Protein AF-0000000074845315 (afdb_homodimer)

Nearest PDB structures (foldseek):
  2gjx-assembly1_B  TM=9.617E-01  e=1.938E-69  Homo sapiens
  2gjx-assembly2_C  TM=9.663E-01  e=1.110E-68  Homo sapiens
  2gjx-assembly1_A  TM=9.614E-01  e=2.889E-67  Homo sapiens
  7cbn-assembly1_A  TM=8.245E-01  e=8.717E-37  Akkermansia muciniphila ATCC BAA-835
  2gk1-assembly1_M  TM=9.687E-01  e=1.617E-23  Homo sapiens

Organism: Aplysia californica (NCBI:txid6500)

InterPro domains:
  IPR015883 Beta-hexosaminidase, catalytic domain [PF00728] (182-497)
  IPR017853 Glycoside hydrolase superfamily [SSF51445] (182-533)
  IPR025705 Beta-hexosaminidase [PIRSF001093] (5-534)
  IPR025705 Beta-hexosaminidase [PR00738] (140-160)
  IPR025705 Beta-hexosaminidase [PR00738] (176-193)
  IPR025705 Beta-hexosaminidase [PR00738] (205-226)
  IPR025705 Beta-hexosaminidase [PR00738] (260-277)
  IPR025705 Beta-hexosaminidase [PR00738] (305-323)
  IPR025705 Beta-hexosaminidase [PR00738] (327-340)
  IPR025705 Beta-hexosaminidase [PR00738] (462-478)
  IPR025705 Beta-hexosaminidase [PR00738] (479-496)
  IPR025705 Beta-hexosaminidase [PTHR22600] (32-534)
  IPR029018 Beta-hexosaminidase-like, domain 2 [G3DSA:3.30.379.10] (36-179)
  IPR029018 Beta-hexosaminidase-like, domain 2 [SSF55545] (42-181)
  IPR029019 Beta-hexosaminidase, eukaryotic type, N-terminal [PF14845] (41-160)

Structure (mmCIF, N/CA/C/O backbone):
data_AF-0000000074845315-model_v1
#
loop_
_entity.id
_entity.type
_entity.pdbx_description
1 polymer 'Beta-hexosaminidase subunit beta'
#
loop_
_atom_site.group_PDB
_atom_site.id
_atom_site.type_symbol
_atom_site.label_atom_id
_atom_site.label_alt_id
_atom_site.label_comp_id
_atom_site.label_asym_id
_atom_site.label_entity_id
_atom_site.label_seq_id
_atom_site.pdbx_PDB_ins_code
_atom_site.Cartn_x
_atom_site.Cartn_y
_atom_site.Cartn_z
_atom_site.occupancy
_atom_site.B_iso_or_equiv
_atom_site.auth_seq_id
_atom_site.auth_comp_id
_atom_site.auth_asym_id
_atom_site.auth_atom_id
_atom_site.pdbx_PDB_model_num
ATOM 1 N N . MET A 1 1 ? 34.281 -31.562 35.625 1 22.22 1 MET A N 1
ATOM 2 C CA . MET A 1 1 ? 34.094 -31.328 34.188 1 22.22 1 MET A CA 1
ATOM 3 C C . MET A 1 1 ? 32.625 -31.328 33.844 1 22.22 1 MET A C 1
ATOM 5 O O . MET A 1 1 ? 32.25 -31.625 32.688 1 22.22 1 MET A O 1
ATOM 9 N N . LEU A 1 2 ? 31.734 -30.953 34.719 1 23.73 2 LEU A N 1
ATOM 10 C CA . LEU A 1 2 ? 30.297 -31.156 34.812 1 23.73 2 LEU A CA 1
ATOM 11 C C . LEU A 1 2 ? 29.547 -30.234 33.844 1 23.73 2 LEU A C 1
ATOM 13 O O . LEU A 1 2 ? 29.75 -29.016 33.875 1 23.73 2 LEU A O 1
ATOM 17 N N . SER A 1 3 ? 29.109 -30.812 32.625 1 22.12 3 SER A N 1
ATOM 18 C CA . SER A 1 3 ? 28.562 -30.391 31.359 1 22.12 3 SER A CA 1
ATOM 19 C C . SER A 1 3 ? 27.188 -29.75 31.531 1 22.12 3 SER A C 1
ATOM 21 O O . SER A 1 3 ? 26.234 -30.422 31.953 1 22.12 3 SER A O 1
ATOM 23 N N . MET A 1 4 ? 27.062 -28.562 32.125 1 23.53 4 MET A N 1
ATOM 24 C CA . MET A 1 4 ? 25.812 -27.891 32.5 1 23.53 4 MET A CA 1
ATOM 25 C C . MET A 1 4 ? 24.984 -27.562 31.266 1 23.53 4 MET A C 1
ATOM 27 O O . MET A 1 4 ? 25.422 -26.797 30.391 1 23.53 4 MET A O 1
ATOM 31 N N . ARG A 1 5 ? 24.125 -28.562 30.797 1 20.91 5 ARG A N 1
ATOM 32 C CA . ARG A 1 5 ? 23.297 -28.625 29.609 1 20.91 5 ARG A CA 1
ATOM 33 C C . ARG A 1 5 ? 22.25 -27.5 29.594 1 20.91 5 ARG A C 1
ATOM 35 O O . ARG A 1 5 ? 21.469 -27.375 30.531 1 20.91 5 ARG A O 1
ATOM 42 N N . CYS A 1 6 ? 22.562 -26.266 29.047 1 21.89 6 CYS A N 1
ATOM 43 C CA . CYS A 1 6 ? 21.719 -25.094 28.875 1 21.89 6 CYS A CA 1
ATOM 44 C C . CYS A 1 6 ? 20.5 -25.406 28.047 1 21.89 6 CYS A C 1
ATOM 46 O O . CYS A 1 6 ? 20.609 -25.766 26.859 1 21.89 6 CYS A O 1
ATOM 48 N N . VAL A 1 7 ? 19.469 -26.062 28.609 1 23.3 7 VAL A N 1
ATOM 49 C CA . VAL A 1 7 ? 18.25 -26.469 27.906 1 23.3 7 VAL A CA 1
ATOM 50 C C . VAL A 1 7 ? 17.5 -25.234 27.422 1 23.3 7 VAL A C 1
ATOM 52 O O . VAL A 1 7 ? 17.141 -24.375 28.219 1 23.3 7 VAL A O 1
ATOM 55 N N . LEU A 1 8 ? 17.859 -24.734 26.203 1 21.47 8 LEU A N 1
ATOM 56 C CA . LEU A 1 8 ? 17.219 -23.656 25.453 1 21.47 8 LEU A CA 1
ATOM 57 C C . LEU A 1 8 ? 15.727 -23.906 25.312 1 21.47 8 LEU A C 1
ATOM 59 O O . LEU A 1 8 ? 15.32 -24.922 24.719 1 21.47 8 LEU A O 1
ATOM 63 N N . LEU A 1 9 ? 14.938 -23.516 26.266 1 21.84 9 LEU A N 1
ATOM 64 C CA . LEU A 1 9 ? 13.484 -23.641 26.203 1 21.84 9 LEU A CA 1
ATOM 65 C C . LEU A 1 9 ? 12.922 -22.812 25.047 1 21.84 9 LEU A C 1
ATOM 67 O O . LEU A 1 9 ? 13.039 -21.578 25.047 1 21.84 9 LEU A O 1
ATOM 71 N N . ALA A 1 10 ? 12.984 -23.297 23.797 1 24.12 10 ALA A N 1
ATOM 72 C CA . ALA A 1 10 ? 12.336 -22.812 22.578 1 24.12 10 ALA A CA 1
ATOM 73 C C . ALA A 1 10 ? 10.844 -22.594 22.797 1 24.12 10 ALA A C 1
ATOM 75 O O . ALA A 1 10 ? 10.117 -23.531 23.125 1 24.12 10 ALA A O 1
ATOM 76 N N . PHE A 1 11 ? 10.508 -21.469 23.422 1 24.48 11 PHE A N 1
ATOM 77 C CA . PHE A 1 11 ? 9.086 -21.156 23.469 1 24.48 11 PHE A CA 1
ATOM 78 C C . PHE A 1 11 ? 8.477 -21.141 22.078 1 24.48 11 PHE A C 1
ATOM 80 O O . PHE A 1 11 ? 8.891 -20.344 21.219 1 24.48 11 PHE A O 1
ATOM 87 N N . ILE A 1 12 ? 8.102 -22.25 21.562 1 25.42 12 ILE A N 1
ATOM 88 C CA . ILE A 1 12 ? 7.336 -22.547 20.344 1 25.42 12 ILE A CA 1
ATOM 89 C C . ILE A 1 12 ? 6.039 -21.734 20.359 1 25.42 12 ILE A C 1
ATOM 91 O O . ILE A 1 12 ? 5.184 -21.938 21.219 1 25.42 12 ILE A O 1
ATOM 95 N N . CYS A 1 13 ? 6.141 -20.453 20.156 1 24.97 13 CYS A N 1
ATOM 96 C CA . CYS A 1 13 ? 4.883 -19.734 19.953 1 24.97 13 CYS A CA 1
ATOM 97 C C . CYS A 1 13 ? 4.012 -20.469 18.938 1 24.97 13 CYS A C 1
ATOM 99 O O . CYS A 1 13 ? 4.379 -20.562 17.766 1 24.97 13 CYS A O 1
ATOM 101 N N . SER A 1 14 ? 3.355 -21.484 19.344 1 27.17 14 SER A N 1
ATOM 102 C CA . SER A 1 14 ? 2.26 -22.125 18.625 1 27.17 14 SER A CA 1
ATOM 103 C C . SER A 1 14 ? 1.287 -21.078 18.078 1 27.17 14 SER A C 1
ATOM 105 O O . SER A 1 14 ? 0.589 -20.406 18.844 1 27.17 14 SER A O 1
ATOM 107 N N . THR A 1 15 ? 1.731 -20.172 17.281 1 29.55 15 THR A N 1
ATOM 108 C CA . THR A 1 15 ? 0.714 -19.391 16.594 1 29.55 15 THR A CA 1
ATOM 109 C C . THR A 1 15 ? -0.387 -20.297 16.047 1 29.55 15 THR A C 1
ATOM 111 O O . THR A 1 15 ? -0.145 -21.109 15.156 1 29.55 15 THR A O 1
ATOM 114 N N . SER A 1 16 ? -1.22 -20.844 16.922 1 28.14 16 SER A N 1
ATOM 115 C CA . SER A 1 16 ? -2.5 -21.422 16.531 1 28.14 16 SER A CA 1
ATOM 116 C C . SER A 1 16 ? -3.182 -20.594 15.453 1 28.14 16 SER A C 1
ATOM 118 O O . SER A 1 16 ? -3.49 -19.422 15.672 1 28.14 16 SER A O 1
ATOM 120 N N . SER A 1 17 ? -2.816 -20.719 14.266 1 30.11 17 SER A N 1
ATOM 121 C CA . SER A 1 17 ? -3.623 -20.391 13.102 1 30.11 17 SER A CA 1
ATOM 122 C C . SER A 1 17 ? -5.098 -20.688 13.344 1 30.11 17 SER A C 1
ATOM 124 O O . SER A 1 17 ? -5.504 -21.844 13.367 1 30.11 17 SER A O 1
ATOM 126 N N . TYR A 1 18 ? -5.715 -20 14.312 1 31.09 18 TYR A N 1
ATOM 127 C CA . TYR A 1 18 ? -7.145 -20.141 14.578 1 31.09 18 TYR A CA 1
ATOM 128 C C . TYR A 1 18 ? -7.949 -20.031 13.289 1 31.09 18 TYR A C 1
ATOM 130 O O . TYR A 1 18 ? -8.445 -18.953 12.945 1 31.09 18 TYR A O 1
ATOM 138 N N . ALA A 1 19 ? -7.527 -20.328 12.125 1 35.31 19 ALA A N 1
ATOM 139 C CA . ALA A 1 19 ? -8.656 -20.406 11.203 1 35.31 19 ALA A CA 1
ATOM 140 C C . ALA A 1 19 ? -9.672 -21.438 11.672 1 35.31 19 ALA A C 1
ATOM 142 O O . ALA A 1 19 ? -9.445 -22.656 11.547 1 35.31 19 ALA A O 1
ATOM 143 N N . LEU A 1 20 ? -10.422 -21.188 12.703 1 32.41 20 LEU A N 1
ATOM 144 C CA . LEU A 1 20 ? -11.555 -22.062 12.945 1 32.41 20 LEU A CA 1
ATOM 145 C C . LEU A 1 20 ? -12.391 -22.25 11.68 1 32.41 20 LEU A C 1
ATOM 147 O O . LEU A 1 20 ? -12.648 -21.281 10.961 1 32.41 20 LEU A O 1
ATOM 151 N N . PRO A 1 21 ? -12.398 -23.391 11.141 1 38.81 21 PRO A N 1
ATOM 152 C CA . PRO A 1 21 ? -13.359 -23.672 10.07 1 38.81 21 PRO A CA 1
ATOM 153 C C . PRO A 1 21 ? -14.75 -23.125 10.367 1 38.81 21 PRO A C 1
ATOM 155 O O . PRO A 1 21 ? -15.367 -23.5 11.375 1 38.81 21 PRO A O 1
ATOM 158 N N . ARG A 1 22 ? -15.023 -21.922 10.047 1 40.06 22 ARG A N 1
ATOM 159 C CA . ARG A 1 22 ? -16.359 -21.391 10.297 1 40.06 22 ARG A CA 1
ATOM 160 C C . ARG A 1 22 ? -17.422 -22.172 9.547 1 40.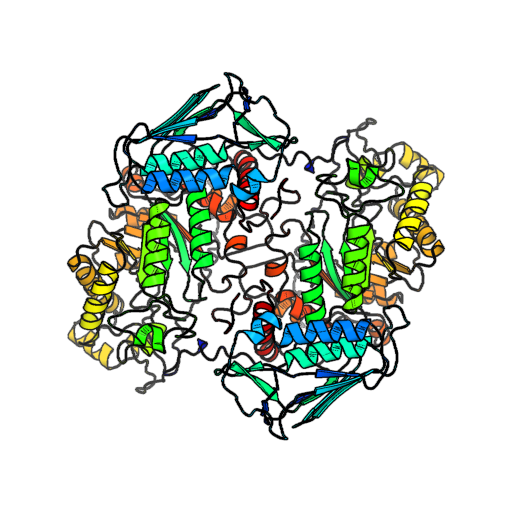06 22 ARG A C 1
ATOM 162 O O . ARG A 1 22 ? -17.328 -22.344 8.328 1 40.06 22 ARG A O 1
ATOM 169 N N . THR A 1 23 ? -18.078 -22.938 10.188 1 40.78 23 THR A N 1
ATOM 170 C CA . THR A 1 23 ? -19.375 -23.406 9.734 1 40.78 23 THR A CA 1
ATOM 171 C C . THR A 1 23 ? -20.297 -22.219 9.406 1 40.78 23 THR A C 1
ATOM 173 O O . THR A 1 23 ? -20.312 -21.234 10.133 1 40.78 23 THR A O 1
ATOM 176 N N . GLN A 1 24 ? -20.359 -21.797 8.164 1 52.88 24 GLN A N 1
ATOM 177 C CA . GLN A 1 24 ? -21.234 -20.672 7.902 1 52.88 24 GLN A CA 1
ATOM 178 C C . GLN A 1 24 ? -22.656 -21.141 7.598 1 52.88 24 GLN A C 1
ATOM 180 O O . GLN A 1 24 ? -22.844 -22.141 6.91 1 52.88 24 GLN A O 1
ATOM 185 N N . SER A 1 25 ? -23.531 -20.469 8.273 1 48 25 SER A N 1
ATOM 186 C CA . SER A 1 25 ? -24.984 -20.641 8.188 1 48 25 SER A CA 1
ATOM 187 C C . SER A 1 25 ? -25.547 -19.969 6.949 1 48 25 SER A C 1
ATOM 189 O O . SER A 1 25 ? -25.062 -18.906 6.543 1 48 25 SER A O 1
ATOM 191 N N . GLY A 1 26 ? -26.359 -20.672 6.094 1 55.69 26 GLY A N 1
ATOM 192 C CA . GLY A 1 26 ? -27.297 -20.109 5.133 1 55.69 26 GLY A CA 1
ATOM 193 C C . GLY A 1 26 ? -26.938 -20.438 3.693 1 55.69 26 GLY A C 1
ATOM 194 O O . GLY A 1 26 ? -25.875 -20.984 3.422 1 55.69 26 GLY A O 1
ATOM 195 N N . ASP A 1 27 ? -27.875 -20.172 2.699 1 60 27 ASP A N 1
ATOM 196 C CA . ASP A 1 27 ? -27.875 -20.531 1.283 1 60 27 ASP A CA 1
ATOM 197 C C . ASP A 1 27 ? -27.234 -19.438 0.44 1 60 27 ASP A C 1
ATOM 199 O O . ASP A 1 27 ? -27.141 -19.547 -0.784 1 60 27 ASP A O 1
ATOM 203 N N . VAL A 1 28 ? -26.906 -18.344 1.195 1 60.91 28 VAL A N 1
ATOM 204 C CA . VAL A 1 28 ? -26.328 -17.25 0.427 1 60.91 28 VAL A CA 1
ATOM 205 C C . VAL A 1 28 ? -24.953 -16.891 1.002 1 60.91 28 VAL A C 1
ATOM 207 O O . VAL A 1 28 ? -24.734 -17 2.211 1 60.91 28 VAL A O 1
ATOM 210 N N . ASN A 1 29 ? -24.078 -16.656 0.168 1 72.12 29 ASN A N 1
ATOM 211 C CA . ASN A 1 29 ? -22.75 -16.219 0.58 1 72.12 29 ASN A CA 1
ATOM 212 C C . ASN A 1 29 ? -22.828 -14.992 1.491 1 72.12 29 ASN A C 1
ATOM 214 O O . ASN A 1 29 ? -23.297 -13.93 1.074 1 72.12 29 ASN A O 1
ATOM 218 N N . PRO A 1 30 ? -22.438 -15.242 2.764 1 69.62 30 PRO A N 1
ATOM 219 C CA . PRO A 1 30 ? -22.594 -14.133 3.707 1 69.62 30 PRO A CA 1
ATOM 220 C C . PRO A 1 30 ? -21.766 -12.906 3.316 1 69.62 30 PRO A C 1
ATOM 222 O O . PRO A 1 30 ? -22.016 -11.805 3.803 1 69.62 30 PRO A O 1
ATOM 225 N N . TYR A 1 31 ? -20.891 -13.133 2.467 1 69.75 31 TYR A N 1
ATOM 226 C CA . TYR A 1 31 ? -20.016 -12.023 2.084 1 69.75 31 TYR A CA 1
ATOM 227 C C . TYR A 1 31 ? -20.688 -11.148 1.024 1 69.75 31 TYR A C 1
ATOM 229 O O . TYR A 1 31 ? -20.25 -10.023 0.78 1 69.75 31 TYR A O 1
ATOM 237 N N . ARG A 1 32 ? -21.641 -11.578 0.362 1 61.31 32 ARG A N 1
ATOM 238 C CA . ARG A 1 32 ? -22.359 -10.789 -0.639 1 61.31 32 ARG A CA 1
ATOM 239 C C . ARG A 1 32 ? -23.062 -9.594 0.003 1 61.31 32 ARG A C 1
ATOM 241 O O . ARG A 1 32 ? -23.141 -8.516 -0.589 1 61.31 32 ARG A O 1
ATOM 248 N N . ASN A 1 33 ? -23.562 -9.828 1.203 1 59.56 33 ASN A N 1
ATOM 249 C CA . ASN A 1 33 ? -24.203 -8.727 1.922 1 59.56 33 ASN A CA 1
ATOM 250 C C . ASN A 1 33 ? -23.328 -8.211 3.051 1 59.56 33 ASN A C 1
ATOM 252 O O . ASN A 1 33 ? -23.5 -8.578 4.211 1 59.56 33 ASN A O 1
ATOM 256 N N . SER A 1 34 ? -22.016 -7.816 2.66 1 58.56 34 SER A N 1
ATOM 257 C CA . SER A 1 34 ? -20.781 -7.582 3.412 1 58.56 34 SER A CA 1
ATOM 258 C C . SER A 1 34 ? -21.062 -6.848 4.719 1 58.56 34 SER A C 1
ATOM 260 O O . SER A 1 34 ? -20.141 -6.484 5.445 1 58.56 34 SER A O 1
ATOM 262 N N . GLY A 1 35 ? -22.188 -6.906 5.172 1 74.81 35 GLY A N 1
ATOM 263 C CA . GLY A 1 35 ? -22.406 -6.359 6.504 1 74.81 35 GLY A CA 1
ATOM 264 C C . GLY A 1 35 ? -22.047 -4.887 6.605 1 74.81 35 GLY A C 1
ATOM 265 O O . GLY A 1 35 ? -21.891 -4.355 7.707 1 74.81 35 GLY A O 1
ATOM 266 N N . LYS A 1 36 ? -21.906 -4.203 5.574 1 89.38 36 LYS A N 1
ATOM 267 C CA . LYS A 1 36 ? -21.609 -2.773 5.602 1 89.38 36 LYS A CA 1
ATOM 268 C C . LYS A 1 36 ? -22.891 -1.95 5.66 1 89.38 36 LYS A C 1
ATOM 270 O O . LYS A 1 36 ? -23.938 -2.395 5.191 1 89.38 36 LYS A O 1
ATOM 275 N N . THR A 1 37 ? -22.812 -0.787 6.27 1 94.5 37 THR A N 1
ATOM 276 C CA . THR A 1 37 ? -23.938 0.138 6.227 1 94.5 37 THR A CA 1
ATOM 277 C C . THR A 1 37 ? -24.156 0.661 4.809 1 94.5 37 THR A C 1
ATOM 279 O O . THR A 1 37 ? -23.359 0.385 3.912 1 94.5 37 THR A O 1
ATOM 282 N N . LYS A 1 38 ? -25.266 1.253 4.602 1 93.5 38 LYS A N 1
ATOM 283 C CA . LYS A 1 38 ? -25.562 1.916 3.334 1 93.5 38 LYS A CA 1
ATOM 284 C C . LYS A 1 38 ? -25.984 3.367 3.561 1 93.5 38 LYS A C 1
ATOM 286 O O . LYS A 1 38 ? -26.984 3.633 4.223 1 93.5 38 LYS A O 1
ATOM 291 N N . GLY A 1 39 ? -25.234 4.199 3.082 1 96.38 39 GLY A N 1
ATOM 292 C CA . GLY A 1 39 ? -25.547 5.613 3.156 1 96.38 39 GLY A CA 1
ATOM 293 C C . GLY A 1 39 ? -25.312 6.207 4.531 1 96.38 39 GLY A C 1
ATOM 294 O O . GLY A 1 39 ? -26 7.148 4.934 1 96.38 39 GLY A O 1
ATOM 295 N N . GLN A 1 40 ? -24.5 5.664 5.293 1 97.75 40 GLN A N 1
ATOM 296 C CA . GLN A 1 40 ? -24.188 6.258 6.59 1 97.75 40 GLN A CA 1
ATOM 297 C C . GLN A 1 40 ? -22.906 7.078 6.516 1 97.75 40 GLN A C 1
ATOM 299 O O . GLN A 1 40 ? -21.938 6.68 5.852 1 97.75 40 GLN A O 1
ATOM 304 N N . PRO A 1 41 ? -22.922 8.148 7.184 1 98.5 41 PRO A N 1
ATOM 305 C CA . PRO A 1 41 ? -21.781 9.062 7.055 1 98.5 41 PRO A CA 1
ATOM 306 C C . PRO A 1 41 ? -20.609 8.672 7.949 1 98.5 41 PRO A C 1
ATOM 308 O O . PRO A 1 41 ? -20.797 8.008 8.969 1 98.5 41 PRO A O 1
ATOM 311 N N . TRP A 1 42 ? -19.469 8.984 7.531 1 98.69 42 TRP A N 1
ATOM 312 C CA . TRP A 1 42 ? -18.219 8.992 8.281 1 98.69 42 TRP A CA 1
ATOM 313 C C . TRP A 1 42 ? -17.531 10.352 8.172 1 98.69 42 TRP A C 1
ATOM 315 O O . TRP A 1 42 ? -17.328 10.859 7.074 1 98.69 42 TRP A O 1
ATOM 325 N N . PRO A 1 43 ? -17.141 10.984 9.266 1 98.75 43 PRO A N 1
ATOM 326 C CA . PRO A 1 43 ? -17.359 10.586 10.664 1 98.75 43 PRO A CA 1
ATOM 327 C C . PRO A 1 43 ? -18.828 10.672 11.078 1 98.75 43 PRO A C 1
ATOM 329 O O . PRO A 1 43 ? -19.625 11.297 10.391 1 98.75 43 PRO A O 1
ATOM 332 N N . MET A 1 44 ? -19.109 10.078 12.211 1 98.88 44 MET A N 1
ATOM 333 C CA . MET A 1 44 ? -20.469 10.125 12.75 1 98.88 44 MET A CA 1
ATOM 334 C C . MET A 1 44 ? -20.828 11.539 13.195 1 98.88 44 MET A C 1
ATOM 336 O O . MET A 1 44 ? -20.109 12.141 14.008 1 98.88 44 MET A O 1
ATOM 340 N N . PRO A 1 45 ? -21.984 12.102 12.688 1 98.81 45 PRO A N 1
ATOM 341 C CA . PRO A 1 45 ? -22.391 13.445 13.109 1 98.81 45 PRO A CA 1
ATOM 342 C C . PRO A 1 45 ? -22.828 13.492 14.57 1 98.81 45 PRO A C 1
ATOM 344 O O . PRO A 1 45 ? -23.172 12.461 15.148 1 98.81 45 PRO A O 1
ATOM 347 N N . LEU A 1 46 ? -22.828 14.688 15.07 1 98.69 46 LEU A N 1
ATOM 348 C CA . LEU A 1 46 ? -23.281 14.906 16.438 1 98.69 46 LEU A CA 1
ATOM 349 C C . LEU A 1 46 ? -24.703 14.391 16.625 1 98.69 46 LEU A C 1
ATOM 351 O O . LEU A 1 46 ? -25.016 13.727 17.625 1 98.69 46 LEU A O 1
ATOM 355 N N . SER A 1 47 ? -25.562 14.758 15.75 1 98.69 47 SER A N 1
ATOM 356 C CA . SER A 1 47 ? -26.906 14.219 15.664 1 98.69 47 SER A CA 1
ATOM 357 C C . SER A 1 47 ? -27.219 13.719 14.258 1 98.69 47 SER A C 1
ATOM 359 O O . SER A 1 47 ? -27.094 14.469 13.289 1 98.69 47 SER A O 1
ATOM 361 N N . TYR A 1 48 ? -27.531 12.5 14.086 1 98.38 48 TYR A N 1
ATOM 362 C CA . TYR A 1 48 ? -27.859 11.812 12.844 1 98.38 48 TYR A CA 1
ATOM 363 C C . TYR A 1 48 ? -29.141 10.992 12.984 1 98.38 48 TYR A C 1
ATOM 365 O O . TYR A 1 48 ? -29.156 9.992 13.695 1 98.38 48 TYR A O 1
ATOM 373 N N . LYS A 1 49 ? -30.234 11.406 12.305 1 98.44 49 LYS A N 1
ATOM 374 C CA . LYS A 1 49 ? -31.531 10.773 12.438 1 98.44 49 LYS A CA 1
ATOM 375 C C . LYS A 1 49 ? -32.094 10.375 11.078 1 98.44 49 LYS A C 1
ATOM 377 O O . LYS A 1 49 ? -32.969 11.055 10.539 1 98.44 49 LYS A O 1
ATOM 382 N N . PRO A 1 50 ? -31.641 9.273 10.578 1 97.88 50 PRO A N 1
ATOM 383 C CA . PRO A 1 50 ? -32.219 8.766 9.328 1 97.88 50 PRO A CA 1
ATOM 384 C C . PRO A 1 50 ? -33.594 8.133 9.516 1 97.88 50 PRO A C 1
ATOM 386 O O . PRO A 1 50 ? -33.938 7.703 10.617 1 97.88 50 PRO A O 1
ATOM 389 N N . THR A 1 51 ? -34.438 8.125 8.438 1 97.12 51 THR A N 1
ATOM 390 C CA . THR A 1 51 ? -35.688 7.379 8.391 1 97.12 51 THR A CA 1
ATOM 391 C C . THR A 1 51 ? -35.625 6.289 7.328 1 97.12 51 THR A C 1
ATOM 393 O O . THR A 1 51 ? -34.719 6.297 6.473 1 97.12 51 THR A O 1
ATOM 396 N N . PRO A 1 52 ? -36.469 5.324 7.355 1 95.69 52 PRO A N 1
ATOM 397 C CA . PRO A 1 52 ? -36.469 4.262 6.348 1 95.69 52 PRO A CA 1
ATOM 398 C C . PRO A 1 52 ? -36.969 4.742 4.988 1 95.69 52 PRO A C 1
ATOM 400 O O . PRO A 1 52 ? -36.938 3.994 4.008 1 95.69 52 PRO A O 1
ATOM 403 N N . THR A 1 53 ? -37.438 5.961 4.902 1 96.62 53 THR A N 1
ATOM 404 C CA . THR A 1 53 ? -37.938 6.492 3.637 1 96.62 53 THR A CA 1
ATOM 405 C C . THR A 1 53 ? -36.781 6.703 2.656 1 96.62 53 THR A C 1
ATOM 407 O O . THR A 1 53 ? -35.906 7.547 2.885 1 96.62 53 THR A O 1
ATOM 410 N N . VAL A 1 54 ? -36.812 5.945 1.588 1 96.38 54 VAL A N 1
ATOM 411 C CA . VAL A 1 54 ? -35.781 6.047 0.543 1 96.38 54 VAL A CA 1
ATOM 412 C C . VAL A 1 54 ? -36.281 6.988 -0.557 1 96.38 54 VAL A C 1
ATOM 414 O O . VAL A 1 54 ? -37.375 6.801 -1.111 1 96.38 54 VAL A O 1
ATOM 417 N N . ILE A 1 55 ? -35.5 7.965 -0.857 1 97.44 55 ILE A N 1
ATOM 418 C CA . ILE A 1 55 ? -35.844 8.992 -1.836 1 97.44 55 ILE A CA 1
ATOM 419 C C . ILE A 1 55 ? -34.938 8.875 -3.055 1 97.44 55 ILE A C 1
ATOM 421 O O . ILE A 1 55 ? -33.688 8.859 -2.918 1 97.44 55 ILE A O 1
ATOM 425 N N . PRO A 1 56 ? -35.438 8.797 -4.258 1 96.25 56 PRO A N 1
ATOM 426 C CA . PRO A 1 56 ? -34.594 8.859 -5.445 1 96.25 56 PRO A CA 1
ATOM 427 C C . PRO A 1 56 ? -33.906 10.211 -5.598 1 96.25 56 PRO A C 1
ATOM 429 O O . PRO A 1 56 ? -34.469 11.242 -5.25 1 96.25 56 PRO A O 1
ATOM 432 N N . VAL A 1 57 ? -32.719 10.211 -6.105 1 96.69 57 VAL A N 1
ATOM 433 C CA . VAL A 1 57 ? -31.953 11.422 -6.395 1 96.69 57 VAL A CA 1
ATOM 434 C C . VAL A 1 57 ? -31.797 11.586 -7.902 1 96.69 57 VAL A C 1
ATOM 436 O O . VAL A 1 57 ? -31.422 10.633 -8.594 1 96.69 57 VAL A O 1
ATOM 439 N N . ASN A 1 58 ? -32.094 12.711 -8.398 1 93.25 58 ASN A N 1
ATOM 440 C CA . ASN A 1 58 ? -31.938 13.016 -9.812 1 93.25 58 ASN A CA 1
ATOM 441 C C . ASN A 1 58 ? -30.469 13.234 -10.172 1 93.25 58 ASN A C 1
ATOM 443 O O . ASN A 1 58 ? -29.922 14.328 -9.953 1 93.25 58 ASN A O 1
ATOM 447 N N . ASP A 1 59 ? -29.844 12.273 -10.781 1 90.38 59 ASP A N 1
ATOM 448 C CA . ASP A 1 59 ? -28.422 12.359 -11.055 1 90.38 59 ASP A CA 1
ATOM 449 C C . ASP A 1 59 ? -28.156 13.039 -12.391 1 90.38 59 ASP A C 1
ATOM 451 O O . ASP A 1 59 ? -27.016 13.398 -12.703 1 90.38 59 ASP A O 1
ATOM 455 N N . ILE A 1 60 ? -29.047 13.305 -13.148 1 86.88 60 ILE A N 1
ATOM 456 C CA . ILE A 1 60 ? -28.891 13.867 -14.484 1 86.88 60 ILE A CA 1
ATOM 457 C C . ILE A 1 60 ? -28.906 15.398 -14.398 1 86.88 60 ILE A C 1
ATOM 459 O O . ILE A 1 60 ? -28.016 16.062 -14.945 1 86.88 60 ILE A O 1
ATOM 463 N N . ASP A 1 61 ? -29.938 15.914 -13.672 1 88.44 61 ASP A N 1
ATOM 464 C CA . ASP A 1 61 ? -30.109 17.359 -13.641 1 88.44 61 ASP A CA 1
ATOM 465 C C . ASP A 1 61 ? -29.969 17.906 -12.219 1 88.44 61 ASP A C 1
ATOM 467 O O . ASP A 1 61 ? -30.594 18.906 -11.867 1 88.44 61 ASP A O 1
ATOM 471 N N . PHE A 1 62 ? -29.203 17.234 -11.469 1 94.19 62 PHE A N 1
ATOM 472 C CA . PHE A 1 62 ? -29.062 17.672 -10.086 1 94.19 62 PHE A CA 1
ATOM 473 C C . PHE A 1 62 ? -28.406 19.047 -10.016 1 94.19 62 PHE A C 1
ATOM 475 O O . PHE A 1 62 ? -27.484 19.344 -10.773 1 94.19 62 PHE A O 1
ATOM 482 N N . GLN A 1 63 ? -28.922 19.922 -9.016 1 95.69 63 GLN A N 1
ATOM 483 C CA . GLN A 1 63 ? -28.359 21.266 -8.898 1 95.69 63 GLN A CA 1
ATOM 484 C C . GLN A 1 63 ? -28.094 21.625 -7.438 1 95.69 63 GLN A C 1
ATOM 486 O O . GLN A 1 63 ? -28.844 21.234 -6.547 1 95.69 63 GLN A O 1
ATOM 491 N N . PHE A 1 64 ? -27.062 22.328 -7.203 1 97.06 64 PHE A N 1
ATOM 492 C CA . PHE A 1 64 ? -26.828 23.047 -5.961 1 97.06 64 PHE A CA 1
ATOM 493 C C . PHE A 1 64 ? -27.266 24.5 -6.09 1 97.06 64 PHE A C 1
ATOM 495 O O . PHE A 1 64 ? -26.875 25.188 -7.039 1 97.06 64 PHE A O 1
ATOM 502 N N . VAL A 1 65 ? -28.109 24.922 -5.219 1 95.81 65 VAL A N 1
ATOM 503 C CA . VAL A 1 65 ? -28.625 26.281 -5.297 1 95.81 65 VAL A CA 1
ATOM 504 C C . VAL A 1 65 ? -28.203 27.062 -4.051 1 95.81 65 VAL A C 1
ATOM 506 O O . VAL A 1 65 ? -28.453 26.625 -2.924 1 95.81 65 VAL A O 1
ATOM 509 N N . ASN A 1 66 ? -27.609 28.172 -4.285 1 93.56 66 ASN A N 1
ATOM 510 C CA . ASN A 1 66 ? -27.172 29.031 -3.188 1 93.56 66 ASN A CA 1
ATOM 511 C C . ASN A 1 66 ? -28.312 29.906 -2.662 1 93.56 66 ASN A C 1
ATOM 513 O O . ASN A 1 66 ? -28.922 30.656 -3.42 1 93.56 66 ASN A O 1
ATOM 517 N N . LEU A 1 67 ? -28.594 29.844 -1.396 1 94.5 67 LEU A N 1
ATOM 518 C CA . LEU A 1 67 ? -29.562 30.719 -0.742 1 94.5 67 LEU A CA 1
ATOM 519 C C . LEU A 1 67 ? -28.875 31.812 0.047 1 94.5 67 LEU A C 1
ATOM 521 O O . LEU A 1 67 ? -29.375 32.938 0.15 1 94.5 67 LEU A O 1
ATOM 525 N N . GLY A 1 68 ? -27.719 31.5 0.596 1 93.5 68 GLY A N 1
ATOM 526 C CA . GLY A 1 68 ? -26.953 32.438 1.389 1 93.5 68 GLY A CA 1
ATOM 527 C C . GLY A 1 68 ? -25.891 33.188 0.585 1 93.5 68 GLY A C 1
ATOM 528 O O . GLY A 1 68 ? -26.156 33.656 -0.523 1 93.5 68 GLY A O 1
ATOM 529 N N . VAL A 1 69 ? -24.766 33.344 1.172 1 92.12 69 VAL A N 1
ATOM 530 C CA . VAL A 1 69 ? -23.672 34.094 0.532 1 92.12 69 VAL A CA 1
ATOM 531 C C . VAL A 1 69 ? -23.266 33.375 -0.76 1 92.12 69 VAL A C 1
ATOM 533 O O . VAL A 1 69 ? -23.375 32.156 -0.877 1 92.12 69 VAL A O 1
ATOM 536 N N . HIS A 1 70 ? -22.781 34.219 -1.711 1 90.56 70 HIS A N 1
ATOM 537 C CA . HIS A 1 70 ? -22.281 33.719 -2.982 1 90.56 70 HIS A CA 1
ATOM 538 C C . HIS A 1 70 ? -20.797 34.031 -3.145 1 90.56 70 HIS A C 1
ATOM 540 O O . HIS A 1 70 ? -20.375 35.188 -3.057 1 90.56 70 HIS A O 1
ATOM 546 N N . CYS A 1 71 ? -20.078 33 -3.232 1 91.5 71 CYS A N 1
ATOM 547 C CA . CYS A 1 71 ? -18.641 33.219 -3.451 1 91.5 71 CYS A CA 1
ATOM 548 C C . CYS A 1 71 ? -18.031 32.062 -4.258 1 91.5 71 CYS A C 1
ATOM 550 O O . CYS A 1 71 ? -18.672 31.031 -4.457 1 91.5 71 CYS A O 1
ATOM 552 N N . GLU A 1 72 ? -16.875 32.219 -4.695 1 91.5 72 GLU A N 1
ATOM 553 C CA . GLU A 1 72 ? -16.172 31.281 -5.547 1 91.5 72 GLU A CA 1
ATOM 554 C C . GLU A 1 72 ? -15.891 29.984 -4.809 1 91.5 72 GLU A C 1
ATOM 556 O O . GLU A 1 72 ? -15.906 28.906 -5.41 1 91.5 72 GLU A O 1
ATOM 561 N N . LEU A 1 73 ? -15.609 30.062 -3.594 1 93.38 73 LEU A N 1
ATOM 562 C CA . LEU A 1 73 ? -15.328 28.891 -2.783 1 93.38 73 LEU A CA 1
ATOM 563 C C . LEU A 1 73 ? -16.484 27.891 -2.85 1 93.38 73 LEU A C 1
ATOM 565 O O . LEU A 1 73 ? -16.281 26.703 -3.066 1 93.38 73 LEU A O 1
ATOM 569 N N . LEU A 1 74 ? -17.703 28.375 -2.719 1 95.5 74 LEU A N 1
ATOM 570 C CA . LEU A 1 74 ? -18.875 27.516 -2.732 1 95.5 74 LEU A CA 1
ATOM 571 C C . LEU A 1 74 ? -19.156 27 -4.141 1 95.5 74 LEU A C 1
ATOM 573 O O . LEU A 1 74 ? -19.516 25.844 -4.328 1 95.5 74 LEU A O 1
ATOM 577 N N . THR A 1 75 ? -18.984 27.891 -5.082 1 94.94 75 THR A N 1
ATOM 578 C CA . THR A 1 75 ? -19.219 27.484 -6.461 1 94.94 75 THR A CA 1
ATOM 579 C C . THR A 1 75 ? -18.266 26.344 -6.863 1 94.94 75 THR A C 1
ATOM 581 O O . THR A 1 75 ? -18.672 25.391 -7.527 1 94.94 75 THR A O 1
ATOM 584 N N . ASP A 1 76 ? -17.078 26.516 -6.438 1 95 76 ASP A N 1
ATOM 585 C CA . ASP A 1 76 ? -16.094 25.469 -6.68 1 95 76 ASP A CA 1
ATOM 586 C C . ASP A 1 76 ? -16.469 24.172 -5.973 1 95 76 ASP A C 1
ATOM 588 O O . ASP A 1 76 ? -16.328 23.078 -6.531 1 95 76 ASP A O 1
ATOM 592 N N . ALA A 1 77 ? -16.922 24.266 -4.828 1 96.81 77 ALA A N 1
ATOM 593 C CA . ALA A 1 77 ? -17.328 23.094 -4.047 1 96.81 77 ALA A CA 1
ATOM 594 C C . ALA A 1 77 ? -18.516 22.391 -4.703 1 96.81 77 ALA A C 1
ATOM 596 O O . ALA A 1 77 ? -18.562 21.156 -4.73 1 96.81 77 ALA A O 1
ATOM 597 N N . TYR A 1 78 ? -19.469 23.188 -5.246 1 97.12 78 TYR A N 1
ATOM 598 C CA . TYR A 1 78 ? -20.641 22.594 -5.902 1 97.12 78 TYR A CA 1
ATOM 599 C C . TYR A 1 78 ? -20.219 21.734 -7.082 1 97.12 78 TYR A C 1
ATOM 601 O O . TYR A 1 78 ? -20.703 20.609 -7.234 1 97.12 78 TYR A O 1
ATOM 609 N N . LYS A 1 79 ? -19.312 22.234 -7.828 1 96 79 LYS A N 1
ATOM 610 C CA . LYS A 1 79 ? -18.828 21.484 -8.977 1 96 79 LYS A CA 1
ATOM 611 C C . LYS A 1 79 ? -18.109 20.219 -8.523 1 96 79 LYS A C 1
ATOM 613 O O . LYS A 1 79 ? -18.344 19.125 -9.07 1 96 79 LYS A O 1
ATOM 618 N N . ARG A 1 80 ? -17.234 20.328 -7.605 1 96.88 80 ARG A N 1
ATOM 619 C CA . ARG A 1 80 ? -16.453 19.203 -7.086 1 96.88 80 ARG A CA 1
ATOM 620 C C . ARG A 1 80 ? -17.375 18.125 -6.539 1 96.88 80 ARG A C 1
ATOM 622 O O . ARG A 1 80 ? -17.188 16.938 -6.832 1 96.88 80 ARG A O 1
ATOM 629 N N . TYR A 1 81 ? -18.375 18.469 -5.742 1 97.31 81 TYR A N 1
ATOM 630 C CA . TYR A 1 81 ? -19.219 17.484 -5.09 1 97.31 81 TYR A CA 1
ATOM 631 C C . TYR A 1 81 ? -20.203 16.875 -6.07 1 97.31 81 TYR A C 1
ATOM 633 O O . TYR A 1 81 ? -20.625 15.727 -5.918 1 97.31 81 TYR A O 1
ATOM 641 N N . ALA A 1 82 ? -20.609 17.641 -7.102 1 95.81 82 ALA A N 1
ATOM 642 C CA . ALA A 1 82 ? -21.391 17.016 -8.18 1 95.81 82 ALA A CA 1
ATOM 643 C C . ALA A 1 82 ? -20.609 15.883 -8.828 1 95.81 82 ALA A C 1
ATOM 645 O O . ALA A 1 82 ? -21.156 14.805 -9.078 1 95.81 82 ALA A O 1
ATOM 646 N N . ASP A 1 83 ? -19.328 16.125 -9.055 1 95.06 83 ASP A N 1
ATOM 647 C CA . ASP A 1 83 ? -18.469 15.117 -9.656 1 95.06 83 ASP A CA 1
ATOM 648 C C . ASP A 1 83 ? -18.25 13.945 -8.703 1 95.06 83 ASP A C 1
ATOM 650 O O . ASP A 1 83 ? -18.219 12.789 -9.125 1 95.06 83 ASP A O 1
ATOM 654 N N . ILE A 1 84 ? -18.062 14.227 -7.453 1 96 84 ILE A N 1
ATOM 655 C CA . ILE A 1 84 ? -17.828 13.203 -6.438 1 96 84 ILE A CA 1
ATOM 656 C C . ILE A 1 84 ? -19.047 12.289 -6.332 1 96 84 ILE A C 1
ATOM 658 O O . ILE A 1 84 ? -18.906 11.062 -6.238 1 96 84 ILE A O 1
ATOM 662 N N . ILE A 1 85 ? -20.219 12.852 -6.387 1 95.69 85 ILE A N 1
ATOM 663 C CA . ILE A 1 85 ? -21.453 12.102 -6.16 1 95.69 85 ILE A CA 1
ATOM 664 C C . ILE A 1 85 ? -21.828 11.344 -7.43 1 95.69 85 ILE A C 1
ATOM 666 O O . ILE A 1 85 ? -22.125 10.141 -7.375 1 95.69 85 ILE A O 1
ATOM 670 N N . PHE A 1 86 ? -21.781 12.008 -8.578 1 92.94 86 PHE A N 1
ATOM 671 C CA . PHE A 1 86 ? -22.438 11.469 -9.766 1 92.94 86 PHE A CA 1
ATOM 672 C C . PHE A 1 86 ? -21.406 11.133 -10.844 1 92.94 86 PHE A C 1
ATOM 674 O O . PHE A 1 86 ? -21.75 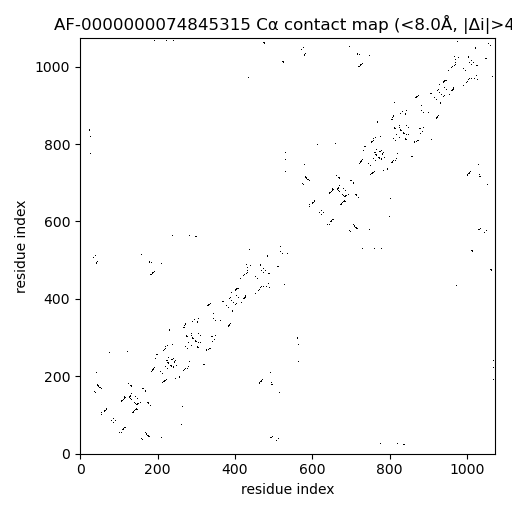10.562 -11.875 1 92.94 86 PHE A O 1
ATOM 681 N N . GLY A 1 87 ? -20.125 11.359 -10.578 1 86.12 87 GLY A N 1
ATOM 682 C CA . GLY A 1 87 ? -19.125 11.188 -11.609 1 86.12 87 GLY A CA 1
ATOM 683 C C . GLY A 1 87 ? -19.078 12.336 -12.594 1 86.12 87 GLY A C 1
ATOM 684 O O . GLY A 1 87 ? -19.953 13.203 -12.594 1 86.12 87 GLY A O 1
ATOM 685 N N . SER A 1 88 ? -18.031 12.305 -13.383 1 69.94 88 SER A N 1
ATOM 686 C CA . SER A 1 88 ? -17.875 13.391 -14.336 1 69.94 88 SER A CA 1
ATOM 687 C C . SER A 1 88 ? -19 13.398 -15.367 1 69.94 88 SER A C 1
ATOM 689 O O . SER A 1 88 ? -19.547 12.352 -15.695 1 69.94 88 SER A O 1
ATOM 691 N N . ARG A 1 89 ? -19.422 14.57 -15.719 1 55.91 89 ARG A N 1
ATOM 692 C CA . ARG A 1 89 ? -20.484 14.781 -16.688 1 55.91 89 ARG A CA 1
ATOM 693 C C . ARG A 1 89 ? -20.25 13.977 -17.953 1 55.91 89 ARG A C 1
ATOM 695 O O . ARG A 1 89 ? -21.188 13.445 -18.547 1 55.91 89 ARG A O 1
ATOM 702 N N . SER A 1 90 ? -19.031 14.086 -18.344 1 48.62 90 SER A N 1
ATOM 703 C CA . SER A 1 90 ? -18.719 13.375 -19.578 1 48.62 90 SER A CA 1
ATOM 704 C C . SER A 1 90 ? -19.078 11.898 -19.469 1 48.62 90 SER A C 1
ATOM 706 O O . SER A 1 90 ? -19.516 11.281 -20.438 1 48.62 90 SER A O 1
ATOM 708 N N . ARG A 1 91 ? -18.875 11.414 -18.297 1 52.53 91 ARG A N 1
ATOM 709 C CA . ARG A 1 91 ? -19.141 9.992 -18.125 1 52.53 91 ARG A CA 1
ATOM 710 C C . ARG A 1 91 ? -20.641 9.734 -17.984 1 52.53 91 ARG A C 1
ATOM 712 O O . ARG A 1 91 ? -21.141 8.672 -18.375 1 52.53 91 ARG A O 1
ATOM 719 N N . ARG A 1 92 ? -21.391 10.789 -17.484 1 53.78 92 ARG A N 1
ATOM 720 C CA . ARG A 1 92 ? -22.844 10.664 -17.281 1 53.78 92 ARG A CA 1
ATOM 721 C C . ARG A 1 92 ? -23.578 10.672 -18.609 1 53.78 92 ARG A C 1
ATOM 723 O O . ARG A 1 92 ? -24.609 10.016 -18.75 1 53.78 92 ARG A O 1
ATOM 730 N N . SER A 1 93 ? -23.094 11.555 -19.531 1 44.59 93 SER A N 1
ATOM 731 C CA . SER A 1 93 ? -23.781 11.695 -20.812 1 44.59 93 SER A CA 1
ATOM 732 C C . SER A 1 93 ? -23.797 10.375 -21.578 1 44.59 93 SER A C 1
ATOM 734 O O . SER A 1 93 ? -24.688 10.125 -22.391 1 44.59 93 SER A O 1
ATOM 736 N N . LEU A 1 94 ? -22.75 9.586 -21.391 1 45.16 94 LEU A N 1
ATOM 737 C CA . LEU A 1 94 ? -22.656 8.391 -22.219 1 45.16 94 LEU A CA 1
ATOM 738 C C . LEU A 1 94 ? -23.625 7.316 -21.734 1 45.16 94 LEU A C 1
ATOM 740 O O . LEU A 1 94 ? -23.828 6.305 -22.406 1 45.16 94 LEU A O 1
ATOM 744 N N . LYS A 1 95 ? -23.891 7.387 -20.562 1 48.84 95 LYS A N 1
ATOM 745 C CA . LYS A 1 95 ? -24.766 6.32 -20.094 1 48.84 95 LYS A CA 1
ATOM 746 C C . LYS A 1 95 ? -26.219 6.629 -20.422 1 48.84 95 LYS A C 1
ATOM 748 O O . LYS A 1 95 ? -26.828 7.5 -19.797 1 48.84 95 LYS A O 1
ATOM 753 N N . PHE A 1 96 ? -26.609 6.523 -21.672 1 42.06 96 PHE A N 1
ATOM 754 C CA . PHE A 1 96 ? -28.016 6.68 -22.047 1 42.06 96 PHE A CA 1
ATOM 755 C C . PHE A 1 96 ? -28.906 5.801 -21.172 1 42.06 96 PHE A C 1
ATOM 757 O O . PHE A 1 96 ? -28.812 4.574 -21.234 1 42.06 96 PHE A O 1
ATOM 764 N N . LYS A 1 97 ? -29.031 6 -20.062 1 48.41 97 LYS A N 1
ATOM 765 C CA . LYS A 1 97 ? -30.062 5.145 -19.484 1 48.41 97 LYS A CA 1
ATOM 766 C C . LYS A 1 97 ? -31.453 5.57 -19.938 1 48.41 97 LYS A C 1
ATOM 768 O O . LYS A 1 97 ? -31.688 6.754 -20.172 1 48.41 97 LYS A O 1
ATOM 773 N N . PRO A 1 98 ? -32.375 4.684 -20.203 1 44.34 98 PRO A N 1
ATOM 774 C CA . PRO A 1 98 ? -33.781 4.949 -20.531 1 44.34 98 PRO A CA 1
ATOM 775 C C . PRO A 1 98 ? -34.406 6.02 -19.641 1 44.34 98 PRO A C 1
ATOM 777 O O . PRO A 1 98 ? -33.969 6.223 -18.5 1 44.34 98 PRO A O 1
ATOM 780 N N . ASP A 1 99 ? -35.281 6.871 -20.156 1 42.62 99 ASP A N 1
ATOM 781 C CA . ASP A 1 99 ? -36.156 7.895 -19.578 1 42.62 99 ASP A CA 1
ATOM 782 C C . ASP A 1 99 ? -36.719 7.445 -18.234 1 42.62 99 ASP A C 1
ATOM 784 O O . ASP A 1 99 ? -37.719 6.754 -18.172 1 42.62 99 ASP A O 1
ATOM 788 N N . ARG A 1 100 ? -35.969 6.926 -17.391 1 45.84 100 ARG A N 1
ATOM 789 C CA . ARG A 1 100 ? -36.625 6.734 -16.109 1 45.84 100 ARG A CA 1
ATOM 790 C C . ARG A 1 100 ? -37.312 8.023 -15.641 1 45.84 100 ARG A C 1
ATOM 792 O O . ARG A 1 100 ? -36.688 9.094 -15.672 1 45.84 100 ARG A O 1
ATOM 799 N N . ASP A 1 101 ? -38.531 8.242 -15.852 1 47.91 101 ASP A N 1
ATOM 800 C CA . ASP A 1 101 ? -39.406 9.289 -15.352 1 47.91 101 ASP A CA 1
ATOM 801 C C . ASP A 1 101 ? -39.094 9.633 -13.898 1 47.91 101 ASP A C 1
ATOM 803 O O . ASP A 1 101 ? -39.719 9.109 -12.977 1 47.91 101 ASP A O 1
ATOM 807 N N . VAL A 1 102 ? -37.875 9.766 -13.602 1 55.62 102 VAL A N 1
ATOM 808 C CA . VAL A 1 102 ? -37.5 10.031 -12.211 1 55.62 102 VAL A CA 1
ATOM 809 C C . VAL A 1 102 ? -38.125 11.352 -11.758 1 55.62 102 VAL A C 1
ATOM 811 O O . VAL A 1 102 ? -37.844 11.812 -10.648 1 55.62 102 VAL A O 1
ATOM 814 N N . ALA A 1 103 ? -38.875 12.094 -12.641 1 55.56 103 ALA A N 1
ATOM 815 C CA . ALA A 1 103 ? -39.344 13.422 -12.242 1 55.56 103 ALA A CA 1
ATOM 816 C C . ALA A 1 103 ? -40.625 13.312 -11.398 1 55.56 103 ALA A C 1
ATOM 818 O O . ALA A 1 103 ? -41.719 13.328 -11.93 1 55.56 103 ALA A O 1
ATOM 819 N N . GLY A 1 104 ? -40.469 12.531 -10.523 1 66.25 104 GLY A N 1
ATOM 820 C CA . GLY A 1 104 ? -41.656 12.609 -9.688 1 66.25 104 GLY A CA 1
ATOM 821 C C . GLY A 1 104 ? -41.5 13.586 -8.539 1 66.25 104 GLY A C 1
ATOM 822 O O . GLY A 1 104 ? -40.406 13.984 -8.188 1 66.25 104 GLY A O 1
ATOM 823 N N . ASP A 1 105 ? -42.531 14.18 -7.961 1 74.44 105 ASP A N 1
ATOM 824 C CA . ASP A 1 105 ? -42.625 15.195 -6.918 1 74.44 105 ASP A CA 1
ATOM 825 C C . ASP A 1 105 ? -41.812 14.789 -5.684 1 74.44 105 ASP A C 1
ATOM 827 O O . ASP A 1 105 ? -41.406 15.641 -4.906 1 74.44 105 ASP A O 1
ATOM 831 N N . SER A 1 106 ? -41.344 13.578 -5.594 1 89.81 106 SER A N 1
ATOM 832 C CA . SER A 1 106 ? -40.688 13.117 -4.379 1 89.81 106 SER A CA 1
ATOM 833 C C . SER A 1 106 ? -39.188 13 -4.594 1 89.81 106 SER A C 1
ATOM 835 O O . SER A 1 106 ? -38.406 12.844 -3.635 1 89.81 106 SER A O 1
ATOM 837 N N . THR A 1 107 ? -38.688 13.242 -5.746 1 94.06 107 THR A N 1
ATOM 838 C CA . THR A 1 107 ? -37.281 13.094 -6.09 1 94.06 107 THR A CA 1
ATOM 839 C C . THR A 1 107 ? -36.5 14.312 -5.633 1 94.06 107 THR A C 1
ATOM 841 O O . THR A 1 107 ? -36.969 15.445 -5.762 1 94.06 107 THR A O 1
ATOM 844 N N . VAL A 1 108 ? -35.375 14.078 -5.047 1 96.5 108 VAL A N 1
ATOM 845 C CA . VAL A 1 108 ? -34.469 15.18 -4.699 1 96.5 108 VAL A CA 1
ATOM 846 C C . VAL A 1 108 ? -33.625 15.562 -5.918 1 96.5 108 VAL A C 1
ATOM 848 O O . VAL A 1 108 ? -32.844 14.758 -6.418 1 96.5 108 VAL A O 1
ATOM 851 N N . SER A 1 109 ? -33.781 16.812 -6.402 1 95.75 109 SER A N 1
ATOM 852 C CA . SER A 1 109 ? -33.094 17.281 -7.586 1 95.75 109 SER A CA 1
ATOM 853 C C . SER A 1 109 ? -32.219 18.5 -7.262 1 95.75 109 SER A C 1
ATOM 855 O O . SER A 1 109 ? -31.406 18.922 -8.086 1 95.75 109 SER A O 1
ATOM 857 N N . VAL A 1 110 ? -32.5 19 -6.039 1 96.69 110 VAL A N 1
ATOM 858 C CA . VAL A 1 110 ? -31.812 20.219 -5.648 1 96.69 110 VAL A CA 1
ATOM 859 C C . VAL A 1 110 ? -31.359 20.125 -4.191 1 96.69 110 VAL A C 1
ATOM 861 O O . VAL A 1 110 ? -32.094 19.641 -3.34 1 96.69 110 VAL A O 1
ATOM 864 N N . LEU A 1 111 ? -30.188 20.5 -3.938 1 98.44 111 LEU A N 1
ATOM 865 C CA . LEU A 1 111 ? -29.766 20.828 -2.582 1 98.44 111 LEU A CA 1
ATOM 866 C C . LEU A 1 111 ? -29.625 22.344 -2.416 1 98.44 111 LEU A C 1
ATOM 868 O O . LEU A 1 111 ? -28.812 22.969 -3.088 1 98.44 111 LEU A O 1
ATOM 872 N N . GLN A 1 112 ? -30.484 22.922 -1.575 1 98.38 112 GLN A N 1
ATOM 873 C CA . GLN A 1 112 ? -30.359 24.328 -1.22 1 98.38 112 GLN A CA 1
ATOM 874 C C . GLN A 1 112 ? -29.312 24.531 -0.133 1 98.38 112 GLN A C 1
ATOM 876 O O . GLN A 1 112 ? -29.312 23.828 0.881 1 98.38 112 GLN A O 1
ATOM 881 N N . VAL A 1 113 ? -28.391 25.469 -0.375 1 98.5 113 VAL A N 1
ATOM 882 C CA . VAL A 1 113 ? -27.312 25.719 0.571 1 98.5 113 VAL A CA 1
ATOM 883 C C . VAL A 1 113 ? -27.422 27.141 1.109 1 98.5 113 VAL A C 1
ATOM 885 O O . VAL A 1 113 ? -27.312 28.109 0.352 1 98.5 113 VAL A O 1
ATOM 888 N N . ASN A 1 114 ? -27.672 27.25 2.422 1 98.19 114 ASN A N 1
ATOM 889 C CA . ASN A 1 114 ? -27.812 28.547 3.1 1 98.19 114 ASN A CA 1
ATOM 890 C C . ASN A 1 114 ? -26.641 28.797 4.055 1 98.19 114 ASN A C 1
ATOM 892 O O . ASN A 1 114 ? -26.797 28.672 5.273 1 98.19 114 ASN A O 1
ATOM 896 N N . ALA A 1 115 ? -25.516 29.203 3.545 1 97.06 115 ALA A N 1
ATOM 897 C CA . ALA A 1 115 ? -24.406 29.688 4.371 1 97.06 115 ALA A CA 1
ATOM 898 C C . ALA A 1 115 ? -24.609 31.156 4.734 1 97.06 115 ALA A C 1
ATOM 900 O O . ALA A 1 115 ? -24.641 32.031 3.857 1 97.06 115 ALA A O 1
ATOM 901 N N . ILE A 1 116 ? -24.609 31.453 5.977 1 95.25 116 ILE A N 1
ATOM 902 C CA . ILE A 1 116 ? -25 32.781 6.453 1 95.25 116 ILE A CA 1
ATOM 903 C C . ILE A 1 116 ? -23.859 33.75 6.254 1 95.25 116 ILE A C 1
ATOM 905 O O . ILE A 1 116 ? -24.094 34.938 5.902 1 95.25 116 ILE A O 1
ATOM 909 N N . SER A 1 117 ? -22.641 33.312 6.516 1 91.88 117 SER A N 1
ATOM 910 C CA . SER A 1 117 ? -21.484 34.188 6.383 1 91.88 117 SER A CA 1
ATOM 911 C C . SER A 1 117 ? -20.297 33.438 5.793 1 91.88 117 SER A C 1
ATOM 913 O O . SER A 1 117 ? -20.344 32.219 5.625 1 91.88 117 SER A O 1
ATOM 915 N N . GLY A 1 118 ? -19.359 34.25 5.465 1 86.81 118 GLY A N 1
ATOM 916 C CA . GLY A 1 118 ? -18.141 33.656 4.945 1 86.81 118 GLY A CA 1
ATOM 917 C C . GLY A 1 118 ? -17.703 34.25 3.621 1 86.81 118 GLY A C 1
ATOM 918 O O . GLY A 1 118 ? -18.078 35.406 3.289 1 86.81 118 GLY A O 1
ATOM 919 N N . CYS A 1 119 ? -16.781 33.688 2.836 1 75 119 CYS A N 1
ATOM 920 C CA . CYS A 1 119 ? -16.188 34.031 1.553 1 75 119 CYS A CA 1
ATOM 921 C C . CYS A 1 119 ? -15.148 35.156 1.724 1 75 119 CYS A C 1
ATOM 923 O O . CYS A 1 119 ? -14.438 35.5 0.777 1 75 119 CYS A O 1
ATOM 925 N N . HIS A 1 120 ? -15.133 35.844 2.758 1 64.62 120 HIS A N 1
ATOM 926 C CA . HIS A 1 120 ? -14.195 36.969 2.891 1 64.62 120 HIS A CA 1
ATOM 927 C C . HIS A 1 120 ? -13.141 36.656 3.951 1 64.62 120 HIS A C 1
ATOM 929 O O . HIS A 1 120 ? -12.086 37.312 3.984 1 64.62 120 HIS A O 1
ATOM 935 N N . GLY A 1 121 ? -13.336 35.656 4.652 1 66.31 121 GLY A N 1
ATOM 936 C CA . GLY A 1 121 ? -12.383 35.438 5.73 1 66.31 121 GLY A CA 1
ATOM 937 C C . GLY A 1 121 ? -11.531 34.188 5.535 1 66.31 121 GLY A C 1
ATOM 938 O O . GLY A 1 121 ? -11.797 33.375 4.648 1 66.31 121 GLY A O 1
ATOM 939 N N . GLY A 1 122 ? -10.266 34.375 6.215 1 81.38 122 GLY A N 1
ATOM 940 C CA . GLY A 1 122 ? -9.312 33.281 6.105 1 81.38 122 GLY A CA 1
ATOM 941 C C . GLY A 1 122 ? -9.656 32.094 7 1 81.38 122 GLY A C 1
ATOM 942 O O . GLY A 1 122 ? -10.406 32.25 7.965 1 81.38 122 GLY A O 1
ATOM 943 N N . LEU A 1 123 ? -9.406 30.953 6.59 1 90 123 LEU A N 1
ATOM 944 C CA . LEU A 1 123 ? -9.477 29.719 7.371 1 90 123 LEU A CA 1
ATOM 945 C C . LEU A 1 123 ? -8.562 29.797 8.594 1 90 123 LEU A C 1
ATOM 947 O O . LEU A 1 123 ? -7.426 30.266 8.492 1 90 123 LEU A O 1
ATOM 951 N N . SER A 1 124 ? -9.117 29.625 9.805 1 93 124 SER A N 1
ATOM 952 C CA . SER A 1 124 ? -8.352 29.656 11.039 1 93 124 SER A CA 1
ATOM 953 C C . SER A 1 124 ? -8.781 28.531 11.977 1 93 124 SER A C 1
ATOM 955 O O . SER A 1 124 ? -9.727 27.797 11.688 1 93 124 SER A O 1
ATOM 957 N N . ILE A 1 125 ? -8.102 28.469 13.062 1 93.25 125 ILE A N 1
ATOM 958 C CA . ILE A 1 125 ? -8.383 27.422 14.039 1 93.25 125 ILE A CA 1
ATOM 959 C C . ILE A 1 125 ? -9.758 27.641 14.656 1 93.25 125 ILE A C 1
ATOM 961 O O . ILE A 1 125 ? -10.391 26.703 15.156 1 93.25 125 ILE A O 1
ATOM 965 N N . ASP A 1 126 ? -10.305 28.891 14.547 1 92.69 126 ASP A N 1
ATOM 966 C CA . ASP A 1 126 ? -11.57 29.234 15.188 1 92.69 126 ASP A CA 1
ATOM 967 C C . ASP A 1 126 ? -12.711 29.25 14.18 1 92.69 126 ASP A C 1
ATOM 969 O O . ASP A 1 126 ? -13.844 29.609 14.523 1 92.69 126 ASP A O 1
ATOM 973 N N . SER A 1 127 ? -12.414 28.859 12.969 1 95.19 127 SER A N 1
ATOM 974 C CA . SER A 1 127 ? -13.469 28.828 11.953 1 95.19 127 SER A CA 1
ATOM 975 C C . SER A 1 127 ? -14.602 27.906 12.375 1 95.19 127 SER A C 1
ATOM 977 O O . SER A 1 127 ? -14.367 26.828 12.938 1 95.19 127 SER A O 1
ATOM 979 N N . ASP A 1 128 ? -15.836 28.391 12.164 1 96.88 128 ASP A N 1
ATOM 980 C CA . ASP A 1 128 ? -17.016 27.609 12.516 1 96.88 128 ASP A CA 1
ATOM 981 C C . ASP A 1 128 ? -17.344 26.594 11.43 1 96.88 128 ASP A C 1
ATOM 983 O O . ASP A 1 128 ? -17.703 26.969 10.312 1 96.88 128 ASP A O 1
ATOM 987 N N . GLU A 1 129 ? -17.297 25.312 11.773 1 97.88 129 GLU A N 1
ATOM 988 C CA . GLU A 1 129 ? -17.531 24.25 10.797 1 97.88 129 GLU A CA 1
ATOM 989 C C . GLU A 1 129 ? -18.859 23.562 11.039 1 97.88 129 GLU A C 1
ATOM 991 O O . GLU A 1 129 ? -19.125 22.5 10.492 1 97.88 129 GLU A O 1
ATOM 996 N N . SER A 1 130 ? -19.75 24.141 11.852 1 98.5 130 SER A N 1
ATOM 997 C CA . SER A 1 130 ? -21.031 23.547 12.18 1 98.5 130 SER A CA 1
ATOM 998 C C . SER A 1 130 ? -22.016 23.688 11.023 1 98.5 130 SER A C 1
ATOM 1000 O O . SER A 1 130 ? -21.906 24.609 10.211 1 98.5 130 SER A O 1
ATOM 1002 N N . TYR A 1 131 ? -23.016 22.781 10.922 1 98.81 131 TYR A N 1
ATOM 1003 C CA . TYR A 1 131 ? -24.031 22.812 9.883 1 98.81 131 TYR A CA 1
ATOM 1004 C C . TYR A 1 131 ? -25.234 21.953 10.273 1 98.81 131 TYR A C 1
ATOM 1006 O O . TYR A 1 131 ? -25.141 21.125 11.172 1 98.81 131 TYR A O 1
ATOM 1014 N N . THR A 1 132 ? -26.312 22.203 9.641 1 98.88 132 THR A N 1
ATOM 1015 C CA . THR A 1 132 ? -27.5 21.344 9.672 1 98.88 132 THR A CA 1
ATOM 1016 C C . THR A 1 132 ? -27.891 20.922 8.258 1 98.88 132 THR A C 1
ATOM 1018 O O . THR A 1 132 ? -27.719 21.672 7.301 1 98.88 132 THR A O 1
ATOM 1021 N N . LEU A 1 133 ? -28.281 19.703 8.102 1 98.88 133 LEU A N 1
ATOM 1022 C CA . LEU A 1 133 ? -28.719 19.141 6.836 1 98.88 133 LEU A CA 1
ATOM 1023 C C . LEU A 1 133 ? -30.062 18.438 6.988 1 98.88 133 LEU A C 1
ATOM 1025 O O . LEU A 1 133 ? -30.234 17.578 7.863 1 98.88 133 LEU A O 1
ATOM 1029 N N . SER A 1 134 ? -31.031 18.875 6.227 1 98.81 134 SER A N 1
ATOM 1030 C CA . SER A 1 134 ? -32.375 18.281 6.215 1 98.81 134 SER A CA 1
ATOM 1031 C C . SER A 1 134 ? -32.719 17.766 4.828 1 98.81 134 SER A C 1
ATOM 1033 O O . SER A 1 134 ? -32.688 18.516 3.852 1 98.81 134 SER A O 1
ATOM 1035 N N . ILE A 1 135 ? -33.031 16.5 4.723 1 98.69 135 ILE A N 1
ATOM 1036 C CA . ILE A 1 135 ? -33.438 15.883 3.467 1 98.69 135 ILE A CA 1
ATOM 1037 C C . ILE A 1 135 ? -34.781 15.227 3.629 1 98.69 135 ILE A C 1
ATOM 1039 O O . ILE A 1 135 ? -34.969 14.367 4.496 1 98.69 135 ILE A O 1
ATOM 1043 N N . SER A 1 136 ? -35.75 15.594 2.875 1 97.88 136 SER A N 1
ATOM 1044 C CA . SER A 1 136 ? -37.094 15.039 2.779 1 97.88 136 SER A CA 1
ATOM 1045 C C . SER A 1 136 ? -37.531 14.906 1.325 1 97.88 136 SER A C 1
ATOM 1047 O O . SER A 1 136 ? -36.844 15.391 0.419 1 97.88 136 SER A O 1
ATOM 1049 N N . PRO A 1 137 ? -38.531 14.141 1.063 1 96.62 137 PRO A N 1
ATOM 1050 C CA . PRO A 1 137 ? -38.969 13.992 -0.333 1 96.62 137 PRO A CA 1
ATOM 1051 C C . PRO A 1 137 ? -39.125 15.336 -1.044 1 96.62 137 PRO A C 1
ATOM 1053 O O . PRO A 1 137 ? -39.906 16.172 -0.603 1 96.62 137 PRO A O 1
ATOM 1056 N N . GLY A 1 138 ? -38.375 15.531 -2.041 1 94.94 138 GLY A N 1
ATOM 1057 C CA . GLY A 1 138 ? -38.438 16.703 -2.9 1 94.94 138 GLY A CA 1
ATOM 1058 C C . GLY A 1 138 ? -37.688 17.891 -2.361 1 94.94 138 GLY A C 1
ATOM 1059 O O . GLY A 1 138 ? -37.625 18.938 -3.01 1 94.94 138 GLY A O 1
ATOM 1060 N N . LYS A 1 139 ? -37.156 17.734 -1.137 1 96.19 139 LYS A N 1
ATOM 1061 C CA . LYS A 1 139 ? -36.531 18.875 -0.511 1 96.19 139 LYS A CA 1
ATOM 1062 C C . LYS A 1 139 ? -35.219 18.469 0.181 1 96.19 139 LYS A C 1
ATOM 1064 O O . LYS A 1 139 ? -35.156 17.438 0.852 1 96.19 139 LYS A O 1
ATOM 1069 N N . ALA A 1 140 ? -34.219 19.219 -0.01 1 98.5 140 ALA A N 1
ATOM 1070 C CA . ALA A 1 140 ? -32.969 19.109 0.712 1 98.5 140 ALA A CA 1
ATOM 1071 C C . ALA A 1 140 ? -32.375 20.484 1.018 1 98.5 140 ALA A C 1
ATOM 1073 O O . ALA A 1 140 ? -32.312 21.344 0.136 1 98.5 140 ALA A O 1
ATOM 1074 N N . LEU A 1 141 ? -32.031 20.703 2.33 1 98.81 141 LEU A N 1
ATOM 1075 C CA . LEU A 1 141 ? -31.531 22 2.771 1 98.81 141 LEU A CA 1
ATOM 1076 C C . LEU A 1 141 ? -30.312 21.859 3.674 1 98.81 141 LEU A C 1
ATOM 1078 O O . LEU A 1 141 ? -30.344 21.109 4.652 1 98.81 141 LEU A O 1
ATOM 1082 N N . LEU A 1 142 ? -29.266 22.5 3.287 1 98.88 142 LEU A N 1
ATOM 1083 C CA . LEU A 1 142 ? -28.047 22.609 4.078 1 98.88 142 LEU A CA 1
ATOM 1084 C C . LEU A 1 142 ? -27.875 24.031 4.602 1 98.88 142 LEU A C 1
ATOM 1086 O O . LEU A 1 142 ? -27.859 24.984 3.826 1 98.88 142 LEU A O 1
ATOM 1090 N N . THR A 1 143 ? -27.781 24.188 5.949 1 98.75 143 THR A N 1
ATOM 1091 C CA . THR A 1 143 ? -27.594 25.5 6.562 1 98.75 143 THR A CA 1
ATOM 1092 C C . THR A 1 143 ? -26.344 25.516 7.43 1 98.75 143 THR A C 1
ATOM 1094 O O . THR A 1 143 ? -26.047 24.547 8.133 1 98.75 143 THR A O 1
ATOM 1097 N N . SER A 1 144 ? -25.609 26.594 7.363 1 98.31 144 SER A N 1
ATOM 1098 C CA . SER A 1 144 ? -24.422 26.766 8.18 1 98.31 144 SER A CA 1
ATOM 1099 C C . SER A 1 144 ? -24.188 28.234 8.516 1 98.31 144 SER A C 1
ATOM 1101 O O . SER A 1 144 ? -24.672 29.125 7.809 1 98.31 144 SER A O 1
ATOM 1103 N N . ASN A 1 145 ? -23.438 28.484 9.617 1 96.44 145 ASN A N 1
ATOM 1104 C CA . ASN A 1 145 ? -23.078 29.844 9.984 1 96.44 145 ASN A CA 1
ATOM 1105 C C . ASN A 1 145 ? -22.031 30.422 9.047 1 96.44 145 ASN A C 1
ATOM 1107 O O . ASN A 1 145 ? -22.109 31.578 8.648 1 96.44 145 ASN A O 1
ATOM 1111 N N . GLU A 1 146 ? -21.016 29.641 8.805 1 95.88 146 GLU A N 1
ATOM 1112 C CA . GLU A 1 146 ? -19.938 30.031 7.898 1 95.88 146 GLU A CA 1
ATOM 1113 C C . GLU A 1 146 ? -19.859 29.094 6.691 1 95.88 146 GLU A C 1
ATOM 1115 O O . GLU A 1 146 ? -20.359 27.969 6.738 1 95.88 146 GLU A O 1
ATOM 1120 N N . THR A 1 147 ? -19.203 29.594 5.625 1 95.75 147 THR A N 1
ATOM 1121 C CA . THR A 1 147 ? -19.047 28.781 4.418 1 95.75 147 THR A CA 1
ATOM 1122 C C . THR A 1 147 ? -18.281 27.484 4.73 1 95.75 147 THR A C 1
ATOM 1124 O O . THR A 1 147 ? -18.5 26.469 4.07 1 95.75 147 THR A O 1
ATOM 1127 N N . TRP A 1 148 ? -17.469 27.484 5.777 1 96.38 148 TRP A N 1
ATOM 1128 C CA . TRP A 1 148 ? -16.688 26.297 6.133 1 96.38 148 TRP A CA 1
ATOM 1129 C C . TRP A 1 148 ? -17.609 25.172 6.602 1 96.38 148 TRP A C 1
ATOM 1131 O O . TRP A 1 148 ? -17.344 24 6.324 1 96.38 148 TRP A O 1
ATOM 1141 N N . GLY A 1 149 ? -18.641 25.578 7.332 1 97.5 149 GLY A N 1
ATOM 1142 C CA . GLY A 1 149 ? -19.641 24.578 7.703 1 97.5 149 GLY A CA 1
ATOM 1143 C C . GLY A 1 149 ? -20.375 24 6.508 1 97.5 149 GLY A C 1
ATOM 1144 O O . GLY A 1 149 ? -20.719 22.812 6.496 1 97.5 149 GLY A O 1
ATOM 1145 N N . ALA A 1 150 ? -20.641 24.844 5.527 1 97.88 150 ALA A N 1
ATOM 1146 C CA . ALA A 1 150 ? -21.297 24.375 4.312 1 97.88 150 ALA A CA 1
ATOM 1147 C C . ALA A 1 150 ? -20.453 23.328 3.594 1 97.88 150 ALA A C 1
ATOM 1149 O O . ALA A 1 150 ? -20.984 22.328 3.111 1 97.88 150 ALA A O 1
ATOM 1150 N N . ILE A 1 151 ? -19.203 23.516 3.555 1 97.06 151 ILE A N 1
ATOM 1151 C CA . ILE A 1 151 ? -18.297 22.594 2.887 1 97.06 151 ILE A CA 1
ATOM 1152 C C . ILE A 1 151 ? -18.328 21.25 3.59 1 97.06 151 ILE A C 1
ATOM 1154 O O . ILE A 1 151 ? -18.391 20.203 2.938 1 97.06 151 ILE A O 1
ATOM 1158 N N . LYS A 1 152 ? -18.297 21.266 4.918 1 98.38 152 LYS A N 1
ATOM 1159 C CA . LYS A 1 152 ? -18.406 20.031 5.676 1 98.38 152 LYS A CA 1
ATOM 1160 C C . LYS A 1 152 ? -19.75 19.359 5.453 1 98.38 152 LYS A C 1
ATOM 1162 O O . LYS A 1 152 ? -19.828 18.125 5.355 1 98.38 152 LYS A O 1
ATOM 1167 N N . GLY A 1 153 ? -20.781 20.172 5.395 1 98.81 153 GLY A N 1
ATOM 1168 C CA . GLY A 1 153 ? -22.109 19.641 5.152 1 98.81 153 GLY A CA 1
ATOM 1169 C C . GLY A 1 153 ? -22.266 19 3.783 1 98.81 153 GLY A C 1
ATOM 1170 O O . GLY A 1 153 ? -22.984 18.016 3.629 1 98.81 153 GLY A O 1
ATOM 1171 N N . LEU A 1 154 ? -21.625 19.562 2.771 1 98.69 154 LEU A N 1
ATOM 1172 C CA . LEU A 1 154 ? -21.641 19 1.427 1 98.69 154 LEU A CA 1
ATOM 1173 C C . LEU A 1 154 ? -21 17.609 1.422 1 98.69 154 LEU A C 1
ATOM 1175 O O . LEU A 1 154 ? -21.484 16.719 0.722 1 98.69 154 LEU A O 1
ATOM 1179 N N . GLU A 1 155 ? -19.938 17.406 2.193 1 98.75 155 GLU A N 1
ATOM 1180 C CA . GLU A 1 155 ? -19.328 16.094 2.311 1 98.75 155 GLU A CA 1
ATOM 1181 C C . GLU A 1 155 ? -20.312 15.086 2.924 1 98.75 155 GLU A C 1
ATOM 1183 O O . GLU A 1 155 ? -20.438 13.961 2.438 1 98.75 155 GLU A O 1
ATOM 1188 N N . THR A 1 156 ? -20.969 15.531 3.953 1 98.88 156 THR A N 1
ATOM 1189 C CA . THR A 1 156 ? -21.953 14.648 4.574 1 98.88 156 THR A CA 1
ATOM 1190 C C . THR A 1 156 ? -23.047 14.281 3.58 1 98.88 156 THR A C 1
ATOM 1192 O O . THR A 1 156 ? -23.406 13.109 3.447 1 98.88 156 THR A O 1
ATOM 1195 N N . PHE A 1 157 ? -23.578 15.336 2.855 1 98.81 157 PHE A N 1
ATOM 1196 C CA . PHE A 1 157 ? -24.609 15.109 1.851 1 98.81 157 PHE A CA 1
ATOM 1197 C C . PHE A 1 157 ? -24.156 14.07 0.832 1 98.81 157 PHE A C 1
ATOM 1199 O O . PHE A 1 157 ? -24.891 13.148 0.496 1 98.81 157 PHE A O 1
ATOM 1206 N N . SER A 1 158 ? -22.953 14.156 0.395 1 98.56 158 SER A N 1
ATOM 1207 C CA . SER A 1 158 ? -22.391 13.258 -0.608 1 98.56 158 SER A CA 1
ATOM 1208 C C . SER A 1 158 ? -22.328 11.828 -0.089 1 98.56 158 SER A C 1
ATOM 1210 O O . SER A 1 158 ? -22.5 10.875 -0.853 1 98.56 158 SER A O 1
ATOM 1212 N N . GLN A 1 159 ? -22.125 11.664 1.185 1 98.56 159 GLN A N 1
ATOM 1213 C CA . GLN A 1 159 ? -21.938 10.336 1.761 1 98.56 159 GLN A CA 1
ATOM 1214 C C . GLN A 1 159 ? -23.281 9.664 2.047 1 98.56 159 GLN A C 1
ATOM 1216 O O . GLN A 1 159 ? -23.359 8.438 2.15 1 98.56 159 GLN A O 1
ATOM 1221 N N . LEU A 1 160 ? -24.297 10.453 2.205 1 98.69 160 LEU A N 1
ATOM 1222 C CA . LEU A 1 160 ? -25.625 9.914 2.463 1 98.69 160 LEU A CA 1
ATOM 1223 C C . LEU A 1 160 ? -26.219 9.305 1.197 1 98.69 160 LEU A C 1
ATOM 1225 O O . LEU A 1 160 ? -27.141 8.477 1.271 1 98.69 160 LEU A O 1
ATOM 1229 N N . ILE A 1 161 ? -25.75 9.734 0.067 1 97.88 161 ILE A N 1
ATOM 1230 C CA . ILE A 1 161 ? -26.25 9.234 -1.212 1 97.88 161 ILE A CA 1
ATOM 1231 C C . ILE A 1 161 ? -25.547 7.922 -1.562 1 97.88 161 ILE A C 1
ATOM 1233 O O . ILE A 1 161 ? -24.328 7.82 -1.475 1 97.88 161 ILE A O 1
ATOM 1237 N N . TYR A 1 162 ? -26.297 6.898 -1.881 1 94.69 162 TYR A N 1
ATOM 1238 C CA . TYR A 1 162 ? -25.766 5.613 -2.309 1 94.69 162 TYR A CA 1
ATOM 1239 C C . TYR A 1 162 ? -26.516 5.082 -3.521 1 94.69 162 TYR A C 1
ATOM 1241 O O . TYR A 1 162 ? -27.5 5.676 -3.953 1 94.69 162 TYR A O 1
ATOM 1249 N N . GLN A 1 163 ? -26.031 4.062 -4.121 1 91.69 163 GLN A N 1
ATOM 1250 C CA . GLN A 1 163 ? -26.641 3.467 -5.301 1 91.69 163 GLN A CA 1
ATOM 1251 C C . GLN A 1 163 ? -27.25 2.105 -4.973 1 91.69 163 GLN A C 1
ATOM 1253 O O . GLN A 1 163 ? -26.672 1.326 -4.215 1 91.69 163 GLN A O 1
ATOM 1258 N N . THR A 1 164 ? -28.359 1.911 -5.531 1 89.06 164 THR A N 1
ATOM 1259 C CA . THR A 1 164 ? -28.984 0.598 -5.438 1 89.06 164 THR A CA 1
ATOM 1260 C C . THR A 1 164 ? -28.312 -0.392 -6.383 1 89.06 164 THR A C 1
ATOM 1262 O O . THR A 1 164 ? -27.422 -0.019 -7.148 1 89.06 164 THR A O 1
ATOM 1265 N N . SER A 1 165 ? -28.75 -1.657 -6.297 1 78.56 165 SER A N 1
ATOM 1266 C CA . SER A 1 165 ? -28.188 -2.703 -7.152 1 78.56 165 SER A CA 1
ATOM 1267 C C . SER A 1 165 ? -28.453 -2.406 -8.625 1 78.56 165 SER A C 1
ATOM 1269 O O . SER A 1 165 ? -27.688 -2.842 -9.492 1 78.56 165 SER A O 1
ATOM 1271 N N . SER A 1 166 ? -29.531 -1.605 -8.891 1 82.56 166 SER A N 1
ATOM 1272 C CA . SER A 1 166 ? -29.859 -1.252 -10.273 1 82.56 166 SER A CA 1
ATOM 1273 C C . SER A 1 166 ? -29.078 -0.031 -10.734 1 82.56 166 SER A C 1
ATOM 1275 O O . SER A 1 166 ? -29.188 0.38 -11.891 1 82.56 166 SER A O 1
ATOM 1277 N N . GLY A 1 167 ? -28.375 0.582 -9.766 1 84.69 167 GLY A N 1
ATOM 1278 C CA . GLY A 1 167 ? -27.562 1.723 -10.125 1 84.69 167 GLY A CA 1
ATOM 1279 C C . GLY A 1 167 ? -28.219 3.055 -9.844 1 84.69 167 GLY A C 1
ATOM 1280 O O . GLY A 1 167 ? -27.641 4.113 -10.078 1 84.69 167 GLY A O 1
ATOM 1281 N N . GLN A 1 168 ? -29.422 3.041 -9.344 1 90.44 168 GLN A N 1
ATOM 1282 C CA . GLN A 1 168 ? -30.156 4.27 -9.031 1 90.44 168 GLN A CA 1
ATOM 1283 C C . GLN A 1 168 ? -29.578 4.949 -7.793 1 90.44 168 GLN A C 1
ATOM 1285 O O . GLN A 1 168 ? -29.297 4.285 -6.785 1 90.44 168 GLN A O 1
ATOM 1290 N N . TYR A 1 169 ? -29.406 6.234 -7.922 1 95 169 TYR A N 1
ATOM 1291 C CA . TYR A 1 169 ? -28.984 7 -6.754 1 95 169 TYR A CA 1
ATOM 1292 C C . TYR A 1 169 ? -30.156 7.262 -5.824 1 95 169 TYR A C 1
ATOM 1294 O O . TYR A 1 169 ? -31.234 7.68 -6.27 1 95 169 TYR A O 1
ATOM 1302 N N . VAL A 1 170 ? -29.953 7.012 -4.578 1 96.88 170 VAL A N 1
ATOM 1303 C CA . VAL A 1 170 ? -31.016 7.223 -3.59 1 96.88 170 VAL A CA 1
ATOM 1304 C C . VAL A 1 170 ? -30.406 7.801 -2.312 1 96.88 170 VAL A C 1
ATOM 1306 O O . VAL A 1 170 ? -29.188 7.793 -2.133 1 96.88 170 VAL A O 1
ATOM 1309 N N . VAL A 1 171 ? -31.25 8.344 -1.496 1 98.06 171 VAL A N 1
ATOM 1310 C CA . VAL A 1 171 ? -30.875 8.867 -0.185 1 98.06 171 VAL A CA 1
ATOM 1311 C C . VAL A 1 171 ? -32.031 8.648 0.802 1 98.06 171 VAL A C 1
ATOM 1313 O O . VAL A 1 171 ? -33.188 8.727 0.43 1 98.06 171 VAL A O 1
ATOM 1316 N N . ASN A 1 172 ? -31.688 8.32 1.994 1 97.88 172 ASN A N 1
ATOM 1317 C CA . ASN A 1 172 ? -32.719 8.25 3.021 1 97.88 172 ASN A CA 1
ATOM 1318 C C . ASN A 1 172 ? -33.094 9.633 3.537 1 97.88 172 ASN A C 1
ATOM 1320 O O . ASN A 1 172 ? -32.219 10.492 3.719 1 97.88 172 ASN A O 1
ATOM 1324 N N . ALA A 1 173 ? -34.406 9.812 3.74 1 98.19 173 ALA A N 1
ATOM 1325 C CA . ALA A 1 173 ? -34.781 11.016 4.48 1 98.19 173 ALA A CA 1
ATOM 1326 C C . ALA A 1 173 ? -34.031 11.086 5.809 1 98.19 173 ALA A C 1
ATOM 1328 O O . ALA A 1 173 ? -34 10.117 6.562 1 98.19 173 ALA A O 1
ATOM 1329 N N . THR A 1 174 ? -33.375 12.273 6.055 1 98.5 174 THR A N 1
ATOM 1330 C CA . THR A 1 174 ? -32.438 12.328 7.164 1 98.5 174 THR A CA 1
ATOM 1331 C C . THR A 1 174 ? -32.344 13.75 7.719 1 98.5 174 THR A C 1
ATOM 1333 O O . THR A 1 174 ? -32.375 14.719 6.961 1 98.5 174 THR A O 1
ATOM 1336 N N . GLU A 1 175 ? -32.281 13.914 9.031 1 98.75 175 GLU A N 1
ATOM 1337 C CA . GLU A 1 175 ? -31.938 15.148 9.711 1 98.75 175 GLU A CA 1
ATOM 1338 C C . GLU A 1 175 ? -30.562 15.031 10.375 1 98.75 175 GLU A C 1
ATOM 1340 O O . GLU A 1 175 ? -30.312 14.094 11.133 1 98.75 175 GLU A O 1
ATOM 1345 N N . VAL A 1 176 ? -29.656 15.961 10.047 1 98.88 176 VAL A N 1
ATOM 1346 C CA . VAL A 1 176 ? -28.312 15.969 10.609 1 98.88 176 VAL A CA 1
ATOM 1347 C C . VAL A 1 176 ? -28.031 17.328 11.258 1 98.88 176 VAL A C 1
ATOM 1349 O O . VAL A 1 176 ? -28.359 18.375 10.695 1 98.88 176 VAL A O 1
ATOM 1352 N N . ASN A 1 177 ? -27.609 17.406 12.453 1 98.88 177 ASN A N 1
ATOM 1353 C CA . ASN A 1 177 ? -26.953 18.5 13.133 1 98.88 177 ASN A CA 1
ATOM 1354 C C . ASN A 1 177 ? -25.516 18.141 13.539 1 98.88 177 ASN A C 1
ATOM 1356 O O . ASN A 1 177 ? -25.312 17.203 14.305 1 98.88 177 ASN A O 1
ATOM 1360 N N . ASP A 1 178 ? -24.547 18.969 13 1 98.88 178 ASP A N 1
ATOM 1361 C CA . ASP A 1 178 ? -23.188 18.453 13.156 1 98.88 178 ASP A CA 1
ATOM 1362 C C . ASP A 1 178 ? -22.203 19.594 13.406 1 98.88 178 ASP A C 1
ATOM 1364 O O . ASP A 1 178 ? -22.438 20.734 12.992 1 98.88 178 ASP A O 1
ATOM 1368 N N . ARG A 1 179 ? -21.203 19.328 14.141 1 98.62 179 ARG A N 1
ATOM 1369 C CA . ARG A 1 179 ? -20.031 20.172 14.43 1 98.62 179 ARG A CA 1
ATOM 1370 C C . ARG A 1 179 ? -18.859 19.328 14.914 1 98.62 179 ARG A C 1
ATOM 1372 O O . ARG A 1 179 ? -19.062 18.234 15.469 1 98.62 179 ARG A O 1
ATOM 1379 N N . PRO A 1 180 ? -17.656 19.766 14.727 1 98.56 180 PRO A N 1
ATOM 1380 C CA . PRO A 1 180 ? -16.531 18.969 15.211 1 98.56 180 PRO A CA 1
ATOM 1381 C C . PRO A 1 180 ? -16.391 19 16.734 1 98.56 180 PRO A C 1
ATOM 1383 O O . PRO A 1 180 ? -16.656 20.016 17.359 1 98.56 180 PRO A O 1
ATOM 1386 N N . ARG A 1 181 ? -15.922 17.922 17.25 1 98.56 181 ARG A N 1
ATOM 1387 C CA . ARG A 1 181 ? -15.57 17.844 18.656 1 98.56 181 ARG A CA 1
ATOM 1388 C C . ARG A 1 181 ? -14.328 18.672 18.953 1 98.56 181 ARG A C 1
ATOM 1390 O O . ARG A 1 181 ? -14.258 19.359 19.984 1 98.56 181 ARG A O 1
ATOM 1397 N N . PHE A 1 182 ? -13.336 18.672 18.125 1 98.75 182 PHE A N 1
ATOM 1398 C CA . PHE A 1 182 ? -12.078 19.375 18.344 1 98.75 182 PHE A CA 1
ATOM 1399 C C . PHE A 1 182 ? -11.812 20.375 17.219 1 98.75 182 PHE A C 1
ATOM 1401 O O . PHE A 1 182 ? -12.133 20.094 16.062 1 98.75 182 PHE A O 1
ATOM 1408 N N . LYS A 1 183 ? -11.109 21.391 17.531 1 97.88 183 LYS A N 1
ATOM 1409 C CA . LYS A 1 183 ? -10.836 22.469 16.578 1 97.88 183 LYS A CA 1
ATOM 1410 C C . LYS A 1 183 ? -9.695 22.109 15.641 1 97.88 183 LYS A C 1
ATOM 1412 O O . LYS A 1 183 ? -9.656 22.562 14.5 1 97.88 183 LYS A O 1
ATOM 1417 N N . HIS A 1 184 ? -8.766 21.328 16.156 1 98.5 184 HIS A N 1
ATOM 1418 C CA . HIS A 1 184 ? -7.59 20.938 15.383 1 98.5 184 HIS A CA 1
ATOM 1419 C C . HIS A 1 184 ? -7.602 19.453 15.055 1 98.5 184 HIS A C 1
ATOM 1421 O O . HIS A 1 184 ? -7.418 18.609 15.945 1 98.5 184 HIS A O 1
ATOM 1427 N N . ARG A 1 185 ? -7.777 19.125 13.867 1 98.88 185 ARG A N 1
ATOM 1428 C CA . ARG A 1 185 ? -7.75 17.766 13.336 1 98.88 185 ARG A CA 1
ATOM 1429 C C . ARG A 1 185 ? -6.707 17.625 12.234 1 98.88 185 ARG A C 1
ATOM 1431 O O . ARG A 1 185 ? -7.012 17.812 11.055 1 98.88 185 ARG A O 1
ATOM 1438 N N . GLY A 1 186 ? -5.496 17.281 12.695 1 98.88 186 GLY A N 1
ATOM 1439 C CA . GLY A 1 186 ? -4.328 17.391 11.828 1 98.88 186 GLY A CA 1
ATOM 1440 C C . GLY A 1 186 ? -3.891 16.062 11.25 1 98.88 186 GLY A C 1
ATOM 1441 O O . GLY A 1 186 ? -4.16 15 11.828 1 98.88 186 GLY A O 1
ATOM 1442 N N . LEU A 1 187 ? -3.307 16.125 10.117 1 98.94 187 LEU A N 1
ATOM 1443 C CA . LEU A 1 187 ? -2.623 15.016 9.453 1 98.94 187 LEU A CA 1
ATOM 1444 C C . LEU A 1 187 ? -1.255 15.453 8.945 1 98.94 187 LEU A C 1
ATOM 1446 O O . LEU A 1 187 ? -1.152 16.391 8.148 1 98.94 187 LEU A O 1
ATOM 1450 N N . LEU A 1 188 ? -0.219 14.75 9.438 1 98.94 188 LEU A N 1
ATOM 1451 C CA . LEU A 1 188 ? 1.156 15.102 9.102 1 98.94 188 LEU A CA 1
ATOM 1452 C C . LEU A 1 188 ? 1.681 14.227 7.969 1 98.94 188 LEU A C 1
ATOM 1454 O O . LEU A 1 188 ? 1.498 13.008 7.988 1 98.94 188 LEU A O 1
ATOM 1458 N N . LEU A 1 189 ? 2.293 14.805 6.961 1 98.88 189 LEU A N 1
ATOM 1459 C CA . LEU A 1 189 ? 3.074 14.094 5.957 1 98.88 189 LEU A CA 1
ATOM 1460 C C . LEU A 1 189 ? 4.543 14.5 6.023 1 98.88 189 LEU A C 1
ATOM 1462 O O . LEU A 1 189 ? 4.863 15.68 6.121 1 98.88 189 LEU A O 1
ATOM 1466 N N . ASP A 1 190 ? 5.363 13.547 6.027 1 98.62 190 ASP A N 1
ATOM 1467 C CA . ASP A 1 190 ? 6.809 13.711 5.902 1 98.62 190 ASP A CA 1
ATOM 1468 C C . ASP A 1 190 ? 7.242 13.664 4.438 1 98.62 190 ASP A C 1
ATOM 1470 O O . ASP A 1 190 ? 7.141 12.625 3.787 1 98.62 190 ASP A O 1
ATOM 1474 N N . THR A 1 191 ? 7.766 14.789 3.91 1 98.44 191 THR A N 1
ATOM 1475 C CA . THR A 1 191 ? 8.164 14.82 2.508 1 98.44 191 THR A CA 1
ATOM 1476 C C . THR A 1 191 ? 9.68 14.977 2.383 1 98.44 191 THR A C 1
ATOM 1478 O O . THR A 1 191 ? 10.188 15.344 1.318 1 98.44 191 THR A O 1
ATOM 1481 N N . SER A 1 192 ? 10.367 14.773 3.5 1 97.88 192 SER A N 1
ATOM 1482 C CA . SER A 1 192 ? 11.82 14.859 3.504 1 97.88 192 SER A CA 1
ATOM 1483 C C . SER A 1 192 ? 12.461 13.484 3.367 1 97.88 192 SER A C 1
ATOM 1485 O O . SER A 1 192 ? 13.344 13.281 2.529 1 97.88 192 SER A O 1
ATOM 1487 N N . ARG A 1 193 ? 12.047 12.594 4.172 1 97.19 193 ARG A N 1
ATOM 1488 C CA . ARG A 1 193 ? 12.648 11.266 4.133 1 97.19 193 ARG A CA 1
ATOM 1489 C C . ARG A 1 193 ? 12.398 10.594 2.787 1 97.19 193 ARG A C 1
ATOM 1491 O O . ARG A 1 193 ? 13.234 9.82 2.312 1 97.19 193 ARG A O 1
ATOM 1498 N N . HIS A 1 194 ? 11.242 10.852 2.23 1 96.5 194 HIS A N 1
ATOM 1499 C CA . HIS A 1 194 ? 10.953 10.609 0.821 1 96.5 194 HIS A CA 1
ATOM 1500 C C . HIS A 1 194 ? 10.156 11.758 0.215 1 96.5 194 HIS A C 1
ATOM 1502 O O . HIS A 1 194 ? 9.203 12.25 0.832 1 96.5 194 HIS A O 1
ATOM 1508 N N . TYR A 1 195 ? 10.625 12.18 -0.989 1 96.31 195 TYR A N 1
ATOM 1509 C CA . TYR A 1 195 ? 9.891 13.203 -1.72 1 96.31 195 TYR A CA 1
ATOM 1510 C C . TYR A 1 195 ? 8.523 12.688 -2.16 1 96.31 195 TYR A C 1
ATOM 1512 O O . TYR A 1 195 ? 8.406 11.547 -2.613 1 96.31 195 TYR A O 1
ATOM 1520 N N . LEU A 1 196 ? 7.48 13.406 -1.904 1 97.88 196 LEU A N 1
ATOM 1521 C CA . LEU A 1 196 ? 6.145 13.125 -2.426 1 97.88 196 LEU A CA 1
ATOM 1522 C C . LEU A 1 196 ? 5.781 14.109 -3.535 1 97.88 196 LEU A C 1
ATOM 1524 O O . LEU A 1 196 ? 5.855 15.328 -3.342 1 97.88 196 LEU A O 1
ATOM 1528 N N . ARG A 1 197 ? 5.43 13.656 -4.629 1 97 197 ARG A N 1
ATOM 1529 C CA . ARG A 1 197 ? 5.008 14.516 -5.727 1 97 197 ARG A CA 1
ATOM 1530 C C . ARG A 1 197 ? 3.721 15.258 -5.383 1 97 197 ARG A C 1
ATOM 1532 O O . ARG A 1 197 ? 2.908 14.766 -4.594 1 97 197 ARG A O 1
ATOM 1539 N N . LYS A 1 198 ? 3.555 16.375 -5.957 1 97.81 198 LYS A N 1
ATOM 1540 C CA . LYS A 1 198 ? 2.422 17.266 -5.695 1 97.81 198 LYS A CA 1
ATOM 1541 C C . LYS A 1 198 ? 1.097 16.531 -5.887 1 97.81 198 LYS A C 1
ATOM 1543 O O . LYS A 1 198 ? 0.172 16.703 -5.086 1 97.81 198 LYS A O 1
ATOM 1548 N N . GLU A 1 199 ? 0.998 15.664 -6.914 1 97.19 199 GLU A N 1
ATOM 1549 C CA . GLU A 1 199 ? -0.244 14.953 -7.219 1 97.19 199 GLU A CA 1
ATOM 1550 C C . GLU A 1 199 ? -0.697 14.102 -6.035 1 97.19 199 GLU A C 1
ATOM 1552 O O . GLU A 1 199 ? -1.896 13.992 -5.766 1 97.19 199 GLU A O 1
ATOM 1557 N N . TYR A 1 200 ? 0.205 13.508 -5.355 1 97.44 200 TYR A N 1
ATOM 1558 C CA . TYR A 1 200 ? -0.144 12.633 -4.246 1 97.44 200 TYR A CA 1
ATOM 1559 C C . TYR A 1 200 ? -0.482 13.438 -2.998 1 97.44 200 TYR A C 1
ATOM 1561 O O . TYR A 1 200 ? -1.313 13.023 -2.188 1 97.44 200 TYR A O 1
ATOM 1569 N N . ILE A 1 201 ? 0.165 14.578 -2.805 1 98.75 201 ILE A N 1
ATOM 1570 C CA . ILE A 1 201 ? -0.217 15.484 -1.728 1 98.75 201 ILE A CA 1
ATOM 1571 C C . ILE A 1 201 ? -1.655 15.961 -1.936 1 98.75 201 ILE A C 1
ATOM 1573 O O . ILE A 1 201 ? -2.455 15.961 -0.997 1 98.75 201 ILE A O 1
ATOM 1577 N N . LEU A 1 202 ? -1.967 16.328 -3.219 1 98.81 202 LEU A N 1
ATOM 1578 C CA . LEU A 1 202 ? -3.32 16.766 -3.523 1 98.81 202 LEU A CA 1
ATOM 1579 C C . LEU A 1 202 ? -4.332 15.656 -3.287 1 98.81 202 LEU A C 1
ATOM 1581 O O . LEU A 1 202 ? -5.41 15.898 -2.738 1 98.81 202 LEU A O 1
ATOM 1585 N N . GLN A 1 203 ? -4.012 14.43 -3.701 1 98.44 203 GLN A N 1
ATOM 1586 C CA . GLN A 1 203 ? -4.883 13.289 -3.459 1 98.44 203 GLN A CA 1
ATOM 1587 C C . GLN A 1 203 ? -5.117 13.078 -1.966 1 98.44 203 GLN A C 1
ATOM 1589 O O . GLN A 1 203 ? -6.234 12.773 -1.544 1 98.44 203 GLN A O 1
ATOM 1594 N N . ASN A 1 204 ? -4.074 13.227 -1.228 1 98.75 204 ASN A N 1
ATOM 1595 C CA . ASN A 1 204 ? -4.211 13.078 0.218 1 98.75 204 ASN A CA 1
ATOM 1596 C C . ASN A 1 204 ? -5.094 14.172 0.811 1 98.75 204 ASN A C 1
ATOM 1598 O O . ASN A 1 204 ? -5.848 13.93 1.754 1 98.75 204 ASN A O 1
ATOM 1602 N N . LEU A 1 205 ? -4.965 15.375 0.272 1 98.94 205 LEU A N 1
ATOM 1603 C CA . LEU A 1 205 ? -5.832 16.453 0.719 1 98.94 205 LEU A CA 1
ATOM 1604 C C . LEU A 1 205 ? -7.297 16.141 0.435 1 98.94 205 LEU A C 1
ATOM 1606 O O . LEU A 1 205 ? -8.172 16.453 1.245 1 98.94 205 LEU A O 1
ATOM 1610 N N . ASP A 1 206 ? -7.578 15.516 -0.691 1 98.81 206 ASP A N 1
ATOM 1611 C CA . ASP A 1 206 ? -8.938 15.086 -1.002 1 98.81 206 ASP A CA 1
ATOM 1612 C C . ASP A 1 206 ? -9.438 14.078 0.03 1 98.81 206 ASP A C 1
ATOM 1614 O O . ASP A 1 206 ? -10.586 14.164 0.48 1 98.81 206 ASP A O 1
ATOM 1618 N N . ALA A 1 207 ? -8.602 13.148 0.374 1 98.88 207 ALA A N 1
ATOM 1619 C CA . ALA A 1 207 ? -8.969 12.156 1.38 1 98.88 207 ALA A CA 1
ATOM 1620 C C . ALA A 1 207 ? -9.195 12.812 2.74 1 98.88 207 ALA A C 1
ATOM 1622 O O . ALA A 1 207 ? -10.117 12.445 3.467 1 98.88 207 ALA A O 1
ATOM 1623 N N . MET A 1 208 ? -8.312 13.75 3.092 1 98.94 208 MET A N 1
ATOM 1624 C CA . MET A 1 208 ? -8.477 14.508 4.332 1 98.94 208 MET A CA 1
ATOM 1625 C C . MET A 1 208 ? -9.852 15.172 4.387 1 98.94 208 MET A C 1
ATOM 1627 O O . MET A 1 208 ? -10.547 15.086 5.395 1 98.94 208 MET A O 1
ATOM 1631 N N . ALA A 1 209 ? -10.188 15.797 3.303 1 98.69 209 ALA A N 1
ATOM 1632 C CA . ALA A 1 209 ? -11.461 16.516 3.24 1 98.69 209 ALA A CA 1
ATOM 1633 C C . ALA A 1 209 ? -12.641 15.586 3.469 1 98.69 209 ALA A C 1
ATOM 1635 O O . ALA A 1 209 ? -13.578 15.922 4.191 1 98.69 209 ALA A O 1
ATOM 1636 N N . GLN A 1 210 ? -12.562 14.422 2.922 1 98.12 210 GLN A N 1
ATOM 1637 C CA . GLN A 1 210 ? -13.648 13.453 3.027 1 98.12 210 GLN A CA 1
ATOM 1638 C C . GLN A 1 210 ? -13.781 12.922 4.453 1 98.12 210 GLN A C 1
ATOM 1640 O O . GLN A 1 210 ? -14.812 12.367 4.82 1 98.12 210 GLN A O 1
ATOM 1645 N N . ASN A 1 211 ? -12.727 13.055 5.215 1 98.88 211 ASN A N 1
ATOM 1646 C CA . ASN A 1 211 ? -12.703 12.57 6.59 1 98.88 211 ASN A CA 1
ATOM 1647 C C . ASN A 1 211 ? -12.672 13.719 7.59 1 98.88 211 ASN A C 1
ATOM 1649 O O . ASN A 1 211 ? -12.414 13.516 8.773 1 98.88 211 ASN A O 1
ATOM 1653 N N . LYS A 1 212 ? -12.812 14.961 7.074 1 98.75 212 LYS A N 1
ATOM 1654 C CA . LYS A 1 212 ? -13.047 16.219 7.785 1 98.75 212 LYS A CA 1
ATOM 1655 C C . LYS A 1 212 ? -11.836 16.594 8.633 1 98.75 212 LYS A C 1
ATOM 1657 O O . LYS A 1 212 ? -11.984 17.156 9.727 1 98.75 212 LYS A O 1
ATOM 1662 N N . PHE A 1 213 ? -10.664 16.156 8.227 1 98.88 213 PHE A N 1
ATOM 1663 C CA . PHE A 1 213 ? -9.438 16.766 8.719 1 98.88 213 PHE A CA 1
ATOM 1664 C C . PHE A 1 213 ? -9.336 18.219 8.258 1 98.88 213 PHE A C 1
ATOM 1666 O O . PHE A 1 213 ? -9.781 18.562 7.156 1 98.88 213 PHE A O 1
ATOM 1673 N N . ASN A 1 214 ? -8.727 19.094 9.109 1 98.75 214 ASN A N 1
ATOM 1674 C CA . ASN A 1 214 ? -8.734 20.5 8.711 1 98.75 214 ASN A CA 1
ATOM 1675 C C . ASN A 1 214 ? -7.336 21.109 8.789 1 98.75 214 ASN A C 1
ATOM 1677 O O . ASN A 1 214 ? -7.172 22.312 8.625 1 98.75 214 ASN A O 1
ATOM 1681 N N . VAL A 1 215 ? -6.32 20.297 9.102 1 98.88 215 VAL A N 1
ATOM 1682 C CA . VAL A 1 215 ? -4.957 20.828 9.141 1 98.88 215 VAL A CA 1
ATOM 1683 C C . VAL A 1 215 ? -4.012 19.844 8.438 1 98.88 215 VAL A C 1
ATOM 1685 O O . VAL A 1 215 ? -3.912 18.688 8.82 1 98.88 215 VAL A O 1
ATOM 1688 N N . PHE A 1 216 ? -3.436 20.312 7.406 1 98.88 216 PHE A N 1
ATOM 1689 C CA . PHE A 1 216 ? -2.303 19.609 6.801 1 98.88 216 PHE A CA 1
ATOM 1690 C C . PHE A 1 216 ? -0.994 20.047 7.453 1 98.88 216 PHE A C 1
ATOM 1692 O O . PHE A 1 216 ? -0.502 21.156 7.195 1 98.88 216 PHE A O 1
ATOM 1699 N N . HIS A 1 217 ? -0.506 19.188 8.367 1 98.88 217 HIS A 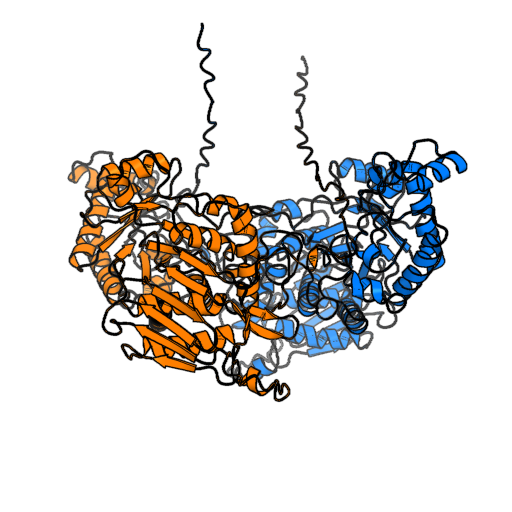N 1
ATOM 1700 C CA . HIS A 1 217 ? 0.795 19.391 8.992 1 98.88 217 HIS A CA 1
ATOM 1701 C C . HIS A 1 217 ? 1.925 18.922 8.086 1 98.88 217 HIS A C 1
ATOM 1703 O O . HIS A 1 217 ? 2.234 17.719 8.047 1 98.88 217 HIS A O 1
ATOM 1709 N N . TRP A 1 218 ? 2.568 19.875 7.445 1 98.94 218 TRP A N 1
ATOM 1710 C CA . TRP A 1 218 ? 3.541 19.562 6.402 1 98.94 218 TRP A CA 1
ATOM 1711 C C . TRP A 1 218 ? 4.957 19.531 6.973 1 98.94 218 TRP A C 1
ATOM 1713 O O . TRP A 1 218 ? 5.629 20.562 7.035 1 98.94 218 TRP A O 1
ATOM 1723 N N . HIS A 1 219 ? 5.387 18.359 7.391 1 98.81 219 HIS A N 1
ATOM 1724 C CA . HIS A 1 219 ? 6.793 18.141 7.723 1 98.81 219 HIS A CA 1
ATOM 1725 C C . HIS A 1 219 ? 7.66 18.141 6.469 1 98.81 219 HIS A C 1
ATOM 1727 O O . HIS A 1 219 ? 8 17.078 5.945 1 98.81 219 HIS A O 1
ATOM 1733 N N . ILE A 1 220 ? 8.125 19.281 6.062 1 98.81 220 ILE A N 1
ATOM 1734 C CA . ILE A 1 220 ? 8.531 19.516 4.68 1 98.81 220 ILE A CA 1
ATOM 1735 C C . ILE A 1 220 ? 10.031 19.25 4.531 1 98.81 220 ILE A C 1
ATOM 1737 O O . ILE A 1 220 ? 10.492 18.828 3.461 1 98.81 220 ILE A O 1
ATOM 1741 N N . VAL A 1 221 ? 10.836 19.484 5.609 1 98.62 221 VAL A N 1
ATOM 1742 C CA . VAL A 1 221 ? 12.281 19.281 5.574 1 98.62 221 VAL A CA 1
ATOM 1743 C C . VAL A 1 221 ? 12.719 18.453 6.781 1 98.62 221 VAL A C 1
ATOM 1745 O O . VAL A 1 221 ? 11.977 18.328 7.762 1 98.62 221 VAL A O 1
ATOM 1748 N N . ASP A 1 222 ? 13.836 17.859 6.684 1 98 222 ASP A N 1
ATOM 1749 C CA . ASP A 1 222 ? 14.5 17.109 7.75 1 98 222 ASP A CA 1
ATOM 1750 C C . ASP A 1 222 ? 15.961 16.828 7.406 1 98 222 ASP A C 1
ATOM 1752 O O . ASP A 1 222 ? 16.531 17.484 6.527 1 98 222 ASP A O 1
ATOM 1756 N N . ASP A 1 223 ? 16.578 15.969 8.109 1 96.44 223 ASP A N 1
ATOM 1757 C CA . ASP A 1 223 ? 18 15.656 7.918 1 96.44 223 ASP A CA 1
ATOM 1758 C C . ASP A 1 223 ? 18.266 15.164 6.496 1 96.44 223 ASP A C 1
ATOM 1760 O O . ASP A 1 223 ? 19.297 15.484 5.91 1 96.44 223 ASP A O 1
ATOM 1764 N N . GLN A 1 224 ? 17.375 14.5 5.906 1 95.94 224 GLN A N 1
ATOM 1765 C CA . GLN A 1 224 ? 17.609 13.719 4.695 1 95.94 224 GLN A CA 1
ATOM 1766 C C . GLN A 1 224 ? 17.531 14.594 3.451 1 95.94 224 GLN A C 1
ATOM 1768 O O . GLN A 1 224 ? 18.266 14.375 2.484 1 95.94 224 GLN A O 1
ATOM 1773 N N . SER A 1 225 ? 16.594 15.555 3.527 1 97.12 225 SER A N 1
ATOM 1774 C CA . SER A 1 225 ? 16.406 16.375 2.334 1 97.12 225 SER A CA 1
ATOM 1775 C C . SER A 1 225 ? 15.703 17.688 2.67 1 97.12 225 SER A C 1
ATOM 1777 O O . SER A 1 225 ? 14.961 17.766 3.648 1 97.12 225 SER A O 1
ATOM 1779 N N . PHE A 1 226 ? 16.031 18.719 1.902 1 98.12 226 PHE A N 1
ATOM 1780 C CA . PHE A 1 226 ? 15.414 20.047 1.991 1 98.12 226 PHE A CA 1
ATOM 1781 C C . PHE A 1 226 ? 14.68 20.375 0.702 1 98.12 226 PHE A C 1
ATOM 1783 O O . PHE A 1 226 ? 15.133 21.234 -0.07 1 98.12 226 PHE A O 1
ATOM 1790 N N . PRO A 1 227 ? 13.492 19.844 0.514 1 98.12 227 PRO A N 1
ATOM 1791 C CA . PRO A 1 227 ? 12.82 20 -0.777 1 98.12 227 PRO A CA 1
ATOM 1792 C C . PRO A 1 227 ? 12.07 21.328 -0.903 1 98.12 227 PRO A C 1
ATOM 1794 O O . PRO A 1 227 ? 11.555 21.641 -1.977 1 98.12 227 PRO A O 1
ATOM 1797 N N . TYR A 1 228 ? 11.969 22.156 0.135 1 98.75 228 TYR A N 1
ATOM 1798 C CA . TYR A 1 228 ? 11.359 23.484 0.039 1 98.75 228 TYR A CA 1
ATOM 1799 C C . TYR A 1 228 ? 12.273 24.453 -0.712 1 98.75 228 TYR A C 1
ATOM 1801 O O . TYR A 1 228 ? 13.422 24.656 -0.32 1 98.75 228 TYR A O 1
ATOM 1809 N N . PHE A 1 229 ? 11.812 25.062 -1.771 1 98.56 229 PHE A N 1
ATOM 1810 C CA . PHE A 1 229 ? 12.594 26.062 -2.488 1 98.56 229 PHE A CA 1
ATOM 1811 C C . PHE A 1 229 ? 12.43 27.438 -1.844 1 98.56 229 PHE A C 1
ATOM 1813 O O . PHE A 1 229 ? 11.367 28.047 -1.935 1 98.56 229 PHE A O 1
ATOM 1820 N N . SER A 1 230 ? 13.422 27.906 -1.217 1 98.56 230 SER A N 1
ATOM 1821 C CA . SER A 1 230 ? 13.469 29.266 -0.676 1 98.56 230 SER A CA 1
ATOM 1822 C C . SER A 1 230 ? 13.969 30.266 -1.716 1 98.56 230 SER A C 1
ATOM 1824 O O . SER A 1 230 ? 15.055 30.078 -2.277 1 98.56 230 SER A O 1
ATOM 1826 N N . GLN A 1 231 ? 13.234 31.266 -1.943 1 97.81 231 GLN A N 1
ATOM 1827 C CA . GLN A 1 231 ? 13.68 32.312 -2.869 1 97.81 231 GLN A CA 1
ATOM 1828 C C . GLN A 1 231 ? 14.867 33.062 -2.305 1 97.81 231 GLN A C 1
ATOM 1830 O O . GLN A 1 231 ? 15.797 33.438 -3.041 1 97.81 231 GLN A O 1
ATOM 1835 N N . LYS A 1 232 ? 14.836 33.312 -1.065 1 97.81 232 LYS A N 1
ATOM 1836 C CA . LYS A 1 232 ? 15.891 34.062 -0.402 1 97.81 232 LYS A CA 1
ATOM 1837 C C . LYS A 1 232 ? 17.172 33.25 -0.312 1 97.81 232 LYS A C 1
ATOM 1839 O O . LYS A 1 232 ? 18.281 33.812 -0.385 1 97.81 232 LYS A O 1
ATOM 1844 N N . PHE A 1 233 ? 17.047 31.969 -0.144 1 98.38 233 PHE A N 1
ATOM 1845 C CA . PHE A 1 233 ? 18.188 31.078 0.002 1 98.38 233 PHE A CA 1
ATOM 1846 C C . PHE A 1 233 ? 18.078 29.891 -0.943 1 98.38 233 PHE A C 1
ATOM 1848 O O . PHE A 1 233 ? 17.969 28.75 -0.499 1 98.38 233 PHE A O 1
ATOM 1855 N N . PRO A 1 234 ? 18.312 30.047 -2.158 1 97.81 234 PRO A N 1
ATOM 1856 C CA . PRO A 1 234 ? 18.062 29.016 -3.168 1 97.81 234 PRO A CA 1
ATOM 1857 C C . PRO A 1 234 ? 18.953 27.781 -3 1 97.81 234 PRO A C 1
ATOM 1859 O O . PRO A 1 234 ? 18.594 26.688 -3.41 1 97.81 234 PRO A O 1
ATOM 1862 N N . ASP A 1 235 ? 20.094 27.922 -2.312 1 97.25 235 ASP A N 1
ATOM 1863 C CA . ASP A 1 235 ? 21.047 26.812 -2.178 1 97.25 235 ASP A CA 1
ATOM 1864 C C . ASP A 1 235 ? 20.547 25.781 -1.157 1 97.25 235 ASP A C 1
ATOM 1866 O O . ASP A 1 235 ? 21.047 24.672 -1.096 1 97.25 235 ASP A O 1
ATOM 1870 N N . LEU A 1 236 ? 19.547 26.172 -0.335 1 98.19 236 LEU A N 1
ATOM 1871 C CA . LEU A 1 236 ? 19.031 25.203 0.624 1 98.19 236 LEU A CA 1
ATOM 1872 C C . LEU A 1 236 ? 18.469 23.969 -0.09 1 98.19 236 LEU A C 1
ATOM 1874 O O . LEU A 1 236 ? 18.859 22.844 0.22 1 98.19 236 LEU A O 1
ATOM 1878 N N . SER A 1 237 ? 17.641 24.188 -1.061 1 97.69 237 SER A N 1
ATOM 1879 C CA . SER A 1 237 ? 17.172 23.047 -1.843 1 97.69 237 SER A CA 1
ATOM 1880 C C . SER A 1 237 ? 18.156 22.688 -2.953 1 97.69 237 SER A C 1
ATOM 1882 O O . SER A 1 237 ? 18.281 21.531 -3.324 1 97.69 237 SER A O 1
ATOM 1884 N N . GLY A 1 238 ? 18.875 23.688 -3.467 1 96.44 238 GLY A N 1
ATOM 1885 C CA . GLY A 1 238 ? 19.844 23.438 -4.523 1 96.44 238 GLY A CA 1
ATOM 1886 C C . GLY A 1 238 ? 20.891 22.406 -4.145 1 96.44 238 GLY A C 1
ATOM 1887 O O . GLY A 1 238 ? 21.312 21.609 -4.98 1 96.44 238 GLY A O 1
ATOM 1888 N N . LYS A 1 239 ? 21.281 22.438 -2.857 1 95.62 239 LYS A N 1
ATOM 1889 C CA . LYS A 1 239 ? 22.328 21.531 -2.389 1 95.62 239 LYS A CA 1
ATOM 1890 C C . LYS A 1 239 ? 21.781 20.531 -1.371 1 95.62 239 LYS A C 1
ATOM 1892 O O . LYS A 1 239 ? 22.391 19.5 -1.109 1 95.62 239 LYS A O 1
ATOM 1897 N N . GLY A 1 240 ? 20.594 20.844 -0.816 1 96.56 240 GLY A N 1
ATOM 1898 C CA . GLY A 1 240 ? 20.094 20.047 0.298 1 96.56 240 GLY A CA 1
ATOM 1899 C C . GLY A 1 240 ? 19.016 19.062 -0.105 1 96.56 240 GLY A C 1
ATOM 1900 O O . GLY A 1 240 ? 18.703 18.125 0.645 1 96.56 240 GLY A O 1
ATOM 1901 N N . ALA A 1 241 ? 18.406 19.25 -1.274 1 96.12 241 ALA A N 1
ATOM 1902 C CA . ALA A 1 241 ? 17.391 18.312 -1.738 1 96.12 241 ALA A CA 1
ATOM 1903 C C . ALA A 1 241 ? 18.031 17.062 -2.334 1 96.12 241 ALA A C 1
ATOM 1905 O O . ALA A 1 241 ? 19.203 17.062 -2.676 1 96.12 241 ALA A O 1
ATOM 1906 N N . TYR A 1 242 ? 17.266 15.977 -2.445 1 93.25 242 TYR A N 1
ATOM 1907 C CA . TYR A 1 242 ? 17.75 14.773 -3.119 1 93.25 242 TYR A CA 1
ATOM 1908 C C . TYR A 1 242 ? 18.188 15.086 -4.543 1 93.25 242 TYR A C 1
ATOM 1910 O O . TYR A 1 242 ? 19.297 14.719 -4.945 1 93.25 242 TYR A O 1
ATOM 1918 N N . ASN A 1 243 ? 17.375 15.664 -5.301 1 91.44 243 ASN A N 1
ATOM 1919 C CA . ASN A 1 243 ? 17.609 16.172 -6.648 1 91.44 243 ASN A CA 1
ATOM 1920 C C . ASN A 1 243 ? 17.031 17.562 -6.84 1 91.44 243 ASN A C 1
ATOM 1922 O O . ASN A 1 243 ? 15.812 17.75 -6.809 1 91.44 243 ASN A O 1
ATOM 1926 N N . PRO A 1 244 ? 17.844 18.562 -7.02 1 92 244 PRO A N 1
ATOM 1927 C CA . PRO A 1 244 ? 17.359 19.953 -7.059 1 92 244 PRO A CA 1
ATOM 1928 C C . PRO A 1 244 ? 16.484 20.234 -8.266 1 92 244 PRO A C 1
ATOM 1930 O O . PRO A 1 244 ? 15.773 21.25 -8.297 1 92 244 PRO A O 1
ATOM 1933 N N . GLU A 1 245 ? 16.469 19.328 -9.219 1 89.75 245 GLU A N 1
ATOM 1934 C CA . GLU A 1 245 ? 15.688 19.562 -10.43 1 89.75 245 GLU A CA 1
ATOM 1935 C C . GLU A 1 245 ? 14.312 18.906 -10.336 1 89.75 245 GLU A C 1
ATOM 1937 O O . GLU A 1 245 ? 13.336 19.422 -10.883 1 89.75 245 GLU A O 1
ATOM 1942 N N . THR A 1 246 ? 14.289 17.766 -9.664 1 91.25 246 THR A N 1
ATOM 1943 C CA . THR A 1 246 ? 13.062 16.984 -9.758 1 91.25 246 THR A CA 1
ATOM 1944 C C . THR A 1 246 ? 12.422 16.812 -8.383 1 91.25 246 THR A C 1
ATOM 1946 O O . THR A 1 246 ? 11.242 16.484 -8.281 1 91.25 246 THR A O 1
ATOM 1949 N N . HIS A 1 247 ? 13.148 16.969 -7.344 1 94.5 247 HIS A N 1
ATOM 1950 C CA . HIS A 1 247 ? 12.672 16.672 -6 1 94.5 247 HIS A CA 1
ATOM 1951 C C . HIS A 1 247 ? 12.656 17.938 -5.133 1 94.5 247 HIS A C 1
ATOM 1953 O O . HIS A 1 247 ? 13.141 17.922 -4.004 1 94.5 247 HIS A O 1
ATOM 1959 N N . VAL A 1 248 ? 12.008 18.969 -5.656 1 97.19 248 VAL A N 1
ATOM 1960 C CA . VAL A 1 248 ? 11.891 20.266 -4.98 1 97.19 248 VAL A CA 1
ATOM 1961 C C . VAL A 1 248 ? 10.469 20.797 -5.148 1 97.19 248 VAL A C 1
ATOM 1963 O O . VAL A 1 248 ? 9.852 20.625 -6.203 1 97.19 248 VAL A O 1
ATOM 1966 N N . TYR A 1 249 ? 9.922 21.406 -4.102 1 98.62 249 TYR A N 1
ATOM 1967 C CA . TYR A 1 249 ? 8.656 22.125 -4.207 1 98.62 249 TYR A CA 1
ATOM 1968 C C . TYR A 1 249 ? 8.875 23.578 -4.586 1 98.62 249 TYR A C 1
ATOM 1970 O O . TYR A 1 249 ? 9.289 24.391 -3.75 1 98.62 249 TYR A O 1
ATOM 1978 N N . THR A 1 250 ? 8.531 23.922 -5.766 1 98.25 250 THR A N 1
ATOM 1979 C CA . THR A 1 250 ? 8.672 25.281 -6.27 1 98.25 250 THR A CA 1
ATOM 1980 C C . THR A 1 250 ? 7.633 26.203 -5.637 1 98.25 250 THR A C 1
ATOM 1982 O O . THR A 1 250 ? 6.66 25.734 -5.043 1 98.25 250 THR A O 1
ATOM 1985 N N . PRO A 1 251 ? 7.875 27.516 -5.703 1 98 251 PRO A N 1
ATOM 1986 C CA . PRO A 1 251 ? 6.855 28.438 -5.203 1 98 251 PRO A CA 1
ATOM 1987 C C . PRO A 1 251 ? 5.477 28.172 -5.805 1 98 251 PRO A C 1
ATOM 1989 O O . PRO A 1 251 ? 4.465 28.281 -5.105 1 98 251 PRO A O 1
ATOM 1992 N N . ALA A 1 252 ? 5.43 27.797 -7.043 1 98.25 252 ALA A N 1
ATOM 1993 C CA . ALA A 1 252 ? 4.156 27.484 -7.688 1 98.25 252 ALA A CA 1
ATOM 1994 C C . ALA A 1 252 ? 3.52 26.25 -7.066 1 98.25 252 ALA A C 1
ATOM 1996 O O . ALA A 1 252 ? 2.301 26.203 -6.875 1 98.25 252 ALA A O 1
ATOM 1997 N N . ASP A 1 253 ? 4.352 25.25 -6.809 1 98.44 253 ASP A N 1
ATOM 1998 C CA . ASP A 1 253 ? 3.846 24.047 -6.152 1 98.44 253 ASP A CA 1
ATOM 1999 C C . ASP A 1 253 ? 3.223 24.375 -4.797 1 98.44 253 ASP A C 1
ATOM 2001 O O . ASP A 1 253 ? 2.133 23.906 -4.477 1 98.44 253 ASP A O 1
ATOM 2005 N N . ILE A 1 254 ? 3.906 25.188 -4.035 1 98.62 254 ILE A N 1
ATOM 2006 C CA . ILE A 1 254 ? 3.443 25.547 -2.701 1 98.62 254 ILE A CA 1
ATOM 2007 C C . ILE A 1 254 ? 2.119 26.312 -2.803 1 98.62 254 ILE A C 1
ATOM 2009 O O . ILE A 1 254 ? 1.174 26.016 -2.066 1 98.62 254 ILE A O 1
ATOM 2013 N N . THR A 1 255 ? 2.086 27.234 -3.711 1 98.31 255 THR A N 1
ATOM 2014 C CA . THR A 1 255 ? 0.867 28 -3.916 1 98.31 255 THR A CA 1
ATOM 2015 C C . THR A 1 255 ? -0.296 27.094 -4.293 1 98.31 255 THR A C 1
ATOM 2017 O O . THR A 1 255 ? -1.395 27.219 -3.748 1 98.31 255 THR A O 1
ATOM 2020 N N . ASP A 1 256 ? -0.03 26.156 -5.207 1 98.62 256 ASP A N 1
ATOM 2021 C CA . ASP A 1 256 ? -1.057 25.219 -5.641 1 98.62 256 ASP A CA 1
ATOM 2022 C C . ASP A 1 256 ? -1.569 24.375 -4.465 1 98.62 256 ASP A C 1
ATOM 2024 O O . ASP A 1 256 ? -2.779 24.203 -4.301 1 98.62 256 ASP A O 1
ATOM 2028 N N . ILE A 1 257 ? -0.667 23.891 -3.645 1 98.75 257 ILE A N 1
ATOM 2029 C CA . ILE A 1 257 ? -1.019 23.016 -2.535 1 98.75 257 ILE A CA 1
ATOM 2030 C C . ILE A 1 257 ? -1.799 23.797 -1.482 1 98.75 257 ILE A C 1
ATOM 2032 O O . ILE A 1 257 ? -2.826 23.328 -0.985 1 98.75 257 ILE A O 1
ATOM 2036 N N . VAL A 1 258 ? -1.38 25.016 -1.165 1 98.06 258 VAL A N 1
ATOM 2037 C CA . VAL A 1 258 ? -2.031 25.859 -0.162 1 98.06 258 VAL A CA 1
ATOM 2038 C C . VAL A 1 258 ? -3.438 26.219 -0.629 1 98.06 258 VAL A C 1
ATOM 2040 O O . VAL A 1 258 ? -4.398 26.109 0.134 1 98.06 258 VAL A O 1
ATOM 2043 N N . ASN A 1 259 ? -3.566 26.578 -1.887 1 96.88 259 ASN A N 1
ATOM 2044 C CA . ASN A 1 259 ? -4.867 26.953 -2.434 1 96.88 259 ASN A CA 1
ATOM 2045 C C . ASN A 1 259 ? -5.805 25.75 -2.508 1 96.88 259 ASN A C 1
ATOM 2047 O O . ASN A 1 259 ? -6.996 25.859 -2.215 1 96.88 259 ASN A O 1
ATOM 2051 N N . TYR A 1 260 ? -5.219 24.656 -2.963 1 97.94 260 TYR A N 1
ATOM 2052 C CA . TYR A 1 260 ? -6 23.422 -3.049 1 97.94 260 TYR A CA 1
ATOM 2053 C C . TYR A 1 260 ? -6.555 23.031 -1.685 1 97.94 260 TYR A C 1
ATOM 2055 O O . TYR A 1 260 ? -7.723 22.656 -1.565 1 97.94 260 TYR A O 1
ATOM 2063 N N . ALA A 1 261 ? -5.719 23.125 -0.676 1 98 261 ALA A N 1
ATOM 2064 C CA . ALA A 1 261 ? -6.121 22.828 0.696 1 98 261 ALA A CA 1
ATOM 2065 C C . ALA A 1 261 ? -7.188 23.797 1.18 1 98 261 ALA A C 1
ATOM 2067 O O . ALA A 1 261 ? -8.203 23.391 1.749 1 98 261 ALA A O 1
ATOM 2068 N N . TRP A 1 262 ? -6.992 25.031 0.923 1 96.25 262 TRP A N 1
ATOM 2069 C CA . TRP A 1 262 ? -7.91 26.078 1.354 1 96.25 262 TRP A CA 1
ATOM 2070 C C . TRP A 1 262 ? -9.305 25.844 0.782 1 96.25 262 TRP A C 1
ATOM 2072 O O . TRP A 1 262 ? -10.305 26 1.487 1 96.25 262 TRP A O 1
ATOM 2082 N N . ARG A 1 263 ? -9.383 25.469 -0.431 1 95.94 263 ARG A N 1
ATOM 2083 C CA . ARG A 1 263 ? -10.664 25.234 -1.092 1 95.94 263 ARG A CA 1
ATOM 2084 C C . ARG A 1 263 ? -11.414 24.062 -0.443 1 95.94 263 ARG A C 1
ATOM 2086 O O . ARG A 1 263 ? -12.617 23.906 -0.646 1 95.94 263 ARG A O 1
ATOM 2093 N N . ARG A 1 264 ? -10.742 23.344 0.355 1 97.06 264 ARG A N 1
ATOM 2094 C CA . ARG A 1 264 ? -11.328 22.172 1.007 1 97.06 264 ARG A CA 1
ATOM 2095 C C . ARG A 1 264 ? -11.461 22.391 2.51 1 97.06 264 ARG A C 1
ATOM 2097 O O . ARG A 1 264 ? -11.766 21.469 3.254 1 97.06 264 ARG A O 1
ATOM 2104 N N . GLY A 1 265 ? -11.188 23.609 2.918 1 96.38 265 GLY A N 1
ATOM 2105 C CA . GLY A 1 265 ? -11.281 23.938 4.332 1 96.38 265 GLY A CA 1
ATOM 2106 C C . GLY A 1 265 ? -10.148 23.359 5.16 1 96.38 265 GLY A C 1
ATOM 2107 O O . GLY A 1 265 ? -10.352 22.984 6.316 1 96.38 265 GLY A O 1
ATOM 2108 N N . ILE A 1 266 ? -8.992 23.203 4.566 1 98.38 266 ILE A N 1
ATOM 2109 C CA . ILE A 1 266 ? -7.82 22.641 5.242 1 98.38 266 ILE A CA 1
ATOM 2110 C C . ILE A 1 266 ? -6.719 23.703 5.316 1 98.38 266 ILE A C 1
ATOM 2112 O O . ILE A 1 266 ? -6.359 24.297 4.305 1 98.38 266 ILE A O 1
ATOM 2116 N N . ARG A 1 267 ? -6.246 23.922 6.508 1 97.94 267 ARG A N 1
ATOM 2117 C CA . ARG A 1 267 ? -5.09 24.781 6.719 1 97.94 267 ARG A CA 1
ATOM 2118 C C . ARG A 1 267 ? -3.789 24.047 6.438 1 97.94 267 ARG A C 1
ATOM 2120 O O . ARG A 1 267 ? -3.668 22.859 6.762 1 97.94 267 ARG A O 1
ATOM 2127 N N . VAL A 1 268 ? -2.867 24.719 5.832 1 98.5 268 VAL A N 1
ATOM 2128 C CA . VAL A 1 268 ? -1.536 24.141 5.68 1 98.5 268 VAL A CA 1
ATOM 2129 C C . VAL A 1 268 ? -0.595 24.719 6.73 1 98.5 268 VAL A C 1
ATOM 2131 O O . VAL A 1 268 ? -0.245 25.891 6.676 1 98.5 268 VAL A O 1
ATOM 2134 N N . MET A 1 269 ? -0.267 23.953 7.656 1 98.44 269 MET A N 1
ATOM 2135 C CA . MET A 1 269 ? 0.697 24.312 8.695 1 98.44 269 MET A CA 1
ATOM 2136 C C . MET A 1 269 ? 2.053 23.672 8.422 1 98.44 269 MET A C 1
ATOM 2138 O O . MET A 1 269 ? 2.197 22.453 8.523 1 98.44 269 MET A O 1
ATOM 2142 N N . VAL A 1 270 ? 3.053 24.469 8.148 1 98.75 270 VAL A N 1
ATOM 2143 C CA . VAL A 1 270 ? 4.355 23.953 7.738 1 98.75 270 VAL A CA 1
ATOM 2144 C C . VAL A 1 270 ? 5.262 23.797 8.953 1 98.75 270 VAL A C 1
ATOM 2146 O O . VAL A 1 270 ? 5.137 24.547 9.93 1 98.75 270 VAL A O 1
ATOM 2149 N N . GLU A 1 271 ? 6.102 22.844 8.875 1 98.75 271 GLU A N 1
ATOM 2150 C CA . GLU A 1 271 ? 7.078 22.609 9.938 1 98.75 271 GLU A CA 1
ATOM 2151 C C . GLU A 1 271 ? 8.5 22.797 9.43 1 98.75 271 GLU A C 1
ATOM 2153 O O . GLU A 1 271 ? 8.898 22.188 8.438 1 98.75 271 GLU A O 1
ATOM 2158 N N . PHE A 1 272 ? 9.18 23.641 10.078 1 98.62 272 PHE A N 1
ATOM 2159 C CA . PHE A 1 272 ? 10.633 23.719 9.992 1 98.62 272 PHE A CA 1
ATOM 2160 C C . PHE A 1 272 ? 11.266 23.438 11.352 1 98.62 272 PHE A C 1
ATOM 2162 O O . PHE A 1 272 ? 11.43 24.359 12.164 1 98.62 272 PHE A O 1
ATOM 2169 N N . ASP A 1 273 ? 11.656 22.203 11.508 1 97.75 273 ASP A N 1
ATOM 2170 C CA . ASP A 1 273 ? 12.148 21.688 12.781 1 97.75 273 ASP A CA 1
ATOM 2171 C C . ASP A 1 273 ? 13.617 22.062 12.992 1 97.75 273 ASP A C 1
ATOM 2173 O O . ASP A 1 273 ? 14.492 21.625 12.25 1 97.75 273 ASP A O 1
ATOM 2177 N N . THR A 1 274 ? 13.906 22.859 14 1 97.12 274 THR A N 1
ATOM 2178 C CA . THR A 1 274 ? 15.234 23.297 14.414 1 97.12 274 THR A CA 1
ATOM 2179 C C . THR A 1 274 ? 15.352 23.297 15.938 1 97.12 274 THR A C 1
ATOM 2181 O O . THR A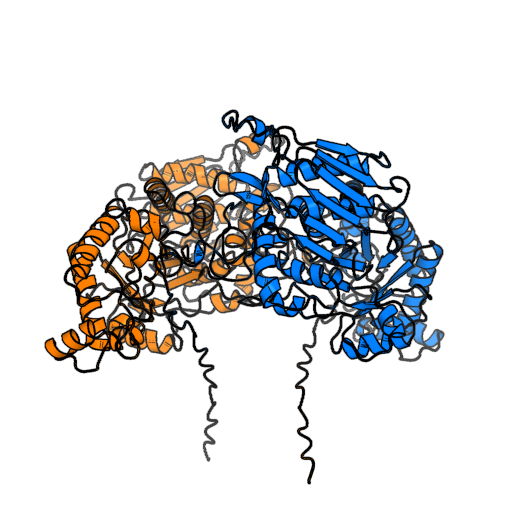 1 274 ? 14.344 23.359 16.641 1 97.12 274 THR A O 1
ATOM 2184 N N . PRO A 1 275 ? 16.531 23.203 16.562 1 97.06 275 PRO A N 1
ATOM 2185 C CA . PRO A 1 275 ? 17.844 23.219 15.898 1 97.06 275 PRO A CA 1
ATOM 2186 C C . PRO A 1 275 ? 18.281 21.828 15.414 1 97.06 275 PRO A C 1
ATOM 2188 O O . PRO A 1 275 ? 19.266 21.703 14.703 1 97.06 275 PRO A O 1
ATOM 2191 N N . GLY A 1 276 ? 17.625 20.75 15.898 1 96.44 276 GLY A N 1
ATOM 2192 C CA . GLY A 1 276 ? 17.875 19.422 15.367 1 96.44 276 GLY A CA 1
ATOM 2193 C C . GLY A 1 276 ? 17.25 19.188 14.008 1 96.44 276 GLY A C 1
ATOM 2194 O O . GLY A 1 276 ? 16.594 20.078 13.461 1 96.44 276 GLY A O 1
ATOM 2195 N N . HIS A 1 277 ? 17.531 18.031 13.375 1 96.81 277 HIS A N 1
ATOM 2196 C CA . HIS A 1 277 ? 16.891 17.641 12.117 1 96.81 277 HIS A CA 1
ATOM 2197 C C . HIS A 1 277 ? 17.234 18.625 11 1 96.81 277 HIS A C 1
ATOM 2199 O O . HIS A 1 277 ? 16.375 19.016 10.219 1 96.81 277 HIS A O 1
ATOM 2205 N N . THR A 1 278 ? 18.469 19.094 10.945 1 97.62 278 THR A N 1
ATOM 2206 C CA . THR A 1 278 ? 18.781 20.203 10.055 1 97.62 278 THR A CA 1
ATOM 2207 C C . THR A 1 278 ? 20 19.875 9.18 1 97.62 278 THR A C 1
ATOM 2209 O O . THR A 1 278 ? 20.609 20.766 8.594 1 97.62 278 THR A O 1
ATOM 2212 N N . LEU A 1 279 ? 20.344 18.594 9.109 1 96.19 279 LEU A N 1
ATOM 2213 C CA . LEU A 1 279 ? 21.516 18.234 8.32 1 96.19 279 LEU A CA 1
ATOM 2214 C C . LEU A 1 279 ? 21.375 18.734 6.883 1 96.19 279 LEU A C 1
ATOM 2216 O O . LEU A 1 279 ? 22.328 19.266 6.305 1 96.19 279 LEU A O 1
ATOM 2220 N N . SER A 1 280 ? 20.281 18.609 6.316 1 96.88 280 SER A N 1
ATOM 2221 C CA . SER A 1 280 ? 20.047 19 4.93 1 96.88 280 SER A CA 1
ATOM 2222 C C . SER A 1 280 ? 20.188 20.5 4.754 1 96.88 280 SER A C 1
ATOM 2224 O O . SER A 1 280 ? 20.484 20.984 3.654 1 96.88 280 SER A O 1
ATOM 2226 N N . TRP A 1 281 ? 19.922 21.297 5.824 1 97.81 281 TRP A N 1
ATOM 2227 C CA . TRP A 1 281 ? 20.078 22.75 5.773 1 97.81 281 TRP A CA 1
ATOM 2228 C C . TRP A 1 281 ? 21.547 23.125 5.543 1 97.81 281 TRP A C 1
ATOM 2230 O O . TRP A 1 281 ? 21.828 24.047 4.785 1 97.81 281 TRP A O 1
ATOM 2240 N N . GLY A 1 282 ? 22.422 22.375 6.141 1 96.25 282 GLY A N 1
ATOM 2241 C CA . GLY A 1 282 ? 23.844 22.688 6.18 1 96.25 282 GLY A CA 1
ATOM 2242 C C . GLY A 1 282 ? 24.5 22.625 4.816 1 96.25 282 GLY A C 1
ATOM 2243 O O . GLY A 1 282 ? 25.484 23.328 4.566 1 96.25 282 GLY A O 1
ATOM 2244 N N . TYR A 1 283 ? 23.984 21.844 3.949 1 94.44 283 TYR A N 1
ATOM 2245 C CA . TYR A 1 283 ? 24.562 21.75 2.613 1 94.44 283 TYR A CA 1
ATOM 2246 C C . TYR A 1 283 ? 24.375 23.062 1.844 1 94.44 283 TYR A C 1
ATOM 2248 O O . TYR A 1 283 ? 25.219 23.422 1.025 1 94.44 283 TYR A O 1
ATOM 2256 N N . GLY A 1 284 ? 23.281 23.703 2.16 1 95.56 284 GLY A N 1
ATOM 2257 C CA . GLY A 1 284 ? 22.953 24.906 1.414 1 95.56 284 GLY A CA 1
ATOM 2258 C C . GLY A 1 284 ? 23.297 26.188 2.152 1 95.56 284 GLY A C 1
ATOM 2259 O O . GLY A 1 284 ? 23.312 27.266 1.562 1 95.56 284 GLY A O 1
ATOM 2260 N N . GLN A 1 285 ? 23.531 26.109 3.379 1 96.56 285 GLN A N 1
ATOM 2261 C CA . GLN A 1 285 ? 23.906 27.266 4.199 1 96.56 285 GLN A CA 1
ATOM 2262 C C . GLN A 1 285 ? 25.188 26.984 4.992 1 96.56 285 GLN A C 1
ATOM 2264 O O . GLN A 1 285 ? 25.125 26.594 6.16 1 96.56 285 GLN A O 1
ATOM 2269 N N . ALA A 1 286 ? 26.312 27.406 4.402 1 93.56 286 ALA A N 1
ATOM 2270 C CA . ALA A 1 286 ? 27.625 27.156 5.008 1 93.56 286 ALA A CA 1
ATOM 2271 C C . ALA A 1 286 ? 27.734 27.844 6.359 1 93.56 286 ALA A C 1
ATOM 2273 O O . ALA A 1 286 ? 27.312 29 6.516 1 93.56 286 ALA A O 1
ATOM 2274 N N . GLY A 1 287 ? 28.25 27.078 7.312 1 94.81 287 GLY A N 1
ATOM 2275 C CA . GLY A 1 287 ? 28.516 27.656 8.617 1 94.81 287 GLY A CA 1
ATOM 2276 C C . GLY A 1 287 ? 27.328 27.609 9.547 1 94.81 287 GLY A C 1
ATOM 2277 O O . GLY A 1 287 ? 27.391 28.078 10.688 1 94.81 287 GLY A O 1
ATOM 2278 N N . LEU A 1 288 ? 26.266 27.031 9.156 1 97.5 288 LEU A N 1
ATOM 2279 C CA . LEU A 1 288 ? 25.047 27.016 9.953 1 97.5 288 LEU A CA 1
ATOM 2280 C C . LEU A 1 288 ? 25.125 25.953 11.047 1 97.5 288 LEU A C 1
ATOM 2282 O O . LEU A 1 288 ? 24.719 26.188 12.188 1 97.5 288 LEU A O 1
ATOM 2286 N N . LEU A 1 289 ? 25.672 24.734 10.727 1 97.81 289 LEU A N 1
ATOM 2287 C CA . LEU A 1 289 ? 25.625 23.594 11.625 1 97.81 289 LEU A CA 1
ATOM 2288 C C . LEU A 1 289 ? 26.875 23.531 12.508 1 97.81 289 LEU A C 1
ATOM 2290 O O . LEU A 1 289 ? 27.906 24.109 12.164 1 97.81 289 LEU A O 1
ATOM 2294 N N . THR A 1 290 ? 26.688 22.859 13.539 1 97.62 290 THR A N 1
ATOM 2295 C CA . THR A 1 290 ? 27.781 22.656 14.477 1 97.62 290 THR A CA 1
ATOM 2296 C C . THR A 1 290 ? 28.766 21.609 13.945 1 97.62 290 THR A C 1
ATOM 2298 O O . THR A 1 290 ? 28.359 20.516 13.555 1 97.62 290 THR A O 1
ATOM 2301 N N . LYS A 1 291 ? 30.047 22 13.922 1 96.44 291 LYS A N 1
ATOM 2302 C CA . LYS A 1 291 ? 31.094 21.016 13.633 1 96.44 291 LYS A CA 1
ATOM 2303 C C . LYS A 1 291 ? 31.391 20.141 14.852 1 96.44 291 LYS A C 1
ATOM 2305 O O . LYS A 1 291 ? 31.562 20.656 15.961 1 96.44 291 LYS A O 1
ATOM 2310 N N . CYS A 1 292 ? 31.453 18.844 14.68 1 96.69 292 CYS A N 1
ATOM 2311 C CA . CYS A 1 292 ? 31.766 17.922 15.766 1 96.69 292 CYS A CA 1
ATOM 2312 C C . CYS A 1 292 ? 33.25 17.703 15.891 1 96.69 292 CYS A C 1
ATOM 2314 O O . CYS A 1 292 ? 33.969 17.656 14.883 1 96.69 292 CYS A O 1
ATOM 2316 N N . TYR 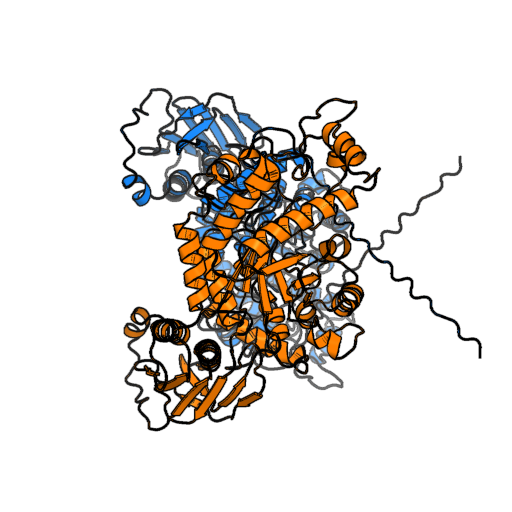A 1 293 ? 33.656 17.562 17.078 1 96.94 293 TYR A N 1
ATOM 2317 C CA . TYR A 1 293 ? 35.094 17.406 17.328 1 96.94 293 TYR A CA 1
ATOM 2318 C C . TYR A 1 293 ? 35.344 16.141 18.141 1 96.94 293 TYR A C 1
ATOM 2320 O O . TYR A 1 293 ? 34.5 15.695 18.922 1 96.94 293 TYR A O 1
ATOM 2328 N N . LYS A 1 294 ? 36.469 15.547 17.906 1 96.19 294 LYS A N 1
ATOM 2329 C CA . LYS A 1 294 ? 37.062 14.469 18.703 1 96.19 294 LYS A CA 1
ATOM 2330 C C . LYS A 1 294 ? 38.562 14.688 18.875 1 96.19 294 LYS A C 1
ATOM 2332 O O . LYS A 1 294 ? 39.281 14.859 17.891 1 96.19 294 LYS A O 1
ATOM 2337 N N . GLY A 1 295 ? 39.094 14.68 20.125 1 93.94 295 GLY A N 1
ATOM 2338 C CA . GLY A 1 295 ? 40.5 14.922 20.391 1 93.94 295 GLY A CA 1
ATOM 2339 C C . GLY A 1 295 ? 40.969 16.281 19.891 1 93.94 295 GLY A C 1
ATOM 2340 O O . GLY A 1 295 ? 42.062 16.391 19.344 1 93.94 295 GLY A O 1
ATOM 2341 N N . GLY A 1 296 ? 40.094 17.172 19.859 1 92 296 GLY A N 1
ATOM 2342 C CA . GLY A 1 296 ? 40.438 18.531 19.469 1 92 296 GLY A CA 1
ATOM 2343 C C . GLY A 1 296 ? 40.406 18.75 17.969 1 92 296 GLY A C 1
ATOM 2344 O O . GLY A 1 296 ? 40.719 19.844 17.484 1 92 296 GLY A O 1
ATOM 2345 N N . LYS A 1 297 ? 40 17.703 17.234 1 96.12 297 LYS A N 1
ATOM 2346 C CA . LYS A 1 297 ? 39.969 17.828 15.773 1 96.12 297 LYS A CA 1
ATOM 2347 C C . LYS A 1 297 ? 38.562 17.625 15.227 1 96.12 297 LYS A C 1
ATOM 2349 O O . LYS A 1 297 ? 37.781 16.797 15.75 1 96.12 297 LYS A O 1
ATOM 2354 N N . PHE A 1 298 ? 38.281 18.5 14.203 1 95.56 298 PHE A N 1
ATOM 2355 C CA . PHE A 1 298 ? 37.031 18.328 13.484 1 95.56 298 PHE A CA 1
ATOM 2356 C C . PHE A 1 298 ? 36.969 16.922 12.875 1 95.56 298 PHE A C 1
ATOM 2358 O O . PHE A 1 298 ? 37.875 16.5 12.18 1 95.56 298 PHE A O 1
ATOM 2365 N N . THR A 1 299 ? 35.875 16.234 13.109 1 94.69 299 THR A N 1
ATOM 2366 C CA . THR A 1 299 ? 35.719 14.844 12.688 1 94.69 299 THR A CA 1
ATOM 2367 C C . THR A 1 299 ? 35.219 14.758 11.25 1 94.69 299 THR A C 1
ATOM 2369 O O . THR A 1 299 ? 35.281 13.695 10.633 1 94.69 299 THR A O 1
ATOM 2372 N N . GLY A 1 300 ? 34.719 15.852 10.742 1 91.38 300 GLY A N 1
ATOM 2373 C CA . GLY A 1 300 ? 34.031 15.844 9.453 1 91.38 300 GLY A CA 1
ATOM 2374 C C . GLY A 1 300 ? 32.531 15.688 9.578 1 91.38 300 GLY A C 1
ATOM 2375 O O . GLY A 1 300 ? 31.797 15.781 8.578 1 91.38 300 GLY A O 1
ATOM 2376 N N . GLU A 1 301 ? 32.062 15.539 10.836 1 93.12 301 GLU A N 1
ATOM 2377 C CA . GLU A 1 301 ? 30.625 15.359 11.094 1 93.12 301 GLU A CA 1
ATOM 2378 C C . GLU A 1 301 ? 29.984 16.656 11.602 1 93.12 301 GLU A C 1
ATOM 2380 O O . GLU A 1 301 ? 30.672 17.5 12.164 1 93.12 301 GLU A O 1
ATOM 2385 N N . TYR A 1 302 ? 28.719 16.734 11.328 1 95.12 302 TYR A N 1
ATOM 2386 C CA . TYR A 1 302 ? 27.984 17.922 11.742 1 95.12 302 TYR A CA 1
ATOM 2387 C C . TYR A 1 302 ? 26.812 17.562 12.641 1 95.12 302 TYR A C 1
ATOM 2389 O O . TYR A 1 302 ? 26.266 16.453 12.562 1 95.12 302 TYR A O 1
ATOM 2397 N N . GLY A 1 303 ? 26.5 18.453 13.523 1 95.94 303 GLY A N 1
ATOM 2398 C CA . GLY A 1 303 ? 25.375 18.297 14.43 1 95.94 303 GLY A CA 1
ATOM 2399 C C . GLY A 1 303 ? 24.312 19.375 14.25 1 95.94 303 GLY A C 1
ATOM 2400 O O . GLY A 1 303 ? 24.172 19.938 13.156 1 95.94 303 GLY A O 1
ATOM 2401 N N . PRO A 1 304 ? 23.484 19.656 15.289 1 97.5 304 PRO A N 1
ATOM 2402 C CA . PRO A 1 304 ? 22.422 20.656 15.188 1 97.5 304 PRO A CA 1
ATOM 2403 C C . PRO A 1 304 ? 22.953 22.062 14.891 1 97.5 304 PRO A C 1
ATOM 2405 O O . PRO A 1 304 ? 24.156 22.297 14.969 1 97.5 304 PRO A O 1
ATOM 2408 N N . ILE A 1 305 ? 22.062 22.922 14.547 1 98.31 305 ILE A N 1
ATOM 2409 C CA . ILE A 1 305 ? 22.406 24.312 14.258 1 98.31 305 ILE A CA 1
ATOM 2410 C C . ILE A 1 305 ? 23.25 24.891 15.398 1 98.31 305 ILE A C 1
ATOM 2412 O O . ILE A 1 305 ? 22.953 24.641 16.578 1 98.31 305 ILE A O 1
ATOM 2416 N N . ASP A 1 306 ? 24.312 25.609 15.047 1 98.12 306 ASP A N 1
ATOM 2417 C CA . ASP A 1 306 ? 25.172 26.25 16.031 1 98.12 306 ASP A CA 1
ATOM 2418 C C . ASP A 1 306 ? 24.578 27.562 16.516 1 98.12 306 ASP A C 1
ATOM 2420 O O . ASP A 1 306 ? 24.547 28.547 15.781 1 98.12 306 ASP A O 1
ATOM 2424 N N . PRO A 1 307 ? 24.109 27.625 17.734 1 97.31 307 PRO A N 1
ATOM 2425 C CA . PRO A 1 307 ? 23.453 28.844 18.234 1 97.31 307 PRO A CA 1
ATOM 2426 C C . PRO A 1 307 ? 24.422 29.953 18.578 1 97.31 307 PRO A C 1
ATOM 2428 O O . PRO A 1 307 ? 24.016 31.078 18.859 1 97.31 307 PRO A O 1
ATOM 2431 N N . THR A 1 308 ? 25.719 29.734 18.516 1 97.5 308 THR A N 1
ATOM 2432 C CA . THR A 1 308 ? 26.672 30.656 19.109 1 97.5 308 THR A CA 1
ATOM 2433 C C . THR A 1 308 ? 27.25 31.594 18.047 1 97.5 308 THR A C 1
ATOM 2435 O O . THR A 1 308 ? 27.922 32.562 18.375 1 97.5 308 THR A O 1
ATOM 2438 N N . LEU A 1 309 ? 26.906 31.297 16.844 1 96 309 LEU A N 1
ATOM 2439 C CA . LEU A 1 309 ? 27.469 32.094 15.758 1 96 309 LEU A CA 1
ATOM 2440 C C . LEU A 1 309 ? 26.609 33.344 15.508 1 96 309 LEU A C 1
ATOM 2442 O O . LEU A 1 309 ? 25.391 33.281 15.562 1 96 309 LEU A O 1
ATOM 2446 N N . ASN A 1 310 ? 27.188 34.438 15.141 1 93.38 310 ASN A N 1
ATOM 2447 C CA . ASN A 1 310 ? 26.5 35.688 14.906 1 93.38 310 ASN A CA 1
ATOM 2448 C C . ASN A 1 310 ? 25.672 35.656 13.625 1 93.38 310 ASN A C 1
ATOM 2450 O O . ASN A 1 310 ? 24.781 36.5 13.422 1 93.38 310 ASN A O 1
ATOM 2454 N N . THR A 1 311 ? 25.906 34.688 12.805 1 96.06 311 THR A N 1
ATOM 2455 C CA . THR A 1 311 ? 25.234 34.594 11.516 1 96.06 311 THR A CA 1
ATOM 2456 C C . THR A 1 311 ? 23.984 33.75 11.617 1 96.06 311 THR A C 1
ATOM 2458 O O . THR A 1 311 ? 23.125 33.75 10.727 1 96.06 311 THR A O 1
ATOM 2461 N N . THR A 1 312 ? 23.859 32.969 12.703 1 97.75 312 THR A N 1
ATOM 2462 C CA . THR A 1 312 ? 22.797 31.984 12.828 1 97.75 312 THR A CA 1
ATOM 2463 C C . THR A 1 312 ? 21.422 32.656 12.859 1 97.75 312 THR A C 1
ATOM 2465 O O . THR A 1 312 ? 20.578 32.344 12.016 1 97.75 312 THR A O 1
ATOM 2468 N N . PHE A 1 313 ? 21.203 33.594 13.742 1 98.06 313 PHE A N 1
ATOM 2469 C CA . PHE A 1 313 ? 19.859 34.125 13.984 1 98.06 313 PHE A CA 1
ATOM 2470 C C . PHE A 1 313 ? 19.484 35.125 12.914 1 98.06 313 PHE A C 1
ATOM 2472 O O . PHE A 1 313 ? 18.312 35.219 12.531 1 98.06 313 PHE A O 1
ATOM 2479 N N . PRO A 1 314 ? 20.453 35.906 12.359 1 97.94 314 PRO A N 1
ATOM 2480 C CA . PRO A 1 314 ? 20.094 36.719 11.18 1 97.94 314 PRO A CA 1
ATOM 2481 C C . PRO A 1 314 ? 19.609 35.844 10.016 1 97.94 314 PRO A C 1
ATOM 2483 O O . PRO A 1 314 ? 18.656 36.219 9.328 1 97.94 314 PRO A O 1
ATOM 2486 N N . PHE A 1 315 ? 20.219 34.75 9.789 1 97.94 315 PHE A N 1
ATOM 2487 C CA . PHE A 1 315 ? 19.766 33.844 8.766 1 97.94 315 PHE A CA 1
ATOM 2488 C C . PHE A 1 315 ? 18.344 33.344 9.062 1 97.94 315 PHE A C 1
ATOM 2490 O O . PHE A 1 315 ? 17.469 33.406 8.195 1 97.94 315 PHE A O 1
ATOM 2497 N N . LEU A 1 316 ? 18.141 32.875 10.266 1 98.62 316 LEU A N 1
ATOM 2498 C CA . LEU A 1 316 ? 16.828 32.344 10.641 1 98.62 316 LEU A CA 1
ATOM 2499 C C . LEU A 1 316 ? 15.758 33.438 10.555 1 98.62 316 LEU A C 1
ATOM 2501 O O . LEU A 1 316 ? 14.617 33.156 10.172 1 98.62 316 LEU A O 1
ATOM 2505 N N . SER A 1 317 ? 16.125 34.656 11 1 98.38 317 SER A N 1
ATOM 2506 C CA . SER A 1 317 ? 15.18 35.75 10.914 1 98.38 317 SER A CA 1
ATOM 2507 C C . SER A 1 317 ? 14.711 35.969 9.484 1 98.38 317 SER A C 1
ATOM 2509 O O . SER A 1 317 ? 13.516 36.125 9.234 1 98.38 317 SER A O 1
ATOM 2511 N N . GLN A 1 318 ? 15.641 35.969 8.594 1 98.38 318 GLN A N 1
ATOM 2512 C CA . GLN A 1 318 ? 15.305 36.156 7.188 1 98.38 318 GLN A CA 1
ATOM 2513 C C . GLN A 1 318 ? 14.516 34.969 6.641 1 98.38 318 GLN A C 1
ATOM 2515 O O . GLN A 1 318 ? 13.562 35.156 5.883 1 98.38 318 GLN A O 1
ATOM 2520 N N . PHE A 1 319 ? 14.961 33.812 6.996 1 98.5 319 PHE A N 1
ATOM 2521 C CA . PHE A 1 319 ? 14.32 32.594 6.52 1 98.5 319 PHE A CA 1
ATOM 2522 C C . PHE A 1 319 ? 12.867 32.531 6.98 1 98.5 319 PHE A C 1
ATOM 2524 O O . PHE A 1 319 ? 11.969 32.312 6.172 1 98.5 319 PHE A O 1
ATOM 2531 N N . PHE A 1 320 ? 12.57 32.75 8.219 1 98.62 320 PHE A N 1
ATOM 2532 C CA . PHE A 1 320 ? 11.219 32.625 8.758 1 98.62 320 PHE A CA 1
ATOM 2533 C C . PHE A 1 320 ? 10.352 33.781 8.289 1 98.62 320 PHE A C 1
ATOM 2535 O O . PHE A 1 320 ? 9.125 33.656 8.211 1 98.62 320 PHE A O 1
ATOM 2542 N N . ALA A 1 321 ? 10.992 34.938 8.016 1 98.5 321 ALA A N 1
ATOM 2543 C CA . ALA A 1 321 ? 10.219 36.031 7.406 1 98.5 321 ALA A CA 1
ATOM 2544 C C . ALA A 1 321 ? 9.633 35.594 6.066 1 98.5 321 ALA A C 1
ATOM 2546 O O . ALA A 1 321 ? 8.477 35.906 5.758 1 98.5 321 ALA A O 1
ATOM 2547 N N . GLU A 1 322 ? 10.453 34.875 5.324 1 98.44 322 GLU A N 1
ATOM 2548 C CA . GLU A 1 322 ? 9.945 34.344 4.066 1 98.44 322 GLU A CA 1
ATOM 2549 C C . GLU A 1 322 ? 8.844 33.312 4.316 1 98.44 322 GLU A C 1
ATOM 2551 O O . GLU A 1 322 ? 7.809 33.344 3.65 1 98.44 322 GLU A O 1
ATOM 2556 N N . VAL A 1 323 ? 9.07 32.406 5.215 1 98.44 323 VAL A N 1
ATOM 2557 C CA . VAL A 1 323 ? 8.109 31.344 5.531 1 98.44 323 VAL A CA 1
ATOM 2558 C C . VAL A 1 323 ? 6.77 31.984 5.918 1 98.44 323 VAL A C 1
ATOM 2560 O O . VAL A 1 323 ? 5.715 31.516 5.473 1 98.44 323 VAL A O 1
ATOM 2563 N N . ALA A 1 324 ? 6.844 33.031 6.727 1 97.81 324 ALA A N 1
ATOM 2564 C CA . ALA A 1 324 ? 5.633 33.719 7.191 1 97.81 324 ALA A CA 1
ATOM 2565 C C . ALA A 1 324 ? 4.859 34.312 6.023 1 97.81 324 ALA A C 1
ATOM 2567 O O . ALA A 1 324 ? 3.627 34.375 6.055 1 97.81 324 ALA A O 1
ATOM 2568 N N . GLN A 1 325 ? 5.559 34.688 5.035 1 97.12 325 GLN A N 1
ATOM 2569 C CA . GLN A 1 325 ? 4.926 35.281 3.863 1 97.12 325 GLN A CA 1
ATOM 2570 C C . GLN A 1 325 ? 4.336 34.219 2.953 1 97.12 325 GLN A C 1
ATOM 2572 O O . GLN A 1 325 ? 3.27 34.406 2.363 1 97.12 325 GLN A O 1
ATOM 2577 N N . VAL A 1 326 ? 4.984 33.094 2.854 1 97.81 326 VAL A N 1
ATOM 2578 C CA . VAL A 1 326 ? 4.641 32.062 1.906 1 97.81 326 VAL A CA 1
ATOM 2579 C C . VAL A 1 326 ? 3.457 31.25 2.436 1 97.81 326 VAL A C 1
ATOM 2581 O O . VAL A 1 326 ? 2.582 30.828 1.669 1 97.81 326 VAL A O 1
ATOM 2584 N N . PHE A 1 327 ? 3.408 31 3.686 1 97.62 327 PHE A N 1
ATOM 2585 C CA . PHE A 1 327 ? 2.369 30.172 4.289 1 97.62 327 PHE A CA 1
ATOM 2586 C C . PHE A 1 327 ? 1.397 31.031 5.094 1 97.62 327 PHE A C 1
ATOM 2588 O O . PHE A 1 327 ? 1.771 31.594 6.121 1 97.62 327 PHE A O 1
ATOM 2595 N N . PRO A 1 328 ? 0.18 31.031 4.746 1 95.06 328 PRO A N 1
ATOM 2596 C CA . PRO A 1 328 ? -0.771 31.984 5.328 1 95.06 328 PRO A CA 1
ATOM 2597 C C . PRO A 1 328 ? -1.245 31.562 6.719 1 95.06 328 PRO A C 1
ATOM 2599 O O . PRO A 1 328 ? -1.801 32.375 7.457 1 95.06 328 PRO A O 1
ATOM 2602 N N . ASP A 1 329 ? -1.109 30.328 7.07 1 95.88 329 ASP A N 1
ATOM 2603 C CA . ASP A 1 329 ? -1.59 29.906 8.383 1 95.88 329 ASP A CA 1
ATOM 2604 C C . ASP A 1 329 ? -0.925 30.703 9.5 1 95.88 329 ASP A C 1
ATOM 2606 O O . ASP A 1 329 ? 0.256 31.047 9.406 1 95.88 329 ASP A O 1
ATOM 2610 N N . HIS A 1 330 ? -1.689 30.938 10.516 1 94.94 330 HIS A N 1
ATOM 2611 C CA . HIS A 1 330 ? -1.188 31.703 11.648 1 94.94 330 HIS A CA 1
ATOM 2612 C C . HIS A 1 330 ? -0.051 30.984 12.352 1 94.94 330 HIS A C 1
ATOM 2614 O O . HIS A 1 330 ? 0.871 31.609 12.875 1 94.94 330 HIS A O 1
ATOM 2620 N N . TYR A 1 331 ? -0.102 29.703 12.328 1 96.5 331 TYR A N 1
ATOM 2621 C CA . TYR A 1 331 ? 0.871 28.938 13.094 1 96.5 331 TYR A CA 1
ATOM 2622 C C . TYR A 1 331 ? 1.967 28.391 12.188 1 96.5 331 TYR A C 1
ATOM 2624 O O . TYR A 1 331 ? 1.697 27.969 11.062 1 96.5 331 TYR A O 1
ATOM 2632 N N . ILE A 1 332 ? 3.154 28.406 12.68 1 97.62 332 ILE A N 1
ATOM 2633 C CA . ILE A 1 332 ? 4.301 27.688 12.148 1 97.62 332 ILE A CA 1
ATOM 2634 C C . ILE A 1 332 ? 4.773 26.656 13.172 1 97.62 332 ILE A C 1
ATOM 2636 O O . ILE A 1 332 ? 4.875 26.953 14.359 1 97.62 332 ILE A O 1
ATOM 2640 N N . PHE A 1 333 ? 4.957 25.438 12.734 1 98.19 333 PHE A N 1
ATOM 2641 C CA . PHE A 1 333 ? 5.469 24.406 13.633 1 98.19 333 PHE A CA 1
ATOM 2642 C C . PHE A 1 333 ? 6.992 24.453 13.703 1 98.19 333 PHE A C 1
ATOM 2644 O O . PHE A 1 333 ? 7.672 24.328 12.68 1 98.19 333 PHE A O 1
ATOM 2651 N N . LEU A 1 334 ? 7.551 24.578 14.898 1 97.25 334 LEU A N 1
ATOM 2652 C CA . LEU A 1 334 ? 8.969 24.922 15.023 1 97.25 334 LEU A CA 1
ATOM 2653 C C . LEU A 1 334 ? 9.766 23.719 15.516 1 97.25 334 LEU A C 1
ATOM 2655 O O . LEU A 1 334 ? 10.992 23.797 15.648 1 97.25 334 LEU A O 1
ATOM 2659 N N . GLY A 1 335 ? 9.094 22.641 15.797 1 96.5 335 GLY A N 1
ATOM 2660 C CA . GLY A 1 335 ? 9.766 21.422 16.219 1 96.5 335 GLY A CA 1
ATOM 2661 C C . GLY A 1 335 ? 10.375 21.547 17.609 1 96.5 335 GLY A C 1
ATOM 2662 O O . GLY A 1 335 ? 9.68 21.906 18.562 1 96.5 335 GLY A O 1
ATOM 2663 N N . GLY A 1 336 ? 11.656 21.391 17.656 1 93.31 336 GLY A N 1
ATOM 2664 C CA . GLY A 1 336 ? 12.375 21.484 18.922 1 93.31 336 GLY A CA 1
ATOM 2665 C C . GLY A 1 336 ? 12.562 20.141 19.609 1 93.31 336 GLY A C 1
ATOM 2666 O O . GLY A 1 336 ? 12.984 20.094 20.766 1 93.31 336 GLY A O 1
ATOM 2667 N N . ASP A 1 337 ? 12.312 19.078 18.844 1 90.19 337 ASP A N 1
ATOM 2668 C CA . ASP A 1 337 ? 12.391 17.75 19.438 1 90.19 337 ASP A CA 1
ATOM 2669 C C . ASP A 1 337 ? 13.758 17.109 19.188 1 90.19 337 ASP A C 1
ATOM 2671 O O . ASP A 1 337 ? 14.461 17.484 18.25 1 90.19 337 ASP A O 1
ATOM 2675 N N . GLU A 1 338 ? 14.234 16.234 20.094 1 87.38 338 GLU A N 1
ATOM 2676 C CA . GLU A 1 338 ? 15.328 15.289 19.953 1 87.38 338 GLU A CA 1
ATOM 2677 C C . GLU A 1 338 ? 16.625 15.984 19.547 1 87.38 338 GLU A C 1
ATOM 2679 O O . GLU A 1 338 ? 17.312 15.547 18.641 1 87.38 338 GLU A O 1
ATOM 2684 N N . VAL A 1 339 ? 16.969 17.031 20.203 1 91.5 339 VAL A N 1
ATOM 2685 C CA . VAL A 1 339 ? 18.234 17.719 19.953 1 91.5 339 VAL A CA 1
ATOM 2686 C C . VAL A 1 339 ? 19.375 16.969 20.625 1 91.5 339 VAL A C 1
ATOM 2688 O O . VAL A 1 339 ? 19.375 16.797 21.844 1 91.5 339 VAL A O 1
ATOM 2691 N N . GLY A 1 340 ? 20.312 16.531 19.828 1 91.88 340 GLY A N 1
ATOM 2692 C CA . GLY A 1 340 ? 21.5 15.898 20.391 1 91.88 340 GLY A CA 1
ATOM 2693 C C . GLY A 1 340 ? 22.547 16.891 20.844 1 91.88 340 GLY A C 1
ATOM 2694 O O . GLY A 1 340 ? 22.922 17.797 20.094 1 91.88 340 GLY A O 1
ATOM 2695 N N . TYR A 1 341 ? 23.125 16.656 22.078 1 94.69 341 TYR A N 1
ATOM 2696 C CA . TYR A 1 341 ? 24.031 17.641 22.656 1 94.69 341 TYR A CA 1
ATOM 2697 C C . TYR A 1 341 ? 25.484 17.234 22.438 1 94.69 341 TYR A C 1
ATOM 2699 O O . TYR A 1 341 ? 26.391 18.047 22.641 1 94.69 341 TYR A O 1
ATOM 2707 N N . ASP A 1 342 ? 25.688 16 21.906 1 95.69 342 ASP A N 1
ATOM 2708 C CA . ASP A 1 342 ? 27.047 15.469 21.812 1 95.69 342 ASP A CA 1
ATOM 2709 C C . ASP A 1 342 ? 27.938 16.375 20.953 1 95.69 342 ASP A C 1
ATOM 2711 O O . ASP A 1 342 ? 29.062 16.688 21.344 1 95.69 342 ASP A O 1
ATOM 2715 N N . CYS A 1 343 ? 27.438 16.75 19.875 1 96.62 343 CYS A N 1
ATOM 2716 C CA . CYS A 1 343 ? 28.219 17.594 18.984 1 96.62 343 CYS A CA 1
ATOM 2717 C C . CYS A 1 343 ? 28.422 18.984 19.578 1 96.62 343 CYS A C 1
ATOM 2719 O O . CYS A 1 343 ? 29.516 19.547 19.484 1 96.62 343 CYS A O 1
ATOM 2721 N N . TRP A 1 344 ? 27.422 19.578 20.203 1 97.25 344 TRP A N 1
ATOM 2722 C CA . TRP A 1 344 ? 27.562 20.844 20.906 1 97.25 344 TRP A CA 1
ATOM 2723 C C . TRP A 1 344 ? 28.656 20.75 21.969 1 97.25 344 TRP A C 1
ATOM 2725 O O . TRP A 1 344 ? 29.516 21.625 22.062 1 97.25 344 TRP A O 1
ATOM 2735 N N . GLN A 1 345 ? 28.656 19.656 22.656 1 97.06 345 GLN A N 1
ATOM 2736 C CA . GLN A 1 345 ? 29.594 19.438 23.75 1 97.06 345 GLN A CA 1
ATOM 2737 C C . GLN A 1 345 ? 31.031 19.281 23.234 1 97.06 345 GLN A C 1
ATOM 2739 O O . GLN A 1 345 ? 31.984 19.656 23.922 1 97.06 345 GLN A O 1
ATOM 2744 N N . SER A 1 346 ? 31.141 18.812 22.094 1 97.25 346 SER A N 1
ATOM 2745 C CA . SER A 1 346 ? 32.469 18.5 21.562 1 97.25 346 SER A CA 1
ATOM 2746 C C . SER A 1 346 ? 33.125 19.75 20.953 1 97.25 346 SER A C 1
ATOM 2748 O O . SER A 1 346 ? 34.344 19.766 20.734 1 97.25 346 SER A O 1
ATOM 2750 N N . ASN A 1 347 ? 32.406 20.844 20.672 1 97.62 347 ASN A N 1
ATOM 2751 C CA . ASN A 1 347 ? 32.875 21.984 19.906 1 97.62 347 ASN A CA 1
ATOM 2752 C C . ASN A 1 347 ? 33.5 23.031 20.812 1 97.62 347 ASN A C 1
ATOM 2754 O O . ASN A 1 347 ? 32.844 23.609 21.688 1 97.62 347 ASN A O 1
ATOM 2758 N N . PRO A 1 348 ? 34.781 23.344 20.484 1 97.12 348 PRO A N 1
ATOM 2759 C CA . PRO A 1 348 ? 35.469 24.266 21.391 1 97.12 348 PRO A CA 1
ATOM 2760 C C . PRO A 1 348 ? 34.875 25.672 21.359 1 97.12 348 PRO A C 1
ATOM 2762 O O . PRO A 1 348 ? 34.875 26.375 22.375 1 97.12 348 PRO A O 1
ATOM 2765 N N . GLY A 1 349 ? 34.406 26.109 20.281 1 96.88 349 GLY A N 1
ATOM 2766 C CA . GLY A 1 349 ? 33.719 27.391 20.203 1 96.88 349 GLY A CA 1
ATOM 2767 C C . GLY A 1 349 ? 32.469 27.469 21.047 1 96.88 349 GLY A C 1
ATOM 2768 O O . GLY A 1 349 ? 32.219 28.484 21.719 1 96.88 349 GLY A O 1
ATOM 2769 N N . ILE A 1 350 ? 31.688 26.422 21.078 1 97.81 350 ILE A N 1
ATOM 2770 C CA . ILE A 1 350 ? 30.453 26.375 21.859 1 97.81 350 ILE A CA 1
ATOM 2771 C C . ILE A 1 350 ? 30.797 26.281 23.344 1 97.81 350 ILE A C 1
ATOM 2773 O O . ILE A 1 350 ? 30.156 26.922 24.172 1 97.81 350 ILE A O 1
ATOM 2777 N N . THR A 1 351 ? 31.828 25.484 23.609 1 96.56 351 THR A N 1
ATOM 2778 C CA . THR A 1 351 ? 32.25 25.375 25 1 96.56 351 THR A CA 1
ATOM 2779 C C . THR A 1 351 ? 32.656 26.734 25.562 1 96.56 351 THR A C 1
ATOM 2781 O O . THR A 1 351 ? 32.344 27.062 26.703 1 96.56 351 THR A O 1
ATOM 2784 N N . ALA A 1 352 ? 33.344 27.469 24.766 1 96.81 352 ALA A N 1
ATOM 2785 C CA . ALA A 1 352 ? 33.719 28.812 25.172 1 96.81 352 ALA A CA 1
ATOM 2786 C C . ALA A 1 352 ? 32.5 29.688 25.391 1 96.81 352 ALA A C 1
ATOM 2788 O O . ALA A 1 352 ? 32.469 30.5 26.328 1 96.81 352 ALA A O 1
ATOM 2789 N N . PHE A 1 353 ? 31.562 29.609 24.562 1 97.62 353 PHE A N 1
ATOM 2790 C CA . PHE A 1 353 ? 30.328 30.359 24.688 1 97.62 353 PHE A CA 1
ATOM 2791 C C . PHE A 1 353 ? 29.578 29.984 25.953 1 97.62 353 PHE A C 1
ATOM 2793 O O . PHE A 1 353 ? 29.062 30.859 26.656 1 97.62 353 PHE A O 1
ATOM 2800 N N . MET A 1 354 ? 29.5 28.672 26.234 1 97.5 354 MET A N 1
ATOM 2801 C CA . MET A 1 354 ? 28.859 28.172 27.438 1 97.5 354 MET A CA 1
ATOM 2802 C C . MET A 1 354 ? 29.453 28.812 28.688 1 97.5 354 MET A C 1
ATOM 2804 O O . MET A 1 354 ? 28.719 29.234 29.594 1 97.5 354 MET A O 1
ATOM 2808 N N . LYS A 1 355 ? 30.734 28.938 28.656 1 96.56 355 LYS A N 1
ATOM 2809 C CA . LYS A 1 355 ? 31.438 29.562 29.781 1 96.56 355 LYS A CA 1
ATOM 2810 C C . LYS A 1 355 ? 31.125 31.062 29.859 1 96.56 355 LYS A C 1
ATOM 2812 O O . LYS A 1 355 ? 30.844 31.578 30.938 1 96.56 355 LYS A O 1
ATOM 2817 N N . LYS A 1 356 ? 31.188 31.656 28.812 1 97.5 356 LYS A N 1
ATOM 2818 C CA . LYS A 1 356 ? 30.922 33.094 28.75 1 97.5 356 LYS A CA 1
ATOM 2819 C C . LYS A 1 356 ? 29.531 33.438 29.25 1 97.5 356 LYS A C 1
ATOM 2821 O O . LYS A 1 356 ? 29.328 34.438 29.922 1 97.5 356 LYS A O 1
ATOM 2826 N N . MET A 1 357 ? 28.547 32.594 28.969 1 97 357 MET A N 1
ATOM 2827 C CA . MET A 1 357 ? 27.141 32.844 29.297 1 97 357 MET A CA 1
ATOM 2828 C C . MET A 1 357 ? 26.812 32.344 30.703 1 97 357 MET A C 1
ATOM 2830 O O . MET A 1 357 ? 25.719 32.594 31.203 1 97 357 MET A O 1
ATOM 2834 N N . GLY A 1 358 ? 27.797 31.609 31.281 1 97 358 GLY A N 1
ATOM 2835 C CA . GLY A 1 358 ? 27.562 31.062 32.625 1 97 358 GLY A CA 1
ATOM 2836 C C . GLY A 1 358 ? 26.641 29.859 32.625 1 97 358 GLY A C 1
ATOM 2837 O O . GLY A 1 358 ? 25.922 29.625 33.594 1 97 358 GLY A O 1
ATOM 2838 N N . PHE A 1 359 ? 26.578 29.172 31.484 1 95.88 359 PHE A N 1
ATOM 2839 C CA . PHE A 1 359 ? 25.703 28.016 31.359 1 95.88 359 PHE A CA 1
ATOM 2840 C C . PHE A 1 359 ? 26.359 26.781 31.953 1 95.88 359 PHE A C 1
ATOM 2842 O O . PHE A 1 359 ? 25.688 25.781 32.219 1 95.88 359 PHE A O 1
ATOM 2849 N N . GLY A 1 360 ? 27.688 26.859 32.188 1 94.44 360 GLY A N 1
ATOM 2850 C CA . GLY A 1 360 ? 28.422 25.703 32.656 1 94.44 360 GLY A CA 1
ATOM 2851 C C . GLY A 1 360 ? 28.375 24.531 31.688 1 94.44 360 GLY A C 1
ATOM 2852 O O . GLY A 1 360 ? 28.656 24.703 30.5 1 94.44 360 GLY A O 1
ATOM 2853 N N . ASP A 1 361 ? 28.031 23.281 32.156 1 94.31 361 ASP A N 1
ATOM 2854 C CA . ASP A 1 361 ? 27.984 22.094 31.344 1 94.31 361 ASP A CA 1
ATOM 2855 C C . ASP A 1 361 ? 26.531 21.672 31.062 1 94.31 361 ASP A C 1
ATOM 2857 O O . ASP A 1 361 ? 26.281 20.547 30.656 1 94.31 361 ASP A O 1
ATOM 2861 N N . ASP A 1 362 ? 25.656 22.594 31.297 1 94.38 362 ASP A N 1
ATOM 2862 C CA . ASP A 1 362 ? 24.234 22.312 31.094 1 94.38 362 ASP A CA 1
ATOM 2863 C C . ASP A 1 362 ? 23.781 22.75 29.703 1 94.38 362 ASP A C 1
ATOM 2865 O O . ASP A 1 362 ? 23.266 23.859 29.531 1 94.38 362 ASP A O 1
ATOM 2869 N N . TYR A 1 363 ? 23.828 21.906 28.812 1 94.06 363 TYR A N 1
ATOM 2870 C CA . TYR A 1 363 ? 23.547 22.234 27.406 1 94.06 363 TYR A CA 1
ATOM 2871 C C . TYR A 1 363 ? 22.062 22.391 27.172 1 94.06 363 TYR A C 1
ATOM 2873 O O . TYR A 1 363 ? 21.641 22.859 26.109 1 94.06 363 TYR A O 1
ATOM 2881 N N . THR A 1 364 ? 21.203 22.031 28.109 1 92.06 364 THR A N 1
ATOM 2882 C CA . THR A 1 364 ? 19.797 22.375 28.016 1 92.06 364 THR A CA 1
ATOM 2883 C C . THR A 1 364 ? 19.609 23.891 28.016 1 92.06 364 THR A C 1
ATOM 2885 O O . THR A 1 364 ? 18.688 24.406 27.375 1 92.06 364 THR A O 1
ATOM 2888 N N . LYS A 1 365 ? 20.453 24.578 28.625 1 92.94 365 LYS A N 1
ATOM 2889 C CA . LYS A 1 365 ? 20.406 26.031 28.656 1 92.94 365 LYS A CA 1
ATOM 2890 C C . LYS A 1 365 ? 20.734 26.625 27.281 1 92.94 365 LYS A C 1
ATOM 2892 O O . LYS A 1 365 ? 20.203 27.656 26.906 1 92.94 365 LYS A O 1
ATOM 2897 N N . LEU A 1 366 ? 21.656 25.938 26.625 1 94.94 366 LEU A N 1
ATOM 2898 C CA . LEU A 1 366 ? 21.969 26.375 25.266 1 94.94 366 LEU A CA 1
ATOM 2899 C C . LEU A 1 366 ? 20.766 26.172 24.344 1 94.94 366 LEU A C 1
ATOM 2901 O O . LEU A 1 366 ? 20.453 27.031 23.516 1 94.94 366 LEU A O 1
ATOM 2905 N N . GLU A 1 367 ? 20.141 25.031 24.5 1 93.75 367 GLU A N 1
ATOM 2906 C CA . GLU A 1 367 ? 18.922 24.781 23.75 1 93.75 367 GLU A CA 1
ATOM 2907 C C . GLU A 1 367 ? 17.844 25.812 24.078 1 93.75 367 GLU A C 1
ATOM 2909 O O . GLU A 1 367 ? 17.125 26.281 23.188 1 93.75 367 GLU A O 1
ATOM 2914 N N . GLN A 1 368 ? 17.734 26.141 25.328 1 92.06 368 GLN A N 1
ATOM 2915 C CA . GLN A 1 368 ? 16.797 27.188 25.766 1 92.06 368 GLN A CA 1
ATOM 2916 C C . GLN A 1 368 ? 17.109 28.516 25.094 1 92.06 368 GLN A C 1
ATOM 2918 O O . GLN A 1 368 ? 16.203 29.203 24.625 1 92.06 368 GLN A O 1
ATOM 2923 N N . TYR A 1 369 ? 18.344 28.828 25.125 1 94.12 369 TYR A N 1
ATOM 2924 C CA . TYR A 1 369 ? 18.797 30.062 24.484 1 94.12 369 TYR A CA 1
ATOM 2925 C C . TYR A 1 369 ? 18.375 30.094 23.016 1 94.12 369 TYR A C 1
ATOM 2927 O O . TYR A 1 369 ? 17.812 31.094 22.547 1 94.12 369 TYR A O 1
ATOM 2935 N N . TYR A 1 370 ? 18.641 29.031 22.344 1 95.38 370 TYR A N 1
ATOM 2936 C CA . TYR A 1 370 ? 18.281 28.922 20.938 1 95.38 370 TYR A CA 1
ATOM 2937 C C . TYR A 1 370 ? 16.781 29.047 20.719 1 95.38 370 TYR A C 1
ATOM 2939 O O . TYR A 1 370 ? 16.328 29.844 19.906 1 95.38 370 TYR A O 1
ATOM 2947 N N . MET A 1 371 ? 16.031 28.25 21.438 1 93.5 371 MET A N 1
ATOM 2948 C CA . MET A 1 371 ? 14.578 28.188 21.25 1 93.5 371 MET A CA 1
ATOM 2949 C C . MET A 1 371 ? 13.938 29.547 21.547 1 93.5 371 MET A C 1
ATOM 2951 O O . MET A 1 371 ? 13.031 29.969 20.828 1 93.5 371 MET A O 1
ATOM 2955 N N . GLN A 1 372 ? 14.438 30.203 22.594 1 92 372 GLN A N 1
ATOM 2956 C CA . GLN A 1 372 ? 13.898 31.516 22.922 1 92 372 GLN A CA 1
ATOM 2957 C C . GLN A 1 372 ? 14.094 32.5 21.766 1 92 372 GLN A C 1
ATOM 2959 O O . GLN A 1 372 ? 13.203 33.281 21.438 1 92 372 GLN A O 1
ATOM 2964 N N . LYS A 1 373 ? 15.242 32.469 21.188 1 94.75 373 LYS A N 1
ATOM 2965 C CA . LYS A 1 373 ? 15.539 33.344 20.078 1 94.75 373 LYS A CA 1
ATOM 2966 C C . LYS A 1 373 ? 14.617 33.062 18.891 1 94.75 373 LYS A C 1
ATOM 2968 O O . LYS A 1 373 ? 14.102 34 18.266 1 94.75 373 LYS A O 1
ATOM 2973 N N . VAL A 1 374 ? 14.391 31.797 18.578 1 95.62 374 VAL A N 1
ATOM 2974 C CA . VAL A 1 374 ? 13.547 31.422 17.453 1 95.62 374 VAL A CA 1
ATOM 2975 C C . VAL A 1 374 ? 12.094 31.828 17.734 1 95.62 374 VAL A C 1
ATOM 2977 O O . VAL A 1 374 ? 11.406 32.344 16.844 1 95.62 374 VAL A O 1
ATOM 2980 N N . LEU A 1 375 ? 11.641 31.625 18.922 1 93.81 375 LEU A N 1
ATOM 2981 C CA . LEU A 1 375 ? 10.289 32 19.312 1 93.81 375 LEU A CA 1
ATOM 2982 C C . LEU A 1 375 ? 10.094 33.5 19.172 1 93.81 375 LEU A C 1
ATOM 2984 O O . LEU A 1 375 ? 9.055 33.969 18.688 1 93.81 375 LEU A O 1
ATOM 2988 N N . ASP A 1 376 ? 11.094 34.25 19.594 1 94 376 ASP A N 1
ATOM 2989 C CA . ASP A 1 376 ? 11.031 35.719 19.484 1 94 376 ASP A CA 1
ATOM 2990 C C . ASP A 1 376 ? 10.961 36.125 18.016 1 94 376 ASP A C 1
ATOM 2992 O O . ASP A 1 376 ? 10.227 37.062 17.672 1 94 376 ASP A O 1
ATOM 2996 N N . ILE A 1 377 ? 11.734 35.469 17.203 1 96.31 377 ILE A N 1
ATOM 2997 C CA . ILE A 1 377 ? 11.758 35.781 15.781 1 96.31 377 ILE A CA 1
ATOM 2998 C C . ILE A 1 377 ? 10.367 35.562 15.188 1 96.31 377 ILE A C 1
ATOM 3000 O O . ILE A 1 377 ? 9.828 36.469 14.516 1 96.31 377 ILE A O 1
ATOM 3004 N N . VAL A 1 378 ? 9.766 34.469 15.461 1 95.88 378 VAL A N 1
ATOM 3005 C CA . VAL A 1 378 ? 8.477 34.094 14.875 1 95.88 378 VAL A CA 1
ATOM 3006 C C . VAL A 1 378 ? 7.375 35 15.445 1 95.88 378 VAL A C 1
ATOM 3008 O O . VAL A 1 378 ? 6.48 35.438 14.719 1 95.88 378 VAL A O 1
ATOM 3011 N N . SER A 1 379 ? 7.465 35.25 16.734 1 93.06 379 SER A N 1
ATOM 3012 C CA . SER A 1 379 ? 6.508 36.156 17.344 1 93.06 379 SER A CA 1
ATOM 3013 C C . SER A 1 379 ? 6.586 37.562 16.734 1 93.06 379 SER A C 1
ATOM 3015 O O . SER A 1 379 ? 5.566 38.219 16.578 1 93.06 379 SER A O 1
ATOM 3017 N N . GLY A 1 380 ? 7.77 37.938 16.422 1 95.12 380 GLY A N 1
ATOM 3018 C CA . GLY A 1 380 ? 7.988 39.25 15.797 1 95.12 380 GLY A CA 1
ATOM 3019 C C . GLY A 1 380 ? 7.363 39.344 14.422 1 95.12 380 GLY A C 1
ATOM 3020 O O . GLY A 1 380 ? 7.109 40.469 13.938 1 95.12 380 GLY A O 1
ATOM 3021 N N . LEU A 1 381 ? 7.074 38.25 13.859 1 96.44 381 LEU A N 1
ATOM 3022 C CA . LEU A 1 381 ? 6.453 38.219 12.539 1 96.44 381 LEU A CA 1
ATOM 3023 C C . LEU A 1 381 ? 4.934 38.156 12.656 1 96.44 381 LEU A C 1
ATOM 3025 O O . LEU A 1 381 ? 4.238 37.938 11.664 1 96.44 381 LEU A O 1
ATOM 3029 N N . LYS A 1 382 ? 4.426 38.156 13.867 1 93.12 382 LYS A N 1
ATOM 3030 C CA . LYS A 1 382 ? 3.006 38.094 14.195 1 93.12 382 LYS A CA 1
ATOM 3031 C C . LYS A 1 382 ? 2.412 36.75 13.867 1 93.12 382 LYS A C 1
ATOM 3033 O O . LYS A 1 382 ? 1.271 36.656 13.406 1 93.12 382 LYS A O 1
ATOM 3038 N N . LYS A 1 383 ? 3.199 35.812 13.969 1 94.69 383 LYS A N 1
ATOM 3039 C CA . LYS A 1 383 ? 2.779 34.406 13.844 1 94.69 383 LYS A CA 1
ATOM 3040 C C . LYS A 1 383 ? 2.76 33.719 15.203 1 94.69 383 LYS A C 1
ATOM 3042 O O . LYS A 1 383 ? 3.496 34.125 16.109 1 94.69 383 LYS A O 1
ATOM 3047 N N . GLY A 1 384 ? 1.791 32.844 15.32 1 93 384 GLY A N 1
ATOM 3048 C CA . GLY A 1 384 ? 1.877 31.875 16.406 1 93 384 GLY A CA 1
ATOM 3049 C C . GLY A 1 384 ? 2.738 30.672 16.078 1 93 384 GLY A C 1
ATOM 3050 O O . GLY A 1 384 ? 3.133 30.484 14.914 1 93 384 GLY A O 1
ATOM 3051 N N . TYR A 1 385 ? 3.119 29.953 17.156 1 92.5 385 TYR A N 1
ATOM 3052 C CA . TYR A 1 385 ? 3.926 28.766 16.875 1 92.5 385 TYR A CA 1
ATOM 3053 C C . TYR A 1 385 ? 3.395 27.562 17.641 1 92.5 385 TYR A C 1
ATOM 3055 O O . TYR A 1 385 ? 2.725 27.719 18.672 1 92.5 385 TYR A O 1
ATOM 3063 N N . MET A 1 386 ? 3.609 26.438 17.016 1 95.88 386 MET A N 1
ATOM 3064 C CA . MET A 1 386 ? 3.43 25.125 17.625 1 95.88 386 MET A CA 1
ATOM 3065 C C . MET A 1 386 ? 4.77 24.422 17.812 1 95.88 386 MET A C 1
ATOM 3067 O O . MET A 1 386 ? 5.715 24.672 17.062 1 95.88 386 MET A O 1
ATOM 3071 N N . VAL A 1 387 ? 4.852 23.625 18.906 1 95.88 387 VAL A N 1
ATOM 3072 C CA . VAL A 1 387 ? 6.121 22.969 19.203 1 95.88 387 VAL A CA 1
ATOM 3073 C C . VAL A 1 387 ? 5.863 21.547 19.688 1 95.88 387 VAL A C 1
ATOM 3075 O O . VAL A 1 387 ? 4.77 21.234 20.172 1 95.88 387 VAL A O 1
ATOM 3078 N N . TRP A 1 388 ? 6.84 20.703 19.562 1 95.06 388 TRP A N 1
ATOM 3079 C CA . TRP A 1 388 ? 6.824 19.406 20.25 1 95.06 388 TRP A CA 1
ATOM 3080 C C . TRP A 1 388 ? 6.977 19.594 21.75 1 95.06 388 TRP A C 1
ATOM 3082 O O . TRP A 1 388 ? 7.492 20.609 22.219 1 95.06 388 TRP A O 1
ATOM 3092 N N . GLN A 1 389 ? 6.703 18.688 22.516 1 91.75 389 GLN A N 1
ATOM 3093 C CA . GLN A 1 389 ? 6.52 18.766 23.969 1 91.75 389 GLN A CA 1
ATOM 3094 C C . GLN A 1 389 ? 7.828 19.125 24.672 1 91.75 389 GLN A C 1
ATOM 3096 O O . GLN A 1 389 ? 7.816 19.719 25.75 1 91.75 389 GLN A O 1
ATOM 3101 N N . GLU A 1 390 ? 8.938 18.859 24.109 1 87.56 390 GLU A N 1
ATOM 3102 C CA . GLU A 1 390 ? 10.219 19.078 24.781 1 87.56 390 GLU A CA 1
ATOM 3103 C C . GLU A 1 390 ? 10.438 20.562 25.078 1 87.56 390 GLU A C 1
ATOM 3105 O O . GLU A 1 390 ? 11.078 20.906 26.062 1 87.56 390 GLU A O 1
ATOM 3110 N N . VAL A 1 391 ? 9.906 21.375 24.328 1 85.25 391 VAL A N 1
ATOM 3111 C CA . VAL A 1 391 ? 10.234 22.797 24.328 1 85.25 391 VAL A CA 1
ATOM 3112 C C . VAL A 1 391 ? 9.719 23.453 25.594 1 85.25 391 VAL A C 1
ATOM 3114 O O . VAL A 1 391 ? 10.32 24.406 26.094 1 85.25 391 VAL A O 1
ATOM 3117 N N . VAL A 1 392 ? 8.617 22.938 26.156 1 86.38 392 VAL A N 1
ATOM 3118 C CA . VAL A 1 392 ? 8.016 23.594 27.312 1 86.38 392 VAL A CA 1
ATOM 3119 C C . VAL A 1 392 ? 8.891 23.391 28.547 1 86.38 392 VAL A C 1
ATOM 3121 O O . VAL A 1 392 ? 8.773 24.125 29.531 1 86.38 392 VAL A O 1
ATOM 3124 N N . ASP A 1 393 ? 9.75 22.406 28.422 1 83.25 393 ASP A N 1
ATOM 3125 C CA . ASP A 1 393 ? 10.688 22.188 29.531 1 83.25 393 ASP A CA 1
ATOM 3126 C C . ASP A 1 393 ? 11.93 23.062 29.359 1 83.25 393 ASP A C 1
ATOM 3128 O O . ASP A 1 393 ? 12.742 23.172 30.281 1 83.25 393 ASP A O 1
ATOM 3132 N N . LEU A 1 394 ? 12.039 23.672 28.25 1 79.62 394 LEU A N 1
ATOM 3133 C CA . LEU A 1 394 ? 13.289 24.344 27.906 1 79.62 394 LEU A CA 1
ATOM 3134 C C . LEU A 1 394 ? 13.117 25.859 27.922 1 79.62 394 LEU A C 1
ATOM 3136 O O . LEU A 1 394 ? 14.047 26.594 28.25 1 79.62 394 LEU A O 1
ATOM 3140 N N . ALA A 1 395 ? 11.977 26.328 27.516 1 74 395 ALA A N 1
ATOM 3141 C CA . ALA A 1 395 ? 11.836 27.766 27.297 1 74 395 ALA A CA 1
ATOM 3142 C C . ALA A 1 395 ? 10.484 28.266 27.781 1 74 395 ALA A C 1
ATOM 3144 O O . ALA A 1 395 ? 9.555 27.484 27.969 1 74 395 ALA A O 1
ATOM 3145 N N . LYS A 1 396 ? 10.594 29.5 28.109 1 77.31 396 LYS A N 1
ATOM 3146 C CA . LYS A 1 396 ? 9.312 30.172 28.344 1 77.31 396 LYS A CA 1
ATOM 3147 C C . LYS A 1 396 ? 8.578 30.406 27.047 1 77.31 396 LYS A C 1
ATOM 3149 O O . LYS A 1 396 ? 9.07 31.125 26.172 1 77.31 396 LYS A O 1
ATOM 3154 N N . VAL A 1 397 ? 7.469 29.797 26.906 1 79.12 397 VAL A N 1
ATOM 3155 C CA . VAL A 1 397 ? 6.734 29.891 25.641 1 79.12 397 VAL A CA 1
ATOM 3156 C C . VAL A 1 397 ? 5.613 30.922 25.781 1 79.12 397 VAL A C 1
ATOM 3158 O O . VAL A 1 397 ? 5.211 31.266 26.891 1 79.12 397 VAL A O 1
ATOM 3161 N N . ALA A 1 398 ? 5.246 31.438 24.625 1 80.06 398 ALA A N 1
ATOM 3162 C CA . ALA A 1 398 ? 4.145 32.406 24.594 1 80.06 398 ALA A CA 1
ATOM 3163 C C . ALA A 1 398 ? 2.84 31.75 25.047 1 80.06 398 ALA A C 1
ATOM 3165 O O . ALA A 1 398 ? 2.723 30.516 25.062 1 80.06 398 ALA A O 1
ATOM 3166 N N . GLU A 1 399 ? 1.974 32.594 25.453 1 78.81 399 GLU A N 1
ATOM 3167 C CA . GLU A 1 399 ? 0.692 32.125 25.984 1 78.81 399 GLU A CA 1
ATOM 3168 C C . GLU A 1 399 ? -0.1 31.359 24.922 1 78.81 399 GLU A C 1
ATOM 3170 O O . GLU A 1 399 ? -0.822 30.406 25.25 1 78.81 399 GLU A O 1
ATOM 3175 N N . ASP A 1 400 ? 0.06 31.703 23.719 1 84.25 400 ASP A N 1
ATOM 3176 C CA . ASP A 1 400 ? -0.767 31.109 22.688 1 84.25 400 ASP A CA 1
ATOM 3177 C C . ASP A 1 400 ? -0.066 29.906 22.047 1 84.25 400 ASP A C 1
ATOM 3179 O O . ASP A 1 400 ? -0.522 29.375 21.031 1 84.25 400 ASP A O 1
ATOM 3183 N N . THR A 1 401 ? 0.945 29.484 22.703 1 89.75 401 THR A N 1
ATOM 3184 C CA . THR A 1 401 ? 1.691 28.328 22.203 1 89.75 401 THR A CA 1
ATOM 3185 C C . THR A 1 401 ? 0.835 27.078 22.25 1 89.75 401 THR A C 1
ATOM 3187 O O . THR A 1 401 ? 0.104 26.844 23.219 1 89.75 401 THR A O 1
ATOM 3190 N N . ILE A 1 402 ? 0.89 26.344 21.188 1 95.44 402 ILE A N 1
ATOM 3191 C CA . ILE A 1 402 ? 0.262 25.031 21.156 1 95.44 402 ILE A CA 1
ATOM 3192 C C . ILE A 1 402 ? 1.334 23.938 21.234 1 95.44 402 ILE A C 1
ATOM 3194 O O . ILE A 1 402 ? 2.285 23.953 20.438 1 95.44 402 ILE A O 1
ATOM 3198 N N . VAL A 1 403 ? 1.185 23.078 22.203 1 97 403 VAL A N 1
ATOM 3199 C CA . VAL A 1 403 ? 2.16 22.016 22.453 1 97 403 VAL A CA 1
ATOM 3200 C C . VAL A 1 403 ? 1.627 20.688 21.906 1 97 403 VAL A C 1
ATOM 3202 O O . VAL A 1 403 ? 0.491 20.297 22.203 1 97 403 VAL A O 1
ATOM 3205 N N . ASN A 1 404 ? 2.424 19.984 21.141 1 98.19 404 ASN A N 1
ATOM 3206 C CA . ASN A 1 404 ? 2.057 18.688 20.609 1 98.19 404 ASN A CA 1
ATOM 3207 C C . ASN A 1 404 ? 2.77 17.562 21.344 1 98.19 404 ASN A C 1
ATOM 3209 O O . ASN A 1 404 ? 3.998 17.453 21.312 1 98.19 404 ASN A O 1
ATOM 3213 N N . VAL A 1 405 ? 2.023 16.703 22 1 98.19 405 VAL A N 1
ATOM 3214 C CA . VAL A 1 405 ? 2.533 15.586 22.781 1 98.19 405 VAL A CA 1
ATOM 3215 C C . VAL A 1 405 ? 2.684 14.359 21.891 1 98.19 405 VAL A C 1
ATOM 3217 O O . VAL A 1 405 ? 1.731 13.953 21.219 1 98.19 405 VAL A O 1
ATOM 3220 N N . TRP A 1 406 ? 3.879 13.734 21.891 1 97.12 406 TRP A N 1
ATOM 3221 C CA . TRP A 1 406 ? 4.09 12.648 20.938 1 97.12 406 TRP A CA 1
ATOM 3222 C C . TRP A 1 406 ? 4.859 11.5 21.578 1 97.12 406 TRP A C 1
ATOM 3224 O O . TRP A 1 406 ? 4.922 10.398 21.031 1 97.12 406 TRP A O 1
ATOM 3234 N N . ARG A 1 407 ? 5.367 11.633 22.781 1 94.12 407 ARG A N 1
ATOM 3235 C CA . ARG A 1 407 ? 6.191 10.609 23.406 1 94.12 407 ARG A CA 1
ATOM 3236 C C . ARG A 1 407 ? 5.344 9.648 24.219 1 94.12 407 ARG A C 1
ATOM 3238 O O . ARG A 1 407 ? 4.145 9.875 24.406 1 94.12 407 ARG A O 1
ATOM 3245 N N . ASP A 1 408 ? 5.996 8.633 24.734 1 93 408 ASP A N 1
ATOM 3246 C CA . ASP A 1 408 ? 5.324 7.633 25.562 1 93 408 ASP A CA 1
ATOM 3247 C C . ASP A 1 408 ? 4.891 8.227 26.906 1 93 408 ASP A C 1
ATOM 3249 O O . ASP A 1 408 ? 5.344 9.305 27.281 1 93 408 ASP A O 1
ATOM 3253 N N . LYS A 1 409 ? 4.031 7.488 27.547 1 96.06 409 LYS A N 1
ATOM 3254 C CA . LYS A 1 409 ? 3.391 7.996 28.75 1 96.06 409 LYS A CA 1
ATOM 3255 C C . LYS A 1 409 ? 2.695 9.328 28.484 1 96.06 409 LYS A C 1
ATOM 3257 O O . LYS A 1 409 ? 2.885 10.297 29.234 1 96.06 409 LYS A O 1
ATOM 3262 N N . TRP A 1 410 ? 1.995 9.297 27.359 1 97.69 410 TRP A N 1
ATOM 3263 C CA . TRP A 1 410 ? 1.442 10.539 26.844 1 97.69 410 TRP A CA 1
ATOM 3264 C C . TRP A 1 410 ? 0.34 11.078 27.75 1 97.69 410 TRP A C 1
ATOM 3266 O O . TRP A 1 410 ? 0.144 12.289 27.844 1 97.69 410 TRP A O 1
ATOM 3276 N N . GLN A 1 411 ? -0.348 10.234 28.5 1 98.12 411 GLN A N 1
ATOM 3277 C CA . GLN A 1 411 ? -1.408 10.695 29.391 1 98.12 411 GLN A CA 1
ATOM 3278 C C . GLN A 1 411 ? -0.85 11.586 30.484 1 98.12 411 GLN A C 1
ATOM 3280 O O . GLN A 1 411 ? -1.425 12.633 30.797 1 98.12 411 GLN A O 1
ATOM 3285 N N . ASP A 1 412 ? 0.254 11.086 31.031 1 97.88 412 ASP A N 1
ATOM 3286 C CA . ASP A 1 412 ? 0.924 11.898 32.031 1 97.88 412 ASP A CA 1
ATOM 3287 C C . ASP A 1 412 ? 1.395 13.227 31.453 1 97.88 412 ASP A C 1
ATOM 3289 O O . ASP A 1 412 ? 1.298 14.266 32.125 1 97.88 412 ASP A O 1
ATOM 3293 N N . GLU A 1 413 ? 1.855 13.164 30.297 1 97.19 413 GLU A N 1
ATOM 3294 C CA . GLU A 1 413 ? 2.363 14.375 29.656 1 97.19 413 GLU A CA 1
ATOM 3295 C C . GLU A 1 413 ? 1.228 15.328 29.312 1 97.19 413 GLU A C 1
ATOM 3297 O O . GLU A 1 413 ? 1.374 16.547 29.438 1 97.19 413 GLU A O 1
ATOM 3302 N N . MET A 1 414 ? 0.083 14.812 28.844 1 98.38 414 MET A N 1
ATOM 3303 C CA . MET A 1 414 ? -1.086 15.656 28.594 1 98.38 414 MET A CA 1
ATOM 3304 C C . MET A 1 414 ? -1.516 16.375 29.875 1 98.38 414 MET A C 1
ATOM 3306 O O . MET A 1 414 ? -1.817 17.562 29.844 1 98.38 414 MET A O 1
ATOM 3310 N N . ALA A 1 415 ? -1.496 15.633 30.969 1 98.19 415 ALA A N 1
ATOM 3311 C CA . ALA A 1 415 ? -1.854 16.219 32.25 1 98.19 415 ALA A CA 1
ATOM 3312 C C . ALA A 1 415 ? -0.875 17.312 32.656 1 98.19 415 ALA A C 1
ATOM 3314 O O . ALA A 1 415 ? -1.287 18.375 33.125 1 98.19 415 ALA A O 1
ATOM 3315 N N . ARG A 1 416 ? 0.32 17.047 32.438 1 96.62 416 ARG A N 1
ATOM 3316 C CA . ARG A 1 416 ? 1.365 17.984 32.844 1 96.62 416 ARG A CA 1
ATOM 3317 C C . ARG A 1 416 ? 1.295 19.266 32.031 1 96.62 416 ARG A C 1
ATOM 3319 O O . ARG A 1 416 ? 1.272 20.359 32.594 1 96.62 416 ARG A O 1
ATOM 3326 N N . VAL A 1 417 ? 1.23 19.172 30.734 1 96.12 417 VAL A N 1
ATOM 3327 C CA . VAL A 1 417 ? 1.271 20.312 29.828 1 96.12 417 VAL A CA 1
ATOM 3328 C C . VAL A 1 417 ? 0.015 21.156 30 1 96.12 417 VAL A C 1
ATOM 3330 O O . VAL A 1 417 ? 0.095 22.391 30.062 1 96.12 417 VAL A O 1
ATOM 3333 N N . THR A 1 418 ? -1.129 20.578 30.094 1 97.06 418 THR A N 1
ATOM 3334 C CA . THR A 1 418 ? -2.357 21.328 30.328 1 97.06 418 THR A CA 1
ATOM 3335 C C . THR A 1 418 ? -2.359 21.938 31.734 1 97.06 418 THR A C 1
ATOM 3337 O O . THR A 1 418 ? -2.943 23 31.953 1 97.06 418 THR A O 1
ATOM 3340 N N . GLY A 1 419 ? -1.74 21.203 32.656 1 95.88 419 GLY A N 1
ATOM 3341 C CA . GLY A 1 419 ? -1.596 21.766 34 1 95.88 419 GLY A CA 1
ATOM 3342 C C . GLY A 1 419 ? -0.804 23.047 34.031 1 95.88 419 GLY A C 1
ATOM 3343 O O . GLY A 1 419 ? -1.017 23.891 34.906 1 95.88 419 GLY A O 1
ATOM 3344 N N . MET A 1 420 ? 0.054 23.203 33.094 1 93.31 420 MET A N 1
ATOM 3345 C CA . MET A 1 420 ? 0.842 24.422 32.969 1 93.31 420 MET A CA 1
ATOM 3346 C C . MET A 1 420 ? 0.034 25.516 32.281 1 93.31 420 MET A C 1
ATOM 3348 O O . MET A 1 420 ? 0.487 26.656 32.188 1 93.31 420 MET A O 1
ATOM 3352 N N . GLY A 1 421 ? -1.146 25.125 31.734 1 94.19 421 GLY A N 1
ATOM 3353 C CA . GLY A 1 421 ? -2.039 26.109 31.141 1 94.19 421 GLY A CA 1
ATOM 3354 C C . GLY A 1 421 ? -1.888 26.219 29.641 1 94.19 421 GLY A C 1
ATOM 3355 O O . GLY A 1 421 ? -2.449 27.125 29.016 1 94.19 421 GLY A O 1
ATOM 3356 N N . TYR A 1 422 ? -1.2 25.312 28.984 1 94.88 422 TYR A N 1
ATOM 3357 C CA . TYR A 1 422 ? -0.938 25.422 27.547 1 94.88 422 TYR A CA 1
ATOM 3358 C C . TYR A 1 422 ? -2.004 24.688 26.75 1 94.88 422 TYR A C 1
ATOM 3360 O O . TYR A 1 422 ? -2.479 23.625 27.156 1 94.88 422 TYR A O 1
ATOM 3368 N N . LYS A 1 423 ? -2.373 25.281 25.594 1 96.88 423 LYS A N 1
ATOM 3369 C CA . LYS A 1 423 ? -3.125 24.531 24.594 1 96.88 423 LYS A CA 1
ATOM 3370 C C . LYS A 1 423 ? -2.322 23.344 24.094 1 96.88 423 LYS A C 1
ATOM 3372 O O . LYS A 1 423 ? -1.105 23.438 23.922 1 96.88 423 LYS A O 1
ATOM 3377 N N . THR A 1 424 ? -3.072 22.203 23.891 1 98.06 424 THR A N 1
ATOM 3378 C CA . THR A 1 424 ? -2.32 20.953 23.719 1 98.06 424 THR A CA 1
ATOM 3379 C C . THR A 1 424 ? -2.941 20.109 22.609 1 98.06 424 THR A C 1
ATOM 3381 O O . THR A 1 424 ? -4.164 20.094 22.453 1 98.06 424 THR A O 1
ATOM 3384 N N . LEU A 1 425 ? -2.076 19.438 21.844 1 98.62 425 LEU A N 1
ATOM 3385 C CA . LEU A 1 425 ? -2.443 18.438 20.844 1 98.62 425 LEU A CA 1
ATOM 3386 C C . LEU A 1 425 ? -1.832 17.078 21.188 1 98.62 425 LEU A C 1
ATOM 3388 O O . LEU A 1 425 ? -0.792 17.016 21.844 1 98.62 425 LEU A O 1
ATOM 3392 N N . LEU A 1 426 ? -2.479 16.016 20.734 1 98.81 426 LEU A N 1
ATOM 3393 C CA . LEU A 1 426 ? -1.946 14.672 20.891 1 98.81 426 LEU A CA 1
ATOM 3394 C C . LEU A 1 426 ? -1.592 14.07 19.547 1 98.81 426 LEU A C 1
ATOM 3396 O O . LEU A 1 426 ? -2.367 14.172 18.594 1 98.81 426 LEU A O 1
ATOM 3400 N N . SER A 1 427 ? -0.421 13.406 19.484 1 98.62 427 SER A N 1
ATOM 3401 C CA . SER A 1 427 ? -0.065 12.656 18.281 1 98.62 427 SER A CA 1
ATOM 3402 C C . SER A 1 427 ? 0.417 11.25 18.625 1 98.62 427 SER A C 1
ATOM 3404 O O . SER A 1 427 ? 0.475 10.375 17.766 1 98.62 427 SER A O 1
ATOM 3406 N N . ASN A 1 428 ? 0.78 10.969 19.828 1 97.69 428 ASN A N 1
ATOM 3407 C CA . ASN A 1 428 ? 1.529 9.781 20.234 1 97.69 428 ASN A CA 1
ATOM 3408 C C . ASN A 1 428 ? 0.864 8.508 19.734 1 97.69 428 ASN A C 1
ATOM 3410 O O . ASN A 1 428 ? 1.522 7.648 19.141 1 97.69 428 ASN A O 1
ATOM 3414 N N . CYS A 1 429 ? -0.359 8.242 19.922 1 97.75 429 CYS A N 1
ATOM 3415 C CA . CYS A 1 429 ? -1.032 6.984 19.641 1 97.75 429 CYS A CA 1
ATOM 3416 C C . CYS A 1 429 ? -1.594 6.969 18.219 1 97.75 429 CYS A C 1
ATOM 3418 O O . CYS A 1 429 ? -2.471 6.164 17.906 1 97.75 429 CYS A O 1
ATOM 3420 N N . TRP A 1 430 ? -1.18 7.91 17.359 1 98.62 430 TRP A N 1
ATOM 3421 C CA . TRP A 1 430 ? -1.669 7.992 15.984 1 98.62 430 TRP A CA 1
ATOM 3422 C C . TRP A 1 430 ? -0.509 8.047 15 1 98.62 430 TRP A C 1
ATOM 3424 O O . TRP A 1 430 ? -0.535 8.828 14.047 1 98.62 430 TRP A O 1
ATOM 3434 N N . TYR A 1 431 ? 0.573 7.281 15.289 1 98.12 431 TYR A N 1
ATOM 3435 C CA . TYR A 1 431 ? 1.648 7.035 14.336 1 98.12 431 TYR A CA 1
ATOM 3436 C C . TYR A 1 431 ? 1.27 5.926 13.367 1 98.12 431 TYR A C 1
ATOM 3438 O O . TYR A 1 431 ? 1.502 4.746 13.633 1 98.12 431 TYR A O 1
ATOM 3446 N N . LEU A 1 432 ? 0.799 6.297 12.18 1 98.25 432 LEU A N 1
ATOM 3447 C CA . LEU A 1 432 ? 0.193 5.324 11.273 1 98.25 432 LEU A CA 1
ATOM 3448 C C . LEU A 1 432 ? 1.223 4.777 10.289 1 98.25 432 LEU A C 1
ATOM 3450 O O . LEU A 1 432 ? 0.916 3.889 9.492 1 98.25 432 LEU A O 1
ATOM 3454 N N . ASN A 1 433 ? 2.477 5.301 10.352 1 97.56 433 ASN A N 1
ATOM 3455 C CA . ASN A 1 433 ? 3.555 4.664 9.602 1 97.56 433 ASN A CA 1
ATOM 3456 C C . ASN A 1 433 ? 3.889 3.285 10.156 1 97.56 433 ASN A C 1
ATOM 3458 O O . ASN A 1 433 ? 4.441 2.441 9.453 1 97.56 433 ASN A O 1
ATOM 3462 N N . TYR A 1 434 ? 3.51 3.086 11.414 1 97.06 434 TYR A N 1
ATOM 3463 C CA . TYR A 1 434 ? 3.635 1.75 11.984 1 97.06 434 TYR A CA 1
ATOM 3464 C C . TYR A 1 434 ? 2.545 0.827 11.453 1 97.06 434 TYR A C 1
ATOM 3466 O O . TYR A 1 434 ? 1.37 1.202 11.414 1 97.06 434 TYR A O 1
ATOM 3474 N N . ILE A 1 435 ? 3.014 -0.368 11.031 1 96.06 435 ILE A N 1
ATOM 3475 C CA . ILE A 1 435 ? 2.053 -1.301 10.453 1 96.06 435 ILE A CA 1
ATOM 3476 C C . ILE A 1 435 ? 2.291 -2.701 11.016 1 96.06 435 ILE A C 1
ATOM 3478 O O . ILE A 1 435 ? 3.379 -3.002 11.508 1 96.06 435 ILE A O 1
ATOM 3482 N N . SER A 1 436 ? 1.28 -3.471 10.961 1 95.44 436 SER A N 1
ATOM 3483 C CA . SER A 1 436 ? 1.299 -4.887 11.32 1 95.44 436 SER A CA 1
ATOM 3484 C C . SER A 1 436 ? 0.27 -5.672 10.516 1 95.44 436 SER A C 1
ATOM 3486 O O . SER A 1 436 ? -0.585 -5.086 9.852 1 95.44 436 SER A O 1
ATOM 3488 N N . TYR A 1 437 ? 0.416 -6.984 10.539 1 96.12 437 TYR A N 1
ATOM 3489 C CA . TYR A 1 437 ? -0.575 -7.84 9.898 1 96.12 437 TYR A CA 1
ATOM 3490 C C . TYR A 1 437 ? -1.905 -7.785 10.641 1 96.12 437 TYR A C 1
ATOM 3492 O O . TYR A 1 437 ? -1.94 -7.84 11.875 1 96.12 437 TYR A O 1
ATOM 3500 N N . GLY A 1 438 ? -2.975 -7.672 9.844 1 94.38 438 GLY A N 1
ATOM 3501 C CA . GLY A 1 438 ? -4.293 -7.613 10.453 1 94.38 438 GLY A CA 1
ATOM 3502 C C . GLY A 1 438 ? -4.801 -6.195 10.648 1 94.38 438 GLY A C 1
ATOM 3503 O O . GLY A 1 438 ? -4.105 -5.23 10.328 1 94.38 438 GLY A O 1
ATOM 3504 N N . PRO A 1 439 ? -6.012 -6.105 11.156 1 93.5 439 PRO A N 1
ATOM 3505 C CA . PRO A 1 439 ? -6.59 -4.781 11.375 1 93.5 439 PRO A CA 1
ATOM 3506 C C . PRO A 1 439 ? -5.992 -4.074 12.594 1 93.5 439 PRO A C 1
ATOM 3508 O O . PRO A 1 439 ? -5.82 -4.691 13.648 1 93.5 439 PRO A O 1
ATOM 3511 N N . ASP A 1 440 ? -5.664 -2.855 12.43 1 95.56 440 ASP A N 1
ATOM 3512 C CA . ASP A 1 440 ? -5.129 -2.105 13.562 1 95.56 440 ASP A CA 1
ATOM 3513 C C . ASP A 1 440 ? -5.891 -0.794 13.766 1 95.56 440 ASP A C 1
ATOM 3515 O O . ASP A 1 440 ? -5.598 -0.036 14.688 1 95.56 440 ASP A O 1
ATOM 3519 N N . TRP A 1 441 ? -6.906 -0.526 12.953 1 97.19 441 TRP A N 1
ATOM 3520 C CA . TRP A 1 441 ? -7.621 0.746 12.977 1 97.19 441 TRP A CA 1
ATOM 3521 C C . TRP A 1 441 ? -8.344 0.939 14.305 1 97.19 441 TRP A C 1
ATOM 3523 O O . TRP A 1 441 ? -8.531 2.07 14.758 1 97.19 441 TRP A O 1
ATOM 3533 N N . SER A 1 442 ? -8.781 -0.189 14.922 1 97.44 442 SER A N 1
ATOM 3534 C CA . SER A 1 442 ? -9.531 -0.085 16.172 1 97.44 442 SER A CA 1
ATOM 3535 C C . SER A 1 442 ? -8.672 0.504 17.281 1 97.44 442 SER A C 1
ATOM 3537 O O . SER A 1 442 ? -9.18 1.196 18.172 1 97.44 442 SER A O 1
ATOM 3539 N N . THR A 1 443 ? -7.352 0.216 17.219 1 97.12 443 THR A N 1
ATOM 3540 C CA . THR A 1 443 ? -6.434 0.796 18.188 1 97.12 443 THR A CA 1
ATOM 3541 C C . THR A 1 443 ? -6.391 2.314 18.062 1 97.12 443 THR A C 1
ATOM 3543 O O . THR A 1 443 ? -6.395 3.033 19.062 1 97.12 443 THR A O 1
ATOM 3546 N N . TYR A 1 444 ? -6.418 2.809 16.891 1 98.25 444 TYR A N 1
ATOM 3547 C CA . TYR A 1 444 ? -6.414 4.246 16.641 1 98.25 444 TYR A CA 1
ATOM 3548 C C . TYR A 1 444 ? -7.758 4.867 17 1 98.25 444 TYR A C 1
ATOM 3550 O O . TYR A 1 444 ? -7.812 6 17.484 1 98.25 444 TYR A O 1
ATOM 3558 N N . TYR A 1 445 ? -8.773 4.086 16.734 1 98.5 445 TYR A N 1
ATOM 3559 C CA . TYR A 1 445 ? -10.133 4.535 17.016 1 98.5 445 TYR A CA 1
ATOM 3560 C C . TYR A 1 445 ? -10.352 4.734 18.5 1 98.5 445 TYR A C 1
ATOM 3562 O O . TYR A 1 445 ? -11.094 5.629 18.922 1 98.5 445 TYR A O 1
ATOM 3570 N N . LYS A 1 446 ? -9.656 3.975 19.344 1 98.12 446 LYS A N 1
ATOM 3571 C CA . LYS A 1 446 ? -9.867 3.973 20.781 1 98.12 446 LYS A CA 1
ATOM 3572 C C . LYS A 1 446 ? -9.047 5.07 21.469 1 98.12 446 LYS A C 1
ATOM 3574 O O . LYS A 1 446 ? -9.32 5.434 22.609 1 98.12 446 LYS A O 1
ATOM 3579 N N . CYS A 1 447 ? -8.141 5.621 20.734 1 98 447 CYS A N 1
ATOM 3580 C CA . CYS A 1 447 ? -7.309 6.691 21.281 1 98 447 CYS A CA 1
ATOM 3581 C C . CYS A 1 447 ? -8.086 7.996 21.375 1 98 447 CYS A C 1
ATOM 3583 O O . CYS A 1 447 ? -8.633 8.469 20.375 1 98 447 CYS A O 1
ATOM 3585 N N . ASP A 1 448 ? -8.117 8.57 22.594 1 98.44 448 ASP A N 1
ATOM 3586 C CA . ASP A 1 448 ? -8.828 9.828 22.828 1 98.44 448 ASP A CA 1
ATOM 3587 C C . ASP A 1 448 ? -7.922 10.859 23.5 1 98.44 448 ASP A C 1
ATOM 3589 O O . ASP A 1 448 ? -7.406 10.625 24.594 1 98.44 448 ASP A O 1
ATOM 3593 N N . PRO A 1 449 ? -7.785 11.984 22.922 1 98.5 449 PRO A N 1
ATOM 3594 C CA . PRO A 1 449 ? -6.84 12.969 23.469 1 98.5 449 PRO A CA 1
ATOM 3595 C C . PRO A 1 449 ? -7.254 13.492 24.828 1 98.5 449 PRO A C 1
ATOM 3597 O O . PRO A 1 449 ? -6.438 14.094 25.547 1 98.5 449 PRO A O 1
ATOM 3600 N N . GLN A 1 450 ? -8.445 13.289 25.234 1 98.62 450 GLN A N 1
ATOM 3601 C CA . GLN A 1 450 ? -8.891 13.766 26.531 1 98.62 450 GLN A CA 1
ATOM 3602 C C . GLN A 1 450 ? -8.867 12.648 27.578 1 98.62 450 GLN A C 1
ATOM 3604 O O . GLN A 1 450 ? -9.289 12.852 28.719 1 98.62 450 GLN A O 1
ATOM 3609 N N . ASP A 1 451 ? -8.352 11.453 27.156 1 98.19 451 ASP A N 1
ATOM 3610 C CA . ASP A 1 451 ? -8.281 10.328 28.078 1 98.19 451 ASP A CA 1
ATOM 3611 C C . ASP A 1 451 ? -7.031 10.422 28.953 1 98.19 451 ASP A C 1
ATOM 3613 O O . ASP A 1 451 ? -6.117 9.602 28.828 1 98.19 451 ASP A O 1
ATOM 3617 N N . PHE A 1 452 ? -6.992 11.398 29.875 1 98.19 452 PHE A N 1
ATOM 3618 C CA . PHE A 1 452 ? -5.922 11.578 30.844 1 98.19 452 PHE A CA 1
ATOM 3619 C C . PHE A 1 452 ? -6.465 12.125 32.156 1 98.19 452 PHE A C 1
ATOM 3621 O O . PHE A 1 452 ? -7.551 12.711 32.188 1 98.19 452 PHE A O 1
ATOM 3628 N N . PRO A 1 453 ? -5.738 11.797 33.25 1 97.81 453 PRO A N 1
ATOM 3629 C CA . PRO A 1 453 ? -6.18 12.414 34.531 1 97.81 453 PRO A CA 1
ATOM 3630 C C . PRO A 1 453 ? -6.055 13.938 34.5 1 97.81 453 PRO A C 1
ATOM 3632 O O . PRO A 1 453 ? -4.984 14.469 34.188 1 97.81 453 PRO A O 1
ATOM 3635 N N . GLY A 1 454 ? -7.172 14.648 34.656 1 97.75 454 GLY A N 1
ATOM 3636 C CA . GLY A 1 454 ? -7.172 16.109 34.656 1 97.75 454 GLY A CA 1
ATOM 3637 C C . GLY A 1 454 ? -8.547 16.703 34.906 1 97.75 454 GLY A C 1
ATOM 3638 O O . GLY A 1 454 ? -9.555 16 34.812 1 97.75 454 GLY A O 1
ATOM 3639 N N . THR A 1 455 ? -8.57 17.969 35.156 1 98 455 THR A N 1
ATOM 3640 C CA . THR A 1 455 ? -9.812 18.703 35.375 1 98 455 THR A CA 1
ATOM 3641 C C . THR A 1 455 ? -10.508 19.047 34.062 1 98 455 THR A C 1
ATOM 3643 O O . THR A 1 455 ? -9.922 18.891 33 1 98 455 THR A O 1
ATOM 3646 N N . ALA A 1 456 ? -11.703 19.5 34.188 1 97.56 456 ALA A N 1
ATOM 3647 C CA . ALA A 1 456 ? -12.453 19.938 33 1 97.56 456 ALA A CA 1
ATOM 3648 C C . ALA A 1 456 ? -11.75 21.109 32.312 1 97.56 456 ALA A C 1
ATOM 3650 O O . ALA A 1 456 ? -11.773 21.219 31.078 1 97.56 456 ALA A O 1
ATOM 3651 N N . GLN A 1 457 ? -11.18 21.891 33.125 1 97.69 457 GLN A N 1
ATOM 3652 C CA . GLN A 1 457 ? -10.453 23.031 32.594 1 97.69 457 GLN A CA 1
ATOM 3653 C C . GLN A 1 457 ? -9.242 22.578 31.781 1 97.69 457 GLN A C 1
ATOM 3655 O O . GLN A 1 457 ? -8.969 23.109 30.703 1 97.69 457 GLN A O 1
ATOM 3660 N N . GLN A 1 458 ? -8.555 21.625 32.25 1 97.88 458 GLN A N 1
ATOM 3661 C CA . GLN A 1 458 ? -7.41 21.078 31.547 1 97.88 458 GLN A CA 1
ATOM 3662 C C . GLN A 1 458 ? -7.84 20.422 30.234 1 97.88 458 GLN A C 1
ATOM 3664 O O . GLN A 1 458 ? -7.195 20.625 29.203 1 97.88 458 GLN A O 1
ATOM 3669 N N . LYS A 1 459 ? -8.914 19.719 30.328 1 98.19 459 LYS A N 1
ATOM 3670 C CA . LYS A 1 459 ? -9.406 19.031 29.141 1 98.19 459 LYS A CA 1
ATOM 3671 C C . LYS A 1 459 ? -9.844 20.031 28.078 1 98.19 459 LYS A C 1
ATOM 3673 O O . LYS A 1 459 ? -9.734 19.766 26.875 1 98.19 459 LYS A O 1
ATOM 3678 N N . SER A 1 460 ? -10.297 21.156 28.531 1 97.62 460 SER A N 1
ATOM 3679 C CA . SER A 1 460 ? -10.742 22.188 27.594 1 97.62 460 SER A CA 1
ATOM 3680 C C . SER A 1 460 ? -9.562 22.797 26.844 1 97.62 460 SER A C 1
ATOM 3682 O O . SER A 1 460 ? -9.742 23.453 25.812 1 97.62 460 SER A O 1
ATOM 3684 N N . LEU A 1 461 ? -8.297 22.578 27.312 1 97.69 461 LEU A N 1
ATOM 3685 C CA . LEU A 1 461 ? -7.09 23.094 26.656 1 97.69 461 LEU A CA 1
ATOM 3686 C C . LEU A 1 461 ? -6.641 22.172 25.547 1 97.69 461 LEU A C 1
ATOM 3688 O O . LEU A 1 461 ? -5.785 22.531 24.734 1 97.69 461 LEU A O 1
ATOM 3692 N N . VAL A 1 462 ? -7.27 21 25.516 1 98.69 462 VAL A N 1
ATOM 3693 C CA . VAL A 1 462 ? -6.965 20.078 24.438 1 98.69 462 VAL A CA 1
ATOM 3694 C C . VAL A 1 462 ? -7.691 20.516 23.156 1 98.69 462 VAL A C 1
ATOM 3696 O O . VAL A 1 462 ? -8.922 20.453 23.094 1 98.69 462 VAL A O 1
ATOM 3699 N N . LEU A 1 463 ? -6.973 20.828 22.141 1 98.44 463 LEU A N 1
ATOM 3700 C CA . LEU A 1 463 ? -7.547 21.359 20.906 1 98.44 463 LEU A CA 1
ATOM 3701 C C . LEU A 1 463 ? -7.832 20.219 19.922 1 98.44 463 LEU A C 1
ATOM 3703 O O . LEU A 1 463 ? -8.531 20.422 18.922 1 98.44 463 LEU A O 1
ATOM 3707 N N . GLY A 1 464 ? -7.273 19.078 20.125 1 98.62 464 GLY A N 1
ATOM 3708 C CA . GLY A 1 464 ? -7.418 17.922 19.25 1 98.62 464 GLY A CA 1
ATOM 3709 C C . GLY A 1 464 ? -6.137 17.109 19.109 1 98.62 464 GLY A C 1
ATOM 3710 O O . GLY A 1 464 ? -5.504 16.766 20.109 1 98.62 464 GLY A O 1
ATOM 3711 N N . GLY A 1 465 ? -5.863 16.797 17.875 1 98.75 465 GLY A N 1
ATOM 3712 C CA . GLY A 1 465 ? -4.68 15.984 17.641 1 98.75 465 GLY A CA 1
ATOM 3713 C C . GLY A 1 465 ? -4.258 15.961 16.188 1 98.75 465 GLY A C 1
ATOM 3714 O O . GLY A 1 465 ? -4.898 16.594 15.336 1 98.75 465 GLY A O 1
ATOM 3715 N N . THR A 1 466 ? -3.1 15.32 15.961 1 98.81 466 THR A N 1
ATOM 3716 C CA . THR A 1 466 ? -2.523 15.156 14.625 1 98.81 466 THR A CA 1
ATOM 3717 C C . THR A 1 466 ? -2.064 13.719 14.406 1 98.81 466 THR A C 1
ATOM 3719 O O . THR A 1 466 ? -1.233 13.203 15.164 1 98.81 466 THR A O 1
ATOM 3722 N N . THR A 1 467 ? -2.67 13.047 13.414 1 98.88 467 THR A N 1
ATOM 3723 C CA . THR A 1 467 ? -2.127 11.758 13 1 98.88 467 THR A CA 1
ATOM 3724 C C . THR A 1 467 ? -0.918 11.945 12.094 1 98.88 467 THR A C 1
ATOM 3726 O O . THR A 1 467 ? -0.8 12.969 11.414 1 98.88 467 THR A O 1
ATOM 3729 N N . THR A 1 468 ? -0.015 10.953 12.148 1 98.75 468 THR A N 1
ATOM 3730 C CA . THR A 1 468 ? 1.253 11.195 11.469 1 98.75 468 THR A CA 1
ATOM 3731 C C . THR A 1 468 ? 1.583 10.047 10.523 1 98.75 468 THR A C 1
ATOM 3733 O O . THR A 1 468 ? 1.302 8.891 10.82 1 98.75 468 THR A O 1
ATOM 3736 N N . MET A 1 469 ? 2.078 10.344 9.359 1 98.69 469 MET A N 1
ATOM 3737 C CA . MET A 1 469 ? 2.727 9.43 8.422 1 98.69 469 MET A CA 1
ATOM 3738 C C . MET A 1 469 ? 4.176 9.844 8.172 1 98.69 469 MET A C 1
ATOM 3740 O O . MET A 1 469 ? 4.453 10.664 7.297 1 98.69 469 MET A O 1
ATOM 3744 N N . TRP A 1 470 ? 5.066 9.289 8.938 1 98.31 470 TRP A N 1
ATOM 3745 C CA . TRP A 1 470 ? 6.496 9.5 8.734 1 98.31 470 TRP A CA 1
ATOM 3746 C C . TRP A 1 470 ? 6.992 8.719 7.523 1 98.31 470 TRP A C 1
ATOM 3748 O O . TRP A 1 470 ? 6.508 7.617 7.246 1 98.31 470 TRP A O 1
ATOM 3758 N N . GLY A 1 471 ? 7.98 9.227 6.824 1 97.5 471 GLY A N 1
ATOM 3759 C CA . GLY A 1 471 ? 8.258 8.805 5.457 1 97.5 471 GLY A CA 1
ATOM 3760 C C . GLY A 1 471 ? 9.445 7.867 5.352 1 97.5 471 GLY A C 1
ATOM 3761 O O . GLY A 1 471 ? 10.062 7.766 4.293 1 97.5 471 GLY A O 1
ATOM 3762 N N . GLU A 1 472 ? 9.859 7.129 6.426 1 96.44 472 GLU A N 1
ATOM 3763 C CA . GLU A 1 472 ? 11.008 6.238 6.344 1 96.44 472 GLU A CA 1
ATOM 3764 C C . GLU A 1 472 ? 10.82 5.191 5.25 1 96.44 472 GLU A C 1
ATOM 3766 O O . GLU A 1 472 ? 11.75 4.895 4.5 1 96.44 472 GLU A O 1
ATOM 3771 N N . TYR A 1 473 ? 9.586 4.676 5.137 1 97 473 TYR A N 1
ATOM 3772 C CA . TYR A 1 473 ? 9.305 3.609 4.18 1 97 473 TYR A CA 1
ATOM 3773 C C . TYR A 1 473 ? 8.07 3.926 3.354 1 97 473 TYR A C 1
ATOM 3775 O O . TYR A 1 473 ? 7.363 3.018 2.904 1 97 473 TYR A O 1
ATOM 3783 N N . VAL A 1 474 ? 7.742 5.262 3.268 1 97.62 474 VAL A N 1
ATOM 3784 C CA . VAL A 1 474 ? 6.527 5.688 2.58 1 97.62 474 VAL A CA 1
ATOM 3785 C C . VAL A 1 474 ? 6.871 6.742 1.53 1 97.62 474 VAL A C 1
ATOM 3787 O O . VAL A 1 474 ? 7.551 7.727 1.829 1 97.62 474 VAL A O 1
ATOM 3790 N N . ASP A 1 475 ? 6.48 6.5 0.342 1 96.75 475 ASP A N 1
ATOM 3791 C CA . ASP A 1 475 ? 6.547 7.469 -0.745 1 96.75 475 ASP A CA 1
ATOM 3792 C C . ASP A 1 475 ? 5.301 7.395 -1.626 1 96.75 475 ASP A C 1
ATOM 3794 O O . ASP A 1 475 ? 4.238 6.965 -1.174 1 96.75 475 ASP A O 1
ATOM 3798 N N . ASP A 1 476 ? 5.402 7.848 -2.826 1 96.81 476 ASP A N 1
ATOM 3799 C CA . ASP A 1 476 ? 4.246 7.914 -3.713 1 96.81 476 ASP A CA 1
ATOM 3800 C C . ASP A 1 476 ? 3.609 6.535 -3.889 1 96.81 476 ASP A C 1
ATOM 3802 O O . ASP A 1 476 ? 2.396 6.426 -4.082 1 96.81 476 ASP A O 1
ATOM 3806 N N . THR A 1 477 ? 4.332 5.488 -3.77 1 97 477 THR A N 1
ATOM 3807 C CA . THR A 1 477 ? 3.904 4.145 -4.152 1 97 477 THR A CA 1
ATOM 3808 C C . THR A 1 477 ? 2.934 3.572 -3.125 1 97 477 THR A C 1
ATOM 3810 O O . THR A 1 477 ? 2.141 2.682 -3.441 1 97 477 THR A O 1
ATOM 3813 N N . ASN A 1 478 ? 2.953 4.035 -1.883 1 97.5 478 ASN A N 1
ATOM 3814 C CA . ASN A 1 478 ? 2.164 3.352 -0.864 1 97.5 478 ASN A CA 1
ATOM 3815 C C . ASN A 1 478 ? 1.549 4.336 0.126 1 97.5 478 ASN A C 1
ATOM 3817 O O . ASN A 1 478 ? 0.92 3.928 1.104 1 97.5 478 ASN A O 1
ATOM 3821 N N . LEU A 1 479 ? 1.665 5.645 -0.121 1 98.31 479 LEU A N 1
ATOM 3822 C CA . LEU A 1 479 ? 1.14 6.645 0.8 1 98.31 479 LEU A CA 1
ATOM 3823 C C . LEU A 1 479 ? -0.357 6.453 1.019 1 98.31 479 LEU A C 1
ATOM 3825 O O . LEU A 1 479 ? -0.807 6.293 2.156 1 98.31 479 LEU A O 1
ATOM 3829 N N . ILE A 1 480 ? -1.08 6.41 -0.078 1 98.38 480 ILE A N 1
ATOM 3830 C CA . ILE A 1 480 ? -2.535 6.426 0.02 1 98.38 480 ILE A CA 1
ATOM 3831 C C . ILE A 1 480 ? -3.027 5.098 0.595 1 98.38 480 ILE A C 1
ATOM 3833 O O . ILE A 1 480 ? -3.828 5.078 1.533 1 98.38 480 ILE A O 1
ATOM 3837 N N . SER A 1 481 ? -2.494 3.986 0.171 1 97.56 481 SER A N 1
ATOM 3838 C CA . SER A 1 481 ? -2.973 2.689 0.64 1 97.56 481 SER A CA 1
ATOM 3839 C C . SER A 1 481 ? -2.637 2.477 2.113 1 97.56 481 SER A C 1
ATOM 3841 O O . SER A 1 481 ? -3.414 1.866 2.85 1 97.56 481 SER A O 1
ATOM 3843 N N . ARG A 1 482 ? -1.529 2.996 2.506 1 97.12 482 ARG A N 1
ATOM 3844 C CA . ARG A 1 482 ? -1.104 2.783 3.885 1 97.12 482 ARG A CA 1
ATOM 3845 C C . ARG A 1 482 ? -1.868 3.695 4.84 1 97.12 482 ARG A C 1
ATOM 3847 O O . ARG A 1 482 ? -2.176 3.305 5.969 1 97.12 482 ARG A O 1
ATOM 3854 N N . PHE A 1 483 ? -2.135 4.852 4.355 1 98.44 483 PHE A N 1
ATOM 3855 C CA . PHE A 1 483 ? -2.717 5.855 5.238 1 98.44 483 PHE A CA 1
ATOM 3856 C C . PHE A 1 483 ? -4.23 5.688 5.324 1 98.44 483 PHE A C 1
ATOM 3858 O O . PHE A 1 483 ? -4.816 5.832 6.398 1 98.44 483 PHE A O 1
ATOM 3865 N N . TRP A 1 484 ? -4.879 5.297 4.211 1 98.44 484 TRP A N 1
ATOM 3866 C CA . TRP A 1 484 ? -6.34 5.277 4.164 1 98.44 484 TRP A CA 1
ATOM 3867 C C . TRP A 1 484 ? -6.855 3.863 3.918 1 98.44 484 TRP A C 1
ATOM 3869 O O . TRP A 1 484 ? -6.234 3.088 3.188 1 98.44 484 TRP A O 1
ATOM 3879 N N . PRO A 1 485 ? -7.914 3.518 4.664 1 98.06 485 PRO A N 1
ATOM 3880 C CA . PRO A 1 485 ? -8.773 4.371 5.492 1 98.06 485 PRO A CA 1
ATOM 3881 C C . PRO A 1 485 ? -8.406 4.312 6.973 1 98.06 485 PRO A C 1
ATOM 3883 O O . PRO A 1 485 ? -9.227 4.652 7.828 1 98.06 485 PRO A O 1
ATOM 3886 N N . ARG A 1 486 ? -7.203 3.871 7.289 1 98.44 486 ARG A N 1
ATOM 3887 C CA . ARG A 1 486 ? -6.789 3.77 8.68 1 98.44 486 ARG A CA 1
ATOM 3888 C C . ARG A 1 486 ? -6.93 5.109 9.398 1 98.44 486 ARG A C 1
ATOM 3890 O O . ARG A 1 486 ? -7.402 5.168 10.531 1 98.44 486 ARG A O 1
ATOM 3897 N N . ALA A 1 487 ? -6.617 6.156 8.703 1 98.81 487 ALA A N 1
ATOM 3898 C CA . ALA A 1 487 ? -6.68 7.496 9.281 1 98.81 487 ALA A CA 1
ATOM 3899 C C . ALA A 1 487 ? -8.125 7.926 9.508 1 98.81 487 ALA A C 1
ATOM 3901 O O . ALA A 1 487 ? -8.383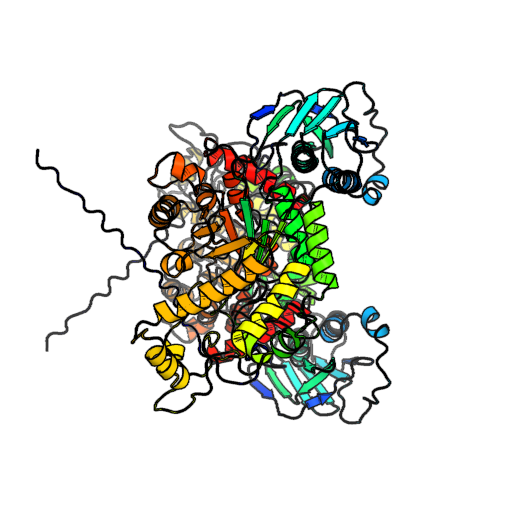 8.867 10.266 1 98.81 487 ALA A O 1
ATOM 3902 N N . ALA A 1 488 ? -9.047 7.32 8.82 1 98.88 488 ALA A N 1
ATOM 3903 C CA . ALA A 1 488 ? -10.461 7.633 9.055 1 98.88 488 ALA A CA 1
ATOM 3904 C C . ALA A 1 488 ? -10.836 7.391 10.516 1 98.88 488 ALA A C 1
ATOM 3906 O O . ALA A 1 488 ? -11.68 8.102 11.07 1 98.88 488 ALA A O 1
ATOM 3907 N N . ALA A 1 489 ? -10.211 6.441 11.141 1 98.75 489 ALA A N 1
ATOM 3908 C CA . ALA A 1 489 ? -10.445 6.172 12.562 1 98.75 489 ALA A CA 1
ATOM 3909 C C . ALA A 1 489 ? -10.125 7.398 13.414 1 98.75 489 ALA A C 1
ATOM 3911 O O . ALA A 1 489 ? -10.891 7.758 14.305 1 98.75 489 ALA A O 1
ATOM 3912 N N . VAL A 1 490 ? -9.023 8.016 13.086 1 98.88 490 VAL A N 1
ATOM 3913 C CA . VAL A 1 490 ? -8.594 9.211 13.805 1 98.88 490 VAL A CA 1
ATOM 3914 C C . VAL A 1 490 ? -9.547 10.367 13.5 1 98.88 490 VAL A C 1
ATOM 3916 O O . VAL A 1 490 ? -9.898 11.141 14.391 1 98.88 490 VAL A O 1
ATOM 3919 N N . GLY A 1 491 ? -9.953 10.445 12.234 1 98.81 491 GLY A N 1
ATOM 3920 C CA . GLY A 1 491 ? -10.898 11.477 11.844 1 98.81 491 GLY A CA 1
ATOM 3921 C C . GLY A 1 491 ? -12.18 11.461 12.664 1 98.81 491 GLY A C 1
ATOM 3922 O O . GLY A 1 491 ? -12.633 12.508 13.133 1 98.81 491 GLY A O 1
ATOM 3923 N N . GLU A 1 492 ? -12.711 10.305 12.828 1 98.88 492 GLU A N 1
ATOM 3924 C CA . GLU A 1 492 ? -13.945 10.219 13.609 1 98.88 492 GLU A CA 1
ATOM 3925 C C . GLU A 1 492 ? -13.688 10.531 15.078 1 98.88 492 GLU A C 1
ATOM 3927 O O . GLU A 1 492 ? -14.5 11.188 15.727 1 98.88 492 GLU A O 1
ATOM 3932 N N . ARG A 1 493 ? -12.57 10.078 15.602 1 98.62 493 ARG A N 1
ATOM 3933 C CA . ARG A 1 493 ? -12.242 10.375 16.984 1 98.62 493 ARG A CA 1
ATOM 3934 C C . ARG A 1 493 ? -12.164 11.883 17.219 1 98.62 493 ARG A C 1
ATOM 3936 O O . ARG A 1 493 ? -12.578 12.367 18.281 1 98.62 493 ARG A O 1
ATOM 3943 N N . LEU A 1 494 ? -11.695 12.578 16.281 1 98.81 494 LEU A N 1
ATOM 3944 C CA . LEU A 1 494 ? -11.445 14.008 16.453 1 98.81 494 LEU A CA 1
ATOM 3945 C C . LEU A 1 494 ? -12.68 14.82 16.078 1 98.81 494 LEU A C 1
ATOM 3947 O O . LEU A 1 494 ? -12.773 16.016 16.391 1 98.81 494 LEU A O 1
ATOM 3951 N N . TRP A 1 495 ? -13.648 14.219 15.422 1 98.81 495 TRP A N 1
ATOM 3952 C CA . TRP A 1 495 ? -14.828 14.938 14.945 1 98.81 495 TRP A CA 1
ATOM 3953 C C . TRP A 1 495 ? -16.047 14.594 15.789 1 98.81 495 TRP A C 1
ATOM 3955 O O . TRP A 1 495 ? -16.797 15.477 16.203 1 98.81 495 TRP A O 1
ATOM 3965 N N . SER A 1 496 ? -16.281 13.336 16.031 1 98.81 496 SER A N 1
ATOM 3966 C CA . SER A 1 496 ? -17.531 12.836 16.594 1 98.81 496 SER A CA 1
ATOM 3967 C C . SER A 1 496 ? -17.594 13.047 18.094 1 98.81 496 SER A C 1
ATOM 3969 O O . SER A 1 496 ? -16.562 13.156 18.75 1 98.81 496 SER A O 1
ATOM 3971 N N . ASP A 1 497 ? -18.781 13.07 18.594 1 98.44 497 ASP A N 1
ATOM 3972 C CA . ASP A 1 497 ? -19.031 13.211 20.031 1 98.44 497 ASP A CA 1
ATOM 3973 C C . ASP A 1 497 ? -18.266 12.156 20.828 1 98.44 497 ASP A C 1
ATOM 3975 O O . ASP A 1 497 ? -18.016 11.055 20.328 1 98.44 497 ASP A O 1
ATOM 3979 N N . ALA A 1 498 ? -17.906 12.516 22.062 1 97.75 498 ALA A N 1
ATOM 3980 C CA . ALA A 1 498 ? -17.109 11.648 22.922 1 97.75 498 ALA A CA 1
ATOM 3981 C C . ALA A 1 498 ? -17.797 10.305 23.156 1 97.75 498 ALA A C 1
ATOM 3983 O O . ALA A 1 498 ? -17.141 9.297 23.422 1 97.75 498 ALA A O 1
ATOM 3984 N N . SER A 1 499 ? -19.125 10.227 22.938 1 97.88 499 SER A N 1
ATOM 3985 C CA . SER A 1 499 ? -19.906 9.023 23.234 1 97.88 499 SER A CA 1
ATOM 3986 C C . SER A 1 499 ? -19.797 8.016 22.094 1 97.88 499 SER A C 1
ATOM 3988 O O . SER A 1 499 ? -20.172 6.855 22.25 1 97.88 499 SER A O 1
ATOM 3990 N N . VAL A 1 500 ? -19.312 8.398 20.922 1 98.25 500 VAL A N 1
ATOM 3991 C CA . VAL A 1 500 ? -19.172 7.512 19.781 1 98.25 500 VAL A CA 1
ATOM 3992 C C . VAL A 1 500 ? -17.906 6.66 19.938 1 98.25 500 VAL A C 1
ATOM 3994 O O . VAL A 1 500 ? -16.828 7.062 19.531 1 98.25 500 VAL A O 1
ATOM 3997 N N . THR A 1 501 ? -18.078 5.441 20.609 1 97.44 501 THR A N 1
ATOM 3998 C CA . THR A 1 501 ? -16.906 4.652 20.953 1 97.44 501 THR A CA 1
ATOM 3999 C C . THR A 1 501 ? -17.094 3.189 20.562 1 97.44 501 THR A C 1
ATOM 4001 O O . THR A 1 501 ? -16.203 2.367 20.75 1 97.44 501 THR A O 1
ATOM 4004 N N . ASP A 1 502 ? -18.25 2.805 20.062 1 97.88 502 ASP A N 1
ATOM 4005 C CA . ASP A 1 502 ? -18.562 1.41 19.766 1 97.88 502 ASP A CA 1
ATOM 4006 C C . ASP A 1 502 ? -17.828 0.935 18.516 1 97.88 502 ASP A C 1
ATOM 4008 O O . ASP A 1 502 ? -18.203 1.283 17.391 1 97.88 502 ASP A O 1
ATOM 4012 N N . VAL A 1 503 ? -16.875 0.123 18.672 1 97.25 503 VAL A N 1
ATOM 4013 C CA . VAL A 1 503 ? -16.031 -0.357 17.578 1 97.25 503 VAL A CA 1
ATOM 4014 C C . VAL A 1 503 ? -16.859 -1.232 16.641 1 97.25 503 VAL A C 1
ATOM 4016 O O . VAL A 1 503 ? -16.656 -1.213 15.422 1 97.25 503 VAL A O 1
ATOM 4019 N N . GLY A 1 504 ? -17.766 -2.072 17.156 1 95.94 504 GLY A N 1
ATOM 4020 C CA . GLY A 1 504 ? -18.625 -2.914 16.344 1 95.94 504 GLY A CA 1
ATOM 4021 C C . GLY A 1 504 ? -19.484 -2.125 15.367 1 95.94 504 GLY A C 1
ATOM 4022 O O . GLY A 1 504 ? -19.547 -2.449 14.18 1 95.94 504 GLY A O 1
ATOM 4023 N N . GLU A 1 505 ? -20.094 -1.033 15.859 1 95.88 505 GLU A N 1
ATOM 4024 C CA . GLU A 1 505 ? -20.891 -0.164 15.008 1 95.88 505 GLU A CA 1
ATOM 4025 C C . GLU A 1 505 ? -20.016 0.581 14 1 95.88 505 GLU A C 1
ATOM 4027 O O . GLU A 1 505 ? -20.391 0.733 12.836 1 95.88 505 GLU A O 1
ATOM 4032 N N . ALA A 1 506 ? -18.875 0.98 14.5 1 97.81 506 ALA A N 1
ATOM 4033 C CA . ALA A 1 506 ? -17.969 1.724 13.641 1 97.81 506 ALA A CA 1
ATOM 4034 C C . ALA A 1 506 ? -17.453 0.847 12.5 1 97.81 506 ALA A C 1
ATOM 4036 O O . ALA A 1 506 ? -17.188 1.337 11.398 1 97.81 506 ALA A O 1
ATOM 4037 N N . GLN A 1 507 ? -17.297 -0.394 12.812 1 96.44 507 GLN A N 1
ATOM 4038 C CA . GLN A 1 507 ? -16.75 -1.304 11.812 1 96.44 507 GLN A CA 1
ATOM 4039 C C . GLN A 1 507 ? -17.641 -1.381 10.578 1 96.44 507 GLN A C 1
ATOM 4041 O O . GLN A 1 507 ? -17.156 -1.407 9.445 1 96.44 507 GLN A O 1
ATOM 4046 N N . LEU A 1 508 ? -18.938 -1.428 10.773 1 95.38 508 LEU A N 1
ATOM 4047 C CA . LEU A 1 508 ? -19.875 -1.484 9.664 1 95.38 508 LEU A CA 1
ATOM 4048 C C . LEU A 1 508 ? -19.828 -0.2 8.844 1 95.38 508 LEU A C 1
ATOM 4050 O O . LEU A 1 508 ? -19.891 -0.242 7.617 1 95.38 508 LEU A O 1
ATOM 4054 N N . ARG A 1 509 ? -19.625 0.918 9.477 1 97.44 509 ARG A N 1
ATOM 4055 C CA . ARG A 1 509 ? -19.609 2.215 8.805 1 97.44 509 ARG A CA 1
ATOM 4056 C C . ARG A 1 509 ? -18.281 2.441 8.086 1 97.44 509 ARG A C 1
ATOM 4058 O O . ARG A 1 509 ? -18.266 2.939 6.953 1 97.44 509 ARG A O 1
ATOM 4065 N N . ILE A 1 510 ? -17.219 2.074 8.758 1 97.69 510 ILE A N 1
ATOM 4066 C CA . ILE A 1 510 ? -15.922 2.33 8.133 1 97.69 510 ILE A CA 1
ATOM 4067 C C . ILE A 1 510 ? -15.734 1.408 6.934 1 97.69 510 ILE A C 1
ATOM 4069 O O . ILE A 1 510 ? -15.047 1.762 5.973 1 97.69 510 ILE A O 1
ATOM 4073 N N . ALA A 1 511 ? -16.359 0.215 6.957 1 95.62 511 ALA A N 1
ATOM 4074 C CA . ALA A 1 511 ? -16.344 -0.669 5.793 1 95.62 511 ALA A CA 1
ATOM 4075 C C . ALA A 1 511 ? -17 -0.003 4.59 1 95.62 511 ALA A C 1
ATOM 4077 O O . ALA A 1 511 ? -16.469 -0.036 3.48 1 95.62 511 ALA A O 1
ATOM 4078 N N . GLU A 1 512 ? -18.172 0.614 4.801 1 96.06 512 GLU A N 1
ATOM 4079 C CA . GLU A 1 512 ? -18.828 1.355 3.727 1 96.06 512 GLU A CA 1
ATOM 4080 C C . GLU A 1 512 ? -17.969 2.539 3.273 1 96.06 512 GLU A C 1
ATOM 4082 O O . GLU A 1 512 ? -17.875 2.818 2.076 1 96.06 512 GLU A O 1
ATOM 4087 N N . HIS A 1 513 ? -17.406 3.188 4.25 1 97.81 513 HIS A N 1
ATOM 4088 C CA . HIS A 1 513 ? -16.609 4.363 3.947 1 97.81 513 HIS A CA 1
ATOM 4089 C C . HIS A 1 513 ? -15.391 4 3.104 1 97.81 513 HIS A C 1
ATOM 4091 O O . HIS A 1 513 ? -15.023 4.73 2.18 1 97.81 513 HIS A O 1
ATOM 4097 N N . ARG A 1 514 ? -14.75 2.914 3.426 1 96.88 514 ARG A N 1
ATOM 4098 C CA . ARG A 1 514 ? -13.641 2.436 2.609 1 96.88 514 ARG A CA 1
ATOM 4099 C C . ARG A 1 514 ? -14.078 2.227 1.162 1 96.88 514 ARG A C 1
ATOM 4101 O O . ARG A 1 514 ? -13.391 2.666 0.234 1 96.88 514 ARG A O 1
ATOM 4108 N N . CYS A 1 515 ? -15.195 1.56 0.955 1 95.56 515 CYS A N 1
ATOM 4109 C CA . CYS A 1 515 ? -15.695 1.32 -0.394 1 95.56 515 CYS A CA 1
ATOM 4110 C C . CYS A 1 515 ? -16.016 2.633 -1.098 1 95.56 515 CYS A C 1
ATOM 4112 O O . CYS A 1 515 ? -15.797 2.768 -2.303 1 95.56 515 CYS A O 1
ATOM 4114 N N . ARG A 1 516 ? -16.5 3.586 -0.322 1 96.25 516 ARG A N 1
ATOM 4115 C CA . ARG A 1 516 ? -16.766 4.918 -0.864 1 96.25 516 ARG A CA 1
ATOM 4116 C C . ARG A 1 516 ? -15.469 5.57 -1.352 1 96.25 516 ARG A C 1
ATOM 4118 O O . ARG A 1 516 ? -15.438 6.152 -2.438 1 96.25 516 ARG A O 1
ATOM 4125 N N . MET A 1 517 ? -14.453 5.5 -0.569 1 97.31 517 MET A N 1
ATOM 4126 C CA . MET A 1 517 ? -13.172 6.082 -0.945 1 97.31 517 MET A CA 1
ATOM 4127 C C . MET A 1 517 ? -12.617 5.41 -2.199 1 97.31 517 MET A C 1
ATOM 4129 O O . MET A 1 517 ? -12.094 6.086 -3.09 1 97.31 517 MET A O 1
ATOM 4133 N N . VAL A 1 518 ? -12.781 4.098 -2.248 1 96.31 518 VAL A N 1
ATOM 4134 C CA . VAL A 1 518 ? -12.32 3.367 -3.426 1 96.31 518 VAL A CA 1
ATOM 4135 C C . VAL A 1 518 ? -13.102 3.826 -4.656 1 96.31 518 VAL A C 1
ATOM 4137 O O . VAL A 1 518 ? -12.516 4.09 -5.707 1 96.31 518 VAL A O 1
ATOM 4140 N N . LYS A 1 519 ? -14.367 3.959 -4.523 1 94.25 519 LYS A N 1
ATOM 4141 C CA . LYS A 1 519 ? -15.219 4.426 -5.617 1 94.25 519 LYS A CA 1
ATOM 4142 C C . LYS A 1 519 ? -14.797 5.82 -6.078 1 94.25 519 LYS A C 1
ATOM 4144 O O . LYS A 1 519 ? -14.875 6.133 -7.266 1 94.25 519 LYS A O 1
ATOM 4149 N N . ARG A 1 520 ? -14.336 6.562 -5.133 1 95.44 520 ARG A N 1
ATOM 4150 C CA . ARG A 1 520 ? -13.945 7.941 -5.422 1 95.44 520 ARG A CA 1
ATOM 4151 C C . ARG A 1 520 ? -12.523 8 -5.973 1 95.44 520 ARG A C 1
ATOM 4153 O O . ARG A 1 520 ? -11.992 9.086 -6.215 1 95.44 520 ARG A O 1
ATOM 4160 N N . GLY A 1 521 ? -11.82 6.883 -6.082 1 94.5 521 GLY A N 1
ATOM 4161 C CA . GLY A 1 521 ? -10.555 6.836 -6.797 1 94.5 521 GLY A CA 1
ATOM 4162 C C . GLY A 1 521 ? -9.359 6.695 -5.883 1 94.5 521 GLY A C 1
ATOM 4163 O O . GLY A 1 521 ? -8.211 6.777 -6.332 1 94.5 521 GLY A O 1
ATOM 4164 N N . PHE A 1 522 ? -9.547 6.48 -4.629 1 96.81 522 PHE A N 1
ATOM 4165 C CA . PHE A 1 522 ? -8.438 6.312 -3.705 1 96.81 522 PHE A CA 1
ATOM 4166 C C . PHE A 1 522 ? -8.062 4.844 -3.57 1 96.81 522 PHE A C 1
ATOM 4168 O O . PHE A 1 522 ? -8.938 3.977 -3.504 1 96.81 522 PHE A O 1
ATOM 4175 N N . ASN A 1 523 ? -6.785 4.547 -3.502 1 96.44 523 ASN A N 1
ATOM 4176 C CA . ASN A 1 523 ? -6.32 3.199 -3.188 1 96.44 523 ASN A CA 1
ATOM 4177 C C . ASN A 1 523 ? -6.355 2.93 -1.687 1 96.44 523 ASN A C 1
ATOM 4179 O O . ASN A 1 523 ? -5.324 2.623 -1.083 1 96.44 523 ASN A O 1
ATOM 4183 N N . ALA A 1 524 ? -7.543 2.994 -1.167 1 97.69 524 ALA A N 1
ATOM 4184 C CA . ALA A 1 524 ? -7.719 2.75 0.262 1 97.69 524 ALA A CA 1
ATOM 4185 C C . ALA A 1 524 ? -7.684 1.257 0.573 1 97.69 524 ALA A C 1
ATOM 4187 O O . ALA A 1 524 ? -8.57 0.508 0.152 1 97.69 524 ALA A O 1
ATOM 4188 N N . GLU A 1 525 ? -6.723 0.833 1.321 1 97.25 525 GLU A N 1
ATOM 4189 C CA . GLU A 1 525 ? -6.496 -0.596 1.518 1 97.25 525 GLU A CA 1
ATOM 4190 C C . GLU A 1 525 ? -7.613 -1.22 2.354 1 97.25 525 GLU A C 1
ATOM 4192 O O . GLU A 1 525 ? -8.352 -0.511 3.041 1 97.25 525 GLU A O 1
ATOM 4197 N N . GLU A 1 526 ? -7.703 -2.541 2.307 1 95.31 526 GLU A N 1
ATOM 4198 C CA . GLU A 1 526 ? -8.664 -3.297 3.102 1 95.31 526 GLU A CA 1
ATOM 4199 C C . GLU A 1 526 ? -8.234 -3.365 4.566 1 95.31 526 GLU A C 1
ATOM 4201 O O . GLU A 1 526 ? -7.082 -3.68 4.867 1 95.31 526 GLU A O 1
ATOM 4206 N N . LEU A 1 527 ? -9.195 -3.031 5.449 1 93.69 527 LEU A N 1
ATOM 4207 C CA . LEU A 1 527 ? -8.742 -2.986 6.84 1 93.69 527 LEU A CA 1
ATOM 4208 C C . LEU A 1 527 ? -9.594 -3.898 7.715 1 93.69 527 LEU A C 1
ATOM 4210 O O . LEU A 1 527 ? -9.438 -3.918 8.938 1 93.69 527 LEU A O 1
ATOM 4214 N N . ILE A 1 528 ? -10.531 -4.676 7.164 1 93.12 528 ILE A N 1
ATOM 4215 C CA . ILE A 1 528 ? -11.438 -5.473 7.984 1 93.12 528 ILE A CA 1
ATOM 4216 C C . ILE A 1 528 ? -11.172 -6.957 7.754 1 93.12 528 ILE A C 1
ATOM 4218 O O . ILE A 1 528 ? -10.953 -7.711 8.711 1 93.12 528 ILE A O 1
ATOM 4222 N N . GLY A 1 529 ? -11.195 -7.418 6.598 1 93.75 529 GLY A N 1
ATOM 4223 C CA . GLY A 1 529 ? -11.055 -8.82 6.238 1 93.75 529 GLY A CA 1
ATOM 4224 C C . GLY A 1 529 ? -11.625 -9.148 4.871 1 93.75 529 GLY A C 1
ATOM 4225 O O . GLY A 1 529 ? -11.922 -8.25 4.086 1 93.75 529 GLY A O 1
ATOM 4226 N N . PRO A 1 530 ? -11.766 -10.375 4.578 1 94.56 530 PRO A N 1
ATOM 4227 C CA . PRO A 1 530 ? -12.258 -10.789 3.258 1 94.56 530 PRO A CA 1
ATOM 4228 C C . PRO A 1 530 ? -13.586 -10.141 2.891 1 94.56 530 PRO A C 1
ATOM 4230 O O . PRO A 1 530 ? -14.453 -9.969 3.752 1 94.56 530 PRO A O 1
ATOM 4233 N N . GLY A 1 531 ? -13.703 -9.727 1.706 1 92.12 531 GLY A N 1
ATOM 4234 C CA . GLY A 1 531 ? -14.891 -9.047 1.216 1 92.12 531 GLY A CA 1
ATOM 4235 C C . GLY A 1 531 ? -14.68 -8.359 -0.12 1 92.12 531 GLY A C 1
ATOM 4236 O O . GLY A 1 531 ? -13.766 -8.719 -0.869 1 92.12 531 GLY A O 1
ATOM 4237 N N . TYR A 1 532 ? -15.641 -7.445 -0.489 1 91.94 532 TYR A N 1
ATOM 4238 C CA . TYR A 1 532 ? -15.523 -6.742 -1.762 1 91.94 532 TYR A CA 1
ATOM 4239 C C . TYR A 1 532 ? -16.281 -5.426 -1.731 1 91.94 532 TYR A C 1
ATOM 4241 O O . TYR A 1 532 ? -17.109 -5.203 -0.843 1 91.94 532 TYR A O 1
ATOM 4249 N N . CYS A 1 533 ? -15.945 -4.52 -2.549 1 91.69 533 CYS A N 1
ATOM 4250 C CA . CYS A 1 533 ? -16.719 -3.324 -2.863 1 91.69 533 CYS A CA 1
ATOM 4251 C C . CYS A 1 533 ? -17.453 -3.479 -4.195 1 91.69 533 CYS A C 1
ATOM 4253 O O . CYS A 1 533 ? -16.922 -4.094 -5.125 1 91.69 533 CYS A O 1
ATOM 4255 N N . ASP A 1 534 ? -18.594 -2.934 -4.305 1 84.94 534 ASP A N 1
ATOM 4256 C CA . ASP A 1 534 ? -19.375 -3.041 -5.543 1 84.94 534 ASP A CA 1
ATOM 4257 C C . ASP A 1 534 ? -18.625 -2.396 -6.711 1 84.94 534 ASP A C 1
ATOM 4259 O O . ASP A 1 534 ? -18.594 -2.947 -7.812 1 84.94 534 ASP A O 1
ATOM 4263 N N . VAL A 1 535 ? -18.094 -1.258 -6.398 1 79.81 535 VAL A N 1
ATOM 4264 C CA . VAL A 1 535 ? -17.312 -0.566 -7.414 1 79.81 535 VAL A CA 1
ATOM 4265 C C . VAL A 1 535 ? -15.836 -0.532 -6.992 1 79.81 535 VAL A C 1
ATOM 4267 O O . VAL A 1 535 ? -15.5 0.007 -5.934 1 79.81 535 VAL A O 1
ATOM 4270 N N . GLU A 1 536 ? -15.18 -1.319 -7.797 1 75.88 536 GLU A N 1
ATOM 4271 C CA . GLU A 1 536 ? -13.75 -1.327 -7.5 1 75.88 536 GLU A CA 1
ATOM 4272 C C . GLU A 1 536 ? -12.953 -0.684 -8.633 1 75.88 536 GLU A C 1
ATOM 4274 O O . GLU A 1 536 ? -13.375 -0.706 -9.789 1 75.88 536 GLU A O 1
ATOM 4279 N N . TYR A 1 537 ? -11.805 0.247 -8.305 1 56.94 537 TYR A N 1
ATOM 4280 C CA . TYR A 1 537 ? -10.984 1.161 -9.094 1 56.94 537 TYR A CA 1
ATOM 4281 C C . TYR A 1 537 ? -11.047 0.815 -10.57 1 56.94 537 TYR A C 1
ATOM 4283 O O . TYR A 1 537 ? -11.242 -0.346 -10.938 1 56.94 537 TYR A O 1
ATOM 4291 N N . MET B 1 1 ? -7.922 -9.82 56.188 1 22.19 1 MET B N 1
ATOM 4292 C CA . MET B 1 1 ? -8.398 -8.992 55.062 1 22.19 1 MET B CA 1
ATOM 4293 C C . MET B 1 1 ? -7.238 -8.398 54.281 1 22.19 1 MET B C 1
ATOM 4295 O O . MET B 1 1 ? -7.219 -7.195 54 1 22.19 1 MET B O 1
ATOM 4299 N N . LEU B 1 2 ? -6.152 -9.109 54.188 1 24.14 2 LEU B N 1
ATOM 4300 C CA . LEU B 1 2 ? -4.805 -8.742 53.781 1 24.14 2 LEU B CA 1
ATOM 4301 C C . LEU B 1 2 ? -4.734 -8.516 52.281 1 24.14 2 LEU B C 1
ATOM 4303 O O . LEU B 1 2 ? -5.082 -9.398 51.5 1 24.14 2 LEU B O 1
ATOM 4307 N N . SER B 1 3 ? -4.828 -7.211 51.844 1 23.17 3 SER B N 1
ATOM 4308 C CA . SER B 1 3 ? -4.98 -6.531 50.562 1 23.17 3 SER B CA 1
ATOM 4309 C C . SER B 1 3 ? -3.779 -6.773 49.656 1 23.17 3 SER B C 1
ATOM 4311 O O . SER B 1 3 ? -2.656 -6.387 50 1 23.17 3 SER B O 1
ATOM 4313 N N . MET B 1 4 ? -3.617 -8.008 49.125 1 23.72 4 MET B N 1
ATOM 4314 C CA . MET B 1 4 ? -2.484 -8.453 48.312 1 23.72 4 MET B CA 1
ATOM 4315 C C . MET B 1 4 ? -2.344 -7.609 47.062 1 23.72 4 MET B C 1
ATOM 4317 O O . MET B 1 4 ? -3.258 -7.559 46.219 1 23.72 4 MET B O 1
ATOM 4321 N N . ARG B 1 5 ? -1.504 -6.52 47.125 1 20.81 5 ARG B N 1
ATOM 4322 C CA . ARG B 1 5 ? -1.188 -5.457 46.156 1 20.81 5 ARG B CA 1
ATOM 4323 C C . ARG B 1 5 ? -0.527 -6.023 44.906 1 20.81 5 ARG B C 1
ATOM 4325 O O . ARG B 1 5 ? 0.524 -6.664 45 1 20.81 5 ARG B O 1
ATOM 4332 N N . CYS B 1 6 ? -1.302 -6.57 43.906 1 22.14 6 CYS B N 1
ATOM 4333 C CA . CYS B 1 6 ? -0.875 -7.094 42.625 1 22.14 6 CYS B CA 1
ATOM 4334 C C . CYS B 1 6 ? -0.095 -6.047 41.844 1 22.14 6 CYS B C 1
ATOM 4336 O O . CYS B 1 6 ? -0.646 -5.008 41.469 1 22.14 6 CYS B O 1
ATOM 4338 N N . VAL B 1 7 ? 1.167 -5.77 42.156 1 23.47 7 VAL B N 1
ATOM 4339 C CA . VAL B 1 7 ? 1.987 -4.766 41.5 1 23.47 7 VAL B CA 1
ATOM 4340 C C . VAL B 1 7 ? 2.217 -5.168 40.031 1 23.47 7 VAL B C 1
ATOM 4342 O O . VAL B 1 7 ? 2.719 -6.258 39.781 1 23.47 7 VAL B O 1
ATOM 4345 N N . LEU B 1 8 ? 1.313 -4.758 39.156 1 21.88 8 LEU B N 1
ATOM 4346 C CA . LEU B 1 8 ? 1.341 -4.875 37.688 1 21.88 8 LEU B CA 1
ATOM 4347 C C . LEU B 1 8 ? 2.645 -4.32 37.125 1 21.88 8 LEU B C 1
ATOM 4349 O O . LEU B 1 8 ? 2.961 -3.146 37.312 1 21.88 8 LEU B O 1
ATOM 4353 N N . LEU B 1 9 ? 3.662 -5.105 37.062 1 22 9 LEU B N 1
ATOM 4354 C CA . LEU B 1 9 ? 4.938 -4.707 36.469 1 22 9 LEU B CA 1
ATOM 4355 C C . LEU B 1 9 ? 4.77 -4.379 34.969 1 22 9 LEU B C 1
ATOM 4357 O O . LEU B 1 9 ? 4.426 -5.254 34.188 1 22 9 LEU B O 1
ATOM 4361 N N . ALA B 1 10 ? 4.312 -3.16 34.625 1 25.23 10 ALA B N 1
ATOM 4362 C CA . ALA B 1 10 ? 4.297 -2.512 33.312 1 25.23 10 ALA B CA 1
ATOM 4363 C C . ALA B 1 10 ? 5.672 -2.584 32.656 1 25.23 10 ALA B C 1
ATOM 4365 O O . ALA B 1 10 ? 6.645 -2.027 33.156 1 25.23 10 ALA B O 1
ATOM 4366 N N . PHE B 1 11 ? 5.992 -3.746 32.125 1 24.44 11 PHE B N 1
ATOM 4367 C CA . PHE B 1 11 ? 7.207 -3.734 31.328 1 24.44 11 PHE B CA 1
ATOM 4368 C C . PHE B 1 11 ? 7.125 -2.68 30.234 1 24.44 11 PHE B C 1
ATOM 4370 O O . PHE B 1 11 ? 6.242 -2.742 29.375 1 24.44 11 PHE B O 1
ATOM 4377 N N . ILE B 1 12 ? 7.43 -1.459 30.547 1 25.27 12 ILE B N 1
ATOM 4378 C CA . ILE B 1 12 ? 7.613 -0.291 29.703 1 25.27 12 ILE B CA 1
ATOM 4379 C C . ILE B 1 12 ? 8.617 -0.614 28.594 1 25.27 12 ILE B C 1
ATOM 4381 O O . ILE B 1 12 ? 9.781 -0.904 28.859 1 25.27 12 ILE B O 1
ATOM 4385 N N . CYS B 1 13 ? 8.211 -1.402 27.641 1 25.11 13 CYS B N 1
ATOM 4386 C CA . CYS B 1 13 ? 9.094 -1.499 26.484 1 25.11 13 CYS B CA 1
ATOM 4387 C C . CYS B 1 13 ? 9.547 -0.117 26.016 1 25.11 13 CYS B C 1
ATOM 4389 O O . CYS B 1 13 ? 8.727 0.697 25.594 1 25.11 13 CYS B O 1
ATOM 4391 N N . SER B 1 14 ? 10.492 0.445 26.688 1 27.25 14 SER B N 1
ATOM 4392 C CA . SER B 1 14 ? 11.242 1.608 26.219 1 27.25 14 SER B CA 1
ATOM 4393 C C . SER B 1 14 ? 11.672 1.444 24.766 1 27.25 14 SER B C 1
ATOM 4395 O O . SER B 1 14 ? 12.523 0.603 24.469 1 27.25 14 SER B O 1
ATOM 4397 N N . THR B 1 15 ? 10.781 1.257 23.859 1 29.64 15 THR B N 1
ATOM 4398 C CA . THR B 1 15 ? 11.234 1.401 22.484 1 29.64 15 THR B CA 1
ATOM 4399 C C . THR B 1 15 ? 12.102 2.65 22.328 1 29.64 15 THR B C 1
ATOM 4401 O O . THR B 1 15 ? 11.609 3.771 22.453 1 29.64 15 THR B O 1
ATOM 4404 N N . SER B 1 16 ? 13.289 2.646 22.906 1 27.98 16 SER B N 1
ATOM 4405 C CA . SER B 1 16 ? 14.328 3.604 22.547 1 27.98 16 SER B CA 1
ATOM 4406 C C . SER B 1 16 ? 14.359 3.838 21.031 1 27.98 16 SER B C 1
ATOM 4408 O O . SER B 1 16 ? 14.609 2.912 20.266 1 27.98 16 SER B O 1
ATOM 4410 N N . SER B 1 17 ? 13.492 4.547 20.516 1 30.12 17 SER B N 1
ATOM 4411 C CA . SER B 1 17 ? 13.648 5.223 19.234 1 30.12 17 SER B CA 1
ATOM 4412 C C . SER B 1 17 ? 15.086 5.703 19.031 1 30.12 17 SER B C 1
ATOM 4414 O O . SER B 1 17 ? 15.492 6.711 19.609 1 30.12 17 SER B O 1
ATOM 4416 N N . TYR B 1 18 ? 16.047 4.781 19.031 1 31.02 18 TYR B N 1
ATOM 4417 C CA . TYR B 1 18 ? 17.438 5.102 18.75 1 31.02 18 TYR B CA 1
ATOM 4418 C C . TYR B 1 18 ? 17.562 5.941 17.484 1 31.02 18 TYR B C 1
ATOM 4420 O O . TYR B 1 18 ? 17.75 5.402 16.391 1 31.02 18 TYR B O 1
ATOM 4428 N N . ALA B 1 19 ? 16.719 6.75 17.094 1 35.41 19 ALA B N 1
ATOM 4429 C CA . ALA B 1 19 ? 17.328 7.613 16.078 1 35.41 19 ALA B CA 1
ATOM 4430 C C . ALA B 1 19 ? 18.578 8.305 16.641 1 35.41 19 ALA B C 1
ATOM 4432 O O . ALA B 1 19 ? 18.469 9.242 17.438 1 35.41 19 ALA B O 1
ATOM 4433 N N . LEU B 1 20 ? 19.656 7.625 16.797 1 32.44 20 LEU B N 1
ATOM 4434 C CA . LEU B 1 20 ? 20.906 8.344 17.062 1 32.44 20 LEU B CA 1
ATOM 4435 C C . LEU B 1 20 ? 21.094 9.484 16.078 1 32.44 20 LEU B C 1
ATOM 4437 O O . LEU B 1 20 ? 20.844 9.32 14.883 1 32.44 20 LEU B O 1
ATOM 4441 N N . PRO B 1 21 ? 21.078 10.672 16.531 1 39.12 21 PRO B N 1
ATOM 4442 C CA . PRO B 1 21 ? 21.5 11.789 15.672 1 39.12 21 PRO B CA 1
ATOM 4443 C C . PRO B 1 21 ? 22.75 11.477 14.859 1 39.12 21 PRO B C 1
ATOM 4445 O O . PRO B 1 21 ? 23.797 11.18 15.43 1 39.12 21 PRO B O 1
ATOM 4448 N N . ARG B 1 22 ? 22.609 10.891 13.727 1 40 22 ARG B N 1
ATOM 4449 C CA . ARG B 1 22 ? 23.781 10.602 12.914 1 40 22 ARG B CA 1
ATOM 4450 C C . ARG B 1 22 ? 24.531 11.875 12.555 1 40 22 ARG B C 1
ATOM 4452 O O . ARG B 1 22 ? 23.938 12.82 12.023 1 40 22 ARG B O 1
ATOM 4459 N N . THR B 1 23 ? 25.562 12.078 13.141 1 40.56 23 THR B N 1
ATOM 4460 C CA . THR B 1 23 ? 26.594 12.984 12.625 1 40.56 23 THR B CA 1
ATOM 4461 C C . THR B 1 23 ? 27 12.578 11.211 1 40.56 23 THR B C 1
ATOM 4463 O O . THR B 1 23 ? 27.141 11.391 10.914 1 40.56 23 THR B O 1
ATOM 4466 N N . GLN B 1 24 ? 26.453 13.156 10.172 1 53.12 24 GLN B N 1
ATOM 4467 C CA . GLN B 1 24 ? 26.875 12.727 8.852 1 53.12 24 GLN B CA 1
ATOM 4468 C C . GLN B 1 24 ? 28.078 13.539 8.367 1 53.12 24 GLN B C 1
ATOM 4470 O O . GLN B 1 24 ? 28.141 14.75 8.602 1 53.12 24 GLN B O 1
ATOM 4475 N N . SER B 1 25 ? 29 12.789 7.898 1 47.75 25 SER B N 1
ATOM 4476 C CA . SER B 1 25 ? 30.25 13.242 7.316 1 47.75 25 SER B CA 1
ATOM 4477 C C . SER B 1 25 ? 30.062 13.75 5.895 1 47.75 25 SER B C 1
ATOM 4479 O O . SER B 1 25 ? 29.234 13.211 5.145 1 47.75 25 SER B O 1
ATOM 4481 N N . GLY B 1 26 ? 30.531 14.977 5.523 1 55.53 26 GLY B N 1
ATOM 4482 C CA . GLY B 1 26 ? 30.797 15.438 4.176 1 55.53 26 GLY B CA 1
ATOM 4483 C C . GLY B 1 26 ? 29.922 16.594 3.75 1 55.53 26 GLY B C 1
ATOM 4484 O O . GLY B 1 26 ? 28.984 16.953 4.461 1 55.53 26 GLY B O 1
ATOM 4485 N N . ASP B 1 27 ? 30.266 17.297 2.598 1 60.16 27 ASP B N 1
ATOM 4486 C CA . ASP B 1 27 ? 29.703 18.531 2.059 1 60.16 27 ASP B CA 1
ATOM 4487 C C . ASP B 1 27 ? 28.531 18.234 1.117 1 60.16 27 ASP B C 1
ATOM 4489 O O . ASP B 1 27 ? 27.938 19.156 0.554 1 60.16 27 ASP B O 1
ATOM 4493 N N . VAL B 1 28 ? 28.359 16.891 0.931 1 60.62 28 VAL B N 1
ATOM 4494 C CA . VAL B 1 28 ? 27.281 16.562 0.001 1 60.62 28 VAL B CA 1
ATOM 4495 C C . VAL B 1 28 ? 26.281 15.633 0.686 1 60.62 28 VAL B C 1
ATOM 4497 O O . VAL B 1 28 ? 26.641 14.828 1.545 1 60.62 28 VAL B O 1
ATOM 4500 N N . ASN B 1 29 ? 25.078 15.875 0.462 1 72.06 29 ASN B N 1
ATOM 4501 C CA . ASN B 1 29 ? 24.016 15.016 0.968 1 72.06 29 ASN B CA 1
ATOM 4502 C C . ASN B 1 29 ? 24.25 13.555 0.587 1 72.06 29 ASN B C 1
ATOM 4504 O O . ASN B 1 29 ? 24.25 13.211 -0.596 1 72.06 29 ASN B O 1
ATOM 4508 N N . PRO B 1 30 ? 24.531 12.758 1.652 1 69.56 30 PRO B N 1
ATOM 4509 C CA . PRO B 1 30 ? 24.859 11.367 1.333 1 69.56 30 PRO B CA 1
ATOM 4510 C C . PRO B 1 30 ? 23.719 10.633 0.633 1 69.56 30 PRO B C 1
ATOM 4512 O O . PRO B 1 30 ? 23.938 9.586 0.018 1 69.56 30 PRO B O 1
ATOM 4515 N N . TYR B 1 31 ? 22.609 11.211 0.701 1 70.31 31 TYR B N 1
ATOM 4516 C CA . TYR B 1 31 ? 21.469 10.539 0.105 1 70.31 31 TYR B CA 1
ATOM 4517 C C . TYR B 1 31 ? 21.391 10.805 -1.393 1 70.31 31 TYR B C 1
ATOM 4519 O O . TYR B 1 31 ? 20.672 10.117 -2.119 1 70.31 31 TYR B O 1
ATOM 4527 N N . ARG B 1 32 ? 22.031 11.75 -1.899 1 61.84 32 ARG B N 1
ATOM 4528 C CA . ARG B 1 32 ? 22.047 12.039 -3.33 1 61.84 32 ARG B CA 1
ATOM 4529 C C . ARG B 1 32 ? 22.719 10.914 -4.113 1 61.84 32 ARG B C 1
ATOM 4531 O O . ARG B 1 32 ? 22.312 10.602 -5.23 1 61.84 32 ARG B O 1
ATOM 4538 N N . ASN B 1 33 ? 23.719 10.328 -3.484 1 59.56 33 ASN B N 1
ATOM 4539 C CA . ASN B 1 33 ? 24.391 9.203 -4.121 1 59.56 33 ASN B CA 1
ATOM 4540 C C . ASN B 1 33 ? 24.016 7.879 -3.453 1 59.56 33 ASN B C 1
ATOM 4542 O O . ASN B 1 33 ? 24.797 7.344 -2.656 1 59.56 33 ASN B O 1
ATOM 4546 N N . SER B 1 34 ? 22.641 7.633 -3.348 1 58.69 34 SER B N 1
ATOM 4547 C CA . SER B 1 34 ? 21.859 6.711 -2.523 1 58.69 34 SER B CA 1
ATOM 4548 C C . SER B 1 34 ? 22.547 5.352 -2.426 1 58.69 34 SER B C 1
ATOM 4550 O O . SER B 1 34 ? 22.016 4.418 -1.832 1 58.69 34 SER B O 1
ATOM 4552 N N . GLY B 1 35 ? 23.719 5.293 -2.691 1 75.12 35 GLY B N 1
ATOM 4553 C CA . GLY B 1 35 ? 24.422 4.039 -2.439 1 75.12 35 GLY B CA 1
ATOM 4554 C C . GLY B 1 35 ? 23.844 2.875 -3.236 1 75.12 35 GLY B C 1
ATOM 4555 O O . GLY B 1 35 ? 24.109 1.713 -2.91 1 75.12 35 GLY B O 1
ATOM 4556 N N . LYS B 1 36 ? 23.109 3.076 -4.211 1 89.38 36 LYS B N 1
ATOM 4557 C CA . LYS B 1 36 ? 22.594 2.006 -5.051 1 89.38 36 LYS B CA 1
ATOM 4558 C C . LYS B 1 36 ? 23.562 1.652 -6.168 1 89.38 36 LYS B C 1
ATOM 4560 O O . LYS B 1 36 ? 24.359 2.494 -6.598 1 89.38 36 LYS B O 1
ATOM 4565 N N . THR B 1 37 ? 23.531 0.416 -6.598 1 94.5 37 THR B N 1
ATOM 4566 C CA . THR B 1 37 ? 24.297 0.032 -7.773 1 94.5 37 THR B CA 1
ATOM 4567 C C . THR B 1 37 ? 23.734 0.695 -9.031 1 94.5 37 THR B C 1
ATOM 4569 O O . THR B 1 37 ? 22.688 1.344 -8.977 1 94.5 37 THR B O 1
ATOM 4572 N N . LYS B 1 38 ? 24.5 0.645 -10.055 1 93.44 38 LYS B N 1
ATOM 4573 C CA . LYS B 1 38 ? 24.047 1.12 -11.367 1 93.44 38 LYS B CA 1
ATOM 4574 C C . LYS B 1 38 ? 24.234 0.044 -12.43 1 93.44 38 LYS B C 1
ATOM 4576 O O . LYS B 1 38 ? 25.359 -0.396 -12.688 1 93.44 38 LYS B O 1
ATOM 4581 N N . GLY B 1 39 ? 23.203 -0.35 -12.945 1 96.38 39 GLY B N 1
ATOM 4582 C CA . GLY B 1 39 ? 23.234 -1.319 -14.031 1 96.38 39 GLY B CA 1
ATOM 4583 C C . GLY B 1 39 ? 23.531 -2.73 -13.562 1 96.38 39 GLY B C 1
ATOM 4584 O O . GLY B 1 39 ? 24.125 -3.523 -14.297 1 96.38 39 GLY B O 1
ATOM 4585 N N . GLN B 1 40 ? 23.281 -3.037 -12.391 1 97.75 40 GLN B N 1
ATOM 4586 C CA . GLN B 1 40 ? 23.469 -4.41 -11.93 1 97.75 40 GLN B CA 1
ATOM 4587 C C . GLN B 1 40 ? 22.156 -5.18 -11.961 1 97.75 40 GLN B C 1
ATOM 4589 O O . GLN B 1 40 ? 21.094 -4.637 -11.625 1 97.75 40 GLN B O 1
ATOM 4594 N N . PRO B 1 41 ? 22.25 -6.387 -12.336 1 98.5 41 PRO B N 1
ATOM 4595 C CA . PRO B 1 41 ? 21.016 -7.152 -12.539 1 98.5 41 PRO B CA 1
ATOM 4596 C C . PRO B 1 41 ? 20.484 -7.746 -11.234 1 98.5 41 PRO B C 1
ATOM 4598 O O . PRO B 1 41 ? 21.234 -7.953 -10.289 1 98.5 41 PRO B O 1
ATOM 4601 N N . TRP B 1 42 ? 19.25 -7.898 -11.18 1 98.69 42 TRP B N 1
ATOM 4602 C CA . TRP B 1 42 ? 18.5 -8.68 -10.195 1 98.69 42 TRP B CA 1
ATOM 4603 C C . TRP B 1 42 ? 17.578 -9.68 -10.891 1 98.69 42 TRP B C 1
ATOM 4605 O O . TRP B 1 42 ? 16.797 -9.312 -11.766 1 98.69 42 TRP B O 1
ATOM 4615 N N . PRO B 1 43 ? 17.594 -10.953 -10.539 1 98.75 43 PRO B N 1
ATOM 4616 C CA . PRO B 1 43 ? 18.484 -11.602 -9.57 1 98.75 43 PRO B CA 1
ATOM 4617 C C . PRO B 1 43 ? 19.938 -11.656 -10.062 1 98.75 43 PRO B C 1
ATOM 4619 O O . PRO B 1 43 ? 20.203 -11.453 -11.25 1 98.75 43 PRO B O 1
ATOM 4622 N N . MET B 1 44 ? 20.812 -11.977 -9.141 1 98.88 44 MET B N 1
ATOM 4623 C CA . MET B 1 44 ? 22.234 -12.109 -9.484 1 98.88 44 MET B CA 1
ATOM 4624 C C . MET B 1 44 ? 22.453 -13.328 -10.375 1 98.88 44 MET B C 1
ATOM 4626 O O . MET B 1 44 ? 22.078 -14.445 -10.023 1 98.88 44 MET B O 1
ATOM 4630 N N . PRO B 1 45 ? 23.109 -13.133 -11.578 1 98.81 45 PRO B N 1
ATOM 4631 C CA . PRO B 1 45 ? 23.391 -14.273 -12.453 1 98.81 45 PRO B CA 1
ATOM 4632 C C . PRO B 1 45 ? 24.438 -15.234 -11.859 1 98.81 45 PRO B C 1
ATOM 4634 O O . PRO B 1 45 ? 25.203 -14.852 -10.969 1 98.81 45 PRO B O 1
ATOM 4637 N N . LEU B 1 46 ? 24.422 -16.406 -12.406 1 98.69 46 LEU B N 1
ATOM 4638 C CA . LEU B 1 46 ? 25.391 -17.406 -11.992 1 98.69 46 LEU B CA 1
ATOM 4639 C C . LEU B 1 46 ? 26.812 -16.891 -12.172 1 98.69 46 LEU B C 1
ATOM 4641 O O . LEU B 1 46 ? 27.656 -17.078 -11.289 1 98.69 46 LEU B O 1
ATOM 4645 N N . SER B 1 47 ? 27.078 -16.375 -13.312 1 98.69 47 SER B N 1
ATOM 4646 C CA . SER B 1 47 ? 28.328 -15.664 -13.594 1 98.69 47 SER B CA 1
ATOM 4647 C C . SER B 1 47 ? 28.062 -14.281 -14.18 1 98.69 47 SER B C 1
ATOM 4649 O O . SER B 1 47 ? 27.359 -14.156 -15.188 1 98.69 47 SER B O 1
ATOM 4651 N N . TYR B 1 48 ? 28.5 -13.258 -13.562 1 98.44 48 TYR B N 1
ATOM 4652 C CA . TYR B 1 48 ? 28.359 -11.859 -13.93 1 98.44 48 TYR B CA 1
ATOM 4653 C C . TYR B 1 48 ? 29.703 -11.133 -13.859 1 98.44 48 TYR B C 1
ATOM 4655 O O . TYR B 1 48 ? 30.234 -10.93 -12.773 1 98.44 48 TYR B O 1
ATOM 4663 N N . LYS B 1 49 ? 30.25 -10.727 -15.016 1 98.44 49 LYS B N 1
ATOM 4664 C CA . LYS B 1 49 ? 31.578 -10.125 -15.086 1 98.44 49 LYS B CA 1
ATOM 4665 C C . LYS B 1 49 ? 31.531 -8.789 -15.828 1 98.44 49 LYS B C 1
ATOM 4667 O O . LYS B 1 49 ? 31.922 -8.711 -17 1 98.44 49 LYS B O 1
ATOM 4672 N N . PRO B 1 50 ? 31.141 -7.77 -15.133 1 97.88 50 PRO B N 1
ATOM 4673 C CA . PRO B 1 50 ? 31.172 -6.438 -15.75 1 97.88 50 PRO B CA 1
ATOM 4674 C C . PRO B 1 50 ? 32.594 -5.855 -15.828 1 97.88 50 PRO B C 1
ATOM 4676 O O . PRO B 1 50 ? 33.469 -6.262 -15.07 1 97.88 50 PRO B O 1
ATOM 4679 N N . THR B 1 51 ? 32.812 -4.938 -16.797 1 97.06 51 THR B N 1
ATOM 4680 C CA . THR B 1 51 ? 34.031 -4.137 -16.859 1 97.06 51 THR B CA 1
ATOM 4681 C C . THR B 1 51 ? 33.719 -2.654 -16.672 1 97.06 51 THR B C 1
ATOM 4683 O O . THR B 1 51 ? 32.562 -2.246 -16.766 1 97.06 51 THR B O 1
ATOM 4686 N N . PRO B 1 52 ? 34.688 -1.845 -16.375 1 95.62 52 PRO B N 1
ATOM 4687 C CA . PRO B 1 52 ? 34.438 -0.41 -16.219 1 95.62 52 PRO B CA 1
ATOM 4688 C C . PRO B 1 52 ? 34.156 0.305 -17.531 1 95.62 52 PRO B C 1
ATOM 4690 O O . PRO B 1 52 ? 33.844 1.493 -17.547 1 95.62 52 PRO B O 1
ATOM 4693 N N . THR B 1 53 ? 34.281 -0.387 -18.641 1 96.56 53 THR B N 1
ATOM 4694 C CA . THR B 1 53 ? 34.031 0.225 -19.938 1 96.56 53 THR B CA 1
ATOM 4695 C C . THR B 1 53 ? 32.562 0.53 -20.125 1 96.56 53 THR B C 1
ATOM 4697 O O . THR B 1 53 ? 31.734 -0.385 -20.188 1 96.56 53 THR B O 1
ATOM 4700 N N . VAL B 1 54 ? 32.25 1.796 -20.219 1 96.31 54 VAL B N 1
ATOM 4701 C CA . VAL B 1 54 ? 30.875 2.25 -20.406 1 96.31 54 VAL B CA 1
ATOM 4702 C C . VAL B 1 54 ? 30.609 2.463 -21.891 1 96.31 54 VAL B C 1
ATOM 4704 O O . VAL B 1 54 ? 31.344 3.197 -22.562 1 96.31 54 VAL B O 1
ATOM 4707 N N . ILE B 1 55 ? 29.594 1.843 -22.375 1 97.38 55 ILE B N 1
ATOM 4708 C CA . ILE B 1 55 ? 29.25 1.887 -23.797 1 97.38 55 ILE B CA 1
ATOM 4709 C C . ILE B 1 55 ? 27.922 2.623 -23.984 1 97.38 55 ILE B C 1
ATOM 4711 O O . ILE B 1 55 ? 26.922 2.293 -23.344 1 97.38 55 ILE B O 1
ATOM 4715 N N . PRO B 1 56 ? 27.859 3.607 -24.844 1 96.12 56 PRO B N 1
ATOM 4716 C CA . PRO B 1 56 ? 26.562 4.215 -25.172 1 96.12 56 PRO B CA 1
ATOM 4717 C C . PRO B 1 56 ? 25.625 3.248 -25.875 1 96.12 56 PRO B C 1
ATOM 4719 O O . PRO B 1 56 ? 26.062 2.402 -26.656 1 96.12 56 PRO B O 1
ATOM 4722 N N . VAL B 1 57 ? 24.359 3.369 -25.625 1 96.62 57 VAL B N 1
ATOM 4723 C CA . VAL B 1 57 ? 23.328 2.578 -26.281 1 96.62 57 VAL B CA 1
ATOM 4724 C C . VAL B 1 57 ? 22.469 3.48 -27.172 1 96.62 57 VAL B C 1
ATOM 4726 O O . VAL B 1 57 ? 22.031 4.547 -26.734 1 96.62 57 VAL B O 1
ATOM 4729 N N . ASN B 1 58 ? 22.297 3.104 -28.375 1 93.19 58 ASN B N 1
ATOM 4730 C CA . ASN B 1 58 ? 21.438 3.842 -29.312 1 93.19 58 ASN B CA 1
ATOM 4731 C C . ASN B 1 58 ? 19.953 3.641 -29 1 93.19 58 ASN B C 1
ATOM 4733 O O . ASN B 1 58 ? 19.375 2.623 -29.375 1 93.19 58 ASN B O 1
ATOM 4737 N N . ASP B 1 59 ? 19.344 4.617 -28.406 1 90.31 59 ASP B N 1
ATOM 4738 C CA . ASP B 1 59 ? 17.953 4.465 -27.969 1 90.31 59 ASP B CA 1
ATOM 4739 C C . ASP B 1 59 ? 16.984 4.871 -29.078 1 90.31 59 ASP B C 1
ATOM 4741 O O . ASP B 1 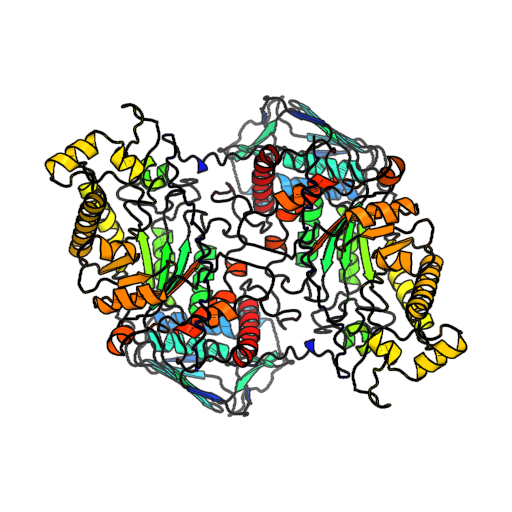59 ? 15.789 4.621 -28.969 1 90.31 59 ASP B O 1
ATOM 4745 N N . ILE B 1 60 ? 17.375 5.383 -30.078 1 86.81 60 ILE B N 1
ATOM 4746 C CA . ILE B 1 60 ? 16.516 5.887 -31.156 1 86.81 60 ILE B CA 1
ATOM 4747 C C . ILE B 1 60 ? 16.266 4.777 -32.188 1 86.81 60 ILE B C 1
ATOM 4749 O O . ILE B 1 60 ? 15.117 4.516 -32.531 1 86.81 60 ILE B O 1
ATOM 4753 N N . ASP B 1 61 ? 17.391 4.121 -32.594 1 88.38 61 ASP B N 1
ATOM 4754 C CA . ASP B 1 61 ? 17.266 3.133 -33.656 1 88.38 61 ASP B CA 1
ATOM 4755 C C . ASP B 1 61 ? 17.688 1.747 -33.156 1 88.38 61 ASP B C 1
ATOM 4757 O O . ASP B 1 61 ? 18.172 0.932 -33.938 1 88.38 61 ASP B O 1
ATOM 4761 N N . PHE B 1 62 ? 17.484 1.529 -31.922 1 94.06 62 PHE B N 1
ATOM 4762 C CA . PHE B 1 62 ? 17.891 0.236 -31.391 1 94.06 62 PHE B CA 1
ATOM 4763 C C . PHE B 1 62 ? 17.094 -0.892 -32.031 1 94.06 62 PHE B C 1
ATOM 4765 O O . PHE B 1 62 ? 15.883 -0.755 -32.219 1 94.06 62 PHE B O 1
ATOM 4772 N N . GLN B 1 63 ? 17.812 -2.084 -32.312 1 95.56 63 GLN B N 1
ATOM 4773 C CA . GLN B 1 63 ? 17.109 -3.209 -32.906 1 95.56 63 GLN B CA 1
ATOM 4774 C C . GLN B 1 63 ? 17.469 -4.52 -32.219 1 95.56 63 GLN B C 1
ATOM 4776 O O . GLN B 1 63 ? 18.594 -4.719 -31.781 1 95.56 63 GLN B O 1
ATOM 4781 N N . PHE B 1 64 ? 16.531 -5.371 -32.125 1 97 64 PHE B N 1
ATOM 4782 C CA . PHE B 1 64 ? 16.75 -6.781 -31.812 1 97 64 PHE B CA 1
ATOM 4783 C C . PHE B 1 64 ? 16.766 -7.613 -33.094 1 97 64 PHE B C 1
ATOM 4785 O O . PHE B 1 64 ? 15.859 -7.512 -33.938 1 97 64 PHE B O 1
ATOM 4792 N N . VAL B 1 65 ? 17.828 -8.336 -33.281 1 95.81 65 VAL B N 1
ATOM 4793 C CA . VAL B 1 65 ? 17.953 -9.125 -34.5 1 95.81 65 VAL B CA 1
ATOM 4794 C C . VAL B 1 65 ? 18 -10.609 -34.156 1 95.81 65 VAL B C 1
ATOM 4796 O O . VAL B 1 65 ? 18.812 -11.039 -33.312 1 95.81 65 VAL B O 1
ATOM 4799 N N . ASN B 1 66 ? 17.141 -11.344 -34.781 1 93.69 66 ASN B N 1
ATOM 4800 C CA . ASN B 1 66 ? 17.078 -12.781 -34.562 1 93.69 66 ASN B CA 1
ATOM 4801 C C . ASN B 1 66 ? 18.141 -13.516 -35.375 1 93.69 66 ASN B C 1
ATOM 4803 O O . ASN B 1 66 ? 18.172 -13.391 -36.625 1 93.69 66 ASN B O 1
ATOM 4807 N N . LEU B 1 67 ? 18.969 -14.312 -34.781 1 94.56 67 LEU B N 1
ATOM 4808 C CA . LEU B 1 67 ? 19.938 -15.172 -35.438 1 94.56 67 LEU B CA 1
ATOM 4809 C C . LEU B 1 67 ? 19.469 -16.625 -35.469 1 94.56 67 LEU B C 1
ATOM 4811 O O . LEU B 1 67 ? 19.75 -17.359 -36.406 1 94.56 67 LEU B O 1
ATOM 4815 N N . GLY B 1 68 ? 18.766 -17 -34.406 1 93.56 68 GLY B N 1
ATOM 4816 C CA . GLY B 1 68 ? 18.266 -18.359 -34.281 1 93.56 68 GLY B CA 1
ATOM 4817 C C . GLY B 1 68 ? 16.844 -18.531 -34.75 1 93.56 68 GLY B C 1
ATOM 4818 O O . GLY B 1 68 ? 16.484 -18.031 -35.812 1 93.56 68 GLY B O 1
ATOM 4819 N N . VAL B 1 69 ? 16.078 -19.266 -34.031 1 92.06 69 VAL B N 1
ATOM 4820 C CA . VAL B 1 69 ? 14.703 -19.562 -34.406 1 92.06 69 VAL B CA 1
ATOM 4821 C C . VAL B 1 69 ? 13.898 -18.266 -34.469 1 92.06 69 VAL B C 1
ATOM 4823 O O . VAL B 1 69 ? 14.188 -17.312 -33.719 1 92.06 69 VAL B O 1
ATOM 4826 N N . HIS B 1 70 ? 12.891 -18.281 -35.344 1 90.5 70 HIS B N 1
ATOM 4827 C CA . HIS B 1 70 ? 11.977 -17.156 -35.5 1 90.5 70 HIS B CA 1
ATOM 4828 C C . HIS B 1 70 ? 10.555 -17.547 -35.125 1 90.5 70 HIS B C 1
ATOM 4830 O O . HIS B 1 70 ? 10 -18.5 -35.719 1 90.5 70 HIS B O 1
ATOM 4836 N N . CYS B 1 71 ? 10.094 -16.922 -34.156 1 91.44 71 CYS B N 1
ATOM 4837 C CA . CYS B 1 71 ? 8.711 -17.203 -33.781 1 91.44 71 CYS B CA 1
ATOM 4838 C C . CYS B 1 71 ? 8.047 -15.977 -33.156 1 91.44 71 CYS B C 1
ATOM 4840 O O . CYS B 1 71 ? 8.727 -15 -32.844 1 91.44 71 CYS B O 1
ATOM 4842 N N . GLU B 1 72 ? 6.797 -16.016 -33 1 91.38 72 GLU B N 1
ATOM 4843 C CA . GLU B 1 72 ? 5.992 -14.914 -32.5 1 91.38 72 GLU B CA 1
ATOM 4844 C C . GLU B 1 72 ? 6.344 -14.578 -31.047 1 91.38 72 GLU B C 1
ATOM 4846 O O . GLU B 1 72 ? 6.305 -13.414 -30.641 1 91.38 72 GLU B O 1
ATOM 4851 N N . LEU B 1 73 ? 6.637 -15.539 -30.297 1 93.31 73 LEU B N 1
ATOM 4852 C CA . LEU B 1 73 ? 6.996 -15.336 -28.906 1 93.31 73 LEU B CA 1
ATOM 4853 C C . LEU B 1 73 ? 8.172 -14.375 -28.781 1 93.31 73 LEU B C 1
ATOM 4855 O O . LEU B 1 73 ? 8.133 -13.445 -27.969 1 93.31 73 LEU B O 1
ATOM 4859 N N . LEU B 1 74 ? 9.188 -14.555 -29.578 1 95.5 74 LEU B N 1
ATOM 4860 C CA . LEU B 1 74 ? 10.383 -13.719 -29.516 1 95.5 74 LEU B CA 1
ATOM 4861 C C . LEU B 1 74 ? 10.102 -12.328 -30.094 1 95.5 74 LEU B C 1
ATOM 4863 O O . LEU B 1 74 ? 10.562 -11.328 -29.547 1 95.5 74 LEU B O 1
ATOM 4867 N N . THR B 1 75 ? 9.336 -12.312 -31.156 1 94.88 75 THR B N 1
ATOM 4868 C CA . THR B 1 75 ? 9 -11.031 -31.75 1 94.88 75 THR B CA 1
ATOM 4869 C C . THR B 1 75 ? 8.219 -10.164 -30.766 1 94.88 75 THR B C 1
ATOM 4871 O O . THR B 1 75 ? 8.461 -8.953 -30.656 1 94.88 75 THR B O 1
ATOM 4874 N N . ASP B 1 76 ? 7.344 -10.805 -30.094 1 95 76 ASP B N 1
ATOM 4875 C CA . ASP B 1 76 ? 6.582 -10.117 -29.062 1 95 76 ASP B CA 1
ATOM 4876 C C . ASP B 1 76 ? 7.492 -9.633 -27.938 1 95 76 ASP B C 1
ATOM 4878 O O . ASP B 1 76 ? 7.328 -8.523 -27.438 1 95 76 ASP B O 1
ATOM 4882 N N . ALA B 1 77 ? 8.383 -10.406 -27.562 1 96.75 77 ALA B N 1
ATOM 4883 C CA . ALA B 1 77 ? 9.328 -10.062 -26.516 1 96.75 77 ALA B CA 1
ATOM 4884 C C . ALA B 1 77 ? 10.203 -8.875 -26.906 1 96.75 77 ALA B C 1
ATOM 4886 O O . ALA B 1 77 ? 10.477 -7.992 -26.094 1 96.75 77 ALA B O 1
ATOM 4887 N N . TYR B 1 78 ? 10.633 -8.852 -28.203 1 97.06 78 TYR B N 1
ATOM 4888 C CA . TYR B 1 78 ? 11.461 -7.758 -28.688 1 97.06 78 TYR B CA 1
ATOM 4889 C C . TYR B 1 78 ? 10.742 -6.422 -28.562 1 97.06 78 TYR B C 1
ATOM 4891 O O . TYR B 1 78 ? 11.312 -5.441 -28.078 1 97.06 78 TYR B O 1
ATOM 4899 N N . LYS B 1 79 ? 9.516 -6.441 -28.922 1 95.94 79 LYS B N 1
ATOM 4900 C CA . LYS B 1 79 ? 8.719 -5.223 -28.812 1 95.94 79 LYS B CA 1
ATOM 4901 C C . LYS B 1 79 ? 8.547 -4.801 -27.359 1 95.94 79 LYS B C 1
ATOM 4903 O O . LYS B 1 79 ? 8.727 -3.627 -27.031 1 95.94 79 LYS B O 1
ATOM 4908 N N . ARG B 1 80 ? 8.188 -5.695 -26.531 1 96.88 80 ARG B N 1
ATOM 4909 C CA . ARG B 1 80 ? 7.973 -5.434 -25.109 1 96.88 80 ARG B CA 1
ATOM 4910 C C . ARG B 1 80 ? 9.234 -4.875 -24.453 1 96.88 80 ARG B C 1
ATOM 4912 O O . ARG B 1 80 ? 9.172 -3.895 -23.719 1 96.88 80 ARG B O 1
ATOM 4919 N N . TYR B 1 81 ? 10.391 -5.473 -24.719 1 97.31 81 TYR B N 1
ATOM 4920 C CA . TYR B 1 81 ? 11.617 -5.066 -24.047 1 97.31 81 TYR B CA 1
ATOM 4921 C C . TYR B 1 81 ? 12.156 -3.766 -24.625 1 97.31 81 TYR B C 1
ATOM 4923 O O . TYR B 1 81 ? 12.82 -2.996 -23.922 1 97.31 81 TYR B O 1
ATOM 4931 N N . ALA B 1 82 ? 11.898 -3.494 -25.906 1 95.75 82 ALA B N 1
ATOM 4932 C CA . ALA B 1 82 ? 12.203 -2.164 -26.422 1 95.75 82 ALA B CA 1
ATOM 4933 C C . ALA B 1 82 ? 11.453 -1.085 -25.641 1 95.75 82 ALA B C 1
ATOM 4935 O O . ALA B 1 82 ? 12.039 -0.06 -25.281 1 95.75 82 ALA B O 1
ATOM 4936 N N . ASP B 1 83 ? 10.195 -1.356 -25.359 1 95 83 ASP B N 1
ATOM 4937 C CA . ASP B 1 83 ? 9.375 -0.418 -24.609 1 95 83 ASP B CA 1
ATOM 4938 C C . ASP B 1 83 ? 9.852 -0.313 -23.156 1 95 83 ASP B C 1
ATOM 4940 O O . ASP B 1 83 ? 9.859 0.775 -22.578 1 95 83 ASP B O 1
ATOM 4944 N N . ILE B 1 84 ? 10.203 -1.409 -22.578 1 96 84 ILE B N 1
ATOM 4945 C CA . ILE B 1 84 ? 10.664 -1.458 -21.188 1 96 84 ILE B CA 1
ATOM 4946 C C . ILE B 1 84 ? 11.953 -0.653 -21.047 1 96 84 ILE B C 1
ATOM 4948 O O . ILE B 1 84 ? 12.117 0.1 -20.078 1 96 84 ILE B O 1
ATOM 4952 N N . ILE B 1 85 ? 12.828 -0.771 -22 1 95.62 85 ILE B N 1
ATOM 4953 C CA . ILE B 1 85 ? 14.156 -0.163 -21.906 1 95.62 85 ILE B CA 1
ATOM 4954 C C . ILE B 1 85 ? 14.062 1.32 -22.266 1 95.62 85 ILE B C 1
ATOM 4956 O O . ILE B 1 85 ? 14.586 2.168 -21.531 1 95.62 85 ILE B O 1
ATOM 4960 N N . PHE B 1 86 ? 13.375 1.646 -23.344 1 92.88 86 PHE B N 1
ATOM 4961 C CA . PHE B 1 86 ? 13.523 2.977 -23.922 1 92.88 86 PHE B CA 1
ATOM 4962 C C . PHE B 1 86 ? 12.211 3.752 -23.844 1 92.88 86 PHE B C 1
ATOM 4964 O O . PHE B 1 86 ? 12.164 4.938 -24.172 1 92.88 86 PHE B O 1
ATOM 4971 N N . GLY B 1 87 ? 11.172 3.154 -23.281 1 86.31 87 GLY B N 1
ATOM 4972 C CA . GLY B 1 87 ? 9.867 3.793 -23.281 1 86.31 87 GLY B CA 1
ATOM 4973 C C . GLY B 1 87 ? 9.148 3.684 -24.609 1 86.31 87 GLY B C 1
ATOM 4974 O O . GLY B 1 87 ? 9.75 3.27 -25.609 1 86.31 87 GLY B O 1
ATOM 4975 N N . SER B 1 88 ? 7.898 4.043 -24.562 1 69.88 88 SER B N 1
ATOM 4976 C CA . SER B 1 88 ? 7.098 3.926 -25.781 1 69.88 88 SER B CA 1
ATOM 4977 C C . SER B 1 88 ? 7.609 4.863 -26.875 1 69.88 88 SER B C 1
ATOM 4979 O O . SER B 1 88 ? 8.141 5.934 -26.578 1 69.88 88 SER B O 1
ATOM 4981 N N . ARG B 1 89 ? 7.609 4.371 -28.078 1 55.88 89 ARG B N 1
ATOM 4982 C CA . ARG B 1 89 ? 8.062 5.113 -29.25 1 55.88 89 ARG B CA 1
ATOM 4983 C C . ARG B 1 89 ? 7.441 6.504 -29.297 1 55.88 89 ARG B C 1
ATOM 4985 O O . ARG B 1 89 ? 8.102 7.473 -29.688 1 55.88 89 ARG B O 1
ATOM 4992 N N . SER B 1 90 ? 6.184 6.473 -29.031 1 48.72 90 SER B N 1
ATOM 4993 C CA . SER B 1 90 ? 5.492 7.758 -29.078 1 48.72 90 SER B CA 1
ATOM 4994 C C . SER B 1 90 ? 6.145 8.766 -28.141 1 48.72 90 SER B C 1
ATOM 4996 O O . SER B 1 90 ? 6.219 9.961 -28.453 1 48.72 90 SER B O 1
ATOM 4998 N N . ARG B 1 91 ? 6.594 8.258 -27.047 1 52.31 91 ARG B N 1
ATOM 4999 C CA . ARG B 1 91 ? 7.195 9.172 -26.094 1 52.31 91 ARG B CA 1
ATOM 5000 C C . ARG B 1 91 ? 8.609 9.547 -26.516 1 52.31 91 ARG B C 1
ATOM 5002 O O . ARG B 1 91 ? 9.078 10.648 -26.219 1 52.31 91 ARG B O 1
ATOM 5009 N N . ARG B 1 92 ? 9.273 8.633 -27.281 1 53.66 92 ARG B N 1
ATOM 5010 C CA . ARG B 1 92 ? 10.641 8.859 -27.734 1 53.66 92 ARG B CA 1
ATOM 5011 C C . ARG B 1 92 ? 10.688 9.938 -28.812 1 53.66 92 ARG B C 1
ATOM 5013 O O . ARG B 1 92 ? 11.664 10.688 -28.906 1 53.66 92 ARG B O 1
ATOM 5020 N N . SER B 1 93 ? 9.68 9.875 -29.75 1 44.66 93 SER B N 1
ATOM 5021 C CA . SER B 1 93 ? 9.68 10.812 -30.859 1 44.66 93 SER B CA 1
ATOM 5022 C C . SER B 1 93 ? 9.609 12.258 -30.375 1 44.66 93 SER B C 1
ATOM 5024 O O . SER B 1 93 ? 10.078 13.172 -31.062 1 44.66 93 SER B O 1
ATOM 5026 N N . LEU B 1 94 ? 8.93 12.477 -29.25 1 44.62 94 LEU B N 1
ATOM 5027 C CA . LEU B 1 94 ? 8.727 13.859 -28.844 1 44.62 94 LEU B CA 1
ATOM 5028 C C . LEU B 1 94 ? 10 14.445 -28.266 1 44.62 94 LEU B C 1
ATOM 5030 O O . LEU B 1 94 ? 10.086 15.648 -28.016 1 44.62 94 LEU B O 1
ATOM 5034 N N . LYS B 1 95 ? 10.742 13.633 -27.766 1 48.59 95 LYS B N 1
ATOM 5035 C CA . LYS B 1 95 ? 11.938 14.219 -27.156 1 48.59 95 LYS B CA 1
ATOM 5036 C C . LYS B 1 95 ? 12.992 14.523 -28.219 1 48.59 95 LYS B C 1
ATOM 5038 O O . LYS B 1 95 ? 13.609 13.617 -28.766 1 48.59 95 LYS B O 1
ATOM 5043 N N . PHE B 1 96 ? 12.789 15.562 -29.016 1 41.94 96 PHE B N 1
ATOM 5044 C CA . PHE B 1 96 ? 13.812 15.984 -29.953 1 41.94 96 PHE B CA 1
ATOM 5045 C C . PHE B 1 96 ? 15.164 16.141 -29.25 1 41.94 96 PHE B C 1
ATOM 5047 O O . PHE B 1 96 ? 15.32 16.984 -28.375 1 41.94 96 PHE B O 1
ATOM 5054 N N . LYS B 1 97 ? 15.727 15.227 -28.875 1 48.38 97 LYS B N 1
ATOM 5055 C CA . LYS B 1 97 ? 17.062 15.602 -28.406 1 48.38 97 LYS B CA 1
ATOM 5056 C C . LYS B 1 97 ? 17.984 15.922 -29.578 1 48.38 97 LYS B C 1
ATOM 5058 O O . LYS B 1 97 ? 17.859 15.328 -30.656 1 48.38 97 LYS B O 1
ATOM 5063 N N . PRO B 1 98 ? 18.844 16.906 -29.531 1 44.34 98 PRO B N 1
ATOM 5064 C CA . PRO B 1 98 ? 19.875 17.234 -30.531 1 44.34 98 PRO B CA 1
ATOM 5065 C C . PRO B 1 98 ? 20.609 16.016 -31.062 1 44.34 98 PRO B C 1
ATOM 5067 O O . PRO B 1 98 ? 20.688 14.992 -30.375 1 44.34 98 PRO B O 1
ATOM 5070 N N . ASP B 1 99 ? 20.969 15.969 -32.344 1 42.59 99 ASP B N 1
ATOM 5071 C CA . ASP B 1 99 ? 21.781 15.039 -33.125 1 42.59 99 ASP B CA 1
ATOM 5072 C C . ASP B 1 99 ? 22.969 14.523 -32.312 1 42.59 99 ASP B C 1
ATOM 5074 O O . ASP B 1 99 ? 24.016 15.164 -32.219 1 42.59 99 ASP B O 1
ATOM 5078 N N . ARG B 1 100 ? 22.797 14.133 -31.141 1 45.25 100 ARG B N 1
ATOM 5079 C CA . ARG B 1 100 ? 23.984 13.5 -30.594 1 45.25 100 ARG B CA 1
ATOM 5080 C C . ARG B 1 100 ? 24.531 12.43 -31.531 1 45.25 100 ARG B C 1
ATOM 5082 O O . ARG B 1 100 ? 23.766 11.586 -32.031 1 45.25 100 ARG B O 1
ATOM 5089 N N . ASP B 1 101 ? 25.453 12.648 -32.312 1 47.78 101 ASP B N 1
ATOM 5090 C CA . ASP B 1 101 ? 26.234 11.75 -33.156 1 47.78 101 ASP B CA 1
ATOM 5091 C C . ASP B 1 101 ? 26.531 10.445 -32.438 1 47.78 101 ASP B C 1
ATOM 5093 O O . ASP B 1 101 ? 27.594 10.289 -31.812 1 47.78 101 ASP B O 1
ATOM 5097 N N . VAL B 1 102 ? 25.578 9.922 -31.828 1 55.72 102 VAL B N 1
ATOM 5098 C CA . VAL B 1 102 ? 25.828 8.711 -31.047 1 55.72 102 VAL B CA 1
ATOM 5099 C C . VAL B 1 102 ? 26.312 7.598 -31.984 1 55.72 102 VAL B C 1
ATOM 5101 O O . VAL B 1 102 ? 26.5 6.457 -31.547 1 55.72 102 VAL B O 1
ATOM 5104 N N . ALA B 1 103 ? 26.406 7.828 -33.344 1 54.53 103 ALA B N 1
ATOM 5105 C CA . ALA B 1 103 ? 26.734 6.742 -34.281 1 54.53 103 ALA B CA 1
ATOM 5106 C C . ALA B 1 103 ? 28.234 6.496 -34.281 1 54.53 103 ALA B C 1
ATOM 5108 O O . ALA B 1 103 ? 28.953 7.062 -35.125 1 54.53 103 ALA B O 1
ATOM 5109 N N . GLY B 1 104 ? 28.656 6.391 -33.188 1 66.56 104 GLY B N 1
ATOM 5110 C CA . GLY B 1 104 ? 30.047 6 -33.312 1 66.56 104 GLY B CA 1
ATOM 5111 C C . GLY B 1 104 ? 30.25 4.496 -33.281 1 66.56 104 GLY B C 1
ATOM 5112 O O . GLY B 1 104 ? 29.359 3.754 -32.875 1 66.56 104 GLY B O 1
ATOM 5113 N N . ASP B 1 105 ? 31.281 3.885 -33.844 1 74.69 105 ASP B N 1
ATOM 5114 C CA . ASP B 1 105 ? 31.625 2.477 -34 1 74.69 105 ASP B CA 1
ATOM 5115 C C . ASP B 1 105 ? 31.562 1.739 -32.688 1 74.69 105 ASP B C 1
ATOM 5117 O O . ASP B 1 105 ? 31.391 0.52 -32.625 1 74.69 105 ASP B O 1
ATOM 5121 N N . SER B 1 106 ? 31.422 2.43 -31.562 1 89.56 106 SER B N 1
ATOM 5122 C CA . SER B 1 106 ? 31.484 1.775 -30.266 1 89.56 106 SER B CA 1
ATOM 5123 C C . SER B 1 106 ? 30.109 1.701 -29.625 1 89.56 106 SER B C 1
ATOM 5125 O O . SER B 1 106 ? 29.906 0.994 -28.641 1 89.56 106 SER B O 1
ATOM 5127 N N . THR B 1 107 ? 29.125 2.227 -30.219 1 93.94 107 THR B N 1
ATOM 5128 C CA . THR B 1 107 ? 27.766 2.279 -29.688 1 93.94 107 THR B CA 1
ATOM 5129 C C . THR B 1 107 ? 27.047 0.959 -29.906 1 93.94 107 THR B C 1
ATOM 5131 O O . THR B 1 107 ? 27.172 0.352 -30.984 1 93.94 107 THR B O 1
ATOM 5134 N N . VAL B 1 108 ? 26.375 0.493 -28.906 1 96.44 108 VAL B N 1
ATOM 5135 C CA . VAL B 1 108 ? 25.531 -0.685 -29.062 1 96.44 108 VAL B CA 1
ATOM 5136 C C . VAL B 1 108 ? 24.172 -0.274 -29.641 1 96.44 108 VAL B C 1
ATOM 5138 O O . VAL B 1 108 ? 23.422 0.465 -29.016 1 96.44 108 VAL B O 1
ATOM 5141 N N . SER B 1 109 ? 23.844 -0.772 -30.859 1 95.62 109 SER B N 1
ATOM 5142 C CA . SER B 1 109 ? 22.609 -0.418 -31.531 1 95.62 109 SER B CA 1
ATOM 5143 C C . SER B 1 109 ? 21.75 -1.653 -31.812 1 95.62 109 SER B C 1
ATOM 5145 O O . SER B 1 109 ? 20.594 -1.538 -32.219 1 95.62 109 SER B O 1
ATOM 5147 N N . VAL B 1 110 ? 22.453 -2.791 -31.609 1 96.56 110 VAL B N 1
ATOM 5148 C CA . VAL B 1 110 ? 21.781 -4.047 -31.922 1 96.56 110 VAL B CA 1
ATOM 5149 C C . VAL B 1 110 ? 22.062 -5.078 -30.828 1 96.56 110 VAL B C 1
ATOM 5151 O O . VAL B 1 110 ? 23.203 -5.184 -30.344 1 96.56 110 VAL B O 1
ATOM 5154 N N . LEU B 1 111 ? 21.078 -5.75 -30.422 1 98.44 111 LEU B N 1
ATOM 5155 C CA . LEU B 1 111 ? 21.266 -7.008 -29.703 1 98.44 111 LEU B CA 1
ATOM 5156 C C . LEU B 1 111 ? 20.906 -8.195 -30.594 1 98.44 111 LEU B C 1
ATOM 5158 O O . LEU B 1 111 ? 19.766 -8.328 -31.047 1 98.44 111 LEU B O 1
ATOM 5162 N N . GLN B 1 112 ? 21.938 -9 -30.906 1 98.38 112 GLN B N 1
ATOM 5163 C CA . GLN B 1 112 ? 21.703 -10.25 -31.625 1 98.38 112 GLN B CA 1
ATOM 5164 C C . GLN B 1 112 ? 21.234 -11.352 -30.688 1 98.38 112 GLN B C 1
ATOM 5166 O O . GLN B 1 112 ? 21.844 -11.57 -29.641 1 98.38 112 GLN B O 1
ATOM 5171 N N . VAL B 1 113 ? 20.125 -12.016 -31.062 1 98.5 113 VAL B N 1
ATOM 5172 C CA . VAL B 1 113 ? 19.562 -13.07 -30.219 1 98.5 113 VAL B CA 1
ATOM 5173 C C . VAL B 1 113 ? 19.625 -14.406 -30.953 1 98.5 113 VAL B C 1
ATOM 5175 O O . VAL B 1 113 ? 19 -14.57 -32 1 98.5 113 VAL B O 1
ATOM 5178 N N . ASN B 1 114 ? 20.406 -15.344 -30.406 1 98.19 114 ASN B N 1
ATOM 5179 C CA . ASN B 1 114 ? 20.578 -16.672 -30.984 1 98.19 114 ASN B CA 1
ATOM 5180 C C . ASN B 1 114 ? 19.953 -17.75 -30.109 1 98.19 114 ASN B C 1
ATOM 5182 O O . ASN B 1 114 ? 20.656 -18.484 -29.406 1 98.19 114 ASN B O 1
ATOM 5186 N N . ALA B 1 115 ? 18.641 -17.906 -30.156 1 97.06 115 ALA B N 1
ATOM 5187 C CA . ALA B 1 115 ? 17.969 -19.031 -29.547 1 97.06 115 ALA B CA 1
ATOM 5188 C C . ALA B 1 115 ? 18.016 -20.266 -30.453 1 97.06 115 ALA B C 1
ATOM 5190 O O . ALA B 1 115 ? 17.469 -20.25 -31.562 1 97.06 115 ALA B O 1
ATOM 5191 N N . ILE B 1 116 ? 18.5 -21.328 -29.938 1 95.25 116 ILE B N 1
ATOM 5192 C CA . ILE B 1 116 ? 18.797 -22.484 -30.766 1 95.25 116 ILE B CA 1
ATOM 5193 C C . ILE B 1 116 ? 17.516 -23.266 -31.062 1 95.25 116 ILE B C 1
ATOM 5195 O O . ILE B 1 116 ? 17.328 -23.781 -32.156 1 95.25 116 ILE B O 1
ATOM 5199 N N . SER B 1 117 ? 16.672 -23.391 -30.062 1 91.88 117 SER B N 1
ATOM 5200 C CA . SER B 1 117 ? 15.422 -24.125 -30.219 1 91.88 117 SER B CA 1
ATOM 5201 C C . SER B 1 117 ? 14.273 -23.438 -29.5 1 91.88 117 SER B C 1
ATOM 5203 O O . SER B 1 117 ? 14.492 -22.469 -28.766 1 91.88 117 SER B O 1
ATOM 5205 N N . GLY B 1 118 ? 13.141 -23.984 -29.828 1 86.75 118 GLY B N 1
ATOM 5206 C CA . GLY B 1 118 ? 11.969 -23.453 -29.156 1 86.75 118 GLY B CA 1
ATOM 5207 C C . GLY B 1 118 ? 10.867 -23.031 -30.109 1 86.75 118 GLY B C 1
ATOM 5208 O O . GLY B 1 118 ? 10.82 -23.5 -31.25 1 86.75 118 GLY B O 1
ATOM 5209 N N . CYS B 1 119 ? 9.828 -22.281 -29.734 1 75 119 CYS B N 1
ATOM 5210 C CA . CYS B 1 119 ? 8.656 -21.75 -30.422 1 75 119 CYS B CA 1
ATOM 5211 C C . CYS B 1 119 ? 7.613 -22.844 -30.641 1 75 119 CYS B C 1
ATOM 5213 O O . CYS B 1 119 ? 6.5 -22.562 -31.094 1 75 119 CYS B O 1
ATOM 5215 N N . HIS B 1 120 ? 7.922 -24.047 -30.547 1 64.94 120 HIS B N 1
ATOM 5216 C CA . HIS B 1 120 ? 6.941 -25.094 -30.812 1 64.94 120 HIS B CA 1
ATOM 5217 C C . HIS B 1 120 ? 6.555 -25.828 -29.531 1 64.94 120 HIS B C 1
ATOM 5219 O O . HIS B 1 120 ? 5.523 -26.516 -29.5 1 64.94 120 HIS B O 1
ATOM 5225 N N . GLY B 1 121 ? 7.238 -25.578 -28.516 1 66.44 121 GLY B N 1
ATOM 5226 C CA . GLY B 1 121 ? 6.938 -26.375 -27.344 1 66.44 121 GLY B CA 1
ATOM 5227 C C . GLY B 1 121 ? 6.355 -25.547 -26.203 1 66.44 121 GLY B C 1
ATOM 5228 O O . GLY B 1 121 ? 6.348 -24.312 -26.266 1 66.44 121 GLY B O 1
ATOM 5229 N N . GLY B 1 122 ? 5.527 -26.391 -25.375 1 81.31 122 GLY B N 1
ATOM 5230 C CA . GLY B 1 122 ? 4.875 -25.75 -24.25 1 81.31 122 GLY B CA 1
ATOM 5231 C C . GLY B 1 122 ? 5.816 -25.484 -23.078 1 81.31 122 GLY B C 1
ATOM 5232 O O . GLY B 1 122 ? 6.883 -26.094 -22.984 1 81.31 122 GLY B O 1
ATOM 5233 N N . LEU B 1 123 ? 5.652 -24.469 -22.406 1 89.94 123 LEU B N 1
ATOM 5234 C CA . LEU B 1 123 ? 6.309 -24.141 -21.156 1 89.94 123 LEU B CA 1
ATOM 5235 C C . LEU B 1 123 ? 6.059 -25.219 -20.109 1 89.94 123 LEU B C 1
ATOM 5237 O O . LEU B 1 123 ? 4.93 -25.703 -19.953 1 89.94 123 LEU B O 1
ATOM 5241 N N . SER B 1 124 ? 7.125 -25.828 -19.562 1 92.81 124 SER B N 1
ATOM 5242 C CA . SER B 1 124 ? 7.016 -26.859 -18.547 1 92.81 124 SER B CA 1
ATOM 5243 C C . SER B 1 124 ? 8.031 -26.641 -17.422 1 92.81 124 SER B C 1
ATOM 5245 O O . SER B 1 124 ? 8.867 -25.75 -17.516 1 92.81 124 SER B O 1
ATOM 5247 N N . ILE B 1 125 ? 7.945 -27.484 -16.469 1 93.19 125 ILE B N 1
ATOM 5248 C CA . ILE B 1 125 ? 8.836 -27.391 -15.312 1 93.19 125 ILE B CA 1
ATOM 5249 C C . ILE B 1 125 ? 10.266 -27.703 -15.742 1 93.19 125 ILE B C 1
ATOM 5251 O O . ILE B 1 125 ? 11.227 -27.281 -15.086 1 93.19 125 ILE B O 1
ATOM 5255 N N . ASP B 1 126 ? 10.445 -28.375 -16.906 1 92.62 126 ASP B N 1
ATOM 5256 C CA . ASP B 1 126 ? 11.766 -28.812 -17.359 1 92.62 126 ASP B CA 1
ATOM 5257 C C . ASP B 1 126 ? 12.305 -27.891 -18.453 1 92.62 126 ASP B C 1
ATOM 5259 O O . ASP B 1 126 ? 13.375 -28.156 -19.016 1 92.62 126 ASP B O 1
ATOM 5263 N N . SER B 1 127 ? 11.578 -26.844 -18.734 1 95.12 127 SER B N 1
ATOM 5264 C CA . SER B 1 127 ? 12.047 -25.906 -19.75 1 95.12 127 SER B CA 1
ATOM 5265 C C . SER B 1 127 ? 13.406 -25.328 -19.391 1 95.12 127 SER B C 1
ATOM 5267 O O . SER B 1 127 ? 13.672 -25.016 -18.219 1 95.12 127 SER B O 1
ATOM 5269 N N . ASP B 1 128 ? 14.281 -25.266 -20.391 1 96.88 128 ASP B N 1
ATOM 5270 C CA . ASP B 1 128 ? 15.625 -24.734 -20.188 1 96.88 128 ASP B CA 1
ATOM 5271 C C . ASP B 1 128 ? 15.633 -23.219 -20.25 1 96.88 128 ASP B C 1
ATOM 5273 O O . ASP B 1 128 ? 15.375 -22.625 -21.312 1 96.88 128 ASP B O 1
ATOM 5277 N N . GLU B 1 129 ? 15.992 -22.578 -19.141 1 97.88 129 GLU B N 1
ATOM 5278 C CA . GLU B 1 129 ? 15.969 -21.125 -19.062 1 97.88 129 GLU B CA 1
ATOM 5279 C C . GLU B 1 129 ? 17.375 -20.547 -19.047 1 97.88 129 GLU B C 1
ATOM 5281 O O . GLU B 1 129 ? 17.578 -19.375 -18.719 1 97.88 129 GLU B O 1
ATOM 5286 N N . SER B 1 130 ? 18.391 -21.328 -19.391 1 98.44 130 SER B N 1
ATOM 5287 C CA . SER B 1 130 ? 19.781 -20.875 -19.375 1 98.44 130 SER B CA 1
ATOM 5288 C C . SER B 1 130 ? 20.094 -19.984 -20.578 1 98.44 130 SER B C 1
ATOM 5290 O O . SER B 1 130 ? 19.438 -20.078 -21.609 1 98.44 130 SER B O 1
ATOM 5292 N N . TYR B 1 131 ? 21.078 -19.078 -20.438 1 98.81 131 TYR B N 1
ATOM 5293 C CA . TYR B 1 131 ? 21.5 -18.172 -21.5 1 98.81 131 TYR B CA 1
ATOM 5294 C C . TYR B 1 131 ? 22.891 -17.609 -21.234 1 98.81 131 TYR B C 1
ATOM 5296 O O . TYR B 1 131 ? 23.375 -17.672 -20.109 1 98.81 131 TYR B O 1
ATOM 5304 N N . THR B 1 132 ? 23.5 -17.125 -22.25 1 98.88 132 THR B N 1
ATOM 5305 C CA . THR B 1 132 ? 24.703 -16.312 -22.156 1 98.88 132 THR B CA 1
ATOM 5306 C C . THR B 1 132 ? 24.5 -14.969 -22.844 1 98.88 132 THR B C 1
ATOM 5308 O O . THR B 1 132 ? 23.766 -14.859 -23.828 1 98.88 132 THR B O 1
ATOM 5311 N N . LEU B 1 133 ? 25.016 -13.938 -22.266 1 98.88 133 LEU B N 1
ATOM 5312 C CA . LEU B 1 133 ? 24.938 -12.578 -22.766 1 98.88 133 LEU B CA 1
ATOM 5313 C C . LEU B 1 133 ? 26.312 -11.93 -22.797 1 98.88 133 LEU B C 1
ATOM 5315 O O . LEU B 1 133 ? 27.016 -11.914 -21.797 1 98.88 133 LEU B O 1
ATOM 5319 N N . SER B 1 134 ? 26.734 -11.516 -23.984 1 98.81 134 SER B N 1
ATOM 5320 C CA . SER B 1 134 ? 28 -10.828 -24.172 1 98.81 134 SER B CA 1
ATOM 5321 C C . SER B 1 134 ? 27.797 -9.43 -24.75 1 98.81 134 SER B C 1
ATOM 5323 O O . SER B 1 134 ? 27.172 -9.281 -25.812 1 98.81 134 SER B O 1
ATOM 5325 N N . ILE B 1 135 ? 28.266 -8.43 -24.078 1 98.69 135 ILE B N 1
ATOM 5326 C CA . ILE B 1 135 ? 28.172 -7.051 -24.531 1 98.69 135 ILE B CA 1
ATOM 5327 C C . ILE B 1 135 ? 29.562 -6.43 -24.594 1 98.69 135 ILE B C 1
ATOM 5329 O O . ILE B 1 135 ? 30.281 -6.406 -23.594 1 98.69 135 ILE B O 1
ATOM 5333 N N . SER B 1 136 ? 29.969 -5.977 -25.703 1 97.81 136 SER B N 1
ATOM 5334 C CA . SER B 1 136 ? 31.203 -5.254 -25.969 1 97.81 136 SER B CA 1
ATOM 5335 C C . SER B 1 136 ? 30.953 -4.062 -26.891 1 97.81 136 SER B C 1
ATOM 5337 O O . SER B 1 136 ? 29.859 -3.906 -27.438 1 97.81 136 SER B O 1
ATOM 5339 N N . PRO B 1 137 ? 31.891 -3.154 -26.969 1 96.56 137 PRO B N 1
ATOM 5340 C CA . PRO B 1 137 ? 31.656 -1.998 -27.844 1 96.56 137 PRO B CA 1
ATOM 5341 C C . PRO B 1 137 ? 31.203 -2.396 -29.25 1 96.56 137 PRO B C 1
ATOM 5343 O O . PRO B 1 137 ? 31.922 -3.127 -29.938 1 96.56 137 PRO B O 1
ATOM 5346 N N . GLY B 1 138 ? 30.047 -1.996 -29.609 1 94.81 138 GLY B N 1
ATOM 5347 C CA . GLY B 1 138 ? 29.5 -2.193 -30.938 1 94.81 138 GLY B CA 1
ATOM 5348 C C . GLY B 1 138 ? 28.828 -3.543 -31.109 1 94.81 138 GLY B C 1
ATOM 5349 O O . GLY B 1 138 ? 28.281 -3.834 -32.188 1 94.81 138 GLY B O 1
ATOM 5350 N N . LYS B 1 139 ? 28.969 -4.375 -30.078 1 96.12 139 LYS B N 1
ATOM 5351 C CA . LYS B 1 139 ? 28.453 -5.73 -30.234 1 96.12 139 LYS B CA 1
ATOM 5352 C C . LYS B 1 139 ? 27.719 -6.195 -28.969 1 96.12 139 LYS B C 1
ATOM 5354 O O . LYS B 1 139 ? 28.188 -5.961 -27.859 1 96.12 139 LYS B O 1
ATOM 5359 N N . ALA B 1 140 ? 26.625 -6.781 -29.156 1 98.5 140 ALA B N 1
ATOM 5360 C CA . ALA B 1 140 ? 25.875 -7.457 -28.094 1 98.5 140 ALA B CA 1
ATOM 5361 C C . ALA B 1 140 ? 25.234 -8.734 -28.625 1 98.5 140 ALA B C 1
ATOM 5363 O O . ALA B 1 140 ? 24.594 -8.734 -29.672 1 98.5 140 ALA B O 1
ATOM 5364 N N . LEU B 1 141 ? 25.469 -9.867 -27.875 1 98.81 141 LEU B N 1
ATOM 5365 C CA . LEU B 1 141 ? 24.984 -11.172 -28.312 1 98.81 141 LEU B CA 1
ATOM 5366 C C . LEU B 1 141 ? 24.359 -11.945 -27.156 1 98.81 141 LEU B C 1
ATOM 5368 O O . LEU B 1 141 ? 24.984 -12.102 -26.109 1 98.81 141 LEU B O 1
ATOM 5372 N N . LEU B 1 142 ? 23.141 -12.336 -27.344 1 98.88 142 LEU B N 1
ATOM 5373 C CA . LEU B 1 142 ? 22.406 -13.203 -26.422 1 98.88 142 LEU B CA 1
ATOM 5374 C C . LEU B 1 142 ? 22.203 -14.586 -27.047 1 98.88 142 LEU B C 1
ATOM 5376 O O . LEU B 1 142 ? 21.656 -14.711 -28.141 1 98.88 142 LEU B O 1
ATOM 5380 N N . THR B 1 143 ? 22.703 -15.641 -26.344 1 98.75 143 THR B N 1
ATOM 5381 C CA . THR B 1 143 ? 22.562 -17.016 -26.828 1 98.75 143 THR B CA 1
ATOM 5382 C C . THR B 1 143 ? 21.859 -17.875 -25.797 1 98.75 143 THR B C 1
ATOM 5384 O O . THR B 1 143 ? 22.125 -17.766 -24.594 1 98.75 143 THR B O 1
ATOM 5387 N N . SER B 1 144 ? 20.969 -18.734 -26.25 1 98.31 144 SER B N 1
ATOM 5388 C CA . SER B 1 144 ? 20.266 -19.656 -25.375 1 98.31 144 SER B CA 1
ATOM 5389 C C . SER B 1 144 ? 19.922 -20.953 -26.094 1 98.31 144 SER B C 1
ATOM 5391 O O . SER B 1 144 ? 19.844 -20.984 -27.328 1 98.31 144 SER B O 1
ATOM 5393 N N . ASN B 1 145 ? 19.719 -22.031 -25.312 1 96.44 145 ASN B N 1
ATOM 5394 C CA . ASN B 1 145 ? 19.297 -23.297 -25.891 1 96.44 145 ASN B CA 1
ATOM 5395 C C . ASN B 1 145 ? 17.844 -23.266 -26.344 1 96.44 145 ASN B C 1
ATOM 5397 O O . ASN B 1 145 ? 17.516 -23.781 -27.422 1 96.44 145 ASN B O 1
ATOM 5401 N N . GLU B 1 146 ? 17.016 -22.766 -25.484 1 95.88 146 GLU B N 1
ATOM 5402 C CA . GLU B 1 146 ? 15.594 -22.625 -25.781 1 95.88 146 GLU B CA 1
ATOM 5403 C C . GLU B 1 146 ? 15.172 -21.156 -25.781 1 95.88 146 GLU B C 1
ATOM 5405 O O . GLU B 1 146 ? 15.859 -20.312 -25.203 1 95.88 146 GLU B O 1
ATOM 5410 N N . THR B 1 147 ? 14.016 -20.891 -26.422 1 95.75 147 THR B N 1
ATOM 5411 C CA . THR B 1 147 ? 13.492 -19.531 -26.469 1 95.75 147 THR B CA 1
ATOM 5412 C C . THR B 1 147 ? 13.234 -19 -25.062 1 95.75 147 THR B C 1
ATOM 5414 O O . THR B 1 147 ? 13.328 -17.797 -24.812 1 95.75 147 THR B O 1
ATOM 5417 N N . TRP B 1 148 ? 12.992 -19.891 -24.094 1 96.38 148 TRP B N 1
ATOM 5418 C CA . TRP B 1 148 ? 12.719 -19.469 -22.719 1 96.38 148 TRP B CA 1
ATOM 5419 C C . TRP B 1 148 ? 13.953 -18.828 -22.094 1 96.38 148 TRP B C 1
ATOM 5421 O O . TRP B 1 148 ? 13.836 -17.875 -21.328 1 96.38 148 TRP B O 1
ATOM 5431 N N . GLY B 1 149 ? 15.109 -19.391 -22.422 1 97.5 149 GLY B N 1
ATOM 5432 C CA . GLY B 1 149 ? 16.344 -18.766 -21.984 1 97.5 149 GLY B CA 1
ATOM 5433 C C . GLY B 1 149 ? 16.562 -17.391 -22.594 1 97.5 149 GLY B C 1
ATOM 5434 O O . GLY B 1 149 ? 17.078 -16.5 -21.922 1 97.5 149 GLY B O 1
ATOM 5435 N N . ALA B 1 150 ? 16.172 -17.234 -23.828 1 97.88 150 ALA B N 1
ATOM 5436 C CA . ALA B 1 150 ? 16.297 -15.945 -24.484 1 97.88 150 ALA B CA 1
ATOM 5437 C C . ALA B 1 150 ? 15.445 -14.891 -23.781 1 97.88 150 ALA B C 1
ATOM 5439 O O . ALA B 1 150 ? 15.891 -13.75 -23.594 1 97.88 150 ALA B O 1
ATOM 5440 N N . ILE B 1 151 ? 14.297 -15.25 -23.375 1 97.06 151 ILE B N 1
ATOM 5441 C CA . ILE B 1 151 ? 13.391 -14.336 -22.703 1 97.06 151 ILE B CA 1
ATOM 5442 C C . ILE B 1 151 ? 14.008 -13.875 -21.375 1 97.06 151 ILE B C 1
ATOM 5444 O O . ILE B 1 151 ? 13.977 -12.688 -21.047 1 97.06 151 ILE B O 1
ATOM 5448 N N . LYS B 1 152 ? 14.586 -14.812 -20.641 1 98.38 152 LYS B N 1
ATOM 5449 C CA . LYS B 1 152 ? 15.266 -14.461 -19.406 1 98.38 152 LYS B CA 1
ATOM 5450 C C . LYS B 1 152 ? 16.469 -13.57 -19.672 1 98.38 152 LYS B C 1
ATOM 5452 O O . LYS B 1 152 ? 16.734 -12.641 -18.906 1 98.38 152 LYS B O 1
ATOM 5457 N N . GLY B 1 153 ? 17.172 -13.883 -20.719 1 98.81 153 GLY B N 1
ATOM 5458 C CA . GLY B 1 153 ? 18.328 -13.078 -21.094 1 98.81 153 GLY B CA 1
ATOM 5459 C C . GLY B 1 153 ? 17.969 -11.664 -21.484 1 98.81 153 GLY B C 1
ATOM 5460 O O . GLY B 1 153 ? 18.719 -10.727 -21.219 1 98.81 153 GLY B O 1
ATOM 5461 N N . LEU B 1 154 ? 16.844 -11.477 -22.156 1 98.69 154 LEU B N 1
ATOM 5462 C CA . LEU B 1 154 ? 16.359 -10.156 -22.531 1 98.69 154 LEU B CA 1
ATOM 5463 C C . LEU B 1 154 ? 16.094 -9.312 -21.281 1 98.69 154 LEU B C 1
ATOM 5465 O O . LEU B 1 154 ? 16.359 -8.117 -21.266 1 98.69 154 LEU B O 1
ATOM 5469 N N . GLU B 1 155 ? 15.547 -9.938 -20.219 1 98.75 155 GLU B N 1
ATOM 5470 C CA . GLU B 1 155 ? 15.336 -9.227 -18.969 1 98.75 155 GLU B CA 1
ATOM 5471 C C . GLU B 1 155 ? 16.672 -8.766 -18.375 1 98.75 155 GLU B C 1
ATOM 5473 O O . GLU B 1 155 ? 16.781 -7.621 -17.922 1 98.75 155 GLU B O 1
ATOM 5478 N N . THR B 1 156 ? 17.609 -9.641 -18.406 1 98.88 156 THR B N 1
ATOM 5479 C CA . THR B 1 156 ? 18.922 -9.266 -17.891 1 98.88 156 THR B CA 1
ATOM 5480 C C . THR B 1 156 ? 19.516 -8.102 -18.688 1 98.88 156 THR B C 1
ATOM 5482 O O . THR B 1 156 ? 20 -7.125 -18.109 1 98.88 156 THR B O 1
ATOM 5485 N N . PHE B 1 157 ? 19.422 -8.219 -20.047 1 98.81 157 PHE B N 1
ATOM 5486 C CA . PHE B 1 157 ? 19.922 -7.156 -20.922 1 98.81 157 PHE B CA 1
ATOM 5487 C C . PHE B 1 157 ? 19.266 -5.824 -20.562 1 98.81 157 PHE B C 1
ATOM 5489 O O . PHE B 1 157 ? 19.938 -4.805 -20.453 1 98.81 157 PHE B O 1
ATOM 5496 N N . SER B 1 158 ? 18.016 -5.828 -20.328 1 98.56 158 SER B N 1
ATOM 5497 C CA . SER B 1 158 ? 17.25 -4.621 -20.016 1 98.56 158 SER B CA 1
ATOM 5498 C C . SER B 1 158 ? 17.719 -4.004 -18.703 1 98.56 158 SER B C 1
ATOM 5500 O O . SER B 1 158 ? 17.719 -2.781 -18.547 1 98.56 158 SER B O 1
ATOM 5502 N N . GLN B 1 159 ? 18.141 -4.82 -17.781 1 98.56 159 GLN B N 1
ATOM 5503 C CA . GLN B 1 159 ? 18.516 -4.34 -16.453 1 98.56 159 GLN B CA 1
ATOM 5504 C C . GLN B 1 159 ? 19.938 -3.807 -16.438 1 98.56 159 GLN B C 1
ATOM 5506 O O . GLN B 1 159 ? 20.297 -3.016 -15.562 1 98.56 159 GLN B O 1
ATOM 5511 N N . LEU B 1 160 ? 20.75 -4.25 -17.344 1 98.69 160 LEU B N 1
ATOM 5512 C CA . LEU B 1 160 ? 22.125 -3.795 -17.438 1 98.69 160 LEU B CA 1
ATOM 5513 C C . LEU B 1 160 ? 22.203 -2.375 -17.984 1 98.69 160 LEU B C 1
ATOM 5515 O O . LEU B 1 160 ? 23.188 -1.672 -17.781 1 98.69 160 LEU B O 1
ATOM 5519 N N . ILE B 1 161 ? 21.188 -1.979 -18.703 1 97.88 161 ILE B N 1
ATOM 5520 C CA . ILE B 1 161 ? 21.141 -0.648 -19.297 1 97.88 161 ILE B CA 1
ATOM 5521 C C . ILE B 1 161 ? 20.641 0.363 -18.266 1 97.88 161 ILE B C 1
ATOM 5523 O O . ILE B 1 161 ? 19.641 0.129 -17.594 1 97.88 161 ILE B O 1
ATOM 5527 N N . TYR B 1 162 ? 21.359 1.436 -18.078 1 94.62 162 TYR B N 1
ATOM 5528 C CA . TYR B 1 162 ? 20.953 2.512 -17.172 1 94.62 162 TYR B CA 1
ATOM 5529 C C . TYR B 1 162 ? 21.156 3.873 -17.828 1 94.62 162 TYR B C 1
ATOM 5531 O O . TYR B 1 162 ? 21.703 3.963 -18.938 1 94.62 162 TYR B O 1
ATOM 5539 N N . GLN B 1 163 ? 20.672 4.898 -17.234 1 91.69 163 GLN B N 1
ATOM 5540 C CA . GLN B 1 163 ? 20.797 6.254 -17.766 1 91.69 163 GLN B CA 1
ATOM 5541 C C . GLN B 1 163 ? 21.75 7.09 -16.906 1 91.69 163 GLN B C 1
ATOM 5543 O O . GLN B 1 163 ? 21.734 6.988 -15.68 1 91.69 163 GLN B O 1
ATOM 5548 N N . THR B 1 164 ? 22.484 7.832 -17.594 1 89 164 THR B N 1
ATOM 5549 C CA . THR B 1 164 ? 23.344 8.797 -16.906 1 89 164 THR B CA 1
ATOM 5550 C C . THR B 1 164 ? 22.531 10.008 -16.453 1 89 164 THR B C 1
ATOM 5552 O O . THR B 1 164 ? 21.328 10.102 -16.734 1 89 164 THR B O 1
ATOM 5555 N N . SER B 1 165 ? 23.219 10.906 -15.711 1 78.56 165 SER B N 1
ATOM 5556 C CA . SER B 1 165 ? 22.562 12.109 -15.211 1 78.56 165 SER B CA 1
ATOM 5557 C C . SER B 1 165 ? 22.047 12.977 -16.359 1 78.56 165 SER B C 1
ATOM 5559 O O . SER B 1 165 ? 21.094 13.727 -16.203 1 78.56 165 SER B O 1
ATOM 5561 N N . SER B 1 166 ? 22.719 12.828 -17.547 1 82.44 166 SER B N 1
ATOM 5562 C CA . SER B 1 166 ? 22.312 13.602 -18.719 1 82.44 166 SER B CA 1
ATOM 5563 C C . SER B 1 166 ? 21.172 12.922 -19.469 1 82.44 166 SER B C 1
ATOM 5565 O O . SER B 1 166 ? 20.656 13.461 -20.438 1 82.44 166 SER B O 1
ATOM 5567 N N . GLY B 1 167 ? 20.875 11.695 -19.031 1 84.69 167 GLY B N 1
ATOM 5568 C CA . GLY B 1 167 ? 19.766 10.992 -19.656 1 84.69 167 GLY B CA 1
ATOM 5569 C C . GLY B 1 167 ? 20.203 10.008 -20.719 1 84.69 167 GLY B C 1
ATOM 5570 O O . GLY B 1 167 ? 19.375 9.328 -21.328 1 84.69 167 GLY B O 1
ATOM 5571 N N . GLN B 1 168 ? 21.484 9.914 -20.969 1 90.38 168 GLN B N 1
ATOM 5572 C CA . GLN B 1 168 ? 22 8.992 -21.984 1 90.38 168 GLN B CA 1
ATOM 5573 C C . GLN B 1 168 ? 21.922 7.547 -21.5 1 90.38 168 GLN B C 1
ATOM 5575 O O . GLN B 1 168 ? 22.266 7.25 -20.359 1 90.38 168 GLN B O 1
ATOM 5580 N N . TYR B 1 169 ? 21.453 6.711 -22.391 1 94.94 169 TYR B N 1
ATOM 5581 C CA . TYR B 1 169 ? 21.469 5.285 -22.094 1 94.94 169 TYR B CA 1
ATOM 5582 C C . TYR B 1 169 ? 22.859 4.695 -22.281 1 94.94 169 TYR B C 1
ATOM 5584 O O . TYR B 1 169 ? 23.5 4.93 -23.297 1 94.94 169 TYR B O 1
ATOM 5592 N N . VAL B 1 170 ? 23.297 3.979 -21.312 1 96.88 170 VAL B N 1
ATOM 5593 C CA . VAL B 1 170 ? 24.609 3.357 -21.391 1 96.88 170 VAL B CA 1
ATOM 5594 C C . VAL B 1 170 ? 24.547 1.949 -20.797 1 96.88 170 VAL B C 1
ATOM 5596 O O . VAL B 1 170 ? 23.562 1.584 -20.141 1 96.88 170 VAL B O 1
ATOM 5599 N N . VAL B 1 171 ? 25.547 1.172 -21.094 1 98 171 VAL B N 1
ATOM 5600 C CA . VAL B 1 171 ? 25.703 -0.173 -20.547 1 98 171 VAL B CA 1
ATOM 5601 C C . VAL B 1 171 ? 27.188 -0.476 -20.359 1 98 171 VAL B C 1
ATOM 5603 O O . VAL B 1 171 ? 28.031 -0.034 -21.156 1 98 171 VAL B O 1
ATOM 5606 N N . ASN B 1 172 ? 27.5 -1.142 -19.328 1 97.81 172 ASN B N 1
ATOM 5607 C CA . ASN B 1 172 ? 28.891 -1.597 -19.172 1 97.81 172 ASN B CA 1
ATOM 5608 C C . ASN B 1 172 ? 29.172 -2.838 -20.016 1 97.81 172 ASN B C 1
ATOM 5610 O O . ASN B 1 172 ? 28.312 -3.729 -20.109 1 97.81 172 ASN B O 1
ATOM 5614 N N . ALA B 1 173 ? 30.359 -2.838 -20.594 1 98.19 173 ALA B N 1
ATOM 5615 C CA . ALA B 1 173 ? 30.766 -4.113 -21.188 1 98.19 173 ALA B CA 1
ATOM 5616 C C . ALA B 1 173 ? 30.688 -5.234 -20.156 1 98.19 173 ALA B C 1
ATOM 5618 O O . ALA B 1 173 ? 31.188 -5.094 -19.031 1 98.19 173 ALA B O 1
ATOM 5619 N N . THR B 1 174 ? 30 -6.355 -20.547 1 98.5 174 THR B N 1
ATOM 5620 C CA . THR B 1 174 ? 29.672 -7.355 -19.531 1 98.5 174 THR B CA 1
ATOM 5621 C C . THR B 1 174 ? 29.547 -8.742 -20.156 1 98.5 174 THR B C 1
ATOM 5623 O O . THR B 1 174 ? 29.047 -8.875 -21.281 1 98.5 174 THR B O 1
ATOM 5626 N N . GLU B 1 175 ? 30.078 -9.766 -19.516 1 98.75 175 GLU B N 1
ATOM 5627 C CA . GLU B 1 175 ? 29.828 -11.164 -19.828 1 98.75 175 GLU B CA 1
ATOM 5628 C C . GLU B 1 175 ? 28.953 -11.82 -18.766 1 98.75 175 GLU B C 1
ATOM 5630 O O . GLU B 1 175 ? 29.266 -11.742 -17.578 1 98.75 175 GLU B O 1
ATOM 5635 N N . VAL B 1 176 ? 27.828 -12.422 -19.188 1 98.88 176 VAL B N 1
ATOM 5636 C CA . VAL B 1 176 ? 26.906 -13.086 -18.281 1 98.88 176 VAL B CA 1
ATOM 5637 C C . VAL B 1 176 ? 26.688 -14.531 -18.719 1 98.88 176 VAL B C 1
ATOM 5639 O O . VAL B 1 176 ? 26.5 -14.797 -19.906 1 98.88 176 VAL B O 1
ATOM 5642 N N . ASN B 1 177 ? 26.844 -15.484 -17.906 1 98.88 177 ASN B N 1
ATOM 5643 C CA . ASN B 1 177 ? 26.359 -16.859 -18 1 98.88 177 ASN B CA 1
ATOM 5644 C C . ASN B 1 177 ? 25.375 -17.172 -16.875 1 98.88 177 ASN B C 1
ATOM 5646 O O . ASN B 1 177 ? 25.719 -17.109 -15.695 1 98.88 177 ASN B O 1
ATOM 5650 N N . ASP B 1 178 ? 24.125 -17.578 -17.312 1 98.88 178 ASP B N 1
ATOM 5651 C CA . ASP B 1 178 ? 23.109 -17.609 -16.266 1 98.88 178 ASP B CA 1
ATOM 5652 C C . ASP B 1 178 ? 22.141 -18.766 -16.469 1 98.88 178 ASP B C 1
ATOM 5654 O O . ASP B 1 178 ? 21.922 -19.219 -17.609 1 98.88 178 ASP B O 1
ATOM 5658 N N . ARG B 1 179 ? 21.656 -19.297 -15.422 1 98.56 179 ARG B N 1
ATOM 5659 C CA . ARG B 1 179 ? 20.594 -20.297 -15.32 1 98.56 179 ARG B CA 1
ATOM 5660 C C . ARG B 1 179 ? 19.969 -20.297 -13.93 1 98.56 179 ARG B C 1
ATOM 5662 O O . ARG B 1 179 ? 20.609 -19.891 -12.953 1 98.56 179 ARG B O 1
ATOM 5669 N N . PRO B 1 180 ? 18.75 -20.703 -13.789 1 98.5 180 PRO B N 1
ATOM 5670 C CA . PRO B 1 180 ? 18.141 -20.719 -12.461 1 98.5 180 PRO B CA 1
ATOM 5671 C C . PRO B 1 180 ? 18.703 -21.828 -11.562 1 98.5 180 PRO B C 1
ATOM 5673 O O . PRO B 1 180 ? 19.016 -22.922 -12.047 1 98.5 180 PRO B O 1
ATOM 5676 N N . ARG B 1 181 ? 18.75 -21.531 -10.32 1 98.56 181 ARG B N 1
ATOM 5677 C CA . ARG B 1 181 ? 19.094 -22.531 -9.32 1 98.56 181 ARG B CA 1
ATOM 5678 C C . ARG B 1 181 ? 17.984 -23.562 -9.164 1 98.56 181 ARG B C 1
ATOM 5680 O O . ARG B 1 181 ? 18.25 -24.766 -9.031 1 98.56 181 ARG B O 1
ATOM 5687 N N . PHE B 1 182 ? 16.734 -23.188 -9.188 1 98.75 182 PHE B N 1
ATOM 5688 C CA . PHE B 1 182 ? 15.602 -24.078 -8.984 1 98.75 182 PHE B CA 1
ATOM 5689 C C . PHE B 1 182 ? 14.664 -24.031 -10.188 1 98.75 182 PHE B C 1
ATOM 5691 O O . PHE B 1 182 ? 14.477 -22.969 -10.797 1 98.75 182 PHE B O 1
ATOM 5698 N N . LYS B 1 183 ? 13.984 -25.094 -10.398 1 97.88 183 LYS B N 1
ATOM 5699 C CA . LYS B 1 183 ? 13.102 -25.25 -11.555 1 97.88 183 LYS B CA 1
ATOM 5700 C C . LYS B 1 183 ? 11.758 -24.562 -11.312 1 97.88 183 LYS B C 1
ATOM 5702 O O . LYS B 1 183 ? 11.117 -24.094 -12.258 1 97.88 183 LYS B O 1
ATOM 5707 N N . HIS B 1 184 ? 11.344 -24.562 -10.07 1 98.5 184 HIS B N 1
ATOM 5708 C CA . HIS B 1 184 ? 10.047 -24 -9.711 1 98.5 184 HIS B CA 1
ATOM 5709 C C . HIS B 1 184 ? 10.203 -22.734 -8.867 1 98.5 184 HIS B C 1
ATOM 5711 O O . HIS B 1 184 ? 10.617 -22.812 -7.703 1 98.5 184 HIS B O 1
ATOM 5717 N N . ARG B 1 185 ? 9.891 -21.656 -9.383 1 98.88 185 ARG B N 1
ATOM 5718 C CA . ARG B 1 185 ? 9.898 -20.359 -8.734 1 98.88 185 ARG B CA 1
ATOM 5719 C C . ARG B 1 185 ? 8.516 -19.703 -8.781 1 98.88 185 ARG B C 1
ATOM 5721 O O . ARG B 1 185 ? 8.211 -18.953 -9.711 1 98.88 185 ARG B O 1
ATOM 5728 N N . GLY B 1 186 ? 7.75 -20.016 -7.723 1 98.88 186 GLY B N 1
ATOM 5729 C CA . GLY B 1 186 ? 6.324 -19.734 -7.75 1 98.88 186 GLY B CA 1
ATOM 5730 C C . GLY B 1 186 ? 5.949 -18.5 -6.957 1 98.88 186 GLY B C 1
ATOM 5731 O O . GLY B 1 186 ? 6.656 -18.109 -6.023 1 98.88 186 GLY B O 1
ATOM 5732 N N . LEU B 1 187 ? 4.91 -17.875 -7.379 1 98.88 187 LEU B N 1
ATOM 5733 C CA . LEU B 1 187 ? 4.242 -16.797 -6.676 1 98.88 187 LEU B CA 1
ATOM 5734 C C . LEU B 1 187 ? 2.734 -17.016 -6.641 1 98.88 187 LEU B C 1
ATOM 5736 O O . LEU B 1 187 ? 2.098 -17.125 -7.691 1 98.88 187 LEU B O 1
ATOM 5740 N N . LEU B 1 188 ? 2.197 -17.078 -5.418 1 98.94 188 LEU B N 1
ATOM 5741 C CA . LEU B 1 188 ? 0.779 -17.359 -5.227 1 98.94 188 LEU B CA 1
ATOM 5742 C C . LEU B 1 188 ? -0.012 -16.078 -5.016 1 98.94 188 LEU B C 1
ATOM 5744 O O . LEU B 1 188 ? 0.399 -15.211 -4.238 1 98.94 188 LEU B O 1
ATOM 5748 N N . LEU B 1 189 ? -1.118 -15.906 -5.707 1 98.88 189 LEU B N 1
ATOM 5749 C CA . LEU B 1 189 ? -2.107 -14.867 -5.43 1 98.88 189 LEU B CA 1
ATOM 5750 C C . LEU B 1 189 ? -3.436 -15.492 -5.008 1 98.88 189 LEU B C 1
ATOM 5752 O O . LEU B 1 189 ? -3.906 -16.438 -5.629 1 98.88 189 LEU B O 1
ATOM 5756 N N . ASP B 1 190 ? -3.961 -14.992 -3.979 1 98.62 190 ASP B N 1
ATOM 5757 C CA . ASP B 1 190 ? -5.305 -15.305 -3.502 1 98.62 190 ASP B CA 1
ATOM 5758 C C . ASP B 1 190 ? -6.336 -14.344 -4.098 1 98.62 190 ASP B C 1
ATOM 5760 O O . ASP B 1 190 ? -6.336 -13.156 -3.779 1 98.62 190 ASP B O 1
ATOM 5764 N N . THR B 1 191 ? -7.254 -14.867 -4.941 1 98.44 191 THR B N 1
ATOM 5765 C CA . THR B 1 191 ? -8.242 -13.992 -5.566 1 98.44 191 THR B CA 1
ATOM 5766 C C . THR B 1 191 ? -9.648 -14.328 -5.066 1 98.44 191 THR B C 1
ATOM 5768 O O . THR B 1 191 ? -10.641 -13.938 -5.684 1 98.44 191 THR B O 1
ATOM 5771 N N . SER B 1 192 ? -9.688 -15.094 -3.988 1 97.88 192 SER B N 1
ATOM 5772 C CA . SER B 1 192 ? -10.977 -15.445 -3.389 1 97.88 192 SER B CA 1
ATOM 5773 C C . SER B 1 192 ? -11.312 -14.523 -2.223 1 97.88 192 SER B C 1
ATOM 5775 O O . SER B 1 192 ? -12.414 -13.969 -2.16 1 97.88 192 SER B O 1
ATOM 5777 N N . ARG B 1 193 ? -10.406 -14.391 -1.335 1 97.12 193 ARG B N 1
ATOM 5778 C CA . ARG B 1 193 ? -10.68 -13.562 -0.165 1 97.12 193 ARG B CA 1
ATOM 5779 C C . ARG B 1 193 ? -10.945 -12.117 -0.567 1 97.12 193 ARG B C 1
ATOM 5781 O O . ARG B 1 193 ? -11.727 -11.414 0.08 1 97.12 193 ARG B O 1
ATOM 5788 N N . HIS B 1 194 ? -10.242 -11.672 -1.592 1 96.5 194 HIS B N 1
ATOM 5789 C CA . HIS B 1 194 ? -10.586 -10.469 -2.346 1 96.5 194 HIS B CA 1
ATOM 5790 C C . HIS B 1 194 ? -10.391 -10.68 -3.842 1 96.5 194 HIS B C 1
ATOM 5792 O O . HIS B 1 194 ? -9.383 -11.258 -4.266 1 96.5 194 HIS B O 1
ATOM 5798 N N . TYR B 1 195 ? -11.422 -10.242 -4.598 1 96.31 195 TYR B N 1
ATOM 5799 C CA . TYR B 1 195 ? -11.312 -10.289 -6.051 1 96.31 195 TYR B CA 1
ATOM 5800 C C . TYR B 1 195 ? -10.227 -9.352 -6.555 1 96.31 195 TYR B C 1
ATOM 5802 O O . TYR B 1 195 ? -10.102 -8.219 -6.074 1 96.31 195 TYR B O 1
ATOM 5810 N N . LEU B 1 196 ? -9.344 -9.828 -7.375 1 97.88 196 LEU B N 1
ATOM 5811 C CA . LEU B 1 196 ? -8.367 -9.008 -8.078 1 97.88 196 LEU B CA 1
ATOM 5812 C C . LEU B 1 196 ? -8.742 -8.844 -9.547 1 97.88 196 LEU B C 1
ATOM 5814 O O . LEU B 1 196 ? -8.961 -9.828 -10.25 1 97.88 196 LEU B O 1
ATOM 5818 N N . ARG B 1 197 ? -8.844 -7.688 -10 1 97 197 ARG B N 1
ATOM 5819 C CA . ARG B 1 197 ? -9.141 -7.434 -11.406 1 97 197 ARG B CA 1
ATOM 5820 C C . ARG B 1 197 ? -8.016 -7.922 -12.305 1 97 197 ARG B C 1
ATOM 5822 O O . ARG B 1 197 ? -6.855 -7.961 -11.891 1 97 197 ARG B O 1
ATOM 5829 N N . LYS B 1 198 ? -8.352 -8.266 -13.484 1 97.81 198 LYS B N 1
ATOM 5830 C CA . LYS B 1 198 ? -7.422 -8.828 -14.461 1 97.81 198 LYS B CA 1
ATOM 5831 C C . LYS B 1 198 ? -6.207 -7.926 -14.656 1 97.81 198 LYS B C 1
ATOM 5833 O O . LYS B 1 198 ? -5.074 -8.406 -14.742 1 97.81 198 LYS B O 1
ATOM 5838 N N . GLU B 1 199 ? -6.41 -6.594 -14.672 1 97.19 199 GLU B N 1
ATOM 5839 C CA . GLU B 1 199 ? -5.324 -5.648 -14.914 1 97.19 199 GLU B CA 1
ATOM 5840 C C . GLU B 1 199 ? -4.227 -5.785 -13.867 1 97.19 199 GLU B C 1
ATOM 5842 O O . GLU B 1 199 ? -3.041 -5.664 -14.18 1 97.19 199 GLU B O 1
ATOM 5847 N N . TYR B 1 200 ? -4.59 -6.031 -12.672 1 97.44 200 TYR B N 1
ATOM 5848 C CA . TYR B 1 200 ? -3.607 -6.129 -11.594 1 97.44 200 TYR B CA 1
ATOM 5849 C C . TYR B 1 200 ? -2.916 -7.484 -11.609 1 97.44 200 TYR B C 1
ATOM 5851 O O . TYR B 1 200 ? -1.743 -7.594 -11.242 1 97.44 200 TYR B O 1
ATOM 5859 N N . ILE B 1 201 ? -3.617 -8.531 -12 1 98.75 201 ILE B N 1
ATOM 5860 C CA . ILE B 1 201 ? -2.982 -9.828 -12.195 1 98.75 201 ILE B CA 1
ATOM 5861 C C . ILE B 1 201 ? -1.921 -9.727 -13.289 1 98.75 201 ILE B C 1
ATOM 5863 O O . ILE B 1 201 ? -0.802 -10.219 -13.125 1 98.75 201 ILE B O 1
ATOM 5867 N N . LEU B 1 202 ? -2.307 -9.031 -14.391 1 98.81 202 LEU B N 1
ATOM 5868 C CA . LEU B 1 202 ? -1.358 -8.859 -15.492 1 98.81 202 LEU B CA 1
ATOM 5869 C C . LEU B 1 202 ? -0.148 -8.047 -15.039 1 98.81 202 LEU B C 1
ATOM 5871 O O . LEU B 1 202 ? 0.989 -8.375 -15.383 1 98.81 202 LEU B O 1
ATOM 5875 N N . GLN B 1 203 ? -0.36 -6.973 -14.281 1 98.44 203 GLN B N 1
ATOM 5876 C CA . GLN B 1 203 ? 0.737 -6.172 -13.742 1 98.44 203 GLN B CA 1
ATOM 5877 C C . GLN B 1 203 ? 1.655 -7.02 -12.867 1 98.44 203 GLN B C 1
ATOM 5879 O O . GLN B 1 203 ? 2.879 -6.879 -12.922 1 98.44 203 GLN B O 1
ATOM 5884 N N . ASN B 1 204 ? 1.043 -7.855 -12.086 1 98.75 204 ASN B N 1
ATOM 5885 C CA . ASN B 1 204 ? 1.841 -8.734 -11.234 1 98.75 204 ASN B CA 1
ATOM 5886 C C . ASN B 1 204 ? 2.658 -9.719 -12.055 1 98.75 204 ASN B C 1
ATOM 5888 O O . ASN B 1 204 ? 3.789 -10.047 -11.695 1 98.75 204 ASN B O 1
ATOM 5892 N N . LEU B 1 205 ? 2.072 -10.188 -13.133 1 98.94 205 LEU B N 1
ATOM 5893 C CA . LEU B 1 205 ? 2.807 -11.078 -14.031 1 98.94 205 LEU B CA 1
ATOM 5894 C C . LEU B 1 205 ? 4.016 -10.367 -14.625 1 98.94 205 LEU B C 1
ATOM 5896 O O . LEU B 1 205 ? 5.082 -10.969 -14.781 1 98.94 205 LEU B O 1
ATOM 5900 N N . ASP B 1 206 ? 3.877 -9.102 -14.953 1 98.75 206 ASP B N 1
ATOM 5901 C CA . ASP B 1 206 ? 5.004 -8.312 -15.438 1 98.75 206 ASP B CA 1
ATOM 5902 C C . ASP B 1 206 ? 6.109 -8.227 -14.383 1 98.75 206 ASP B C 1
ATOM 5904 O O . ASP B 1 206 ? 7.293 -8.367 -14.711 1 98.75 206 ASP B O 1
ATOM 5908 N N . ALA B 1 207 ? 5.719 -8 -13.172 1 98.88 207 ALA B N 1
ATOM 5909 C CA . ALA B 1 207 ? 6.691 -7.938 -12.086 1 98.88 207 ALA B CA 1
ATOM 5910 C C . ALA B 1 207 ? 7.371 -9.289 -11.875 1 98.88 207 ALA B C 1
ATOM 5912 O O . ALA B 1 207 ? 8.578 -9.352 -11.633 1 98.88 207 ALA B O 1
ATOM 5913 N N . MET B 1 208 ? 6.578 -10.352 -11.938 1 98.94 208 MET B N 1
ATOM 5914 C CA . MET B 1 208 ? 7.129 -11.703 -11.836 1 98.94 208 MET B CA 1
ATOM 5915 C C . MET B 1 208 ? 8.211 -11.93 -12.891 1 98.94 208 MET B C 1
ATOM 5917 O O . MET B 1 208 ? 9.297 -12.422 -12.57 1 98.94 208 MET B O 1
ATOM 5921 N N . ALA B 1 209 ? 7.898 -11.539 -14.086 1 98.69 209 ALA B N 1
ATOM 5922 C CA . ALA B 1 209 ? 8.828 -11.742 -15.195 1 98.69 209 ALA B CA 1
ATOM 5923 C C . ALA B 1 209 ? 10.148 -11.016 -14.945 1 98.69 209 ALA B C 1
ATOM 5925 O O . ALA B 1 209 ? 11.219 -11.562 -15.195 1 98.69 209 ALA B O 1
ATOM 5926 N N . GLN B 1 210 ? 10.07 -9.836 -14.406 1 98.19 210 GLN B N 1
ATOM 5927 C CA . GLN B 1 210 ? 11.258 -9.023 -14.164 1 98.19 210 GLN B CA 1
ATOM 5928 C C . GLN B 1 210 ? 12.117 -9.625 -13.055 1 98.19 210 GLN B C 1
ATOM 5930 O O . GLN B 1 210 ? 13.297 -9.297 -12.938 1 98.19 210 GLN B O 1
ATOM 5935 N N . ASN B 1 211 ? 11.516 -10.453 -12.25 1 98.88 211 ASN B N 1
ATOM 5936 C CA . ASN B 1 211 ? 12.219 -11.078 -11.133 1 98.88 211 ASN B CA 1
ATOM 5937 C C . ASN B 1 211 ? 12.406 -12.578 -11.352 1 98.88 211 ASN B C 1
ATOM 5939 O O . ASN B 1 211 ? 12.75 -13.305 -10.43 1 98.88 211 ASN B O 1
ATOM 5943 N N . LYS B 1 212 ? 12.047 -13.047 -12.562 1 98.75 212 LYS B N 1
ATOM 5944 C CA . LYS B 1 212 ? 12.32 -14.359 -13.141 1 98.75 212 LYS B CA 1
ATOM 5945 C C . LYS B 1 212 ? 11.57 -15.453 -12.391 1 98.75 212 LYS B C 1
ATOM 5947 O O . LYS B 1 212 ? 12.086 -16.562 -12.234 1 98.75 212 LYS B O 1
ATOM 5952 N N . PHE B 1 213 ? 10.445 -15.102 -11.789 1 98.88 213 PHE B N 1
ATOM 5953 C CA . PHE B 1 213 ? 9.484 -16.125 -11.383 1 98.88 213 PHE B CA 1
ATOM 5954 C C . PHE B 1 213 ? 8.898 -16.828 -12.602 1 98.88 213 PHE B C 1
ATOM 5956 O O . PHE B 1 213 ? 8.719 -16.203 -13.656 1 98.88 213 PHE B O 1
ATOM 5963 N N . ASN B 1 214 ? 8.578 -18.141 -12.453 1 98.75 214 ASN B N 1
ATOM 5964 C CA . ASN B 1 214 ? 8.117 -18.828 -13.656 1 98.75 214 ASN B CA 1
ATOM 5965 C C . ASN B 1 214 ? 6.816 -19.594 -13.406 1 98.75 214 ASN B C 1
ATOM 5967 O O . ASN B 1 214 ? 6.352 -20.328 -14.266 1 98.75 214 ASN B O 1
ATOM 5971 N N . VAL B 1 215 ? 6.242 -19.453 -12.211 1 98.88 215 VAL B N 1
ATOM 5972 C CA . VAL B 1 215 ? 4.973 -20.125 -11.938 1 98.88 215 VAL B CA 1
ATOM 5973 C C . VAL B 1 215 ? 4.027 -19.141 -11.234 1 98.88 215 VAL B C 1
ATOM 5975 O O . VAL B 1 215 ? 4.344 -18.625 -10.156 1 98.88 215 VAL B O 1
ATOM 5978 N N . PHE B 1 216 ? 2.965 -18.859 -11.859 1 98.88 216 PHE B N 1
ATOM 5979 C CA . PHE B 1 216 ? 1.845 -18.188 -11.211 1 98.88 216 PHE B CA 1
ATOM 5980 C C . PHE B 1 216 ? 0.914 -19.203 -10.555 1 98.88 216 PHE B C 1
ATOM 5982 O O . PHE B 1 216 ? 0.15 -19.891 -11.25 1 98.88 216 PHE B O 1
ATOM 5989 N N . HIS B 1 217 ? 1.079 -19.344 -9.219 1 98.88 217 HIS B N 1
ATOM 5990 C CA . HIS B 1 217 ? 0.19 -20.188 -8.422 1 98.88 217 HIS B CA 1
ATOM 5991 C C . HIS B 1 217 ? -1.108 -19.453 -8.094 1 98.88 217 HIS B C 1
ATOM 5993 O O . HIS B 1 217 ? -1.16 -18.672 -7.148 1 98.88 217 HIS B O 1
ATOM 5999 N N . TRP B 1 218 ? -2.152 -19.812 -8.828 1 98.94 218 TRP B N 1
ATOM 6000 C CA . TRP B 1 218 ? -3.406 -19.062 -8.758 1 98.94 218 TRP B CA 1
ATOM 6001 C C . TRP B 1 218 ? -4.375 -19.719 -7.773 1 98.94 218 TRP B C 1
ATOM 6003 O O . TRP B 1 218 ? -5.129 -20.625 -8.148 1 98.94 218 TRP B O 1
ATOM 6013 N N . HIS B 1 219 ? -4.328 -19.281 -6.535 1 98.81 219 HIS B N 1
ATOM 6014 C CA . HIS B 1 219 ? -5.355 -19.641 -5.562 1 98.81 219 HIS B CA 1
ATOM 6015 C C . HIS B 1 219 ? -6.676 -18.938 -5.871 1 98.81 219 HIS B C 1
ATOM 6017 O O . HIS B 1 219 ? -6.992 -17.906 -5.273 1 98.81 219 HIS B O 1
ATOM 6023 N N . ILE B 1 220 ? -7.492 -19.531 -6.68 1 98.81 220 ILE B N 1
ATOM 6024 C CA . ILE B 1 220 ? -8.516 -18.812 -7.434 1 98.81 220 ILE B CA 1
ATOM 6025 C C . ILE B 1 220 ? -9.836 -18.828 -6.66 1 98.81 220 ILE B C 1
ATOM 6027 O O . ILE B 1 220 ? -10.633 -17.906 -6.77 1 98.81 220 ILE B O 1
ATOM 6031 N N . VAL B 1 221 ? -10.094 -19.906 -5.852 1 98.62 221 VAL B N 1
ATOM 6032 C CA . VAL B 1 221 ? -11.328 -20.031 -5.082 1 98.62 221 VAL B CA 1
ATOM 6033 C C . VAL B 1 221 ? -11 -20.391 -3.635 1 98.62 221 VAL B C 1
ATOM 6035 O O . VAL B 1 221 ? -9.891 -20.844 -3.336 1 98.62 221 VAL B O 1
ATOM 6038 N N . ASP B 1 222 ? -11.906 -20.141 -2.775 1 98 222 ASP B N 1
ATOM 6039 C CA . ASP B 1 222 ? -11.852 -20.484 -1.36 1 98 222 ASP B CA 1
ATOM 6040 C C . ASP B 1 222 ? -13.227 -20.359 -0.706 1 98 222 ASP B C 1
ATOM 6042 O O . ASP B 1 222 ? -14.242 -20.312 -1.396 1 98 222 ASP B O 1
ATOM 6046 N N . ASP B 1 223 ? -13.266 -20.359 0.575 1 96.38 223 ASP B N 1
ATOM 6047 C CA . ASP B 1 223 ? -14.523 -20.297 1.322 1 96.38 223 ASP B CA 1
ATOM 6048 C C . ASP B 1 223 ? -15.297 -19.016 0.984 1 96.38 223 ASP B C 1
ATOM 6050 O O . ASP B 1 223 ? -16.516 -19.047 0.897 1 96.38 223 ASP B O 1
ATOM 6054 N N . GLN B 1 224 ? -14.656 -17.969 0.709 1 95.88 224 GLN B N 1
ATOM 6055 C CA . GLN B 1 224 ? -15.25 -16.641 0.682 1 95.88 224 GLN B CA 1
ATOM 6056 C C . GLN B 1 224 ? -15.922 -16.359 -0.661 1 95.88 224 GLN B C 1
ATOM 6058 O O . GLN B 1 224 ? -16.953 -15.695 -0.72 1 95.88 224 GLN B O 1
ATOM 6063 N N . SER B 1 225 ? -15.258 -16.891 -1.7 1 97.12 225 SER B N 1
ATOM 6064 C CA . SER B 1 225 ? -15.789 -16.594 -3.023 1 97.12 225 SER B CA 1
ATOM 6065 C C . SER B 1 225 ? -15.297 -17.594 -4.062 1 97.12 225 SER B C 1
ATOM 6067 O O . SER B 1 225 ? -14.227 -18.172 -3.906 1 97.12 225 SER B O 1
ATOM 6069 N N . PHE B 1 226 ? -16.141 -17.844 -5.07 1 98.12 226 PHE B N 1
ATOM 6070 C CA . PHE B 1 226 ? -15.828 -18.688 -6.211 1 98.12 226 PHE B CA 1
ATOM 6071 C C . PHE B 1 226 ? -15.836 -17.891 -7.504 1 98.12 226 PHE B C 1
ATOM 6073 O O . PHE B 1 226 ? -16.75 -18.031 -8.328 1 98.12 226 PHE B O 1
ATOM 6080 N N . PRO B 1 227 ? -14.781 -17.156 -7.77 1 98.12 227 PRO B N 1
ATOM 6081 C CA . PRO B 1 227 ? -14.797 -16.219 -8.898 1 98.12 227 PRO B CA 1
ATOM 6082 C C . PRO B 1 227 ? -14.477 -16.906 -10.227 1 98.12 227 PRO B C 1
ATOM 6084 O O . PRO B 1 227 ? -14.578 -16.281 -11.289 1 98.12 227 PRO B O 1
ATOM 6087 N N . TYR B 1 228 ? -14.094 -18.188 -10.273 1 98.75 228 TYR B N 1
ATOM 6088 C CA . TYR B 1 228 ? -13.875 -18.922 -11.523 1 98.75 228 TYR B CA 1
ATOM 6089 C C . TYR B 1 228 ? -15.203 -19.25 -12.195 1 98.75 228 TYR B C 1
ATOM 6091 O O . TYR B 1 228 ? -16.062 -19.891 -11.602 1 98.75 228 TYR B O 1
ATOM 6099 N N . PHE B 1 229 ? -15.391 -18.844 -13.422 1 98.56 229 PHE B N 1
ATOM 6100 C CA . PHE B 1 229 ? -16.594 -19.188 -14.172 1 98.56 229 PHE B CA 1
ATOM 6101 C C . PHE B 1 229 ? -16.438 -20.562 -14.836 1 98.56 229 PHE B C 1
ATOM 6103 O O . PHE B 1 229 ? -15.68 -20.703 -15.789 1 98.56 229 PHE B O 1
ATOM 6110 N N . SER B 1 230 ? -17.125 -21.516 -14.359 1 98.56 230 SER B N 1
ATOM 6111 C CA . SER B 1 230 ? -17.188 -22.844 -14.977 1 98.56 230 SER B CA 1
ATOM 6112 C C . SER B 1 230 ? -18.297 -22.906 -16.016 1 98.56 230 SER B C 1
ATOM 6114 O O . SER B 1 230 ? -19.453 -22.609 -15.727 1 98.56 230 SER B O 1
ATOM 6116 N N . GLN B 1 231 ? -17.953 -23.297 -17.188 1 97.81 231 GLN B N 1
ATOM 6117 C CA . GLN B 1 231 ? -18.969 -23.453 -18.219 1 97.81 231 GLN B CA 1
ATOM 6118 C C . GLN B 1 231 ? -19.891 -24.625 -17.906 1 97.81 231 GLN B C 1
ATOM 6120 O O . GLN B 1 231 ? -21.109 -24.531 -18.141 1 97.81 231 GLN B O 1
ATOM 6125 N N . LYS B 1 232 ? -19.359 -25.656 -17.391 1 97.88 232 LYS B N 1
ATOM 6126 C CA . LYS B 1 232 ? -20.141 -26.844 -17.062 1 97.88 232 LYS B CA 1
ATOM 6127 C C . LYS B 1 232 ? -21.047 -26.594 -15.867 1 97.88 232 LYS B C 1
ATOM 6129 O O . LYS B 1 232 ? -22.156 -27.141 -15.797 1 97.88 232 LYS B O 1
ATOM 6134 N N . PHE B 1 233 ? -20.594 -25.797 -14.945 1 98.38 233 PHE B N 1
ATOM 6135 C CA . PHE B 1 233 ? -21.359 -25.516 -13.734 1 98.38 233 PHE B CA 1
ATOM 6136 C C . PHE B 1 233 ? -21.438 -24.016 -13.492 1 98.38 233 PHE B C 1
ATOM 6138 O O . PHE B 1 233 ? -20.906 -23.5 -12.5 1 98.38 233 PHE B O 1
ATOM 6145 N N . PRO B 1 234 ? -22.234 -23.312 -14.172 1 97.81 234 PRO B N 1
ATOM 6146 C CA . PRO B 1 234 ? -22.25 -21.844 -14.133 1 97.81 234 PRO B CA 1
ATOM 6147 C C . PRO B 1 234 ? -22.719 -21.297 -12.789 1 97.81 234 PRO B C 1
ATOM 6149 O O . PRO B 1 234 ? -22.359 -20.172 -12.422 1 97.81 234 PRO B O 1
ATOM 6152 N N . ASP B 1 235 ? -23.422 -22.094 -11.977 1 97.19 235 ASP B N 1
ATOM 6153 C CA . ASP B 1 235 ? -23.953 -21.609 -10.711 1 97.19 235 ASP B CA 1
ATOM 6154 C C . ASP B 1 235 ? -22.859 -21.5 -9.648 1 97.19 235 ASP B C 1
ATOM 6156 O O . ASP B 1 235 ? -23.047 -20.875 -8.609 1 97.19 235 ASP B O 1
ATOM 6160 N N . LEU B 1 236 ? -21.703 -22.141 -9.898 1 98.19 236 LEU B N 1
ATOM 6161 C CA . LEU B 1 236 ? -20.625 -22.031 -8.93 1 98.19 236 LEU B CA 1
ATOM 6162 C C . LEU B 1 236 ? -20.219 -20.578 -8.727 1 98.19 236 LEU B C 1
ATOM 6164 O O . LEU B 1 236 ? -20.203 -20.094 -7.594 1 98.19 236 LEU B O 1
ATOM 6168 N N . SER B 1 237 ? -19.984 -19.891 -9.805 1 97.62 237 SER B N 1
ATOM 6169 C CA . SER B 1 237 ? -19.688 -18.469 -9.672 1 97.62 237 SER B CA 1
ATOM 6170 C C . SER B 1 237 ? -20.969 -17.641 -9.602 1 97.62 237 SER B C 1
ATOM 6172 O O . SER B 1 237 ? -21 -16.609 -8.945 1 97.62 237 SER B O 1
ATOM 6174 N N . GLY B 1 238 ? -22.016 -18.109 -10.242 1 96.31 238 GLY B N 1
ATOM 6175 C CA . GLY B 1 238 ? -23.297 -17.406 -10.227 1 96.31 238 GLY B CA 1
ATOM 6176 C C . GLY B 1 238 ? -23.828 -17.156 -8.828 1 96.31 238 GLY B C 1
ATOM 6177 O O . GLY B 1 238 ? -24.406 -16.109 -8.547 1 96.31 238 GLY B O 1
ATOM 6178 N N . LYS B 1 239 ? -23.594 -18.156 -7.941 1 95.5 239 LYS B N 1
ATOM 6179 C CA . LYS B 1 239 ? -24.109 -18.062 -6.578 1 95.5 239 LYS B CA 1
ATOM 6180 C C . LYS B 1 239 ? -22.969 -17.969 -5.57 1 95.5 239 LYS B C 1
ATOM 6182 O O . LYS B 1 239 ? -23.172 -17.562 -4.426 1 95.5 239 LYS B O 1
ATOM 6187 N N . GLY B 1 240 ? -21.75 -18.344 -6.004 1 96.56 240 GLY B N 1
ATOM 6188 C CA . GLY B 1 240 ? -20.656 -18.469 -5.055 1 96.56 240 GLY B CA 1
ATOM 6189 C C . GLY B 1 240 ? -19.703 -17.281 -5.086 1 96.56 240 GLY B C 1
ATOM 6190 O O . GLY B 1 240 ? -18.906 -17.094 -4.16 1 96.56 240 GLY B O 1
ATOM 6191 N N . ALA B 1 241 ? -19.75 -16.484 -6.145 1 96.12 241 ALA B N 1
ATOM 6192 C CA . ALA B 1 241 ? -18.875 -15.312 -6.219 1 96.12 241 ALA B CA 1
ATOM 6193 C C . ALA B 1 241 ? -19.453 -14.156 -5.395 1 96.12 241 ALA B C 1
ATOM 6195 O O . ALA B 1 241 ? -20.641 -14.156 -5.059 1 96.12 241 ALA B O 1
ATOM 6196 N N . TYR B 1 242 ? -18.609 -13.18 -5.031 1 93.19 242 TYR B N 1
ATOM 6197 C CA . TYR B 1 242 ? -19.094 -11.977 -4.363 1 93.19 242 TYR B CA 1
ATOM 6198 C C . TYR B 1 242 ? -20.188 -11.297 -5.18 1 93.19 242 TYR B C 1
ATOM 6200 O O . TYR B 1 242 ? -21.25 -10.984 -4.652 1 93.19 242 TYR B O 1
ATOM 6208 N N . ASN B 1 243 ? -19.922 -10.992 -6.379 1 91.5 243 ASN B N 1
ATOM 6209 C CA . ASN B 1 243 ? -20.844 -10.453 -7.379 1 91.5 243 ASN B CA 1
ATOM 6210 C C . ASN B 1 243 ? -20.703 -11.18 -8.719 1 91.5 243 ASN B C 1
ATOM 6212 O O . ASN B 1 243 ? -19.656 -11.094 -9.367 1 91.5 243 ASN B O 1
ATOM 6216 N N . PRO B 1 244 ? -21.688 -11.906 -9.148 1 92 244 PRO B N 1
ATOM 6217 C CA . PRO B 1 244 ? -21.578 -12.742 -10.344 1 92 244 PRO B CA 1
ATOM 6218 C C . PRO B 1 244 ? -21.406 -11.93 -11.625 1 92 244 PRO B C 1
ATOM 6220 O O . PRO B 1 244 ? -21.016 -12.477 -12.656 1 92 244 PRO B O 1
ATOM 6223 N N . GLU B 1 245 ? -21.625 -10.633 -11.539 1 89.81 245 GLU B N 1
ATOM 6224 C CA . GLU B 1 245 ? -21.547 -9.805 -12.734 1 89.81 245 GLU B CA 1
ATOM 6225 C C . GLU B 1 245 ? -20.172 -9.141 -12.844 1 89.81 245 GLU B C 1
ATOM 6227 O O . GLU B 1 245 ? -19.672 -8.93 -13.953 1 89.81 245 GLU B O 1
ATOM 6232 N N . THR B 1 246 ? -19.625 -8.812 -11.688 1 91.25 246 THR B N 1
ATOM 6233 C CA . THR B 1 246 ? -18.438 -7.961 -11.758 1 91.25 246 THR B CA 1
ATOM 6234 C C . THR B 1 246 ? -17.234 -8.664 -11.148 1 91.25 246 THR B C 1
ATOM 6236 O O . THR B 1 246 ? -16.094 -8.266 -11.391 1 91.25 246 THR B O 1
ATOM 6239 N N . HIS B 1 247 ? -17.438 -9.641 -10.344 1 94.5 247 HIS B N 1
ATOM 6240 C CA . HIS B 1 247 ? -16.359 -10.281 -9.594 1 94.5 247 HIS B CA 1
ATOM 6241 C C . HIS B 1 247 ? -16.203 -11.75 -9.992 1 94.5 247 HIS B C 1
ATOM 6243 O O . HIS B 1 247 ? -16.125 -12.625 -9.125 1 94.5 247 HIS B O 1
ATOM 6249 N N . VAL B 1 248 ? -16.094 -11.977 -11.297 1 97.19 248 VAL B N 1
ATOM 6250 C CA . VAL B 1 248 ? -15.945 -13.312 -11.867 1 97.19 248 VAL B CA 1
ATOM 6251 C C . VAL B 1 248 ? -14.891 -13.281 -12.969 1 97.19 248 VAL B C 1
ATOM 6253 O O . VAL B 1 248 ? -14.789 -12.305 -13.719 1 97.19 248 VAL B O 1
ATOM 6256 N N . TYR B 1 249 ? -14.062 -14.328 -13.062 1 98.62 249 TYR B N 1
ATOM 6257 C CA . TYR B 1 249 ? -13.148 -14.5 -14.188 1 98.62 249 TYR B CA 1
ATOM 6258 C C . TYR B 1 249 ? -13.805 -15.289 -15.312 1 98.62 249 TYR B C 1
ATOM 6260 O O . TYR B 1 249 ? -13.945 -16.516 -15.219 1 98.62 249 TYR B O 1
ATOM 6268 N N . THR B 1 250 ? -14.102 -14.625 -16.359 1 98.25 250 THR B N 1
ATOM 6269 C CA . THR B 1 250 ? -14.727 -15.242 -17.531 1 98.25 250 THR B CA 1
ATOM 6270 C C . THR B 1 250 ? -13.719 -16.109 -18.281 1 98.25 250 THR B C 1
ATOM 6272 O O . THR B 1 250 ? -12.516 -16.016 -18.062 1 98.25 250 THR B O 1
ATOM 6275 N N . PRO B 1 251 ? -14.234 -17.016 -19.125 1 98 251 PRO B N 1
ATOM 6276 C CA . PRO B 1 251 ? -13.305 -17.797 -19.938 1 98 251 PRO B CA 1
ATOM 6277 C C . PRO B 1 251 ? -12.32 -16.922 -20.719 1 98 251 PRO B C 1
ATOM 6279 O O . PRO B 1 251 ? -11.148 -17.281 -20.859 1 98 251 PRO B O 1
ATOM 6282 N N . ALA B 1 252 ? -12.766 -15.797 -21.172 1 98.19 252 ALA B N 1
ATOM 6283 C CA . ALA B 1 252 ? -11.883 -14.875 -21.891 1 98.19 252 ALA B CA 1
ATOM 6284 C C . ALA B 1 252 ? -10.805 -14.32 -20.969 1 98.19 252 ALA B C 1
ATOM 6286 O O . ALA B 1 252 ? -9.648 -14.18 -21.375 1 98.19 252 ALA B O 1
ATOM 6287 N N . ASP B 1 253 ? -11.211 -13.977 -19.75 1 98.5 253 ASP B N 1
ATOM 6288 C CA . ASP B 1 253 ? -10.234 -13.5 -18.781 1 98.5 253 ASP B CA 1
ATOM 6289 C C . ASP B 1 253 ? -9.148 -14.547 -18.531 1 98.5 253 ASP B C 1
ATOM 6291 O O . ASP B 1 253 ? -7.957 -14.219 -18.516 1 98.5 253 ASP B O 1
ATOM 6295 N N . ILE B 1 254 ? -9.562 -15.766 -18.359 1 98.62 254 ILE B N 1
ATOM 6296 C CA . ILE B 1 254 ? -8.633 -16.859 -18.062 1 98.62 254 ILE B CA 1
ATOM 6297 C C . ILE B 1 254 ? -7.676 -17.031 -19.25 1 98.62 254 ILE B C 1
ATOM 6299 O O . ILE B 1 254 ? -6.465 -17.156 -19.062 1 98.62 254 ILE B O 1
ATOM 6303 N N . THR B 1 255 ? -8.234 -17.031 -20.406 1 98.31 255 THR B N 1
ATOM 6304 C CA . THR B 1 255 ? -7.426 -17.188 -21.609 1 98.31 255 THR B CA 1
ATOM 6305 C C . THR B 1 255 ? -6.398 -16.062 -21.703 1 98.31 255 THR B C 1
ATOM 6307 O O . THR B 1 255 ? -5.223 -16.297 -21.984 1 98.31 255 THR B O 1
ATOM 6310 N N . ASP B 1 256 ? -6.852 -14.828 -21.469 1 98.62 256 ASP B N 1
ATOM 6311 C CA . ASP B 1 256 ? -5.965 -13.672 -21.516 1 98.62 256 ASP B CA 1
ATOM 6312 C C . ASP B 1 256 ? -4.824 -13.812 -20.516 1 98.62 256 ASP B C 1
ATOM 6314 O O . ASP B 1 256 ? -3.662 -13.562 -20.844 1 98.62 256 ASP B O 1
ATOM 6318 N N . ILE B 1 257 ? -5.148 -14.227 -19.297 1 98.81 257 ILE B N 1
ATOM 6319 C CA . ILE B 1 257 ? -4.168 -14.32 -18.234 1 98.81 257 ILE B CA 1
ATOM 6320 C C . ILE B 1 257 ? -3.172 -15.438 -18.531 1 98.81 257 ILE B C 1
ATOM 6322 O O . ILE B 1 257 ? -1.96 -15.258 -18.391 1 98.81 257 ILE B O 1
ATOM 6326 N N . VAL B 1 258 ? -3.637 -16.578 -19.016 1 98 258 VAL B N 1
ATOM 6327 C CA . VAL B 1 258 ? -2.787 -17.719 -19.328 1 98 258 VAL B CA 1
ATOM 6328 C C . VAL B 1 258 ? -1.849 -17.375 -20.484 1 98 258 VAL B C 1
ATOM 6330 O O . VAL B 1 258 ? -0.646 -17.641 -20.406 1 98 258 VAL B O 1
ATOM 6333 N N . ASN B 1 259 ? -2.371 -16.719 -21.5 1 96.81 259 ASN B N 1
ATOM 6334 C CA . ASN B 1 259 ? -1.558 -16.328 -22.641 1 96.81 259 ASN B CA 1
ATOM 6335 C C . ASN B 1 259 ? -0.534 -15.266 -22.266 1 96.81 259 ASN B C 1
ATOM 6337 O O . ASN B 1 259 ? 0.611 -15.312 -22.719 1 96.81 259 ASN B O 1
ATOM 6341 N N . TYR B 1 260 ? -1.025 -14.312 -21.5 1 97.94 260 TYR B N 1
ATOM 6342 C CA . TYR B 1 260 ? -0.136 -13.25 -21.062 1 97.94 260 TYR B CA 1
ATOM 6343 C C . TYR B 1 260 ? 1.038 -13.82 -20.266 1 97.94 260 TYR B C 1
ATOM 6345 O O . TYR B 1 260 ? 2.184 -13.406 -20.469 1 97.94 260 TYR B O 1
ATOM 6353 N N . ALA B 1 261 ? 0.74 -14.742 -19.391 1 98 261 ALA B N 1
ATOM 6354 C CA . ALA B 1 261 ? 1.768 -15.414 -18.594 1 98 261 ALA B CA 1
ATOM 6355 C C . ALA B 1 261 ? 2.717 -16.203 -19.484 1 98 261 ALA B C 1
ATOM 6357 O O . ALA B 1 261 ? 3.938 -16.125 -19.328 1 98 261 ALA B O 1
ATOM 6358 N N . TRP B 1 262 ? 2.195 -16.922 -20.391 1 96.25 262 TRP B N 1
ATOM 6359 C CA . TRP B 1 262 ? 2.977 -17.75 -21.281 1 96.25 262 TRP B CA 1
ATOM 6360 C C . TRP B 1 262 ? 3.979 -16.922 -22.078 1 96.25 262 TRP B C 1
ATOM 6362 O O . TRP B 1 262 ? 5.137 -17.312 -22.234 1 96.25 262 TRP B O 1
ATOM 6372 N N . ARG B 1 263 ? 3.58 -15.797 -22.516 1 95.88 263 ARG B N 1
ATOM 6373 C CA . ARG B 1 263 ? 4.441 -14.922 -23.312 1 95.88 263 ARG B CA 1
ATOM 6374 C C . ARG B 1 263 ? 5.617 -14.422 -22.469 1 95.88 263 ARG B C 1
ATOM 6376 O O . ARG B 1 263 ? 6.605 -13.922 -23.016 1 95.88 263 ARG B O 1
ATOM 6383 N N . ARG B 1 264 ? 5.527 -14.602 -21.219 1 97 264 ARG B N 1
ATOM 6384 C CA . ARG B 1 264 ? 6.566 -14.133 -20.297 1 97 264 ARG B CA 1
ATOM 6385 C C . ARG B 1 264 ? 7.316 -15.297 -19.672 1 97 264 ARG B C 1
ATOM 6387 O O . ARG B 1 264 ? 8.109 -15.109 -18.75 1 97 264 ARG B O 1
ATOM 6394 N N . GLY B 1 265 ? 7.027 -16.469 -20.172 1 96.31 265 GLY B N 1
ATOM 6395 C CA . GLY B 1 265 ? 7.676 -17.672 -19.656 1 96.31 265 GLY B CA 1
ATOM 6396 C C . GLY B 1 265 ? 7.184 -18.062 -18.281 1 96.31 265 GLY B C 1
ATOM 6397 O O . GLY B 1 265 ? 7.957 -18.578 -17.453 1 96.31 265 GLY B O 1
ATOM 6398 N N . ILE B 1 266 ? 5.934 -17.781 -17.969 1 98.31 266 ILE B N 1
ATOM 6399 C CA . ILE B 1 266 ? 5.332 -18.109 -16.672 1 98.31 266 ILE B CA 1
ATOM 6400 C C . ILE B 1 266 ? 4.199 -19.109 -16.875 1 98.31 266 ILE B C 1
ATOM 6402 O O . ILE B 1 266 ? 3.305 -18.891 -17.688 1 98.31 266 ILE B O 1
ATOM 6406 N N . ARG B 1 267 ? 4.285 -20.172 -16.141 1 97.88 267 ARG B N 1
ATOM 6407 C CA . ARG B 1 267 ? 3.201 -21.156 -16.109 1 97.88 267 ARG B CA 1
ATOM 6408 C C . ARG B 1 267 ? 2.094 -20.703 -15.156 1 97.88 267 ARG B C 1
ATOM 6410 O O . ARG B 1 267 ? 2.367 -20.109 -14.109 1 97.88 267 ARG B O 1
ATOM 6417 N N . VAL B 1 268 ? 0.877 -20.938 -15.547 1 98.5 268 VAL B N 1
ATOM 6418 C CA . VAL B 1 268 ? -0.236 -20.703 -14.641 1 98.5 268 VAL B CA 1
ATOM 6419 C C . VAL B 1 268 ? -0.697 -22.016 -14.023 1 98.5 268 VAL B C 1
ATOM 6421 O O . VAL B 1 268 ? -1.263 -22.875 -14.719 1 98.5 268 VAL B O 1
ATOM 6424 N N . MET B 1 269 ? -0.401 -22.188 -12.82 1 98.44 269 MET B N 1
ATOM 6425 C CA . MET B 1 269 ? -0.844 -23.344 -12.055 1 98.44 269 MET B CA 1
ATOM 6426 C C . MET B 1 269 ? -2.018 -22.984 -11.148 1 98.44 269 MET B C 1
ATOM 6428 O O . MET B 1 269 ? -1.854 -22.234 -10.188 1 98.44 269 MET B O 1
ATOM 6432 N N . VAL B 1 270 ? -3.174 -23.547 -11.406 1 98.75 270 VAL B N 1
ATOM 6433 C CA . VAL B 1 270 ? -4.391 -23.172 -10.695 1 98.75 270 VAL B CA 1
ATOM 6434 C C . VAL B 1 270 ? -4.598 -24.094 -9.492 1 98.75 270 VAL B C 1
ATOM 6436 O O . VAL B 1 270 ? -4.203 -25.266 -9.531 1 98.75 270 VAL B O 1
ATOM 6439 N N . GLU B 1 271 ? -5.176 -23.547 -8.492 1 98.75 271 GLU B N 1
ATOM 6440 C CA . GLU B 1 271 ? -5.5 -24.328 -7.297 1 98.75 271 GLU B CA 1
ATOM 6441 C C . GLU B 1 271 ? -7.008 -24.391 -7.07 1 98.75 271 GLU B C 1
ATOM 6443 O O . GLU B 1 271 ? -7.676 -23.359 -7.02 1 98.75 271 GLU B O 1
ATOM 6448 N N . PHE B 1 272 ? -7.473 -25.562 -6.992 1 98.62 272 PHE B N 1
ATOM 6449 C CA . PHE B 1 272 ? -8.789 -25.844 -6.434 1 98.62 272 PHE B CA 1
ATOM 6450 C C . PHE B 1 272 ? -8.672 -26.719 -5.191 1 98.62 272 PHE B C 1
ATOM 6452 O O . PHE B 1 272 ? -8.617 -27.953 -5.297 1 98.62 272 PHE B O 1
ATOM 6459 N N . ASP B 1 273 ? -8.703 -26.062 -4.066 1 97.75 273 ASP B N 1
ATOM 6460 C CA . ASP B 1 273 ? -8.453 -26.672 -2.77 1 97.75 273 ASP B CA 1
ATOM 6461 C C . ASP B 1 273 ? -9.703 -27.375 -2.244 1 97.75 273 ASP B C 1
ATOM 6463 O O . ASP B 1 273 ? -10.711 -26.719 -1.959 1 97.75 273 ASP B O 1
ATOM 6467 N N . THR B 1 274 ? -9.664 -28.688 -2.117 1 97.12 274 THR B N 1
ATOM 6468 C CA . THR B 1 274 ? -10.719 -29.531 -1.575 1 97.12 274 THR B CA 1
ATOM 6469 C C . THR B 1 274 ? -10.133 -30.609 -0.668 1 97.12 274 THR B C 1
ATOM 6471 O O . THR B 1 274 ? -8.953 -30.953 -0.776 1 97.12 274 THR B O 1
ATOM 6474 N N . PRO B 1 275 ? -10.867 -31.219 0.279 1 97 275 PRO B N 1
ATOM 6475 C CA . PRO B 1 275 ? -12.305 -31.031 0.489 1 97 275 PRO B CA 1
ATOM 6476 C C . PRO B 1 275 ? -12.617 -29.828 1.372 1 97 275 PRO B C 1
ATOM 6478 O O . PRO B 1 275 ? -13.781 -29.438 1.502 1 97 275 PRO B O 1
ATOM 6481 N N . GLY B 1 276 ? -11.625 -29.281 2.1 1 96.38 276 GLY B N 1
ATOM 6482 C CA . GLY B 1 276 ? -11.812 -28.047 2.842 1 96.38 276 GLY B CA 1
ATOM 6483 C C . GLY B 1 276 ? -11.836 -26.812 1.957 1 96.38 276 GLY B C 1
ATOM 6484 O O . GLY B 1 276 ? -11.695 -26.922 0.736 1 96.38 276 GLY B O 1
ATOM 6485 N N . HIS B 1 277 ? -12.125 -25.641 2.52 1 96.81 277 HIS B N 1
ATOM 6486 C CA . HIS B 1 277 ? -12.062 -24.359 1.801 1 96.81 277 HIS B CA 1
ATOM 6487 C C . HIS B 1 277 ? -13.062 -24.344 0.648 1 96.81 277 HIS B C 1
ATOM 6489 O O . HIS B 1 277 ? -12.734 -23.891 -0.451 1 96.81 277 HIS B O 1
ATOM 6495 N N . THR B 1 278 ? -14.25 -24.875 0.846 1 97.62 278 THR B N 1
ATOM 6496 C CA . THR B 1 278 ? -15.156 -25.078 -0.282 1 97.62 278 THR B CA 1
ATOM 6497 C C . THR B 1 278 ? -16.531 -24.484 0.006 1 97.62 278 THR B C 1
ATOM 6499 O O . THR B 1 278 ? -17.5 -24.812 -0.667 1 97.62 278 THR B O 1
ATOM 6502 N N . LEU B 1 279 ? -16.609 -23.625 1.016 1 96.19 279 LEU B N 1
ATOM 6503 C CA . LEU B 1 279 ? -17.922 -23.078 1.35 1 96.19 279 LEU B CA 1
ATOM 6504 C C . LEU B 1 279 ? -18.547 -22.391 0.139 1 96.19 279 LEU B C 1
ATOM 6506 O O . LEU B 1 279 ? -19.734 -22.547 -0.133 1 96.19 279 LEU B O 1
ATOM 6510 N N . SER B 1 280 ? -17.828 -21.672 -0.59 1 96.88 280 SER B N 1
ATOM 6511 C CA . SER B 1 280 ? -18.328 -20.938 -1.744 1 96.88 280 SER B CA 1
ATOM 6512 C C . SER B 1 280 ? -18.828 -21.891 -2.826 1 96.88 280 SER B C 1
ATOM 6514 O O . SER B 1 280 ? -19.688 -21.516 -3.639 1 96.88 280 SER B O 1
ATOM 6516 N N . TRP B 1 281 ? -18.281 -23.125 -2.906 1 97.75 281 TRP B N 1
ATOM 6517 C CA . TRP B 1 281 ? -18.734 -24.125 -3.865 1 97.75 281 TRP B CA 1
ATOM 6518 C C . TRP B 1 281 ? -20.172 -24.516 -3.598 1 97.75 281 TRP B C 1
ATOM 6520 O O . TRP B 1 281 ? -20.969 -24.688 -4.531 1 97.75 281 TRP B O 1
ATOM 6530 N N . GLY B 1 282 ? -20.516 -24.594 -2.336 1 96.19 282 GLY B N 1
ATOM 6531 C CA . GLY B 1 282 ? -21.797 -25.125 -1.896 1 96.19 282 GLY B CA 1
ATOM 6532 C C . GLY B 1 282 ? -22.984 -24.266 -2.312 1 96.19 282 GLY B C 1
ATOM 6533 O O . GLY B 1 282 ? -24.094 -24.766 -2.486 1 96.19 282 GLY B O 1
ATOM 6534 N N . TYR B 1 283 ? -22.766 -23.016 -2.498 1 94.38 283 TYR B N 1
ATOM 6535 C CA . TYR B 1 283 ? -23.844 -22.125 -2.92 1 94.38 283 TYR B CA 1
ATOM 6536 C C . TYR B 1 283 ? -24.297 -22.453 -4.336 1 94.38 283 TYR B C 1
ATOM 6538 O O . TYR B 1 283 ? -25.469 -22.297 -4.672 1 94.38 283 TYR B O 1
ATOM 6546 N N . GLY B 1 284 ? -23.328 -22.922 -5.109 1 95.56 284 GLY B N 1
ATOM 6547 C CA . GLY B 1 284 ? -23.609 -23.172 -6.512 1 95.56 284 GLY B CA 1
ATOM 6548 C C . GLY B 1 284 ? -23.844 -24.641 -6.824 1 95.56 284 GLY B C 1
ATOM 6549 O O . GLY B 1 284 ? -24.344 -24.969 -7.898 1 95.56 284 GLY B O 1
ATOM 6550 N N . GLN B 1 285 ? -23.484 -25.484 -5.988 1 96.5 285 GLN B N 1
ATOM 6551 C CA . GLN B 1 285 ? -23.672 -26.922 -6.156 1 96.5 285 GLN B CA 1
ATOM 6552 C C . GLN B 1 285 ? -24.359 -27.531 -4.941 1 96.5 285 GLN B C 1
ATOM 6554 O O . GLN B 1 285 ? -23.703 -28.031 -4.031 1 96.5 285 GLN B O 1
ATOM 6559 N N . ALA B 1 286 ? -25.703 -27.641 -5.055 1 93.5 286 ALA B N 1
ATOM 6560 C CA . ALA B 1 286 ? -26.516 -28.156 -3.951 1 93.5 286 ALA B CA 1
ATOM 6561 C C . ALA B 1 286 ? -26.141 -29.594 -3.621 1 93.5 286 ALA B C 1
ATOM 6563 O O . ALA B 1 286 ? -25.922 -30.406 -4.52 1 93.5 286 ALA B O 1
ATOM 6564 N N . GLY B 1 287 ? -26.016 -29.828 -2.324 1 94.69 287 GLY B N 1
ATOM 6565 C CA . GLY B 1 287 ? -25.766 -31.203 -1.872 1 94.69 287 GLY B CA 1
ATOM 6566 C C . GLY B 1 287 ? -24.297 -31.562 -1.862 1 94.69 287 GLY B C 1
ATOM 6567 O O . GLY B 1 287 ? -23.938 -32.688 -1.534 1 94.69 287 GLY B O 1
ATOM 6568 N N . LEU B 1 288 ? -23.438 -30.688 -2.15 1 97.44 288 LEU B N 1
ATOM 6569 C CA . LEU B 1 288 ? -22.016 -30.969 -2.232 1 97.44 288 LEU B CA 1
ATOM 6570 C C . LEU B 1 288 ? -21.391 -31.016 -0.844 1 97.44 288 LEU B C 1
ATOM 6572 O O . LEU B 1 288 ? -20.562 -31.891 -0.556 1 97.44 288 LEU B O 1
ATOM 6576 N N . LEU B 1 289 ? -21.766 -30.062 0.074 1 97.81 289 LEU B N 1
ATOM 6577 C CA . LEU B 1 289 ? -21.078 -29.875 1.352 1 97.81 289 LEU B CA 1
ATOM 6578 C C . LEU B 1 289 ? -21.75 -30.703 2.447 1 97.81 289 LEU B C 1
ATOM 6580 O O . LEU B 1 289 ? -22.922 -31.062 2.32 1 97.81 289 LEU B O 1
ATOM 6584 N N . THR B 1 290 ? -21 -30.922 3.412 1 97.56 290 THR B N 1
ATOM 6585 C CA . THR B 1 290 ? -21.484 -31.641 4.574 1 97.56 290 THR B CA 1
ATOM 6586 C C . THR B 1 290 ? -22.375 -30.75 5.441 1 97.56 290 THR B C 1
ATOM 6588 O O . THR B 1 290 ? -21.969 -29.641 5.797 1 97.56 290 THR B O 1
ATOM 6591 N N . LYS B 1 291 ? -23.578 -31.266 5.746 1 96.5 291 LYS B N 1
ATOM 6592 C CA . LYS B 1 291 ? -24.422 -30.594 6.738 1 96.5 291 LYS B CA 1
ATOM 6593 C C . LYS B 1 291 ? -23.938 -30.891 8.156 1 96.5 291 LYS B C 1
ATOM 6595 O O . LYS B 1 291 ? -23.703 -32.062 8.508 1 96.5 291 LYS B O 1
ATOM 6600 N N . CYS B 1 292 ? -23.812 -29.891 8.984 1 96.69 292 CYS B N 1
ATOM 6601 C CA . CYS B 1 292 ? -23.391 -30.078 10.367 1 96.69 292 CYS B CA 1
ATOM 6602 C C . CYS B 1 292 ? -24.609 -30.312 11.273 1 96.69 292 CYS B C 1
ATOM 6604 O O . CYS B 1 292 ? -25.656 -29.719 11.055 1 96.69 292 CYS B O 1
ATOM 6606 N N . TYR B 1 293 ? -24.391 -31.109 12.211 1 96.94 293 TYR B N 1
ATOM 6607 C CA . TYR B 1 293 ? -25.469 -31.469 13.117 1 96.94 293 TYR B CA 1
ATOM 6608 C C . TYR B 1 293 ? -25.094 -31.203 14.562 1 96.94 293 TYR B C 1
ATOM 6610 O O . TYR B 1 293 ? -23.922 -31.266 14.922 1 96.94 293 TYR B O 1
ATOM 6618 N N . LYS B 1 294 ? -26.047 -30.859 15.344 1 96.31 294 LYS B N 1
ATOM 6619 C CA . LYS B 1 294 ? -25.984 -30.781 16.797 1 96.31 294 LYS B CA 1
ATOM 6620 C C . LYS B 1 294 ? -27.266 -31.359 17.422 1 96.31 294 LYS B C 1
ATOM 6622 O O . LYS B 1 294 ? -28.375 -30.938 17.078 1 96.31 294 LYS B O 1
ATOM 6627 N N . GLY B 1 295 ? -27.156 -32.312 18.375 1 93.88 295 GLY B N 1
ATOM 6628 C CA . GLY B 1 295 ? -28.312 -32.938 18.984 1 93.88 295 GLY B CA 1
ATOM 6629 C C . GLY B 1 295 ? -29.219 -33.625 17.984 1 93.88 295 GLY B C 1
ATOM 6630 O O . GLY B 1 295 ? -30.438 -33.531 18.078 1 93.88 295 GLY B O 1
ATOM 6631 N N . GLY B 1 296 ? -28.641 -34.031 16.953 1 91.94 296 GLY B N 1
ATOM 6632 C CA . GLY B 1 296 ? -29.391 -34.781 15.945 1 91.94 296 GLY B CA 1
ATOM 6633 C C . GLY B 1 296 ? -30.078 -33.875 14.93 1 91.94 296 GLY B C 1
ATOM 6634 O O . GLY B 1 296 ? -30.797 -34.375 14.047 1 91.94 296 GLY B O 1
ATOM 6635 N N . LYS B 1 297 ? -29.859 -32.562 15.055 1 96.19 297 LYS B N 1
ATOM 6636 C CA . LYS B 1 297 ? -30.516 -31.641 14.141 1 96.19 297 LYS B CA 1
ATOM 6637 C C . LYS B 1 297 ? -29.484 -30.844 13.344 1 96.19 297 LYS B C 1
ATOM 6639 O O . LYS B 1 297 ? -28.422 -30.484 13.859 1 96.19 297 LYS B O 1
ATOM 6644 N N . PHE B 1 298 ? -29.891 -30.688 12.031 1 95.56 298 PHE B N 1
ATOM 6645 C CA . PHE B 1 298 ? -29.094 -29.812 11.18 1 95.56 298 PHE B CA 1
ATOM 6646 C C . PHE B 1 298 ? -29.016 -28.406 11.773 1 95.56 298 PHE B C 1
ATOM 6648 O O . PHE B 1 298 ? -30.031 -27.812 12.102 1 95.56 298 PHE B O 1
ATOM 6655 N N . THR B 1 299 ? -27.828 -27.875 11.914 1 94.81 299 THR B N 1
ATOM 6656 C CA . THR B 1 299 ? -27.609 -26.594 12.578 1 94.81 299 THR B CA 1
ATOM 6657 C C . THR B 1 299 ? -27.812 -25.438 11.602 1 94.81 299 THR B C 1
ATOM 6659 O O . THR B 1 299 ? -27.906 -24.281 12.016 1 94.81 299 THR B O 1
ATOM 6662 N N . GLY B 1 300 ? -27.812 -25.734 10.32 1 91.31 300 GLY B N 1
ATOM 6663 C CA . GLY B 1 300 ? -27.797 -24.688 9.297 1 91.31 300 GLY B CA 1
ATOM 6664 C C . GLY B 1 300 ? -26.406 -24.375 8.797 1 91.31 300 GLY B C 1
ATOM 6665 O O . GLY B 1 300 ? -26.25 -23.594 7.848 1 91.31 300 GLY B O 1
ATOM 6666 N N . GLU B 1 301 ? -25.406 -25.047 9.391 1 93.06 301 GLU B N 1
ATOM 6667 C CA . GLU B 1 301 ? -24.016 -24.812 9.016 1 93.06 301 GLU B CA 1
ATOM 6668 C C . GLU B 1 301 ? -23.484 -25.938 8.117 1 93.06 301 GLU B C 1
ATOM 6670 O O . GLU B 1 301 ? -24 -27.062 8.156 1 93.06 301 GLU B O 1
ATOM 6675 N N . TYR B 1 302 ? -22.516 -25.547 7.32 1 95.06 302 TYR B N 1
ATOM 6676 C CA . TYR B 1 302 ? -21.938 -26.516 6.391 1 95.06 302 TYR B CA 1
ATOM 6677 C C . TYR B 1 302 ? -20.438 -26.656 6.625 1 95.06 302 TYR B C 1
ATOM 6679 O O . TYR B 1 302 ? -19.781 -25.719 7.098 1 95.06 302 TYR B O 1
ATOM 6687 N N . GLY B 1 303 ? -19.953 -27.828 6.371 1 95.94 303 GLY B N 1
ATOM 6688 C CA . GLY B 1 303 ? -18.531 -28.125 6.469 1 95.94 303 GLY B CA 1
ATOM 6689 C C . GLY B 1 303 ? -17.906 -28.531 5.145 1 95.94 303 GLY B C 1
ATOM 6690 O O . GLY B 1 303 ? -18.391 -28.141 4.082 1 95.94 303 GLY B O 1
ATOM 6691 N N . PRO B 1 304 ? -16.781 -29.266 5.16 1 97.5 304 PRO B N 1
ATOM 6692 C CA . PRO B 1 304 ? -16.094 -29.672 3.928 1 97.5 304 PRO B CA 1
ATOM 6693 C C . PRO B 1 304 ? -16.969 -30.547 3.027 1 97.5 304 PRO B C 1
ATOM 6695 O O . PRO B 1 304 ? -18.047 -31 3.447 1 97.5 304 PRO B O 1
ATOM 6698 N N . ILE B 1 305 ? -16.531 -30.734 1.837 1 98.31 305 ILE B N 1
ATOM 6699 C CA . ILE B 1 305 ? -17.234 -31.562 0.868 1 98.31 305 ILE B CA 1
ATOM 6700 C C . ILE B 1 305 ? -17.562 -32.906 1.492 1 98.31 305 ILE B C 1
ATOM 6702 O O . ILE B 1 305 ? -16.734 -33.5 2.184 1 98.31 305 ILE B O 1
ATOM 6706 N N . ASP B 1 306 ? -18.781 -33.375 1.277 1 98.12 306 ASP B N 1
ATOM 6707 C CA . ASP B 1 306 ? -19.234 -34.688 1.769 1 98.12 306 ASP B CA 1
ATOM 6708 C C . ASP B 1 306 ? -18.75 -35.812 0.857 1 98.12 306 ASP B C 1
ATOM 6710 O O . ASP B 1 306 ? -19.25 -35.969 -0.255 1 98.12 306 ASP B O 1
ATOM 6714 N N . PRO B 1 307 ? -17.812 -36.625 1.293 1 97.31 307 PRO B N 1
ATOM 6715 C CA . PRO B 1 307 ? -17.25 -37.656 0.436 1 97.31 307 PRO B CA 1
ATOM 6716 C C . PRO B 1 307 ? -18.172 -38.875 0.295 1 97.31 307 PRO B C 1
ATOM 6718 O O . PRO B 1 307 ? -17.906 -39.781 -0.502 1 97.31 307 PRO B O 1
ATOM 6721 N N . THR B 1 308 ? -19.281 -38.938 0.992 1 97.44 308 THR B N 1
ATOM 6722 C CA . THR B 1 308 ? -20.047 -40.188 1.117 1 97.44 308 THR B CA 1
ATOM 6723 C C . THR B 1 308 ? -21.203 -40.188 0.135 1 97.44 308 THR B C 1
ATOM 6725 O O . THR B 1 308 ? -21.844 -41.219 -0.06 1 97.44 308 THR B O 1
ATOM 6728 N N . LEU B 1 309 ? -21.406 -39.094 -0.493 1 96 309 LEU B N 1
ATOM 6729 C CA . LEU B 1 309 ? -22.531 -39 -1.409 1 96 309 LEU B CA 1
ATOM 6730 C C . LEU B 1 309 ? -22.156 -39.5 -2.795 1 96 309 LEU B C 1
ATOM 6732 O O . LEU B 1 309 ? -21.047 -39.25 -3.27 1 96 309 LEU B O 1
ATOM 6736 N N . ASN B 1 310 ? -23.031 -40.125 -3.488 1 93.25 310 ASN B N 1
ATOM 6737 C CA . ASN B 1 310 ? -22.781 -40.688 -4.805 1 93.25 310 ASN B CA 1
ATOM 6738 C C . ASN B 1 310 ? -22.625 -39.625 -5.871 1 93.25 310 ASN B C 1
ATOM 6740 O O . ASN B 1 310 ? -22.109 -39.875 -6.957 1 93.25 310 ASN B O 1
ATOM 6744 N N . THR B 1 311 ? -23.016 -38.438 -5.574 1 95.94 311 THR B N 1
ATOM 6745 C CA . THR B 1 311 ? -23 -37.344 -6.539 1 95.94 311 THR B CA 1
ATOM 6746 C C . THR B 1 311 ? -21.688 -36.562 -6.441 1 95.94 311 THR B C 1
ATOM 6748 O O . THR B 1 311 ? -21.344 -35.781 -7.344 1 95.94 311 THR B O 1
ATOM 6751 N N . THR B 1 312 ? -20.938 -36.781 -5.367 1 97.69 312 THR B N 1
ATOM 6752 C CA . THR B 1 312 ? -19.766 -35.969 -5.078 1 97.69 312 THR B CA 1
ATOM 6753 C C . THR B 1 312 ? -18.688 -36.156 -6.137 1 97.69 312 THR B C 1
ATOM 6755 O O . THR B 1 312 ? -18.266 -35.219 -6.797 1 97.69 312 THR B O 1
ATOM 6758 N N . PHE B 1 313 ? -18.281 -37.375 -6.398 1 98.06 313 PHE B N 1
ATOM 6759 C CA . PHE B 1 313 ? -17.109 -37.656 -7.23 1 98.06 313 PHE B CA 1
ATOM 6760 C C . PHE B 1 313 ? -17.469 -37.531 -8.711 1 98.06 313 PHE B C 1
ATOM 6762 O O . PHE B 1 313 ? -16.641 -37.094 -9.516 1 98.06 313 PHE B O 1
ATOM 6769 N N . PRO B 1 314 ? -18.703 -37.875 -9.125 1 97.88 314 PRO B N 1
ATOM 6770 C CA . PRO B 1 314 ? -19.094 -37.531 -10.5 1 97.88 314 PRO B CA 1
ATOM 6771 C C . PRO B 1 314 ? -19.031 -36.031 -10.773 1 97.88 314 PRO B C 1
ATOM 6773 O O . PRO B 1 314 ? -18.578 -35.625 -11.844 1 97.88 314 PRO B O 1
ATOM 6776 N N . PHE B 1 315 ? -19.438 -35.25 -9.875 1 97.94 315 PHE B N 1
ATOM 6777 C CA . PHE B 1 315 ? -19.328 -33.812 -10.008 1 97.94 315 PHE B CA 1
ATOM 6778 C C . PHE B 1 315 ? -17.859 -33.406 -10.148 1 97.94 315 PHE B C 1
ATOM 6780 O O . PHE B 1 315 ? -17.5 -32.656 -11.07 1 97.94 315 PHE B O 1
ATOM 6787 N N . LEU B 1 316 ? -17.047 -33.875 -9.242 1 98.62 316 LEU B N 1
ATOM 6788 C CA . LEU B 1 316 ? -15.633 -33.5 -9.25 1 98.62 316 LEU B CA 1
ATOM 6789 C C . LEU B 1 316 ? -14.953 -33.969 -10.531 1 98.62 316 LEU B C 1
ATOM 6791 O O . LEU B 1 316 ? -14.086 -33.281 -11.062 1 98.62 316 LEU B O 1
ATOM 6795 N N . SER B 1 317 ? -15.312 -35.188 -10.961 1 98.38 317 SE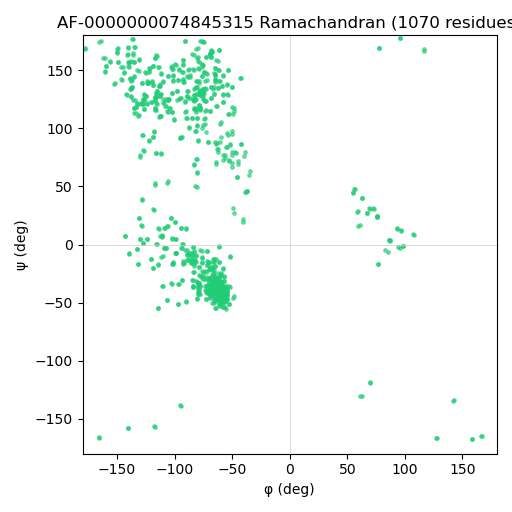R B N 1
ATOM 6796 C CA . SER B 1 317 ? -14.75 -35.719 -12.203 1 98.38 317 SER B CA 1
ATOM 6797 C C . SER B 1 317 ? -15.031 -34.781 -13.375 1 98.38 317 SER B C 1
ATOM 6799 O O . SER B 1 317 ? -14.133 -34.469 -14.156 1 98.38 317 SER B O 1
ATOM 6801 N N . GLN B 1 318 ? -16.234 -34.344 -13.445 1 98.38 318 GLN B N 1
ATOM 6802 C CA . GLN B 1 318 ? -16.625 -33.438 -14.523 1 98.38 318 GLN B CA 1
ATOM 6803 C C . GLN B 1 318 ? -15.945 -32.062 -14.359 1 98.38 318 GLN B C 1
ATOM 6805 O O . GLN B 1 318 ? -15.484 -31.469 -15.336 1 98.38 318 GLN B O 1
ATOM 6810 N N . PHE B 1 319 ? -15.93 -31.609 -13.156 1 98.5 319 PHE B N 1
ATOM 6811 C CA . PHE B 1 319 ? -15.344 -30.297 -12.859 1 98.5 319 PHE B CA 1
ATOM 6812 C C . PHE B 1 319 ? -13.859 -30.281 -13.211 1 98.5 319 PHE B C 1
ATOM 6814 O O . PHE B 1 319 ? -13.391 -29.375 -13.906 1 98.5 319 PHE B O 1
ATOM 6821 N N . PHE B 1 320 ? -13.102 -31.234 -12.82 1 98.62 320 PHE B N 1
ATOM 6822 C CA . PHE B 1 320 ? -11.656 -31.266 -13.047 1 98.62 320 PHE B CA 1
ATOM 6823 C C . PHE B 1 320 ? -11.344 -31.562 -14.508 1 98.62 320 PHE B C 1
ATOM 6825 O O . PHE B 1 320 ? -10.289 -31.188 -15.016 1 98.62 320 PHE B O 1
ATOM 6832 N N . ALA B 1 321 ? -12.25 -32.312 -15.164 1 98.5 321 ALA B N 1
ATOM 6833 C CA . ALA B 1 321 ? -12.078 -32.469 -16.609 1 98.5 321 ALA B CA 1
ATOM 6834 C C . ALA B 1 321 ? -12.086 -31.125 -17.312 1 98.5 321 ALA B C 1
ATOM 6836 O O . ALA B 1 321 ? -11.273 -30.891 -18.219 1 98.5 321 ALA B O 1
ATOM 6837 N N . GLU B 1 322 ? -12.992 -30.281 -16.875 1 98.44 322 GLU B N 1
ATOM 6838 C CA . GLU B 1 322 ? -13.008 -28.922 -17.438 1 98.44 322 GLU B CA 1
ATOM 6839 C C . GLU B 1 322 ? -11.727 -28.172 -17.078 1 98.44 322 GLU B C 1
ATOM 6841 O O . GLU B 1 322 ? -11.133 -27.516 -17.938 1 98.44 322 GLU B O 1
ATOM 6846 N N . VAL B 1 323 ? -11.336 -28.203 -15.836 1 98.44 323 VAL B N 1
ATOM 6847 C CA . VAL B 1 323 ? -10.148 -27.516 -15.367 1 98.44 323 VAL B CA 1
ATOM 6848 C C . VAL B 1 323 ? -8.938 -27.938 -16.188 1 98.44 323 VAL B C 1
ATOM 6850 O O . VAL B 1 323 ? -8.125 -27.109 -16.594 1 98.44 323 VAL B O 1
ATOM 6853 N N . ALA B 1 324 ? -8.844 -29.25 -16.438 1 97.81 324 ALA B N 1
ATOM 6854 C CA . ALA B 1 324 ? -7.719 -29.797 -17.203 1 97.81 324 ALA B CA 1
ATOM 6855 C C . ALA B 1 324 ? -7.695 -29.25 -18.625 1 97.81 324 ALA B C 1
ATOM 6857 O O . ALA B 1 324 ? -6.621 -29.062 -19.203 1 97.81 324 ALA B O 1
ATOM 6858 N N . GLN B 1 325 ? -8.82 -28.969 -19.125 1 97.06 325 GLN B N 1
ATOM 6859 C CA . GLN B 1 325 ? -8.922 -28.438 -20.469 1 97.06 325 GLN B CA 1
ATOM 6860 C C . GLN B 1 325 ? -8.609 -26.938 -20.5 1 97.06 325 GLN B C 1
ATOM 6862 O O . GLN B 1 325 ? -7.988 -26.453 -21.453 1 97.06 325 GLN B O 1
ATOM 6867 N N . VAL B 1 326 ? -9 -26.234 -19.5 1 97.81 326 VAL B N 1
ATOM 6868 C CA . VAL B 1 326 ? -8.914 -24.781 -19.453 1 97.81 326 VAL B CA 1
ATOM 6869 C C . VAL B 1 326 ? -7.484 -24.359 -19.125 1 97.81 326 VAL B C 1
ATOM 6871 O O . VAL B 1 326 ? -6.988 -23.375 -19.672 1 97.81 326 VAL B O 1
ATOM 6874 N N . PHE B 1 327 ? -6.828 -25.047 -18.281 1 97.56 327 PHE B N 1
ATOM 6875 C CA . PHE B 1 327 ? -5.484 -24.688 -17.844 1 97.56 327 PHE B CA 1
ATOM 6876 C C . PHE B 1 327 ? -4.449 -25.641 -18.422 1 97.56 327 PHE B C 1
ATOM 6878 O O . PHE B 1 327 ? -4.43 -26.828 -18.078 1 97.56 327 PHE B O 1
ATOM 6885 N N . PRO B 1 328 ? -3.545 -25.141 -19.172 1 94.94 328 PRO B N 1
ATOM 6886 C CA . PRO B 1 328 ? -2.645 -26.016 -19.938 1 94.94 328 PRO B CA 1
ATOM 6887 C C . PRO B 1 328 ? -1.522 -26.594 -19.078 1 94.94 328 PRO B C 1
ATOM 6889 O O . PRO B 1 328 ? -0.869 -27.562 -19.484 1 94.94 328 PRO B O 1
ATOM 6892 N N . ASP B 1 329 ? -1.229 -26.016 -17.969 1 95.81 329 ASP B N 1
ATOM 6893 C CA . ASP B 1 329 ? -0.135 -26.547 -17.156 1 95.81 329 ASP B CA 1
ATOM 6894 C C . ASP B 1 329 ? -0.372 -28 -16.781 1 95.81 329 ASP B C 1
ATOM 6896 O O . ASP B 1 329 ? -1.509 -28.406 -16.531 1 95.81 329 ASP B O 1
ATOM 6900 N N . HIS B 1 330 ? 0.709 -28.719 -16.703 1 94.94 330 HIS B N 1
ATOM 6901 C CA . HIS B 1 330 ? 0.63 -30.141 -16.391 1 94.94 330 HIS B CA 1
ATOM 6902 C C . HIS B 1 330 ? 0.105 -30.344 -14.969 1 94.94 330 HIS B C 1
ATOM 6904 O O . HIS B 1 330 ? -0.588 -31.328 -14.703 1 94.94 330 HIS B O 1
ATOM 6910 N N . TYR B 1 331 ? 0.395 -29.453 -14.125 1 96.44 331 TYR B N 1
ATOM 6911 C CA . TYR B 1 331 ? 0.047 -29.641 -12.719 1 96.44 331 TYR B CA 1
ATOM 6912 C C . TYR B 1 331 ? -1.207 -28.859 -12.352 1 96.44 331 TYR B C 1
ATOM 6914 O O . TYR B 1 331 ? -1.399 -27.734 -12.82 1 96.44 331 TYR B O 1
ATOM 6922 N N . ILE B 1 332 ? -2.025 -29.453 -11.555 1 97.62 332 ILE B N 1
ATOM 6923 C CA . ILE B 1 332 ? -3.115 -28.812 -10.828 1 97.62 332 ILE B CA 1
ATOM 6924 C C . ILE B 1 332 ? -2.855 -28.906 -9.328 1 97.62 332 ILE B C 1
ATOM 6926 O O . ILE B 1 332 ? -2.469 -29.953 -8.82 1 97.62 332 ILE B O 1
ATOM 6930 N N . PHE B 1 333 ? -2.965 -27.797 -8.641 1 98.19 333 PHE B N 1
ATOM 6931 C CA . PHE B 1 333 ? -2.801 -27.812 -7.195 1 98.19 333 PHE B CA 1
ATOM 6932 C C . PHE B 1 333 ? -4.105 -28.203 -6.508 1 98.19 333 PHE B C 1
ATOM 6934 O O . PHE B 1 333 ? -5.129 -27.531 -6.684 1 98.19 333 PHE B O 1
ATOM 6941 N N . LEU B 1 334 ? -4.07 -29.219 -5.668 1 97.31 334 LEU B N 1
ATOM 6942 C CA . LEU B 1 334 ? -5.312 -29.828 -5.191 1 97.31 334 LEU B CA 1
ATOM 6943 C C . LEU B 1 334 ? -5.543 -29.5 -3.721 1 97.31 334 LEU B C 1
ATOM 6945 O O . LEU B 1 334 ? -6.559 -29.891 -3.145 1 97.31 334 LEU B O 1
ATOM 6949 N N . GLY B 1 335 ? -4.629 -28.812 -3.123 1 96.5 335 GLY B N 1
ATOM 6950 C CA . GLY B 1 335 ? -4.773 -28.406 -1.733 1 96.5 335 GLY B CA 1
ATOM 6951 C C . GLY B 1 335 ? -4.691 -29.562 -0.762 1 96.5 335 GLY B C 1
ATOM 6952 O O . GLY B 1 335 ? -3.734 -30.344 -0.792 1 96.5 335 GLY B O 1
ATOM 6953 N N . GLY B 1 336 ? -5.758 -29.75 -0.051 1 93.38 336 GLY B N 1
ATOM 6954 C CA . GLY B 1 336 ? -5.832 -30.844 0.909 1 93.38 336 GLY B CA 1
ATOM 6955 C C . GLY B 1 336 ? -5.418 -30.438 2.309 1 93.38 336 GLY B C 1
ATOM 6956 O O . GLY B 1 336 ? -5.242 -31.281 3.184 1 93.38 336 GLY B O 1
ATOM 6957 N N . ASP B 1 337 ? -5.336 -29.109 2.521 1 90.25 337 ASP B N 1
ATOM 6958 C CA . ASP B 1 337 ? -4.867 -28.625 3.816 1 90.25 337 ASP B CA 1
ATOM 6959 C C . ASP B 1 337 ? -6.039 -28.297 4.734 1 90.25 337 ASP B C 1
ATOM 6961 O O . ASP B 1 337 ? -7.152 -28.047 4.266 1 90.25 337 ASP B O 1
ATOM 6965 N N . GLU B 1 338 ? -5.871 -28.406 6.062 1 87.56 338 GLU B N 1
ATOM 6966 C CA . GLU B 1 338 ? -6.695 -27.859 7.133 1 87.56 338 GLU B CA 1
ATOM 6967 C C . GLU B 1 338 ? -8.141 -28.328 7.008 1 87.56 338 GLU B C 1
ATOM 6969 O O . GLU B 1 338 ? -9.07 -27.516 7.109 1 87.56 338 GLU B O 1
ATOM 6974 N N . VAL B 1 339 ? -8.367 -29.578 6.805 1 91.38 339 VAL B N 1
ATOM 6975 C CA . VAL B 1 339 ? -9.719 -30.125 6.75 1 91.38 339 VAL B CA 1
ATOM 6976 C C . VAL B 1 339 ? -10.258 -30.297 8.164 1 91.38 339 VAL B C 1
ATOM 6978 O O . VAL B 1 339 ? -9.672 -31.031 8.977 1 91.38 339 VAL B O 1
ATOM 6981 N N . GLY B 1 340 ? -11.352 -29.625 8.438 1 91.81 340 GLY B N 1
ATOM 6982 C CA . GLY B 1 340 ? -12.008 -29.812 9.727 1 91.81 340 GLY B CA 1
ATOM 6983 C C . GLY B 1 340 ? -12.922 -31.016 9.766 1 91.81 340 GLY B C 1
ATOM 6984 O O . GLY B 1 340 ? -13.766 -31.203 8.883 1 91.81 340 GLY B O 1
ATOM 6985 N N . TYR B 1 341 ? -12.797 -31.828 10.883 1 94.69 341 TYR B N 1
ATOM 6986 C CA . TYR B 1 341 ? -13.531 -33.094 10.93 1 94.69 341 TYR B CA 1
ATOM 6987 C C . TYR B 1 341 ? -14.812 -32.969 11.742 1 94.69 341 TYR B C 1
ATOM 6989 O O . TYR B 1 341 ? -15.664 -33.844 11.719 1 94.69 341 TYR B O 1
ATOM 6997 N N . ASP B 1 342 ? -14.984 -31.781 12.406 1 95.62 342 ASP B N 1
ATOM 6998 C CA . ASP B 1 342 ? -16.094 -31.625 13.344 1 95.62 342 ASP B CA 1
ATOM 6999 C C . ASP B 1 342 ? -17.438 -31.828 12.633 1 95.62 342 ASP B C 1
ATOM 7001 O O . ASP B 1 342 ? -18.312 -32.531 13.133 1 95.62 342 ASP B O 1
ATOM 7005 N N . CYS B 1 343 ? -17.562 -31.234 11.539 1 96.62 343 CYS B N 1
ATOM 7006 C CA . CYS B 1 343 ? -18.812 -31.359 10.805 1 96.62 343 CYS B CA 1
ATOM 7007 C C . CYS B 1 343 ? -19 -32.781 10.273 1 96.62 343 CYS B C 1
ATOM 7009 O O . CYS B 1 343 ? -20.109 -33.312 10.32 1 96.62 343 CYS B O 1
ATOM 7011 N N . TRP B 1 344 ? -17.969 -33.406 9.75 1 97.25 344 TRP B N 1
ATOM 7012 C CA . TRP B 1 344 ? -18.031 -34.812 9.328 1 97.25 344 TRP B CA 1
ATOM 7013 C C . TRP B 1 344 ? -18.469 -35.688 10.484 1 97.25 344 TRP B C 1
ATOM 7015 O O . TRP B 1 344 ? -19.359 -36.531 10.312 1 97.25 344 TRP B O 1
ATOM 7025 N N . GLN B 1 345 ? -17.953 -35.406 11.633 1 97 345 GLN B N 1
ATOM 7026 C CA . GLN B 1 345 ? -18.219 -36.219 12.82 1 97 345 GLN B CA 1
ATOM 7027 C C . GLN B 1 345 ? -19.672 -36.031 13.281 1 97 345 GLN B C 1
ATOM 7029 O O . GLN B 1 345 ? -20.266 -36.969 13.836 1 97 345 GLN B O 1
ATOM 7034 N N . SER B 1 346 ? -20.203 -34.938 13.031 1 97.25 346 SER B N 1
ATOM 7035 C CA . SER B 1 346 ? -21.531 -34.625 13.539 1 97.25 346 SER B CA 1
ATOM 7036 C C . SER B 1 346 ? -22.609 -35.188 12.641 1 97.25 346 SER B C 1
ATOM 7038 O O . SER B 1 346 ? -23.781 -35.281 13.039 1 97.25 346 SER B O 1
ATOM 7040 N N . ASN B 1 347 ? -22.328 -35.625 11.398 1 97.62 347 ASN B N 1
ATOM 7041 C CA . ASN B 1 347 ? -23.312 -35.969 10.383 1 97.62 347 ASN B CA 1
ATOM 7042 C C . ASN B 1 347 ? -23.688 -37.438 10.453 1 97.62 347 ASN B C 1
ATOM 7044 O O . ASN B 1 347 ? -22.828 -38.312 10.242 1 97.62 347 ASN B O 1
ATOM 7048 N N . PRO B 1 348 ? -25 -37.688 10.625 1 97.12 348 PRO B N 1
ATOM 7049 C CA . PRO B 1 348 ? -25.375 -39.094 10.797 1 97.12 348 PRO B CA 1
ATOM 7050 C C . PRO B 1 348 ? -25.141 -39.938 9.531 1 97.12 348 PRO B C 1
ATOM 7052 O O . PRO B 1 348 ? -24.828 -41.125 9.617 1 97.12 348 PRO B O 1
ATOM 7055 N N . GLY B 1 349 ? -25.328 -39.375 8.414 1 96.81 349 GLY B N 1
ATOM 7056 C CA . GLY B 1 349 ? -25.031 -40.062 7.172 1 96.81 349 GLY B CA 1
ATOM 7057 C C . GLY B 1 349 ? -23.578 -40.469 7.035 1 96.81 349 GLY B C 1
ATOM 7058 O O . GLY B 1 349 ? -23.266 -41.594 6.598 1 96.81 349 GLY B O 1
ATOM 7059 N N . ILE B 1 350 ? -22.656 -39.594 7.414 1 97.75 350 ILE B N 1
ATOM 7060 C CA . ILE B 1 350 ? -21.234 -39.875 7.332 1 97.75 350 ILE B CA 1
ATOM 7061 C C . ILE B 1 350 ? -20.844 -40.906 8.383 1 97.75 350 ILE B C 1
ATOM 7063 O O . ILE B 1 350 ? -20.047 -41.781 8.109 1 97.75 350 ILE B O 1
ATOM 7067 N N . THR B 1 351 ? -21.453 -40.75 9.562 1 96.56 351 THR B N 1
ATOM 7068 C CA . THR B 1 351 ? -21.172 -41.719 10.609 1 96.56 351 THR B CA 1
ATOM 7069 C C . THR B 1 351 ? -21.547 -43.125 10.148 1 96.56 351 THR B C 1
ATOM 7071 O O . THR B 1 351 ? -20.828 -44.094 10.43 1 96.56 351 THR B O 1
ATOM 7074 N N . ALA B 1 352 ? -22.641 -43.219 9.516 1 96.81 352 ALA B N 1
ATOM 7075 C CA . ALA B 1 352 ? -23.062 -44.5 8.984 1 96.81 352 ALA B CA 1
ATOM 7076 C C . ALA B 1 352 ? -22.078 -45.031 7.941 1 96.81 352 ALA B C 1
ATOM 7078 O O . ALA B 1 352 ? -21.781 -46.219 7.895 1 96.81 352 ALA B O 1
ATOM 7079 N N . PHE B 1 353 ? -21.625 -44.219 7.113 1 97.56 353 PHE B N 1
ATOM 7080 C CA . PHE B 1 353 ? -20.656 -44.562 6.094 1 97.56 353 PHE B CA 1
ATOM 7081 C C . PHE B 1 353 ? -19.359 -45.031 6.734 1 97.56 353 PHE B C 1
ATOM 7083 O O . PHE B 1 353 ? -18.766 -46.031 6.297 1 97.56 353 PHE B O 1
ATOM 7090 N N . MET B 1 354 ? -18.891 -44.312 7.77 1 97.5 354 MET B N 1
ATOM 7091 C CA . MET B 1 354 ? -17.688 -44.656 8.508 1 97.5 354 MET B CA 1
ATOM 7092 C C . MET B 1 354 ? -17.766 -46.094 9.031 1 97.5 354 MET B C 1
ATOM 7094 O O . MET B 1 354 ? -16.812 -46.875 8.914 1 97.5 354 MET B O 1
ATOM 7098 N N . LYS B 1 355 ? -18.938 -46.406 9.508 1 96.56 355 LYS B N 1
ATOM 7099 C CA . LYS B 1 355 ? -19.156 -47.75 10.023 1 96.56 355 LYS B CA 1
ATOM 7100 C C . LYS B 1 355 ? -19.156 -48.781 8.891 1 96.56 355 LYS B C 1
ATOM 7102 O O . LYS B 1 355 ? -18.531 -49.844 9.016 1 96.56 355 LYS B O 1
ATOM 7107 N N . LYS B 1 356 ? -19.797 -48.5 7.902 1 97.5 356 LYS B N 1
ATOM 7108 C CA . LYS B 1 356 ? -19.891 -49.375 6.754 1 97.5 356 LYS B CA 1
ATOM 7109 C C . LYS B 1 356 ? -18.516 -49.688 6.168 1 97.5 356 LYS B C 1
ATOM 7111 O O . LYS B 1 356 ? -18.234 -50.812 5.766 1 97.5 356 LYS B O 1
ATOM 7116 N N . MET B 1 357 ? -17.609 -48.719 6.164 1 96.94 357 MET B N 1
ATOM 7117 C CA . MET B 1 357 ? -16.297 -48.844 5.535 1 96.94 357 MET B CA 1
ATOM 7118 C C . MET B 1 357 ? -15.281 -49.406 6.516 1 96.94 357 MET B C 1
ATOM 7120 O O . MET B 1 357 ? -14.148 -49.719 6.133 1 96.94 357 MET B O 1
ATOM 7124 N N . GLY B 1 358 ? -15.719 -49.5 7.797 1 97 358 GLY B N 1
ATOM 7125 C CA . GLY B 1 358 ? -14.812 -50 8.82 1 97 358 GLY B CA 1
ATOM 7126 C C . GLY B 1 358 ? -13.766 -48.969 9.234 1 97 358 GLY B C 1
ATOM 7127 O O . GLY B 1 358 ? -12.656 -49.344 9.633 1 97 358 GLY B O 1
ATOM 7128 N N . PHE B 1 359 ? -14.094 -47.719 9.047 1 95.88 359 PHE B N 1
ATOM 7129 C CA . PHE B 1 359 ? -13.148 -46.656 9.383 1 95.88 359 PHE B CA 1
ATOM 7130 C C . PHE B 1 359 ? -13.219 -46.312 10.875 1 95.88 359 PHE B C 1
ATOM 7132 O O . PHE B 1 359 ? -12.312 -45.688 11.414 1 95.88 359 PHE B O 1
ATOM 7139 N N . GLY B 1 360 ? -14.281 -46.781 11.547 1 94.44 360 GLY B N 1
ATOM 7140 C CA . GLY B 1 360 ? -14.469 -46.469 12.945 1 94.44 360 GLY B CA 1
ATOM 7141 C C . GLY B 1 360 ? -14.641 -44.969 13.188 1 94.44 360 GLY B C 1
ATOM 7142 O O . GLY B 1 360 ? -15.445 -44.312 12.531 1 94.44 360 GLY B O 1
ATOM 7143 N N . ASP B 1 361 ? -13.875 -44.375 14.172 1 94.38 361 ASP B N 1
ATOM 7144 C CA . ASP B 1 361 ? -13.953 -42.969 14.516 1 94.38 361 ASP B CA 1
ATOM 7145 C C . ASP B 1 361 ? -12.734 -42.219 13.992 1 94.38 361 ASP B C 1
ATOM 7147 O O . ASP B 1 361 ? -12.469 -41.094 14.43 1 94.38 361 ASP B O 1
ATOM 7151 N N . ASP B 1 362 ? -12.039 -42.844 13.102 1 94.38 362 ASP B N 1
ATOM 7152 C CA . ASP B 1 362 ? -10.836 -42.219 12.539 1 94.38 362 ASP B CA 1
ATOM 7153 C C . ASP B 1 362 ? -11.156 -41.469 11.242 1 94.38 362 ASP B C 1
ATOM 7155 O O . ASP B 1 362 ? -11.023 -42.031 10.156 1 94.38 362 ASP B O 1
ATOM 7159 N N . TYR B 1 363 ? -11.422 -40.281 11.352 1 94.12 363 TYR B N 1
ATOM 7160 C CA . TYR B 1 363 ? -11.883 -39.469 10.211 1 94.12 363 TYR B CA 1
ATOM 7161 C C . TYR B 1 363 ? -10.719 -39.125 9.289 1 94.12 363 TYR B C 1
ATOM 7163 O O . TYR B 1 363 ? -10.93 -38.625 8.188 1 94.12 363 TYR B O 1
ATOM 7171 N N . THR B 1 364 ? -9.492 -39.344 9.688 1 92.12 364 THR B N 1
ATOM 7172 C CA . THR B 1 364 ? -8.375 -39.25 8.758 1 92.12 364 THR B CA 1
ATOM 7173 C C . THR B 1 364 ? -8.523 -40.25 7.625 1 92.12 364 THR B C 1
ATOM 7175 O O . THR B 1 364 ? -8.109 -40 6.492 1 92.12 364 THR B O 1
ATOM 7178 N N . LYS B 1 365 ? -9.125 -41.344 7.875 1 93 365 LYS B N 1
ATOM 7179 C CA . LYS B 1 365 ? -9.352 -42.344 6.848 1 93 365 LYS B CA 1
ATOM 7180 C C . LYS B 1 365 ? -10.383 -41.875 5.828 1 93 365 LYS B C 1
ATOM 7182 O O . LYS B 1 365 ? -10.297 -42.219 4.645 1 93 365 LYS B O 1
ATOM 7187 N N . LEU B 1 366 ? -11.344 -41.125 6.336 1 94.88 366 LEU B N 1
ATOM 7188 C CA . LEU B 1 366 ? -12.305 -40.531 5.414 1 94.88 366 LEU B CA 1
ATOM 7189 C C . LEU B 1 366 ? -11.633 -39.5 4.492 1 94.88 366 LEU B C 1
ATOM 7191 O O . LEU B 1 366 ? -11.914 -39.469 3.293 1 94.88 366 LEU B O 1
ATOM 7195 N N . GLU B 1 367 ? -10.797 -38.719 5.098 1 93.75 367 GLU B N 1
ATOM 7196 C CA . GLU B 1 367 ? -10.031 -37.781 4.289 1 93.75 367 GLU B CA 1
ATOM 7197 C C . GLU B 1 367 ? -9.148 -38.5 3.279 1 93.75 367 GLU B C 1
ATOM 7199 O O . GLU B 1 367 ? -9.008 -38.062 2.135 1 93.75 367 GLU B O 1
ATOM 7204 N N . GLN B 1 368 ? -8.555 -39.562 3.705 1 92.06 368 GLN B N 1
ATOM 7205 C CA . GLN B 1 368 ? -7.754 -40.406 2.812 1 92.06 368 GLN B CA 1
ATOM 7206 C C . GLN B 1 368 ? -8.594 -40.938 1.646 1 92.06 368 GLN B C 1
ATOM 7208 O O . GLN B 1 368 ? -8.148 -40.906 0.498 1 92.06 368 GLN B O 1
ATOM 7213 N N . TYR B 1 369 ? -9.711 -41.406 2.004 1 94.12 369 TYR B N 1
ATOM 7214 C CA . TYR B 1 369 ? -10.641 -41.906 0.992 1 94.12 369 TYR B CA 1
ATOM 7215 C C . TYR B 1 369 ? -10.945 -40.844 -0.043 1 94.12 369 TYR B C 1
ATOM 7217 O O . TYR B 1 369 ? -10.867 -41.094 -1.248 1 94.12 369 TYR B O 1
ATOM 7225 N N . TYR B 1 370 ? -11.258 -39.688 0.429 1 95.38 370 TYR B N 1
ATOM 7226 C CA . TYR B 1 370 ? -11.57 -38.562 -0.44 1 95.38 370 TYR B CA 1
ATOM 7227 C C . TYR B 1 370 ? -10.383 -38.188 -1.324 1 95.38 370 TYR B C 1
ATOM 7229 O O . TYR B 1 370 ? -10.516 -38.094 -2.545 1 95.38 370 TYR B O 1
ATOM 7237 N N . MET B 1 371 ? -9.242 -38 -0.707 1 93.5 371 MET B N 1
ATOM 7238 C CA . MET B 1 371 ? -8.055 -37.531 -1.424 1 93.5 371 MET B CA 1
ATOM 7239 C C . MET B 1 371 ? -7.633 -38.531 -2.486 1 93.5 371 MET B C 1
ATOM 7241 O O . MET B 1 371 ? -7.254 -38.156 -3.596 1 93.5 371 MET B O 1
ATOM 7245 N N . GLN B 1 372 ? -7.73 -39.812 -2.129 1 92.12 372 GLN B N 1
ATOM 7246 C CA . GLN B 1 372 ? -7.375 -40.844 -3.105 1 92.12 372 GLN B CA 1
ATOM 7247 C C . GLN B 1 372 ? -8.266 -40.75 -4.34 1 92.12 372 GLN B C 1
ATOM 7249 O O . GLN B 1 372 ? -7.789 -40.906 -5.469 1 92.12 372 GLN B O 1
ATOM 7254 N N . LYS B 1 373 ? -9.516 -40.562 -4.121 1 94.81 373 LYS B N 1
ATOM 7255 C CA . LYS B 1 373 ? -10.453 -40.469 -5.23 1 94.81 373 LYS B CA 1
ATOM 7256 C C . LYS B 1 373 ? -10.125 -39.281 -6.117 1 94.81 373 LYS B C 1
ATOM 7258 O O . LYS B 1 373 ? -10.148 -39.375 -7.348 1 94.81 373 LYS B O 1
ATOM 7263 N N . VAL B 1 374 ? -9.812 -38.125 -5.512 1 95.69 374 VAL B N 1
ATOM 7264 C CA . VAL B 1 374 ? -9.508 -36.906 -6.262 1 95.69 374 VAL B CA 1
ATOM 7265 C C . VAL B 1 374 ? -8.211 -37.094 -7.039 1 95.69 374 VAL B C 1
ATOM 7267 O O . VAL B 1 374 ? -8.109 -36.719 -8.203 1 95.69 374 VAL B O 1
ATOM 7270 N N . LEU B 1 375 ? -7.234 -37.688 -6.441 1 93.88 375 LEU B N 1
ATOM 7271 C CA . LEU B 1 375 ? -5.961 -37.969 -7.105 1 93.88 375 LEU B CA 1
ATOM 7272 C C . LEU B 1 375 ? -6.156 -38.875 -8.32 1 93.88 375 LEU B C 1
ATOM 7274 O O . LEU B 1 375 ? -5.562 -38.625 -9.375 1 93.88 375 LEU B O 1
ATOM 7278 N N . ASP B 1 376 ? -6.984 -39.875 -8.141 1 94.06 376 ASP B N 1
ATOM 7279 C CA . ASP B 1 376 ? -7.273 -40.781 -9.242 1 94.06 376 ASP B CA 1
ATOM 7280 C C . ASP B 1 376 ? -7.961 -40.062 -10.391 1 94.06 376 ASP B C 1
ATOM 7282 O O . ASP B 1 376 ? -7.66 -40.312 -11.562 1 94.06 376 ASP B O 1
ATOM 7286 N N . ILE B 1 377 ? -8.867 -39.219 -10.047 1 96.31 377 ILE B N 1
ATOM 7287 C CA . ILE B 1 377 ? -9.586 -38.438 -11.055 1 96.31 377 ILE B CA 1
ATOM 7288 C C . ILE B 1 377 ? -8.609 -37.594 -11.867 1 96.31 377 ILE B C 1
ATOM 7290 O O . ILE B 1 377 ? -8.617 -37.625 -13.094 1 96.31 377 ILE B O 1
ATOM 7294 N N . VAL B 1 378 ? -7.73 -36.906 -11.211 1 95.88 378 VAL B N 1
ATOM 7295 C CA . VAL B 1 378 ? -6.812 -35.969 -11.875 1 95.88 378 VAL B CA 1
ATOM 7296 C C . VAL B 1 378 ? -5.766 -36.75 -12.656 1 95.88 378 VAL B C 1
ATOM 7298 O O . VAL B 1 378 ? -5.41 -36.375 -13.781 1 95.88 378 VAL B O 1
ATOM 7301 N N . SER B 1 379 ? -5.324 -37.875 -12.086 1 93.12 379 SER B N 1
ATOM 7302 C CA . SER B 1 379 ? -4.398 -38.719 -12.805 1 93.12 379 SER B CA 1
ATOM 7303 C C . SER B 1 379 ? -5.027 -39.281 -14.078 1 93.12 379 SER B C 1
ATOM 7305 O O . SER B 1 379 ? -4.344 -39.438 -15.094 1 93.12 379 SER B O 1
ATOM 7307 N N . GLY B 1 380 ? -6.273 -39.562 -13.977 1 95.06 380 GLY B N 1
ATOM 7308 C CA . GLY B 1 380 ? -7.004 -40.062 -15.125 1 95.06 380 GLY B CA 1
ATOM 7309 C C . GLY B 1 380 ? -7.105 -39.062 -16.266 1 95.06 380 GLY B C 1
ATOM 7310 O O . GLY B 1 380 ? -7.324 -39.438 -17.406 1 95.06 380 GLY B O 1
ATOM 7311 N N . LEU B 1 381 ? -6.891 -37.875 -15.953 1 96.44 381 LEU B N 1
ATOM 7312 C CA . LEU B 1 381 ? -6.934 -36.781 -16.953 1 96.44 381 LEU B CA 1
ATOM 7313 C C . LEU B 1 381 ? -5.547 -36.531 -17.516 1 96.44 381 LEU B C 1
ATOM 7315 O O . LEU B 1 381 ? -5.352 -35.562 -18.25 1 96.44 381 LEU B O 1
ATOM 7319 N N . LYS B 1 382 ? -4.555 -37.281 -17.078 1 93 382 LYS B N 1
ATOM 7320 C CA . LYS B 1 382 ? -3.162 -37.188 -17.5 1 93 382 LYS B CA 1
ATOM 7321 C C . LYS B 1 382 ? -2.521 -35.875 -17 1 93 382 LYS B C 1
ATOM 7323 O O . LYS B 1 382 ? -1.713 -35.281 -17.703 1 93 382 LYS B O 1
ATOM 7328 N N . LYS B 1 383 ? -2.969 -35.469 -15.945 1 94.69 383 LYS B N 1
ATOM 7329 C CA . LYS B 1 383 ? -2.383 -34.344 -15.234 1 94.69 383 LYS B CA 1
ATOM 7330 C C . LYS B 1 383 ? -1.612 -34.812 -14 1 94.69 383 LYS B C 1
ATOM 7332 O O . LYS B 1 383 ? -1.926 -35.844 -13.422 1 94.69 383 LYS B O 1
ATOM 7337 N N . GLY B 1 384 ? -0.531 -34.062 -13.766 1 92.94 384 GLY B N 1
ATOM 7338 C CA . GLY B 1 384 ? 0.078 -34.188 -12.445 1 92.94 384 GLY B CA 1
ATOM 7339 C C . GLY B 1 384 ? -0.582 -33.281 -11.414 1 92.94 384 GLY B C 1
ATOM 7340 O O . GLY B 1 384 ? -1.408 -32.438 -11.75 1 92.94 384 GLY B O 1
ATOM 7341 N N . TYR B 1 385 ? -0.289 -33.625 -10.133 1 92.38 385 TYR B N 1
ATOM 7342 C CA . TYR B 1 385 ? -0.874 -32.781 -9.094 1 92.38 385 TYR B CA 1
ATOM 7343 C C . TYR B 1 385 ? 0.175 -32.344 -8.07 1 92.38 385 TYR B C 1
ATOM 7345 O O . TYR B 1 385 ? 1.188 -33.031 -7.902 1 92.38 385 TYR B O 1
ATOM 7353 N N . MET B 1 386 ? -0.064 -31.172 -7.547 1 95.81 386 MET B N 1
ATOM 7354 C CA . MET B 1 386 ? 0.637 -30.672 -6.371 1 95.81 386 MET B CA 1
ATOM 7355 C C . MET B 1 386 ? -0.301 -30.578 -5.172 1 95.81 386 MET B C 1
ATOM 7357 O O . MET B 1 386 ? -1.511 -30.422 -5.336 1 95.81 386 MET B O 1
ATOM 7361 N N . VAL B 1 387 ? 0.269 -30.797 -3.971 1 95.81 387 VAL B N 1
ATOM 7362 C CA . VAL B 1 387 ? -0.567 -30.812 -2.775 1 95.81 387 VAL B CA 1
ATOM 7363 C C . VAL B 1 387 ? 0.161 -30.109 -1.63 1 95.81 387 VAL B C 1
ATOM 7365 O O . VAL B 1 387 ? 1.39 -30 -1.64 1 95.81 387 VAL B O 1
ATOM 7368 N N . TRP B 1 388 ? -0.576 -29.641 -0.68 1 95.06 388 TRP B N 1
ATOM 7369 C CA . TRP B 1 388 ? 0.005 -29.219 0.591 1 95.06 388 TRP B CA 1
ATOM 7370 C C . TRP B 1 388 ? 0.519 -30.422 1.379 1 95.06 388 TRP B C 1
ATOM 7372 O O . TRP B 1 388 ? 0.077 -31.547 1.161 1 95.06 388 TRP B O 1
ATOM 7382 N N . GLN B 1 389 ? 1.289 -30.281 2.316 1 91.75 389 GLN B N 1
ATOM 7383 C CA . GLN B 1 389 ? 2.086 -31.297 2.99 1 91.75 389 GLN B CA 1
ATOM 7384 C C . GLN B 1 389 ? 1.194 -32.281 3.732 1 91.75 389 GLN B C 1
ATOM 7386 O O . GLN B 1 389 ? 1.572 -33.438 3.926 1 91.75 389 GLN B O 1
ATOM 7391 N N . GLU B 1 390 ? 0.025 -31.938 4.105 1 87.5 390 GLU B N 1
ATOM 7392 C CA . GLU B 1 390 ? -0.835 -32.812 4.898 1 87.5 390 GLU B CA 1
ATOM 7393 C C . GLU B 1 390 ? -1.188 -34.094 4.137 1 87.5 390 GLU B C 1
ATOM 7395 O O . GLU B 1 390 ? -1.377 -35.156 4.738 1 87.5 390 GLU B O 1
ATOM 7400 N N . VAL B 1 391 ? -1.22 -34.031 2.914 1 85.62 391 VAL B N 1
ATOM 7401 C CA . VAL B 1 391 ? -1.799 -35.062 2.068 1 85.62 391 VAL B CA 1
ATOM 7402 C C . VAL B 1 391 ? -0.906 -36.281 2.088 1 85.62 391 VAL B C 1
ATOM 7404 O O . VAL B 1 391 ? -1.396 -37.438 1.984 1 85.62 391 VAL B O 1
ATOM 7407 N N . VAL B 1 392 ? 0.416 -36.094 2.266 1 86.38 392 VAL B N 1
ATOM 7408 C CA . VAL B 1 392 ? 1.329 -37.25 2.184 1 86.38 392 VAL B CA 1
ATOM 7409 C C . VAL B 1 392 ? 1.154 -38.125 3.412 1 86.38 392 VAL B C 1
ATOM 7411 O O . VAL B 1 392 ? 1.561 -39.281 3.402 1 86.38 392 VAL B O 1
ATOM 7414 N N . ASP B 1 393 ? 0.541 -37.531 4.426 1 83.38 393 ASP B N 1
ATOM 7415 C CA . ASP B 1 393 ? 0.257 -38.344 5.613 1 83.38 393 ASP B CA 1
ATOM 7416 C C . ASP B 1 393 ? -1.074 -39.062 5.477 1 83.38 393 ASP B C 1
ATOM 7418 O O . ASP B 1 393 ? -1.394 -39.938 6.285 1 83.38 393 ASP B O 1
ATOM 7422 N N . LEU B 1 394 ? -1.793 -38.75 4.469 1 79.75 394 LEU B N 1
ATOM 7423 C CA . LEU B 1 394 ? -3.172 -39.219 4.371 1 79.75 394 LEU B CA 1
ATOM 7424 C C . LEU B 1 394 ? -3.322 -40.25 3.248 1 79.75 394 LEU B C 1
ATOM 7426 O O . LEU B 1 394 ? -4.133 -41.156 3.346 1 79.75 394 LEU B O 1
ATOM 7430 N N . ALA B 1 395 ? -2.605 -40.062 2.18 1 74.5 395 ALA B N 1
ATOM 7431 C CA . ALA B 1 395 ? -2.873 -40.875 0.995 1 74.5 395 ALA B CA 1
ATOM 7432 C C . ALA B 1 395 ? -1.575 -41.281 0.309 1 74.5 395 ALA B C 1
ATOM 7434 O O . ALA B 1 395 ? -0.52 -40.688 0.556 1 74.5 395 ALA B O 1
ATOM 7435 N N . LYS B 1 396 ? -1.764 -42.375 -0.326 1 77.12 396 LYS B N 1
ATOM 7436 C CA . LYS B 1 396 ? -0.678 -42.75 -1.229 1 77.12 396 LYS B CA 1
ATOM 7437 C C . LYS B 1 396 ? -0.665 -41.875 -2.469 1 77.12 396 LYS B C 1
ATOM 7439 O O . LYS B 1 396 ? -1.635 -41.844 -3.229 1 77.12 396 LYS B O 1
ATOM 7444 N N . VAL B 1 397 ? 0.363 -41.125 -2.609 1 79.06 397 VAL B N 1
ATOM 7445 C CA . VAL B 1 397 ? 0.422 -40.156 -3.711 1 79.06 397 VAL B CA 1
ATOM 7446 C C . VAL B 1 397 ? 1.253 -40.75 -4.852 1 79.06 397 VAL B C 1
ATOM 7448 O O . VAL B 1 397 ? 2.039 -41.688 -4.648 1 79.06 397 VAL B O 1
ATOM 7451 N N . ALA B 1 398 ? 0.942 -40.25 -6.023 1 80.12 398 ALA B N 1
ATOM 7452 C CA . ALA B 1 398 ? 1.699 -40.656 -7.203 1 80.12 398 ALA B CA 1
ATOM 7453 C C . ALA B 1 398 ? 3.168 -40.25 -7.078 1 80.12 398 ALA B C 1
ATOM 7455 O O . ALA B 1 398 ? 3.516 -39.375 -6.277 1 80.12 398 ALA B O 1
ATOM 7456 N N . GLU B 1 399 ? 3.949 -40.938 -7.82 1 78.75 399 GLU B N 1
ATOM 7457 C CA . GLU B 1 399 ? 5.395 -40.75 -7.781 1 78.75 399 GLU B CA 1
ATOM 7458 C C . GLU B 1 399 ? 5.758 -39.312 -8.203 1 78.75 399 GLU B C 1
ATOM 7460 O O . GLU B 1 399 ? 6.719 -38.75 -7.688 1 78.75 399 GLU B O 1
ATOM 7465 N N . ASP B 1 400 ? 5 -38.75 -9.047 1 84.12 400 ASP B N 1
ATOM 7466 C CA . ASP B 1 400 ? 5.363 -37.469 -9.586 1 84.12 400 ASP B CA 1
ATOM 7467 C C . ASP B 1 400 ? 4.707 -36.312 -8.797 1 84.12 400 ASP B C 1
ATOM 7469 O O . ASP B 1 400 ? 4.754 -35.156 -9.203 1 84.12 400 ASP B O 1
ATOM 7473 N N . THR B 1 401 ? 4.219 -36.688 -7.676 1 89.62 401 THR B N 1
ATOM 7474 C CA . THR B 1 401 ? 3.572 -35.719 -6.82 1 89.62 401 THR B CA 1
ATOM 7475 C C . THR B 1 401 ? 4.59 -34.688 -6.301 1 89.62 401 THR B C 1
ATOM 7477 O O . THR B 1 401 ? 5.703 -35.062 -5.926 1 89.62 401 THR B O 1
ATOM 7480 N N . ILE B 1 402 ? 4.199 -33.469 -6.379 1 95.38 402 ILE B N 1
ATOM 7481 C CA . ILE B 1 402 ? 4.996 -32.406 -5.762 1 95.38 402 ILE B CA 1
ATOM 7482 C C . ILE B 1 402 ? 4.312 -31.922 -4.484 1 95.38 402 ILE B C 1
ATOM 7484 O O . ILE B 1 402 ? 3.131 -31.578 -4.5 1 95.38 402 ILE B O 1
ATOM 7488 N N . VAL B 1 403 ? 5.055 -31.969 -3.398 1 96.94 403 VAL B N 1
ATOM 7489 C CA . VAL B 1 403 ? 4.527 -31.594 -2.088 1 96.94 403 VAL B CA 1
ATOM 7490 C C . VAL B 1 403 ? 5.016 -30.203 -1.707 1 96.94 403 VAL B C 1
ATOM 7492 O O . VAL B 1 403 ? 6.211 -29.906 -1.787 1 96.94 403 VAL B O 1
ATOM 7495 N N . ASN B 1 404 ? 4.121 -29.359 -1.302 1 98.19 404 ASN B N 1
ATOM 7496 C CA . ASN B 1 404 ? 4.457 -28 -0.859 1 98.19 404 ASN B CA 1
ATOM 7497 C C . ASN B 1 404 ? 4.402 -27.891 0.661 1 98.19 404 ASN B C 1
ATOM 7499 O O . ASN B 1 404 ? 3.338 -28.047 1.262 1 98.19 404 ASN B O 1
ATOM 7503 N N . VAL B 1 405 ? 5.516 -27.594 1.276 1 98.19 405 VAL B N 1
ATOM 7504 C CA . VAL B 1 405 ? 5.656 -27.469 2.723 1 98.19 405 VAL B CA 1
ATOM 7505 C C . VAL B 1 405 ? 5.367 -26.031 3.145 1 98.19 405 VAL B C 1
ATOM 7507 O O . VAL B 1 405 ? 5.965 -25.094 2.615 1 98.19 405 VAL B O 1
ATOM 7510 N N . TRP B 1 406 ? 4.453 -25.844 4.125 1 97.12 406 TRP B N 1
ATOM 7511 C CA . TRP B 1 406 ? 4.059 -24.469 4.438 1 97.12 406 TRP B CA 1
ATOM 7512 C C . TRP B 1 406 ? 3.914 -24.281 5.945 1 97.12 406 TRP B C 1
ATOM 7514 O O . TRP B 1 406 ? 3.836 -23.141 6.43 1 97.12 406 TRP B O 1
ATOM 7524 N N . ARG B 1 407 ? 3.982 -25.297 6.746 1 94.06 407 ARG B N 1
ATOM 7525 C CA . ARG B 1 407 ? 3.752 -25.188 8.18 1 94.06 407 ARG B CA 1
ATOM 7526 C C . ARG B 1 407 ? 5.055 -24.922 8.93 1 94.06 407 ARG B C 1
ATOM 7528 O O . ARG B 1 407 ? 6.137 -24.969 8.336 1 94.06 407 ARG B O 1
ATOM 7535 N N . ASP B 1 408 ? 4.922 -24.703 10.211 1 92.81 408 ASP B N 1
ATOM 7536 C CA . ASP B 1 408 ? 6.078 -24.453 11.062 1 92.81 408 ASP B CA 1
ATOM 7537 C C . ASP B 1 408 ? 6.938 -25.703 11.211 1 92.81 408 ASP B C 1
ATOM 7539 O O . ASP B 1 408 ? 6.496 -26.812 10.883 1 92.81 408 ASP B O 1
ATOM 7543 N N . LYS B 1 409 ? 8.133 -25.469 11.695 1 95.94 409 LYS B N 1
ATOM 7544 C CA . LYS B 1 409 ? 9.133 -26.531 11.727 1 95.94 409 LYS B CA 1
ATOM 7545 C C . LYS B 1 409 ? 9.352 -27.141 10.344 1 95.94 409 LYS B C 1
ATOM 7547 O O . LYS B 1 409 ? 9.328 -28.359 10.18 1 95.94 409 LYS B O 1
ATOM 7552 N N . TRP B 1 410 ? 9.445 -26.203 9.414 1 97.69 410 TRP B N 1
ATOM 7553 C CA . TRP B 1 410 ? 9.445 -26.578 8.008 1 97.69 410 TRP B CA 1
ATOM 7554 C C . TRP B 1 410 ? 10.703 -27.359 7.652 1 97.69 410 TRP B C 1
ATOM 7556 O O . TRP B 1 410 ? 10.68 -28.234 6.777 1 97.69 410 TRP B O 1
ATOM 7566 N N . GLN B 1 411 ? 11.805 -27.156 8.352 1 98.12 411 GLN B N 1
ATOM 7567 C CA . GLN B 1 411 ? 13.039 -27.875 8.047 1 98.12 411 GLN B CA 1
ATOM 7568 C C . GLN B 1 411 ? 12.875 -29.375 8.297 1 98.12 411 GLN B C 1
ATOM 7570 O O . GLN B 1 411 ? 13.297 -30.203 7.484 1 98.12 411 GLN B O 1
ATOM 7575 N N . ASP B 1 412 ? 12.258 -29.625 9.445 1 97.88 412 ASP B N 1
ATOM 7576 C CA . ASP B 1 412 ? 11.969 -31.016 9.758 1 97.88 412 ASP B CA 1
ATOM 7577 C C . ASP B 1 412 ? 11.031 -31.625 8.719 1 97.88 412 ASP B C 1
ATOM 7579 O O . ASP B 1 412 ? 11.203 -32.781 8.32 1 97.88 412 ASP B O 1
ATOM 7583 N N . GLU B 1 413 ? 10.125 -30.875 8.32 1 97.19 413 GLU B N 1
ATOM 7584 C CA . GLU B 1 413 ? 9.148 -31.359 7.355 1 97.19 413 GLU B CA 1
ATOM 7585 C C . GLU B 1 413 ? 9.781 -31.562 5.98 1 97.19 413 GLU B C 1
ATOM 7587 O O . GLU B 1 413 ? 9.461 -32.5 5.27 1 97.19 413 GLU B O 1
ATOM 7592 N N . MET B 1 414 ? 10.672 -30.656 5.559 1 98.31 414 MET B N 1
ATOM 7593 C CA . MET B 1 414 ? 11.406 -30.828 4.309 1 98.31 414 MET B CA 1
ATOM 7594 C C . MET B 1 414 ? 12.211 -32.125 4.328 1 98.31 414 MET B C 1
ATOM 7596 O O . MET B 1 414 ? 12.219 -32.875 3.348 1 98.31 414 MET B O 1
ATOM 7600 N N . ALA B 1 415 ? 12.836 -32.375 5.473 1 98.19 415 ALA B N 1
ATOM 7601 C CA . ALA B 1 415 ? 13.609 -33.594 5.629 1 98.19 415 ALA B CA 1
ATOM 7602 C C . ALA B 1 415 ? 12.719 -34.844 5.523 1 98.19 415 ALA B C 1
ATOM 7604 O O . ALA B 1 415 ? 13.07 -35.812 4.859 1 98.19 415 ALA B O 1
ATOM 7605 N N . ARG B 1 416 ? 11.641 -34.75 6.141 1 96.56 416 ARG B N 1
ATOM 7606 C CA . ARG B 1 416 ? 10.719 -35.875 6.188 1 96.56 416 ARG B CA 1
ATOM 7607 C C . ARG B 1 416 ? 10.156 -36.188 4.805 1 96.56 416 ARG B C 1
ATOM 7609 O O . ARG B 1 416 ? 10.203 -37.312 4.34 1 96.56 416 ARG B O 1
ATOM 7616 N N . VAL B 1 417 ? 9.641 -35.188 4.105 1 96.06 417 VAL B N 1
ATOM 7617 C CA . VAL B 1 417 ? 8.969 -35.375 2.822 1 96.06 417 VAL B CA 1
ATOM 7618 C C . VAL B 1 417 ? 9.977 -35.844 1.77 1 96.06 417 VAL B C 1
ATOM 7620 O O . VAL B 1 417 ? 9.68 -36.75 0.986 1 96.06 417 VAL B O 1
ATOM 7623 N N . THR B 1 418 ? 11.125 -35.281 1.705 1 97 418 THR B N 1
ATOM 7624 C CA . THR B 1 418 ? 12.148 -35.719 0.762 1 97 418 THR B CA 1
ATOM 7625 C C . THR B 1 418 ? 12.656 -37.094 1.121 1 97 418 THR B C 1
ATOM 7627 O O . THR B 1 418 ? 13.047 -37.875 0.241 1 97 418 THR B O 1
ATOM 7630 N N . GLY B 1 419 ? 12.695 -37.375 2.438 1 95.81 419 GLY B N 1
ATOM 7631 C CA . GLY B 1 419 ? 13.062 -38.719 2.871 1 95.81 419 GLY B CA 1
ATOM 7632 C C . GLY B 1 419 ? 12.125 -39.781 2.35 1 95.81 419 GLY B C 1
ATOM 7633 O O . GLY B 1 419 ? 12.531 -40.938 2.158 1 95.81 419 GLY B O 1
ATOM 7634 N N . MET B 1 420 ? 10.93 -39.406 2.107 1 93.38 420 MET B N 1
ATOM 7635 C CA . MET B 1 420 ? 9.938 -40.312 1.54 1 93.38 420 MET B CA 1
ATOM 7636 C C . MET B 1 420 ? 10.109 -40.406 0.029 1 93.38 420 MET B C 1
ATOM 7638 O O . MET B 1 420 ? 9.445 -41.219 -0.615 1 93.38 420 MET B O 1
ATOM 7642 N N . GLY B 1 421 ? 10.969 -39.531 -0.539 1 94.12 421 GLY B N 1
ATOM 7643 C CA . GLY B 1 421 ? 11.281 -39.625 -1.957 1 94.12 421 GLY B CA 1
ATOM 7644 C C . GLY B 1 421 ? 10.445 -38.688 -2.812 1 94.12 421 GLY B C 1
ATOM 7645 O O . GLY B 1 421 ? 10.477 -38.75 -4.043 1 94.12 421 GLY B O 1
ATOM 7646 N N . TYR B 1 422 ? 9.734 -37.75 -2.236 1 94.81 422 TYR B N 1
ATOM 7647 C CA . TYR B 1 422 ? 8.844 -36.875 -2.994 1 94.81 422 TYR B CA 1
ATOM 7648 C C . TYR B 1 422 ? 9.555 -35.594 -3.418 1 94.81 422 TYR B C 1
ATOM 7650 O O . TYR B 1 422 ? 10.359 -35.062 -2.664 1 94.81 422 TYR B O 1
ATOM 7658 N N . LYS B 1 423 ? 9.242 -35.156 -4.641 1 96.81 423 LYS B N 1
ATOM 7659 C CA . LYS B 1 423 ? 9.594 -33.781 -5.016 1 96.81 423 LYS B CA 1
ATOM 7660 C C . LYS B 1 423 ? 8.906 -32.75 -4.113 1 96.81 423 LYS B C 1
ATOM 7662 O O . LYS B 1 423 ? 7.754 -32.938 -3.729 1 96.81 423 LYS B O 1
ATOM 7667 N N . THR B 1 424 ? 9.695 -31.672 -3.768 1 98.06 424 THR B N 1
ATOM 7668 C CA . THR B 1 424 ? 9.211 -30.844 -2.672 1 98.06 424 THR B CA 1
ATOM 7669 C C . THR B 1 424 ? 9.422 -29.375 -2.977 1 98.06 424 THR B C 1
ATOM 7671 O O . THR B 1 424 ? 10.414 -29 -3.611 1 98.06 424 THR B O 1
ATOM 7674 N N . LEU B 1 425 ? 8.453 -28.547 -2.561 1 98.62 425 LEU B N 1
ATOM 7675 C CA . LEU B 1 425 ? 8.531 -27.094 -2.586 1 98.62 425 LEU B CA 1
ATOM 7676 C C . LEU B 1 425 ? 8.422 -26.516 -1.179 1 98.62 425 LEU B C 1
ATOM 7678 O O . LEU B 1 425 ? 7.828 -27.141 -0.293 1 98.62 425 LEU B O 1
ATOM 7682 N N . LEU B 1 426 ? 9 -25.344 -0.979 1 98.81 426 LEU B N 1
ATOM 7683 C CA . LEU B 1 426 ? 8.883 -24.625 0.286 1 98.81 426 LEU B CA 1
ATOM 7684 C C . LEU B 1 426 ? 8.086 -23.344 0.11 1 98.81 426 LEU B C 1
ATOM 7686 O O . LEU B 1 426 ? 8.305 -22.594 -0.85 1 98.81 426 LEU B O 1
ATOM 7690 N N . SER B 1 427 ? 7.168 -23.062 1.062 1 98.62 427 SER B N 1
ATOM 7691 C CA . SER B 1 427 ? 6.469 -21.781 1.074 1 98.62 427 SER B CA 1
ATOM 7692 C C . SER B 1 427 ? 6.492 -21.156 2.463 1 98.62 427 SER B C 1
ATOM 7694 O O . SER B 1 427 ? 6.227 -19.969 2.615 1 98.62 427 SER B O 1
ATOM 7696 N N . ASN B 1 428 ? 6.781 -21.875 3.49 1 97.69 428 ASN B N 1
ATOM 7697 C CA . ASN B 1 428 ? 6.551 -21.484 4.875 1 97.69 428 ASN B CA 1
ATOM 7698 C C . ASN B 1 428 ? 7.156 -20.125 5.188 1 97.69 428 ASN B C 1
ATOM 7700 O O . ASN B 1 428 ? 6.484 -19.25 5.742 1 97.69 428 ASN B O 1
ATOM 7704 N N . CYS B 1 429 ? 8.359 -19.828 4.926 1 97.69 429 CYS B N 1
ATOM 7705 C CA . CYS B 1 429 ? 9.07 -18.625 5.34 1 97.69 429 CYS B CA 1
ATOM 7706 C C . CYS B 1 429 ? 8.914 -17.516 4.301 1 97.69 429 CYS B C 1
ATOM 7708 O O . CYS B 1 429 ? 9.695 -16.562 4.289 1 97.69 429 CYS B O 1
ATOM 7710 N N . TRP B 1 430 ? 7.977 -17.656 3.354 1 98.62 430 TRP B N 1
ATOM 7711 C CA . TRP B 1 430 ? 7.77 -16.656 2.305 1 98.62 430 TRP B CA 1
ATOM 7712 C C . TRP B 1 430 ? 6.305 -16.25 2.23 1 98.62 430 TRP B C 1
ATOM 7714 O O . TRP B 1 430 ? 5.742 -16.125 1.141 1 98.62 430 TRP B O 1
ATOM 7724 N N . TYR B 1 431 ? 5.652 -16.125 3.408 1 98.12 431 TYR B N 1
ATOM 7725 C CA . TYR B 1 431 ? 4.34 -15.508 3.529 1 98.12 431 TYR B CA 1
ATOM 7726 C C . TYR B 1 431 ? 4.453 -13.992 3.582 1 98.12 431 TYR B C 1
ATOM 7728 O O . TYR B 1 431 ? 4.609 -13.414 4.66 1 98.12 431 TYR B O 1
ATOM 7736 N N . LEU B 1 432 ? 4.246 -13.328 2.445 1 98.25 432 LEU B N 1
ATOM 7737 C CA . LEU B 1 432 ? 4.562 -11.914 2.344 1 98.25 432 LEU B CA 1
ATOM 7738 C C . LEU B 1 432 ? 3.332 -11.062 2.635 1 98.25 432 LEU B C 1
ATOM 7740 O O . LEU B 1 432 ? 3.416 -9.828 2.666 1 98.25 432 LEU B O 1
ATOM 7744 N N . ASN B 1 433 ? 2.166 -11.719 2.873 1 97.56 433 ASN B N 1
ATOM 7745 C CA . ASN B 1 433 ? 1.017 -10.977 3.379 1 97.56 433 ASN B CA 1
ATOM 7746 C C . ASN B 1 433 ? 1.255 -10.477 4.801 1 97.56 433 ASN B C 1
ATOM 7748 O O . ASN B 1 433 ? 0.623 -9.516 5.238 1 97.56 433 ASN B O 1
ATOM 7752 N N . TYR B 1 434 ? 2.195 -11.125 5.477 1 97.12 434 TYR B N 1
ATOM 7753 C CA . TYR B 1 434 ? 2.613 -10.625 6.777 1 97.12 434 TYR B CA 1
ATOM 7754 C C . TYR B 1 434 ? 3.508 -9.398 6.629 1 97.12 434 TYR B C 1
ATOM 7756 O O . TYR B 1 434 ? 4.43 -9.391 5.809 1 97.12 434 TYR B O 1
ATOM 7764 N N . ILE B 1 435 ? 3.154 -8.375 7.438 1 96.06 435 ILE B N 1
ATOM 7765 C CA . ILE B 1 435 ? 3.914 -7.137 7.324 1 96.06 435 ILE B CA 1
ATOM 7766 C C . ILE B 1 435 ? 4.246 -6.605 8.719 1 96.06 435 ILE B C 1
ATOM 7768 O O . ILE B 1 435 ? 3.584 -6.957 9.695 1 96.06 435 ILE B O 1
ATOM 7772 N N . SER B 1 436 ? 5.258 -5.832 8.766 1 95.5 436 SER B N 1
ATOM 7773 C CA . SER B 1 436 ? 5.688 -5.105 9.953 1 95.5 436 SER B CA 1
ATOM 7774 C C . SER B 1 436 ? 6.371 -3.793 9.578 1 95.5 436 SER B C 1
ATOM 7776 O O . SER B 1 436 ? 6.699 -3.566 8.414 1 95.5 436 SER B O 1
ATOM 7778 N N . TYR B 1 437 ? 6.516 -2.941 10.57 1 96.12 437 TYR B N 1
ATOM 7779 C CA . TYR B 1 437 ? 7.258 -1.703 10.359 1 96.12 437 TYR B CA 1
ATOM 7780 C C . TYR B 1 437 ? 8.742 -1.987 10.133 1 96.12 437 TYR B C 1
ATOM 7782 O O . TYR B 1 437 ? 9.336 -2.799 10.844 1 96.12 437 TYR B O 1
ATOM 7790 N N . GLY B 1 438 ? 9.289 -1.293 9.125 1 94.5 438 GLY B N 1
ATOM 7791 C CA . GLY B 1 438 ? 10.703 -1.49 8.828 1 94.5 438 GLY B CA 1
ATOM 7792 C C . GLY B 1 438 ? 10.945 -2.5 7.727 1 94.5 438 GLY B C 1
ATOM 7793 O O . GLY B 1 438 ? 10 -3.08 7.188 1 94.5 438 GLY B O 1
ATOM 7794 N N . PRO B 1 439 ? 12.203 -2.674 7.406 1 93.5 439 PRO B N 1
ATOM 7795 C CA . PRO B 1 439 ? 12.539 -3.631 6.348 1 93.5 439 PRO B CA 1
ATOM 7796 C C . PRO B 1 439 ? 12.43 -5.082 6.809 1 93.5 439 PRO B C 1
ATOM 7798 O O . PRO B 1 439 ? 12.883 -5.426 7.906 1 93.5 439 PRO B O 1
ATOM 7801 N N . ASP B 1 440 ? 11.828 -5.879 6.023 1 95.56 440 ASP B N 1
ATOM 7802 C CA . ASP B 1 440 ? 11.719 -7.289 6.379 1 95.56 440 ASP B CA 1
ATOM 7803 C C . ASP B 1 440 ? 12.211 -8.18 5.242 1 95.56 440 ASP B C 1
ATOM 7805 O O . ASP B 1 440 ? 12.219 -9.406 5.367 1 95.56 440 ASP B O 1
ATOM 7809 N N . TRP B 1 441 ? 12.672 -7.609 4.141 1 97.19 441 TRP B N 1
ATOM 7810 C CA . TRP B 1 441 ? 13.047 -8.367 2.949 1 97.19 441 TRP B CA 1
ATOM 7811 C C . TRP B 1 441 ? 14.234 -9.281 3.234 1 97.19 441 TRP B C 1
ATOM 7813 O O . TRP B 1 441 ? 14.375 -10.336 2.617 1 97.19 441 TRP B O 1
ATOM 7823 N N . SER B 1 442 ? 15.133 -8.836 4.164 1 97.44 442 SER B N 1
ATOM 7824 C CA . SER B 1 442 ? 16.328 -9.633 4.457 1 97.44 442 SER B CA 1
ATOM 7825 C C . SER B 1 442 ? 15.953 -10.977 5.062 1 97.44 442 SER B C 1
ATOM 7827 O O . SER B 1 442 ? 16.656 -11.969 4.852 1 97.44 442 SER B O 1
ATOM 7829 N N . THR B 1 443 ? 14.828 -10.992 5.824 1 97.19 443 THR B N 1
ATOM 7830 C CA . THR B 1 443 ? 14.344 -12.25 6.383 1 97.19 443 THR B CA 1
ATOM 7831 C C . THR B 1 443 ? 13.945 -13.219 5.273 1 97.19 443 THR B C 1
ATOM 7833 O O . THR B 1 443 ? 14.258 -14.414 5.34 1 97.19 443 THR B O 1
ATOM 7836 N N . TYR B 1 444 ? 13.352 -12.742 4.258 1 98.25 444 TYR B N 1
ATOM 7837 C CA . TYR B 1 444 ? 12.953 -13.57 3.123 1 98.25 444 TYR B CA 1
ATOM 7838 C C . TYR B 1 444 ? 14.156 -13.977 2.291 1 98.25 444 TYR B C 1
ATOM 7840 O O . TYR B 1 444 ? 14.203 -15.094 1.762 1 98.25 444 TYR B O 1
ATOM 7848 N N . TYR B 1 445 ? 15.078 -13.055 2.219 1 98.56 445 TYR B N 1
ATOM 7849 C CA . TYR B 1 445 ? 16.297 -13.281 1.447 1 98.56 445 TYR B CA 1
ATOM 7850 C C . TYR B 1 445 ? 17.125 -14.414 2.049 1 98.56 445 TYR B C 1
ATOM 7852 O O . TYR B 1 445 ? 17.766 -15.164 1.323 1 98.56 445 TYR B O 1
ATOM 7860 N N . LYS B 1 446 ? 17.047 -14.617 3.357 1 98.12 446 LYS B N 1
ATOM 7861 C CA . LYS B 1 446 ? 17.875 -15.57 4.074 1 98.12 446 LYS B CA 1
ATOM 7862 C C . LYS B 1 446 ? 17.25 -16.969 4.059 1 98.12 446 LYS B C 1
ATOM 7864 O O . LYS B 1 446 ? 17.922 -17.953 4.332 1 98.12 446 LYS B O 1
ATOM 7869 N N . CYS B 1 447 ? 16.031 -17.031 3.68 1 98 447 CYS B N 1
ATOM 7870 C CA . CYS B 1 447 ? 15.328 -18.312 3.621 1 98 447 CYS B CA 1
ATOM 7871 C C . CYS B 1 447 ? 15.789 -19.125 2.414 1 98 447 CYS B C 1
ATOM 7873 O O . CYS B 1 447 ? 15.719 -18.656 1.279 1 98 447 CYS B O 1
ATOM 7875 N N . ASP B 1 448 ? 16.25 -20.359 2.689 1 98.44 448 ASP B N 1
ATOM 7876 C CA . ASP B 1 448 ? 16.719 -21.25 1.634 1 98.44 448 ASP B CA 1
ATOM 7877 C C . ASP B 1 448 ? 16.016 -22.609 1.704 1 98.44 448 ASP B C 1
ATOM 7879 O O . ASP B 1 448 ? 16.109 -23.312 2.713 1 98.44 448 ASP B O 1
ATOM 7883 N N . PRO B 1 449 ? 15.414 -23.016 0.653 1 98.5 449 PRO B N 1
ATOM 7884 C CA . PRO B 1 449 ? 14.641 -24.25 0.704 1 98.5 449 PRO B CA 1
ATOM 7885 C C . PRO B 1 449 ? 15.516 -25.484 0.922 1 98.5 449 PRO B C 1
ATOM 7887 O O . PRO B 1 449 ? 15 -26.562 1.268 1 98.5 449 PRO B O 1
ATOM 7890 N N . GLN B 1 450 ? 16.766 -25.375 0.747 1 98.62 450 GLN B N 1
ATOM 7891 C CA . GLN B 1 450 ? 17.641 -26.516 0.941 1 98.62 450 GLN B CA 1
ATOM 7892 C C . GLN B 1 450 ? 18.312 -26.469 2.311 1 98.62 450 GLN B C 1
ATOM 7894 O O . GLN B 1 450 ? 19.156 -27.312 2.623 1 98.62 450 GLN B O 1
ATOM 7899 N N . ASP B 1 451 ? 17.922 -25.469 3.143 1 98.19 451 ASP B N 1
ATOM 7900 C CA . ASP B 1 451 ? 18.5 -25.344 4.477 1 98.19 451 ASP B CA 1
ATOM 7901 C C . ASP B 1 451 ? 17.797 -26.266 5.469 1 98.19 451 ASP B C 1
ATOM 7903 O O . ASP B 1 451 ? 17.094 -25.797 6.375 1 98.19 451 ASP B O 1
ATOM 7907 N N . PHE B 1 452 ? 17.969 -27.578 5.309 1 98.19 452 PHE B N 1
ATOM 7908 C CA . PHE B 1 452 ? 17.438 -28.594 6.207 1 98.19 452 PHE B CA 1
ATOM 7909 C C . PHE B 1 452 ? 18.391 -29.766 6.32 1 98.19 452 PHE B C 1
ATOM 7911 O O . PHE B 1 452 ? 19.234 -29.984 5.445 1 98.19 452 PHE B O 1
ATOM 7918 N N . PRO B 1 453 ? 18.328 -30.469 7.496 1 97.81 453 PRO B N 1
ATOM 7919 C CA . PRO B 1 453 ? 19.156 -31.672 7.57 1 97.81 453 PRO B CA 1
ATOM 7920 C C . PRO B 1 453 ? 18.734 -32.75 6.559 1 97.81 453 PRO B C 1
ATOM 7922 O O . PRO B 1 453 ? 17.547 -33.094 6.488 1 97.81 453 PRO B O 1
ATOM 7925 N N . GLY B 1 454 ? 19.625 -33.125 5.656 1 97.75 454 GLY B N 1
ATOM 7926 C CA . GLY B 1 454 ? 19.328 -34.125 4.656 1 97.75 454 GLY B CA 1
ATOM 7927 C C . GLY B 1 454 ? 20.516 -34.438 3.754 1 97.75 454 GLY B C 1
ATOM 7928 O O . GLY B 1 454 ? 21.5 -33.688 3.744 1 97.75 454 GLY B O 1
ATOM 7929 N N . THR B 1 455 ? 20.391 -35.469 2.994 1 98 455 THR B N 1
ATOM 7930 C CA . THR B 1 455 ? 21.438 -35.906 2.066 1 98 455 THR B CA 1
ATOM 7931 C C . THR B 1 455 ? 21.375 -35.094 0.779 1 98 455 THR B C 1
ATOM 7933 O O . THR B 1 455 ? 20.422 -34.344 0.545 1 98 455 THR B O 1
ATOM 7936 N N . ALA B 1 456 ? 22.375 -35.219 -0.015 1 97.56 456 ALA B N 1
ATOM 7937 C CA . ALA B 1 456 ? 22.406 -34.562 -1.316 1 97.56 456 ALA B CA 1
ATOM 7938 C C . ALA B 1 456 ? 21.266 -35.031 -2.201 1 97.56 456 ALA B C 1
ATOM 7940 O O . ALA B 1 456 ? 20.703 -34.25 -2.975 1 97.56 456 ALA B O 1
ATOM 7941 N N . GLN B 1 457 ? 20.969 -36.25 -2.039 1 97.62 457 GLN B N 1
ATOM 7942 C CA . GLN B 1 457 ? 19.875 -36.812 -2.811 1 97.62 457 GLN B CA 1
ATOM 7943 C C . GLN B 1 457 ? 18.547 -36.188 -2.4 1 97.62 457 GLN B C 1
ATOM 7945 O O . GLN B 1 457 ? 17.719 -35.844 -3.254 1 97.62 457 GLN B O 1
ATOM 7950 N N . GLN B 1 458 ? 18.359 -36 -1.151 1 97.81 458 GLN B N 1
ATOM 7951 C CA . GLN B 1 458 ? 17.141 -35.375 -0.654 1 97.81 458 GLN B CA 1
ATOM 7952 C C . GLN B 1 458 ? 17.062 -33.906 -1.138 1 97.81 458 GLN B C 1
ATOM 7954 O O . GLN B 1 458 ? 15.992 -33.469 -1.568 1 97.81 458 GLN B O 1
ATOM 7959 N N . LYS B 1 459 ? 18.172 -33.281 -1.075 1 98.19 459 LYS B N 1
ATOM 7960 C CA . LYS B 1 459 ? 18.203 -31.875 -1.491 1 98.19 459 LYS B CA 1
ATOM 7961 C C . LYS B 1 459 ? 17.906 -31.734 -2.982 1 98.19 459 LYS B C 1
ATOM 7963 O O . LYS B 1 459 ? 17.328 -30.75 -3.414 1 98.19 459 LYS B O 1
ATOM 7968 N N . SER B 1 460 ? 18.281 -32.75 -3.713 1 97.62 460 SER B N 1
ATOM 7969 C CA . SER B 1 460 ? 18.031 -32.719 -5.152 1 97.62 460 SER B CA 1
ATOM 7970 C C . SER B 1 460 ? 16.547 -32.844 -5.461 1 97.62 460 SER B C 1
ATOM 7972 O O . SER B 1 460 ? 16.109 -32.562 -6.574 1 97.62 460 SER B O 1
ATOM 7974 N N . LEU B 1 461 ? 15.703 -33.281 -4.48 1 97.69 461 LEU B N 1
ATOM 7975 C CA . LEU B 1 461 ? 14.266 -33.438 -4.652 1 97.69 461 LEU B CA 1
ATOM 7976 C C . LEU B 1 461 ? 13.555 -32.094 -4.434 1 97.69 461 LEU B C 1
ATOM 7978 O O . LEU B 1 461 ? 12.367 -31.953 -4.754 1 97.69 461 LEU B O 1
ATOM 7982 N N . VAL B 1 462 ? 14.312 -31.156 -3.924 1 98.62 462 VAL B N 1
ATOM 7983 C CA . VAL B 1 462 ? 13.75 -29.812 -3.75 1 98.62 462 VAL B CA 1
ATOM 7984 C C . VAL B 1 462 ? 13.727 -29.078 -5.09 1 98.62 462 VAL B C 1
ATOM 7986 O O . VAL B 1 462 ? 14.781 -28.75 -5.641 1 98.62 462 VAL B O 1
ATOM 7989 N N . LEU B 1 463 ? 12.57 -28.734 -5.57 1 98.38 463 LEU B N 1
ATOM 7990 C CA . LEU B 1 463 ? 12.414 -28.125 -6.883 1 98.38 463 LEU B CA 1
ATOM 7991 C C . LEU B 1 463 ? 12.445 -26.594 -6.777 1 98.38 463 LEU B C 1
ATOM 7993 O O . LEU B 1 463 ? 12.555 -25.906 -7.789 1 98.38 463 LEU B O 1
ATOM 7997 N N . GLY B 1 464 ? 12.281 -26.062 -5.613 1 98.62 464 GLY B N 1
ATOM 7998 C CA . GLY B 1 464 ? 12.242 -24.625 -5.363 1 98.62 464 GLY B CA 1
ATOM 7999 C C . GLY B 1 464 ? 11.227 -24.234 -4.305 1 98.62 464 GLY B C 1
ATOM 8000 O O . GLY B 1 464 ? 11.203 -24.828 -3.219 1 98.62 464 GLY B O 1
ATOM 8001 N N . GLY B 1 465 ? 10.508 -23.203 -4.641 1 98.75 465 GLY B N 1
ATOM 8002 C CA . GLY B 1 465 ? 9.523 -22.719 -3.682 1 98.75 465 GLY B CA 1
ATOM 8003 C C . GLY B 1 465 ? 8.5 -21.781 -4.293 1 98.75 465 GLY B C 1
ATOM 8004 O O . GLY B 1 465 ? 8.547 -21.516 -5.496 1 98.75 465 GLY B O 1
ATOM 8005 N N . THR B 1 466 ? 7.527 -21.422 -3.443 1 98.81 466 THR B N 1
ATOM 8006 C CA . THR B 1 466 ? 6.461 -20.5 -3.816 1 98.81 466 THR B CA 1
ATOM 8007 C C . THR B 1 466 ? 6.25 -19.438 -2.732 1 98.81 466 THR B C 1
ATOM 8009 O O . THR B 1 466 ? 5.977 -19.781 -1.578 1 98.81 466 THR B O 1
ATOM 8012 N N . THR B 1 467 ? 6.465 -18.172 -3.104 1 98.88 467 THR B N 1
ATOM 8013 C CA . THR B 1 467 ? 6.062 -17.109 -2.193 1 98.88 467 THR B CA 1
ATOM 8014 C C . THR B 1 467 ? 4.559 -16.844 -2.293 1 98.88 467 THR B C 1
ATOM 8016 O O . THR B 1 467 ? 3.947 -17.109 -3.33 1 98.88 467 THR B O 1
ATOM 8019 N N . THR B 1 468 ? 4.008 -16.375 -1.165 1 98.69 468 THR B N 1
ATOM 8020 C CA . THR B 1 468 ? 2.551 -16.312 -1.143 1 98.69 468 THR B CA 1
ATOM 8021 C C . THR B 1 468 ? 2.066 -14.93 -0.731 1 98.69 468 THR B C 1
ATOM 8023 O O . THR B 1 468 ? 2.678 -14.281 0.117 1 98.69 468 THR B O 1
ATOM 8026 N N . MET B 1 469 ? 1.045 -14.43 -1.368 1 98.69 469 MET B N 1
ATOM 8027 C CA . MET B 1 469 ? 0.242 -13.281 -0.971 1 98.69 469 MET B CA 1
ATOM 8028 C C . MET B 1 469 ? -1.211 -13.68 -0.741 1 98.69 469 MET B C 1
ATOM 8030 O O . MET B 1 469 ? -2.014 -13.688 -1.676 1 98.69 469 MET B O 1
ATOM 8034 N N . TRP B 1 470 ? -1.532 -14.008 0.477 1 98.31 470 TRP B N 1
ATOM 8035 C CA . TRP B 1 470 ? -2.91 -14.297 0.858 1 98.31 470 TRP B CA 1
ATOM 8036 C C . TRP B 1 470 ? -3.732 -13.016 0.947 1 98.31 470 TRP B C 1
ATOM 8038 O O . TRP B 1 470 ? -3.217 -11.969 1.337 1 98.31 470 TRP B O 1
ATOM 8048 N N . GLY B 1 471 ? -5.008 -13.078 0.645 1 97.5 471 GLY B N 1
ATOM 8049 C CA . GLY B 1 471 ? -5.785 -11.898 0.299 1 97.5 471 GLY B CA 1
ATOM 8050 C C . GLY B 1 471 ? -6.68 -11.414 1.428 1 97.5 471 GLY B C 1
ATOM 8051 O O . GLY B 1 471 ? -7.684 -10.75 1.188 1 97.5 471 GLY B O 1
ATOM 8052 N N . GLU B 1 472 ? -6.391 -11.734 2.732 1 96.38 472 GLU B N 1
ATOM 8053 C CA . GLU B 1 472 ? -7.254 -11.297 3.826 1 96.38 472 GLU B CA 1
ATOM 8054 C C . GLU B 1 472 ? -7.371 -9.773 3.855 1 96.38 472 GLU B C 1
ATOM 8056 O O . GLU B 1 472 ? -8.461 -9.234 4.051 1 96.38 472 GLU B O 1
ATOM 8061 N N . TYR B 1 473 ? -6.242 -9.086 3.592 1 97.06 473 TYR B N 1
ATOM 8062 C CA . TYR B 1 473 ? -6.215 -7.629 3.674 1 97.06 473 TYR B CA 1
ATOM 8063 C C . TYR B 1 473 ? -5.578 -7.023 2.43 1 97.06 473 TYR B C 1
ATOM 8065 O O . TYR B 1 473 ? -4.984 -5.945 2.49 1 97.06 473 TYR B O 1
ATOM 8073 N N . VAL B 1 474 ? -5.602 -7.82 1.308 1 97.62 474 VAL B N 1
ATOM 8074 C CA . VAL B 1 474 ? -4.941 -7.395 0.078 1 97.62 474 VAL B CA 1
ATOM 8075 C C . VAL B 1 474 ? -5.922 -7.465 -1.088 1 97.62 474 VAL B C 1
ATOM 8077 O O . VAL B 1 474 ? -6.578 -8.484 -1.295 1 97.62 474 VAL B O 1
ATOM 8080 N N . ASP B 1 475 ? -6.07 -6.391 -1.763 1 96.75 475 ASP B N 1
ATOM 8081 C CA . ASP B 1 475 ? -6.816 -6.32 -3.016 1 96.75 475 ASP B CA 1
ATOM 8082 C C . ASP B 1 475 ? -6.117 -5.406 -4.02 1 96.75 475 ASP B C 1
ATOM 8084 O O . ASP B 1 475 ? -4.902 -5.199 -3.939 1 96.75 475 ASP B O 1
ATOM 8088 N N . ASP B 1 476 ? -6.824 -4.906 -4.965 1 96.81 476 ASP B N 1
ATOM 8089 C CA . ASP B 1 476 ? -6.23 -4.105 -6.031 1 96.81 476 ASP B CA 1
ATOM 8090 C C . ASP B 1 476 ? -5.484 -2.902 -5.461 1 96.81 476 ASP B C 1
ATOM 8092 O O . ASP B 1 476 ? -4.496 -2.447 -6.039 1 96.81 476 ASP B O 1
ATOM 8096 N N . THR B 1 477 ? -5.848 -2.406 -4.336 1 97.06 477 THR B N 1
ATOM 8097 C CA . THR B 1 477 ? -5.383 -1.126 -3.812 1 97.06 477 THR B CA 1
ATOM 8098 C C . THR B 1 477 ? -3.961 -1.245 -3.273 1 97.06 477 THR B C 1
ATOM 8100 O O . THR B 1 477 ? -3.242 -0.248 -3.182 1 97.06 477 THR B O 1
ATOM 8103 N N . ASN B 1 478 ? -3.506 -2.441 -2.898 1 97.44 478 ASN B N 1
ATOM 8104 C CA . ASN B 1 478 ? -2.223 -2.516 -2.207 1 97.44 478 ASN B CA 1
ATOM 8105 C C . ASN B 1 478 ? -1.438 -3.76 -2.611 1 97.44 478 ASN B C 1
ATOM 8107 O O . ASN B 1 478 ? -0.365 -4.027 -2.068 1 97.44 478 ASN B O 1
ATOM 8111 N N . LEU B 1 479 ? -1.916 -4.516 -3.604 1 98.31 479 LEU B N 1
ATOM 8112 C CA . LEU B 1 479 ? -1.245 -5.746 -4.016 1 98.31 479 LEU B CA 1
ATOM 8113 C C . LEU B 1 479 ? 0.193 -5.461 -4.438 1 98.31 479 LEU B C 1
ATOM 8115 O O . LEU B 1 479 ? 1.131 -6.047 -3.893 1 98.31 479 LEU B O 1
ATOM 8119 N N . ILE B 1 480 ? 0.337 -4.531 -5.352 1 98.38 480 ILE B N 1
ATOM 8120 C CA . ILE B 1 480 ? 1.644 -4.32 -5.969 1 98.38 480 ILE B CA 1
ATOM 8121 C C . ILE B 1 480 ? 2.598 -3.701 -4.949 1 98.38 480 ILE B C 1
ATOM 8123 O O . ILE B 1 480 ? 3.725 -4.172 -4.777 1 98.38 480 ILE B O 1
ATOM 8127 N N . SER B 1 481 ? 2.162 -2.75 -4.172 1 97.56 481 SER B N 1
ATOM 8128 C CA . SER B 1 481 ? 3.049 -2.08 -3.227 1 97.56 481 SER B CA 1
ATOM 8129 C C . SER B 1 481 ? 3.469 -3.02 -2.104 1 97.56 481 SER B C 1
ATOM 8131 O O . SER B 1 481 ? 4.602 -2.951 -1.62 1 97.56 481 SER B O 1
ATOM 8133 N N . ARG B 1 482 ? 2.58 -3.875 -1.746 1 97.12 482 ARG B N 1
ATOM 8134 C CA . ARG B 1 482 ? 2.883 -4.77 -0.634 1 97.12 482 ARG B CA 1
ATOM 8135 C C . ARG B 1 482 ? 3.793 -5.91 -1.081 1 97.12 482 ARG B C 1
ATOM 8137 O O . ARG B 1 482 ? 4.652 -6.359 -0.32 1 97.12 482 ARG B O 1
ATOM 8144 N N . PHE B 1 483 ? 3.564 -6.316 -2.264 1 98.44 483 PHE B N 1
ATOM 8145 C CA . PHE B 1 483 ? 4.27 -7.508 -2.734 1 98.44 483 PHE B CA 1
ATOM 8146 C C . PHE B 1 483 ? 5.652 -7.145 -3.254 1 98.44 483 PHE B C 1
ATOM 8148 O O . PHE B 1 483 ? 6.621 -7.871 -3.016 1 98.44 483 PHE B O 1
ATOM 8155 N N . TRP B 1 484 ? 5.805 -5.977 -3.904 1 98.44 484 TRP B N 1
ATOM 8156 C CA . TRP B 1 484 ? 7.055 -5.633 -4.57 1 98.44 484 TRP B CA 1
ATOM 8157 C C . TRP B 1 484 ? 7.672 -4.379 -3.961 1 98.44 484 TRP B C 1
ATOM 8159 O O . TRP B 1 484 ? 6.957 -3.459 -3.562 1 98.44 484 TRP B O 1
ATOM 8169 N N . PRO B 1 485 ? 9 -4.453 -3.777 1 98.06 485 PRO B N 1
ATOM 8170 C CA . PRO B 1 485 ? 9.953 -5.441 -4.289 1 98.06 485 PRO B CA 1
ATOM 8171 C C . PRO B 1 485 ? 10.312 -6.504 -3.254 1 98.06 485 PRO B C 1
ATOM 8173 O O . PRO B 1 485 ? 11.344 -7.168 -3.383 1 98.06 485 PRO B O 1
ATOM 8176 N N . ARG B 1 486 ? 9.492 -6.664 -2.23 1 98.44 486 ARG B N 1
ATOM 8177 C CA . ARG B 1 486 ? 9.781 -7.645 -1.189 1 98.44 486 ARG B CA 1
ATOM 8178 C C . ARG B 1 486 ? 9.953 -9.039 -1.784 1 98.44 486 ARG B C 1
ATOM 8180 O O . ARG B 1 486 ? 10.867 -9.773 -1.397 1 98.44 486 ARG B O 1
ATOM 8187 N N . ALA B 1 487 ? 9.164 -9.336 -2.76 1 98.81 487 ALA B N 1
ATOM 8188 C CA . ALA B 1 487 ? 9.203 -10.648 -3.393 1 98.81 487 ALA B CA 1
ATOM 8189 C C . ALA B 1 487 ? 10.484 -10.82 -4.211 1 98.81 487 ALA B C 1
ATOM 8191 O O . ALA B 1 487 ? 10.859 -11.945 -4.559 1 98.81 487 ALA B O 1
ATOM 8192 N N . ALA B 1 488 ? 11.102 -9.742 -4.602 1 98.88 488 ALA B N 1
ATOM 8193 C CA . ALA B 1 488 ? 12.367 -9.844 -5.32 1 98.88 488 ALA B CA 1
ATOM 8194 C C . ALA B 1 488 ? 13.406 -10.609 -4.5 1 98.88 488 ALA B C 1
ATOM 8196 O O . ALA B 1 488 ? 14.242 -11.32 -5.059 1 98.88 488 ALA B O 1
ATOM 8197 N N . ALA B 1 489 ? 13.336 -10.5 -3.199 1 98.75 489 ALA B N 1
ATOM 8198 C CA . ALA B 1 489 ? 14.234 -11.25 -2.326 1 98.75 489 ALA B CA 1
ATOM 8199 C C . ALA B 1 489 ? 14.086 -12.75 -2.549 1 98.75 489 ALA B C 1
ATOM 8201 O O . ALA B 1 489 ? 15.086 -13.469 -2.639 1 98.75 489 ALA B O 1
ATOM 8202 N N . VAL B 1 490 ? 12.859 -13.172 -2.668 1 98.81 490 VAL B N 1
ATOM 8203 C CA . VAL B 1 490 ? 12.57 -14.586 -2.898 1 98.81 490 VAL B CA 1
ATOM 8204 C C . VAL B 1 490 ? 13.031 -14.984 -4.301 1 98.81 490 VAL B C 1
ATOM 8206 O O . VAL B 1 490 ? 13.586 -16.062 -4.492 1 98.81 490 VAL B O 1
ATOM 8209 N N . GLY B 1 491 ? 12.789 -14.086 -5.25 1 98.81 491 GLY B N 1
ATOM 8210 C CA . GLY B 1 491 ? 13.234 -14.344 -6.613 1 98.81 491 GLY B CA 1
ATOM 8211 C C . GLY B 1 491 ? 14.711 -14.648 -6.719 1 98.81 491 GLY B C 1
ATOM 8212 O O . GLY B 1 491 ? 15.109 -15.602 -7.383 1 98.81 491 GLY B O 1
ATOM 8213 N N . GLU B 1 492 ? 15.484 -13.836 -6.074 1 98.81 492 GLU B N 1
ATOM 8214 C CA . GLU B 1 492 ? 16.922 -14.07 -6.129 1 98.81 492 GLU B CA 1
ATOM 8215 C C . GLU B 1 492 ? 17.312 -15.359 -5.402 1 98.81 492 GLU B C 1
ATOM 8217 O O . GLU B 1 492 ? 18.172 -16.109 -5.863 1 98.81 492 GLU B O 1
ATOM 8222 N N . ARG B 1 493 ? 16.656 -15.641 -4.297 1 98.62 493 ARG B N 1
ATOM 8223 C CA . ARG B 1 493 ? 16.938 -16.875 -3.57 1 98.62 493 ARG B CA 1
ATOM 8224 C C . ARG B 1 493 ? 16.672 -18.094 -4.445 1 98.62 493 ARG B C 1
ATOM 8226 O O . ARG B 1 493 ? 17.406 -19.078 -4.387 1 98.62 493 ARG B O 1
ATOM 8233 N N . LEU B 1 494 ? 15.703 -18.016 -5.246 1 98.81 494 LEU B N 1
ATOM 8234 C CA . LEU B 1 494 ? 15.273 -19.172 -6.031 1 98.81 494 LEU B CA 1
ATOM 8235 C C . LEU B 1 494 ? 16.016 -19.234 -7.363 1 98.81 494 LEU B C 1
ATOM 8237 O O . LEU B 1 494 ? 15.992 -20.25 -8.047 1 98.81 494 LEU B O 1
ATOM 8241 N N . TRP B 1 495 ? 16.688 -18.172 -7.75 1 98.81 495 TRP B N 1
ATOM 8242 C CA . TRP B 1 495 ? 17.359 -18.094 -9.047 1 98.81 495 TRP B CA 1
ATOM 8243 C C . TRP B 1 495 ? 18.875 -18.203 -8.883 1 98.81 495 TRP B C 1
ATOM 8245 O O . TRP B 1 495 ? 19.531 -18.953 -9.609 1 98.81 495 TRP B O 1
ATOM 8255 N N . SER B 1 496 ? 19.422 -17.453 -7.969 1 98.81 496 SER B N 1
ATOM 8256 C CA . SER B 1 496 ? 20.859 -17.234 -7.887 1 98.81 496 SER B CA 1
ATOM 8257 C C . SER B 1 496 ? 21.562 -18.422 -7.215 1 98.81 496 SER B C 1
ATOM 8259 O O . SER B 1 496 ? 20.938 -19.156 -6.453 1 98.81 496 SER B O 1
ATOM 8261 N N . ASP B 1 497 ? 22.812 -18.547 -7.484 1 98.38 497 ASP B N 1
ATOM 8262 C CA . ASP B 1 497 ? 23.641 -19.578 -6.891 1 98.38 497 ASP B CA 1
ATOM 8263 C C . ASP B 1 497 ? 23.547 -19.562 -5.367 1 98.38 497 ASP B C 1
ATOM 8265 O O . ASP B 1 497 ? 23.344 -18.5 -4.766 1 98.38 497 ASP B O 1
ATOM 8269 N N . ALA B 1 498 ? 23.719 -20.734 -4.754 1 97.69 498 ALA B N 1
ATOM 8270 C CA . ALA B 1 498 ? 23.594 -20.891 -3.309 1 97.69 498 ALA B CA 1
ATOM 8271 C C . ALA B 1 498 ? 24.562 -19.984 -2.564 1 97.69 498 ALA B C 1
ATOM 8273 O O . ALA B 1 498 ? 24.312 -19.609 -1.418 1 97.69 498 ALA B O 1
ATOM 8274 N N . SER B 1 499 ? 25.625 -19.531 -3.227 1 97.88 499 SER B N 1
ATOM 8275 C CA . SER B 1 499 ? 26.672 -18.734 -2.584 1 97.88 499 SER B CA 1
ATOM 8276 C C . SER B 1 499 ? 26.281 -17.266 -2.484 1 97.88 499 SER B C 1
ATOM 8278 O O . SER B 1 499 ? 26.922 -16.5 -1.763 1 97.88 499 SER B O 1
ATOM 8280 N N . VAL B 1 500 ? 25.266 -16.828 -3.176 1 98.25 500 VAL B N 1
ATOM 8281 C CA . VAL B 1 500 ? 24.797 -15.438 -3.139 1 98.25 500 VAL B CA 1
ATOM 8282 C C . VAL B 1 500 ? 23.953 -15.211 -1.89 1 98.25 500 VAL B C 1
ATOM 8284 O O . VAL B 1 500 ? 22.734 -15.43 -1.907 1 98.25 500 VAL B O 1
ATOM 8287 N N . THR B 1 501 ? 24.641 -14.805 -0.74 1 97.38 501 THR B N 1
ATOM 8288 C CA . THR B 1 501 ? 23.938 -14.734 0.531 1 97.38 501 THR B CA 1
ATOM 8289 C C . THR B 1 501 ? 24.219 -13.414 1.241 1 97.38 501 THR B C 1
ATOM 8291 O O . THR B 1 501 ? 23.688 -13.156 2.32 1 97.38 501 THR B O 1
ATOM 8294 N N . ASP B 1 502 ? 25.078 -12.562 0.699 1 97.81 502 ASP B N 1
ATOM 8295 C CA . ASP B 1 502 ? 25.5 -11.336 1.361 1 97.81 502 ASP B CA 1
ATOM 8296 C C . ASP B 1 502 ? 24.391 -10.281 1.319 1 97.81 502 ASP B C 1
ATOM 8298 O O . ASP B 1 502 ? 24.141 -9.672 0.276 1 97.81 502 ASP B O 1
ATOM 8302 N N . VAL B 1 503 ? 23.781 -10.023 2.4 1 97.31 503 VAL B N 1
ATOM 8303 C CA . VAL B 1 503 ? 22.641 -9.102 2.496 1 97.31 503 VAL B CA 1
ATOM 8304 C C . VAL B 1 503 ? 23.125 -7.676 2.205 1 97.31 503 VAL B C 1
ATOM 8306 O O . VAL B 1 503 ? 22.391 -6.883 1.602 1 97.31 503 VAL B O 1
ATOM 8309 N N . GLY B 1 504 ? 24.312 -7.281 2.674 1 95.94 504 GLY B N 1
ATOM 8310 C CA . GLY B 1 504 ? 24.859 -5.957 2.412 1 95.94 504 GLY B CA 1
ATOM 8311 C C . GLY B 1 504 ? 25.016 -5.66 0.932 1 95.94 504 GLY B C 1
ATOM 8312 O O . GLY B 1 504 ? 24.609 -4.594 0.462 1 95.94 504 GLY B O 1
ATOM 8313 N N . GLU B 1 505 ? 25.531 -6.629 0.178 1 95.88 505 GLU B N 1
ATOM 8314 C CA . GLU B 1 505 ? 25.672 -6.477 -1.267 1 95.88 505 GLU B CA 1
ATOM 8315 C C . GLU B 1 505 ? 24.312 -6.465 -1.959 1 95.88 505 GLU B C 1
ATOM 8317 O O . GLU B 1 505 ? 24.094 -5.688 -2.889 1 95.88 505 GLU B O 1
ATOM 8322 N N . ALA B 1 506 ? 23.469 -7.312 -1.437 1 97.81 506 ALA B N 1
ATOM 8323 C CA . ALA B 1 506 ? 22.141 -7.414 -2.025 1 97.81 506 ALA B CA 1
ATOM 8324 C C . ALA B 1 506 ? 21.359 -6.121 -1.823 1 97.81 506 ALA B C 1
ATOM 8326 O O . ALA B 1 506 ? 20.531 -5.746 -2.668 1 97.81 506 ALA B O 1
ATOM 8327 N N . GLN B 1 507 ? 21.609 -5.512 -0.72 1 96.44 507 GLN B N 1
ATOM 8328 C CA . GLN B 1 507 ? 20.859 -4.297 -0.401 1 96.44 507 GLN B CA 1
ATOM 8329 C C . GLN B 1 507 ? 21.094 -3.211 -1.444 1 96.44 507 GLN B C 1
ATOM 8331 O O . GLN B 1 507 ? 20.172 -2.508 -1.843 1 96.44 507 GLN B O 1
ATOM 8336 N N . LEU B 1 508 ? 22.328 -3.057 -1.882 1 95.38 508 LEU B N 1
ATOM 8337 C CA . LEU B 1 508 ? 22.656 -2.057 -2.891 1 95.38 508 LEU B CA 1
ATOM 8338 C C . LEU B 1 508 ? 21.984 -2.385 -4.223 1 95.38 508 LEU B C 1
ATOM 8340 O O . LEU B 1 508 ? 21.484 -1.491 -4.91 1 95.38 508 LEU B O 1
ATOM 8344 N N . ARG B 1 509 ? 21.859 -3.635 -4.547 1 97.44 509 ARG B N 1
ATOM 8345 C CA . ARG B 1 509 ? 21.297 -4.07 -5.812 1 97.44 509 ARG B CA 1
ATOM 8346 C C . ARG B 1 509 ? 19.766 -3.992 -5.785 1 97.44 509 ARG B C 1
ATOM 8348 O O . ARG B 1 509 ? 19.141 -3.557 -6.754 1 97.44 509 ARG B O 1
ATOM 8355 N N . ILE B 1 510 ? 19.219 -4.418 -4.668 1 97.69 510 ILE B N 1
ATOM 8356 C CA . ILE B 1 510 ? 17.766 -4.426 -4.609 1 97.69 510 ILE B CA 1
ATOM 8357 C C . ILE B 1 510 ? 17.234 -2.994 -4.559 1 97.69 510 ILE B C 1
ATOM 8359 O O . ILE B 1 510 ? 16.141 -2.711 -5.031 1 97.69 510 ILE B O 1
ATOM 8363 N N . ALA B 1 511 ? 18.031 -2.055 -3.998 1 95.69 511 ALA B N 1
ATOM 8364 C CA . ALA B 1 511 ? 17.672 -0.641 -4.031 1 95.69 511 ALA B CA 1
ATOM 8365 C C . ALA B 1 511 ? 17.562 -0.133 -5.469 1 95.69 511 ALA B C 1
ATOM 8367 O O . ALA B 1 511 ? 16.609 0.551 -5.828 1 95.69 511 ALA B O 1
ATOM 8368 N N . GLU B 1 512 ? 18.547 -0.473 -6.301 1 96.06 512 GLU B N 1
ATOM 8369 C CA . GLU B 1 512 ? 18.484 -0.108 -7.715 1 96.06 512 GLU B CA 1
ATOM 8370 C C . GLU B 1 512 ? 17.312 -0.781 -8.406 1 96.06 512 GLU B C 1
ATOM 8372 O O . GLU B 1 512 ? 16.625 -0.163 -9.227 1 96.06 512 GLU B O 1
ATOM 8377 N N . HIS B 1 513 ? 17.141 -2.02 -8.055 1 97.81 513 HIS B N 1
ATOM 8378 C CA . HIS B 1 513 ? 16.062 -2.787 -8.68 1 97.81 513 HIS B CA 1
ATOM 8379 C C . HIS B 1 513 ? 14.695 -2.195 -8.352 1 97.81 513 HIS B C 1
ATOM 8381 O O . HIS B 1 513 ? 13.82 -2.133 -9.219 1 97.81 513 HIS B O 1
ATOM 8387 N N . ARG B 1 514 ? 14.508 -1.793 -7.133 1 96.88 514 ARG B N 1
ATOM 8388 C CA . ARG B 1 514 ? 13.266 -1.119 -6.758 1 96.88 514 ARG B CA 1
ATOM 8389 C C . ARG B 1 514 ? 13.031 0.117 -7.621 1 96.88 514 ARG B C 1
ATOM 8391 O O . ARG B 1 514 ? 11.938 0.319 -8.141 1 96.88 514 ARG B O 1
ATOM 8398 N N . CYS B 1 515 ? 14.055 0.941 -7.773 1 95.56 515 CYS B N 1
ATOM 8399 C CA . CYS B 1 515 ? 13.93 2.145 -8.594 1 95.56 515 CYS B CA 1
ATOM 8400 C C . CYS B 1 515 ? 13.625 1.79 -10.039 1 95.56 515 CYS B C 1
ATOM 8402 O O . CYS B 1 515 ? 12.867 2.49 -10.711 1 95.56 515 CYS B O 1
ATOM 8404 N N . ARG B 1 516 ? 14.195 0.689 -10.484 1 96.25 516 ARG B N 1
ATOM 8405 C CA . ARG B 1 516 ? 13.914 0.2 -11.836 1 96.25 516 ARG B CA 1
ATOM 8406 C C . ARG B 1 516 ? 12.438 -0.172 -11.977 1 96.25 516 ARG B C 1
ATOM 8408 O O . ARG B 1 516 ? 11.805 0.176 -12.969 1 96.25 516 ARG B O 1
ATOM 8415 N N . MET B 1 517 ? 11.93 -0.869 -11.031 1 97.25 517 MET B N 1
ATOM 8416 C CA . MET B 1 517 ? 10.523 -1.265 -11.062 1 97.25 517 MET B CA 1
ATOM 8417 C C . MET B 1 517 ? 9.609 -0.041 -11.047 1 97.25 517 MET B C 1
ATOM 8419 O O . MET B 1 517 ? 8.625 0.008 -11.781 1 97.25 517 MET B O 1
ATOM 8423 N N . VAL B 1 518 ? 9.992 0.926 -10.234 1 96.25 518 VAL B N 1
ATOM 8424 C CA . VAL B 1 518 ? 9.211 2.156 -10.188 1 96.25 518 VAL B CA 1
ATOM 8425 C C . VAL B 1 518 ? 9.242 2.846 -11.547 1 96.25 518 VAL B C 1
ATOM 8427 O O . VAL B 1 518 ? 8.203 3.277 -12.055 1 96.25 518 VAL B O 1
ATOM 8430 N N . LYS B 1 519 ? 10.383 2.91 -12.141 1 94.25 519 LYS B N 1
ATOM 8431 C CA . LYS B 1 519 ? 10.531 3.518 -13.461 1 94.25 519 LYS B CA 1
ATOM 8432 C C . LYS B 1 519 ? 9.68 2.789 -14.492 1 94.25 519 LYS B C 1
ATOM 8434 O O . LYS B 1 519 ? 9.148 3.412 -15.414 1 94.25 519 LYS B O 1
ATOM 8439 N N . ARG B 1 520 ? 9.555 1.528 -14.273 1 95.44 520 ARG B N 1
ATOM 8440 C CA . ARG B 1 520 ? 8.812 0.701 -15.211 1 95.44 520 ARG B CA 1
ATOM 8441 C C . ARG B 1 520 ? 7.312 0.754 -14.922 1 95.44 520 ARG B C 1
ATOM 8443 O O . ARG B 1 520 ? 6.523 0.065 -15.578 1 95.44 520 ARG B O 1
ATOM 8450 N N . GLY B 1 521 ? 6.879 1.464 -13.898 1 94.38 521 GLY B N 1
ATOM 8451 C CA . GLY B 1 521 ? 5.469 1.741 -13.695 1 94.38 521 GLY B CA 1
ATOM 8452 C C . GLY B 1 521 ? 4.863 0.954 -12.547 1 94.38 521 GLY B C 1
ATOM 8453 O O . GLY B 1 521 ? 3.646 0.972 -12.344 1 94.38 521 GLY B O 1
ATOM 8454 N N . PHE B 1 522 ? 5.641 0.284 -11.781 1 96.75 522 PHE B N 1
ATOM 8455 C CA . PHE B 1 522 ? 5.125 -0.471 -10.641 1 96.75 522 PHE B CA 1
ATOM 8456 C C . PHE B 1 522 ? 5.152 0.373 -9.375 1 96.75 522 PHE B C 1
ATOM 8458 O O . PHE B 1 522 ? 6.117 1.1 -9.125 1 96.75 522 PHE B O 1
ATOM 8465 N N . ASN B 1 523 ? 4.133 0.274 -8.555 1 96.31 523 ASN B N 1
ATOM 8466 C CA . ASN B 1 523 ? 4.141 0.893 -7.23 1 96.31 523 ASN B CA 1
ATOM 8467 C C . ASN B 1 523 ? 4.902 0.044 -6.219 1 96.31 523 ASN B C 1
ATOM 8469 O O . ASN B 1 523 ? 4.34 -0.373 -5.203 1 96.31 523 ASN B O 1
ATOM 8473 N N . ALA B 1 524 ? 6.16 -0.12 -6.508 1 97.69 524 ALA B N 1
ATOM 8474 C CA . ALA B 1 524 ? 7.012 -0.907 -5.617 1 97.69 524 ALA B CA 1
ATOM 8475 C C . ALA B 1 524 ? 7.418 -0.097 -4.391 1 97.69 524 ALA B C 1
ATOM 8477 O O . ALA B 1 524 ? 8.148 0.889 -4.504 1 97.69 524 ALA B O 1
ATOM 8478 N N . GLU B 1 525 ? 7 -0.517 -3.248 1 97.31 525 GLU B N 1
ATOM 8479 C CA . GLU B 1 525 ? 7.18 0.291 -2.045 1 97.31 525 GLU B CA 1
ATOM 8480 C C . GLU B 1 525 ? 8.648 0.366 -1.645 1 97.31 525 GLU B C 1
ATOM 8482 O O . GLU B 1 525 ? 9.461 -0.446 -2.09 1 97.31 525 GLU B O 1
ATOM 8487 N N . GLU B 1 526 ? 8.969 1.332 -0.784 1 95.38 526 GLU B N 1
ATOM 8488 C CA . GLU B 1 526 ? 10.312 1.494 -0.245 1 95.38 526 GLU B CA 1
ATOM 8489 C C . GLU B 1 526 ? 10.617 0.438 0.814 1 95.38 526 GLU B C 1
ATOM 8491 O O . GLU B 1 526 ? 9.812 0.213 1.721 1 95.38 526 GLU B O 1
ATOM 8496 N N . LEU B 1 527 ? 11.773 -0.218 0.652 1 93.69 527 LEU B N 1
ATOM 8497 C CA . LEU B 1 527 ? 12.008 -1.302 1.601 1 93.69 527 LEU B CA 1
ATOM 8498 C C . LEU B 1 527 ? 13.328 -1.107 2.34 1 93.69 527 LEU B C 1
ATOM 8500 O O . LEU B 1 527 ? 13.742 -1.973 3.113 1 93.69 527 LEU B O 1
ATOM 8504 N N . ILE B 1 528 ? 14.039 0.001 2.146 1 93.06 528 ILE B N 1
ATOM 8505 C CA . ILE B 1 528 ? 15.359 0.165 2.748 1 93.06 528 ILE B CA 1
ATOM 8506 C C . ILE B 1 528 ? 15.32 1.298 3.771 1 93.06 528 ILE B C 1
ATOM 8508 O O . ILE B 1 528 ? 15.719 1.115 4.926 1 93.06 528 ILE B O 1
ATOM 8512 N N . GLY B 1 529 ? 14.906 2.422 3.426 1 93.75 529 GLY B N 1
ATOM 8513 C CA . GLY B 1 529 ? 14.906 3.611 4.262 1 93.75 529 GLY B CA 1
ATOM 8514 C C . GLY B 1 529 ? 14.844 4.902 3.467 1 93.75 529 GLY B C 1
ATOM 8515 O O . GLY B 1 529 ? 14.578 4.883 2.264 1 93.75 529 GLY B O 1
ATOM 8516 N N . PRO B 1 530 ? 15.078 5.984 4.086 1 94.75 530 PRO B N 1
ATOM 8517 C CA . PRO B 1 530 ? 14.992 7.281 3.412 1 94.75 530 PRO B CA 1
ATOM 8518 C C . PRO B 1 530 ? 15.852 7.359 2.154 1 94.75 530 PRO B C 1
ATOM 8520 O O . PRO B 1 530 ? 16.969 6.82 2.131 1 94.75 530 PRO B O 1
ATOM 8523 N N . GLY B 1 531 ? 15.336 7.91 1.153 1 92.31 531 GLY B N 1
ATOM 8524 C CA . GLY B 1 531 ? 16.016 8.023 -0.129 1 92.31 531 GLY B CA 1
ATOM 8525 C C . GLY B 1 531 ? 15.086 8.43 -1.259 1 92.31 531 GLY B C 1
ATOM 8526 O O . GLY B 1 531 ? 14.023 9.008 -1.021 1 92.31 531 GLY B O 1
ATOM 8527 N N . TYR B 1 532 ? 15.57 8.25 -2.533 1 92 532 TYR B N 1
ATOM 8528 C CA . TYR B 1 532 ? 14.766 8.633 -3.686 1 92 532 TYR B CA 1
ATOM 8529 C C . TYR B 1 532 ? 15.18 7.848 -4.926 1 92 532 TYR B C 1
ATOM 8531 O O . TYR B 1 532 ? 16.25 7.242 -4.953 1 92 532 TYR B O 1
ATOM 8539 N N . CYS B 1 533 ? 14.336 7.719 -5.863 1 91.75 533 CYS B N 1
ATOM 8540 C CA . CYS B 1 533 ? 14.633 7.27 -7.219 1 91.75 533 CYS B CA 1
ATOM 8541 C C . CYS B 1 533 ? 14.695 8.445 -8.18 1 91.75 533 CYS B C 1
ATOM 8543 O O . CYS B 1 533 ? 13.953 9.414 -8.039 1 91.75 533 CYS B O 1
ATOM 8545 N N . ASP B 1 534 ? 15.547 8.375 -9.125 1 84.88 534 ASP B N 1
ATOM 8546 C CA . ASP B 1 534 ? 15.688 9.469 -10.086 1 84.88 534 ASP B CA 1
ATOM 8547 C C . ASP B 1 534 ? 14.391 9.68 -10.859 1 84.88 534 ASP B C 1
ATOM 8549 O O . ASP B 1 534 ? 13.977 10.82 -11.078 1 84.88 534 ASP B O 1
ATOM 8553 N N . VAL B 1 535 ? 13.828 8.562 -11.227 1 79.88 535 VAL B N 1
ATOM 8554 C CA . VAL B 1 535 ? 12.555 8.641 -11.938 1 79.88 535 VAL B CA 1
ATOM 8555 C C . VAL B 1 535 ? 11.445 8.047 -11.062 1 79.88 535 VAL B C 1
ATOM 8557 O O . VAL B 1 535 ? 11.508 6.879 -10.68 1 79.88 535 VAL B O 1
ATOM 8560 N N . GLU B 1 536 ? 10.672 8.977 -10.648 1 76.06 536 GLU B N 1
ATOM 8561 C CA . GLU B 1 536 ? 9.539 8.508 -9.859 1 76.06 536 GLU B CA 1
ATOM 8562 C C . GLU B 1 536 ? 8.219 8.75 -10.586 1 76.06 536 GLU B C 1
ATOM 8564 O O . GLU B 1 536 ? 8.133 9.633 -11.438 1 76.06 536 GLU B O 1
ATOM 8569 N N . TYR B 1 537 ? 7.156 7.773 -10.664 1 56.06 537 TYR B N 1
ATOM 8570 C CA . TYR B 1 537 ? 5.914 7.734 -11.43 1 56.06 537 TYR B CA 1
ATOM 8571 C C . TYR B 1 537 ? 5.309 9.125 -11.555 1 56.06 537 TYR B C 1
ATOM 8573 O O . TYR B 1 537 ? 5.473 9.969 -10.672 1 56.06 537 TYR B O 1
#

Secondary structure (DSSP, 8-state):
-----------------------EESSS-TTTT-S--SS--SSPPSEEEEEEEEEEB-SSS-EEEE-S---HHHHHHHHHHHHHHH--HHHHHT----------TT-B-EEEEEEEE-SSS---TT----EEEEEETTEEEEEEEEHHHHHHHHHHHHHHEEE-TT--EEEEEEEEEE--S-SEEEEEEE-SSS---HHHHHHHHHHHHHTT--EEEEE---SS---B--SS-THHHHHHSS-TTTS-B-HHHHHHHHHHHHTTT-EEEEE---SSS-HHHHHHSTT-EEEEEETTEEEEEEEEE-TTSTTHHHHHHHHHHHHHHH--SSEEE--------HHHHH-HHHHHHHHHHT-TT-HHHHHHHHHHHHHHHHHHTT-EEEEEGGGGGTS---TT-EEEE-SSSHHHHHHHHHHTT-EEEE-GGGBTT--BSS--HHHHHH--TT-SS--HHHHHTEEEEEEEE--SS-STTTHHHHHTTHHHHHHHHHHS-TT---HHHHHHHHHHHHHHHHHTT--PPP-SSS---SS--/-----------------------EESSS-TTTT-S--SS--SSPPSEEEEEEEEEEB-SSS-EEEESS---HHHHHHHHHHHHHHH--HHHHHT----------TT-B-EEEEEEEE-SSS---TT----EEEEEETTEEEEEEEEHHHHHHHHHHHHHHEEE-TT--EEEEEEEEEE--S-SEEEEEEE-SSS---HHHHHHHHHHHHHTT--EEEEE---SS---B--SS-THHHHHHSS-TTTS-B-HHHHHHHHHHHHTTT-EEEEE---SSS-HHHHHHSTT-EEEEEETTEEEEEEEEE-TTSTTHHHHHHHHHHHHHHH--SSEEE--------HHHHH-HHHHHHHHHHT-TT-HHHHHHHHHHHHHHHHHHTT-EEEEEGGGGGTS---TT-EEEE-SSSHHHHHHHHHHTT-EEEE-GGGBTT--BSS--HHHHHH--TT-SS--HHHHHTEEEEEEEE--SS-STTTHHHHHTTHHHHHHHHHHS-TT---HHHHHHHHHHHHHHHHHTT------SSS---SS--

pLDDT: mean 90.62, std 16.94, range [20.81, 98.94]

Foldseek 3Di:
DDPPPPPPPPPPPPPPPPPPPDPDDDPDDPQVVVLFDALAAFLHFQDKFFDPDKAFEDLLQAEEAEPEDDAPLVVVLRVVLNCLQNNDNVVVVPPPDPPPVSPDQQYARYEYEHAHDERPDAQALPDWQWWKWFDGGNYIYIYDPYVNVSLLVSLSVSSQWDADPVGTIIGTGMIGTGGFPFSAQAAEDACALPHADLVLLLVVLVVCLSLPHAEYEYAQAFQRARQEQDPVQRLLRVFLHPHSVPRHQDLVSLVVSQVSSRSSNHAYAYEDEDQFRCNSRCRRPPPQWFFADDPRDGPVDTFGGDPQDPVHLVVLLVRVLRVCVSGPYQEYEHELPDGDCRRCQRGPSSCVVCVVVVVHNPCLQVSQVRVVSNQVSSVVSNGEYEYELVNVVRYDHDLAYEYEYADPPSQVSLAVCLVVVAQYAYANQQALLDDDPAADLLSLLQDASLPHDDDPSSSVSYNYYYHYHHPNPDYNVCVQQSCPPSCSSSSSNRGYDPPPNDVVVVVSHSQSVQLSSQQSPTNHHDRHDDHDRPDGD/DPPPPPPPPPPPPPPPPPPPPDPDDDPDDPQVVVLFDALAAFPHFQDKFFDPDKAFEDLLQAEEAEPEDDAPLVVVLRVVLNCLQNNDNVVVVPPPDPPPVSPDQQYARYEYEHAHDERPDAQALPDWQWWKWFDGGNYIYIYDPYVNVSLLVSLSVSSQWDADPVGTIIGTGMIGTGGFPFSAQAAEDACALPHADLVLLLVVLVVCLSLPHAEYEYAQAFQRARQEQDPVQRLLRVFLHPHSVPRHQDLVSLVVSQVSSRSSNHAYAYEDEDQFRCNSRCRRPPPQWFFADDPRDGPVDTFGGDPQDPVHLVVLLVRVLRVCVSGPYQEYEHELPDGDCNRCQRGPSSCVVCVVVVVHNPCLQVSQVRVVSNQVSSVVSVGEYEYELVNVVRYDHDLAYEYEYADPPSQVSLAVCLVVVAQYAYAHQQALLDDDPAADLLSLLQDASLPHDDDPSSSVSYNYYYHYHHPNPDYNVCVQQSCPPSCSSSSSNRGYDPPPNDVVVVVSHSQSVQLSSQQSPTNHHDRHDDHDRPDHD

Solvent-accessible surface area (backbone atoms only — not comparable to full-atom values): 55749 Å² total; per-residue (Å²): 135,84,77,80,77,81,78,78,79,74,78,72,76,72,74,71,75,74,73,65,79,68,56,52,64,67,82,53,54,70,48,55,64,62,62,45,51,77,39,58,52,63,46,51,54,60,37,74,51,72,48,91,52,74,26,47,40,41,75,84,74,50,43,76,41,76,69,38,64,85,44,67,62,59,55,52,45,48,55,52,50,47,34,69,62,60,41,52,62,76,64,48,68,68,55,75,63,78,86,66,80,63,82,43,83,45,28,31,40,48,42,37,36,35,19,68,36,64,82,78,67,80,87,54,72,80,58,53,49,32,26,37,37,42,36,45,72,42,39,30,41,36,38,16,62,22,44,53,2,39,56,52,45,51,50,46,56,48,37,30,44,39,62,47,98,88,62,48,42,30,30,51,28,29,44,36,42,36,47,62,63,31,65,39,31,29,42,31,44,32,33,17,34,12,60,56,55,66,72,57,55,53,52,48,48,54,53,32,42,60,30,67,33,35,29,37,33,35,36,40,44,26,45,64,6,19,19,58,53,38,85,91,47,50,38,27,13,58,42,8,16,60,37,56,85,79,40,50,44,44,68,65,51,50,52,49,51,48,50,56,29,47,68,55,56,22,42,52,32,46,31,61,40,39,49,20,54,38,55,10,47,36,46,30,36,81,84,40,41,24,58,19,36,57,96,88,33,76,69,55,26,36,38,34,50,33,76,82,46,86,62,39,59,59,49,50,46,54,52,49,52,49,50,57,68,74,39,82,41,58,43,39,32,39,33,44,49,86,63,64,57,65,31,54,68,40,19,67,71,48,48,51,48,27,52,74,72,67,45,62,89,44,62,61,52,54,52,18,53,44,51,44,52,52,51,51,48,43,45,72,68,73,32,47,45,31,31,32,53,56,37,71,79,47,33,88,69,64,80,78,31,34,35,34,39,57,54,81,68,47,41,62,48,52,32,50,47,22,70,74,66,30,36,31,30,36,28,45,77,34,56,54,54,57,48,56,62,70,66,59,40,67,63,34,40,69,51,53,81,69,70,42,76,70,52,73,70,36,48,66,29,47,37,28,32,35,36,33,38,59,14,50,56,33,34,75,46,36,42,55,26,59,43,27,50,49,49,47,30,45,28,24,52,38,27,18,46,89,82,76,69,59,60,74,65,45,49,24,39,50,51,33,47,36,36,49,41,19,60,70,68,42,37,37,31,54,61,83,47,60,42,81,51,95,53,66,119,138,84,81,79,78,78,76,77,78,74,78,71,76,73,74,70,76,72,71,66,80,67,56,51,63,66,83,52,55,69,49,55,65,63,61,47,51,79,40,57,52,64,47,51,55,62,38,73,50,72,46,91,50,75,28,47,42,41,77,85,75,52,42,76,43,77,71,38,63,84,42,67,62,56,55,51,44,49,54,52,50,47,33,68,62,60,41,51,63,76,64,47,68,67,54,73,64,76,86,65,80,62,85,43,85,45,28,32,41,45,40,38,36,35,20,68,34,65,83,78,67,80,89,54,73,78,59,53,49,33,28,36,37,42,35,44,73,44,37,31,42,37,38,16,62,22,42,53,1,39,56,52,44,50,51,46,55,48,38,29,45,39,64,47,98,88,62,50,43,29,31,52,28,28,44,35,42,34,46,62,65,33,64,39,31,30,42,33,45,33,33,17,35,12,61,56,56,68,70,57,54,53,52,48,47,53,52,32,41,61,31,66,34,35,29,40,33,34,36,39,45,25,45,64,6,19,18,58,54,38,86,92,47,51,38,27,12,58,42,8,16,60,36,56,85,79,41,51,44,43,68,66,52,50,49,51,52,48,51,57,29,46,67,55,57,21,42,51,32,47,30,61,42,39,49,20,55,38,55,11,46,36,48,29,37,80,84,39,42,25,56,19,36,55,95,88,33,77,69,54,23,37,37,34,50,34,76,81,46,85,63,40,58,60,51,50,47,54,51,48,54,49,50,58,69,73,39,82,40,58,44,38,32,39,33,44,49,87,62,65,56,65,31,56,70,42,18,68,70,48,48,51,48,27,54,76,72,67,45,64,89,44,62,61,54,54,51,18,52,43,50,44,52,53,51,50,48,44,45,71,68,74,33,46,44,31,30,30,53,58,38,71,78,46,33,87,71,62,81,77,31,34,33,34,41,56,54,83,68,46,41,60,49,52,32,51,47,22,69,72,65,31,32,31,30,37,29,45,78,33,54,55,54,58,50,57,62,71,65,59,40,66,64,34,40,68,51,53,84,70,71,41,75,69,52,71,69,35,48,66,30,46,38,28,32,34,38,35,37,59,16,50,56,33,34,77,44,37,42,54,27,60,45,26,50,47,52,45,30,44,29,25,52,37,27,18,47,90,82,76,70,59,60,74,65,44,48,23,39,51,52,34,47,37,35,50,41,21,60,70,69,43,37,39,33,55,62,84,47,61,43,81,51,95,50,67,124

Radius of gyration: 31.97 Å; Cα contacts (8 Å, |Δi|>4): 2268; chains: 2; bounding box: 83×89×91 Å

Sequence (1074 aa):
MLSMRCVLLAFICSTSSYALPRTQSGDVNPYRNSGKTKGQPWPMPLSYKPTPTVIPVNDIDFQFVNLGVHCELLTDAYKRYADIIFGSRSRRSLKFKPDRDVAGDSTVSVLQVNAISGCHGGLSIDSDESYTLSISPGKALLTSNETWGAIKGLETFSQLIYQTSSGQYVVNATEVNDRPRFKHRGLLLDTSRHYLRKEYILQNLDAMAQNKFNVFHWHIVDDQSFPYFSQKFPDLSGKGAYNPETHVYTPADITDIVNYAWRRGIRVMVEFDTPGHTLSWGYGQAGLLTKCYKGGKFTGEYGPIDPTLNTTFPFLSQFFAEVAQVFPDHYIFLGGDEVGYDCWQSNPGITAFMKKMGFGDDYTKLEQYYMQKVLDIVSGLKKGYMVWQEVVDLAKVAEDTIVNVWRDKWQDEMARVTGMGYKTLLSNCWYLNYISYGPDWSTYYKCDPQDFPGTAQQKSLVLGGTTTMWGEYVDDTNLISRFWPRAAAVGERLWSDASVTDVGEAQLRIAEHRCRMVKRGFNAEELIGPGYCDVEYMLSMRCVLLAFICSTSSYALPRTQSGDVNPYRNSGKTKGQPWPMPLSYKPTPTVIPVNDIDFQFVNLGVHCELLTDAYKRYADIIFGSRSRRSLKFKPDRDVAGDSTVSVLQVNAISGCHGGLSIDSDESYTLSISPGKALLTSNETWGAIKGLETFSQLIYQTSSGQYVVNATEVNDRPRFKHRGLLLDTSRHYLRKEYILQNLDAMAQNKFNVFHWHIVDDQSFPYFSQKFPDLSGKGAYNPETHVYTPADITDIVNYAWRRGIRVMVEFDTPGHTLSWGYGQAGLLTKCYKGGKFTGEYGPIDPTLNTTFPFLSQFFAEVAQVFPDHYIFLGGDEVGYDCWQSNPGITAFMKKMGFGDDYTKLEQYYMQKVLDIVSGLKKGYMVWQEVVDLAKVAEDTIVNVWRDKWQDEMARVTGMGYKTLLSNCWYLNYISYGPDWSTYYKCDPQDFPGTAQQKSLVLGGTTTMWGEYVDDTNLISRFWPRAAAVGERLWSDASVTDVGEAQLRIAEHRCRMVKRGFNAEELIGPGYCDVEY